Protein AF-0000000068182609 (afdb_homodimer)

Nearest PDB structures (foldseek):
  5f19-assembly1_A  TM=9.095E-01  e=5.452E-39  Homo sapiens
  2ayl-assembly1_A  TM=9.040E-01  e=8.459E-39  Ovis aries
  5kir-assembly1_B  TM=9.053E-01  e=6.428E-39  Homo sapiens
  3n8w-assembly1_B  TM=8.869E-01  e=7.603E-38  Ovis aries
  7jxt-assembly1_A  TM=9.027E-01  e=1.474E-36  Ovis aries

Foldseek 3Di:
DLVVVVVVVLVVCVVPVVVQVVQQVDPVSQQVVLLSLLVLLQVLFDFDPDQAFLPDLGRDPCRRPVLQFAGALDGFDDDDFPAFDLVLLLQQFAADVQDFAFFPWFFLLLVLCLVLQCCQALAQDPVHRRGGDHPLALQCLFAQARDPLLNVLQPPQALLAGAWDAFPRATFAAFQFQLVPDFPVRTHGPDPSSPVNDDPVLLCQLCPPPHGNLNRRHGRTRDSCCQFFLSSRLVNGLLNLQLRVQSVVVCVVPVPDGNVRSNQLSSLLSSLLVLLQCQFANLCLQSLSSRGNDHDQQSLVVDPNLDDGRHHPCNSLLSPQQLQADQWADQPPDTHGRVCRTSHCCCQRPNQHNLSRLQSRQAHTTTQQATNRHGPQQQFFDPDPPGRGGNSSVSVVSLVVSNPAALQVLCVSSVHHGDPFVCQQDVDVVVRVSVCVRQVRGNRSHHNSRSQRSGDDDVSGSGHDSSSSVCSNNSSSNSCSHPCSHPVNVDCVSNNPVSNVVSVVRNHPLVSVLVRDDPSVPGDRHSTHPPPD/DLVVVVVVVLVVCVVPVVVQVVQQVDPVSQQVVLLSLLVLLQVLFDFDPDQAFLPDLGRDPCRRPVLQFAGALDGFDDDDFPAFDLVLLLQQFAADVQDFAFFPWFFLLLVLCLVLQCCQALAQDPVHRRGGDHPLALQCLFAQARDPLLNVLQPPQALLAGAWDAFPRATFAAFQFQLVPDFPVRTHGPDPSSPVNDDPVLLCQLCPPPHGNLNRRHGRTRDSCCQFFLSSRLVNGLLNLQLRVQSVVVCVVPVPDGNVRSNQLSSLLSSLLVLLQCQFANLCLQSLSNRGNDHDQQSLVVDPNLDDGRHHVCNSLLSPQQLQADQWADQPPDTHGRVCRTSHCCCQRPNQHNLSRLQSRQAHTTTFQATNRHGPQQQFFDPDPPGRGGNSSVSVVSCVVSNPAALQVLCVSSPHHGDPFVCQQDVDVVVRVSVCVRQVRGNRSHHNSRSQRSGDDDVSGSGHDSSSSVCSNNSSSNSCSHPCSHPVNVDCVSNNPVSNVVSVPRNHPLVSVLVRDPPSVPGDRHSTHPPPD

Sequence (1066 aa):
MNEFFFQIIFRLVNRFPWISRVASRITWLRRWISDTFINWQAYATNPRPRPFSMAAPYTTWQALTDRTFTGRHLPEAEGEQNLPDLKSVVNLWRRKENREIPSVDTSILFSFFAQWFTDSFLRTDFFDRRKNTSNHEIDLCQIYGLREDITHLLRLKKDGKLKYQVIDGEIFPPYLFNVEETTADNWVFADREFENLHPRAVLEFVFDNVPEERLKRMFATGLEHGNSSIGYTLMNTIMLREHNRICDVLKEAHPTWDDERLFQTARNIMIVLLIKVVLQDYVSHFTQFGFTLDPTPGMAERQRWYRTNWISLEFNLLYRWHSMVPEYYFVGDQRYTLDEFRNNTALVTHQYGIGTMISAASQQKAGRVGLYNTPQFFFDPLPVGADNRSVMERSVEMGRQAKLRSFNDYRQAFSMPRLRSFEELTADPALQRELKELYNDRIDDLEWQVGIFAEDHDEGFSLGRLMVRMVGYDAFTHALTNPLVSGYVHNEKTFSSVGQSIIEETSLLADIVKRNVRDSDTVIASFRTSAVAMNEFFFQIIFRLVNRFPWISRVASRITWLRRWISDTFINWQAYATNPRPRPFSMAAPYTTWQALTDRTFTGRHLPEAEGEQNLPDLKSVVNLWRRKENREIPSVDTSILFSFFAQWFTDSFLRTDFFDRRKNTSNHEIDLCQIYGLREDITHLLRLKKDGKLKYQVIDGEIFPPYLFNVEETTADNWVFADREFENLHPRAVLEFVFDNVPEERLKRMFATGLEHGNSSIGYTLMNTIMLREHNRICDVLKEAHPTWDDERLFQTARNIMIVLLIKVVLQDYVSHFTQFGFTLDPTPGMAERQRWYRTNWISLEFNLLYRWHSMVPEYYFVGDQRYTLDEFRNNTALVTHQYGIGTMISAASQQKAGRVGLYNTPQFFFDPLPVGADNRSVMERSVEMGRQAKLRSFNDYRQAFSMPRLRSFEELTADPALQRELKELYNDRIDDLEWQVGIFAEDHDEGFSLGRLMVRMVGYDAFTHALTNPLVSGYVHNEKTFSSVGQSIIEETSLLADIVKRNVRDSDTVIASFRTSAVA

Organism: Nitrosomonas europaea (strain ATCC 19718 / CIP 103999 / KCTC 2705 / NBRC 14298) (NCBI:txid228410)

pLDDT: mean 91.72, std 10.93, range [35.34, 98.94]

Radius of gyration: 31.51 Å; Cα contacts (8 Å, |Δi|>4): 1889; chains: 2; bounding box: 68×93×82 Å

Secondary structure (DSSP, 8-state):
-HHHHHHHHHHHHHH-HHHHHHHHHSHHHHHHHHHHHHHHHHTSSPPSSPS-BTTBSS--HHHHH-TTBPB-SSPPPPS---PPPHHHHHGGGBPGGG---EEEEEEHHHHHHHHHHHTTT--B-SS-TTBB----S-S-HHHH-SSHHHHHHHB-SSTTPBP-EEETTEEEPPBSB-TTT--SS---BSSGGGGGTS-HHHHHHHTTT--HHHHTT-B--SSTTTTS-HHHHHHHHHHHHHHHHHHHHHHHH-TT--HHHHHHHHHHHHHHHHHHHIIIIIHHHHH-------PPTTTGGGSTT------BHHHHHHT--GGGS-S-EEETTEEE-TGGGSS-THIIIIII-HHHHHHHHHHSEEEPSSSS-B-GGGGSBP-BTTB--BHHHHHHHHHHHTTPPBHHHHHHHTT-PPPSSGGGT-S-HHHHHHHHHHTTT-GGG-BHHHHHHHSPBPTT-SSBHHHHHHHHHHHHHHHTT-GGGSTTTSSHHHHHHHHHHHHHH--SHHHHHHHT-TTTTT----SB-----/-HHHHHHHHHHHHHH-HHHHHHHHHSHHHHHHHHHHHHHHHHTSSPPSSPS-BTTBSS--HHHHH-TTBPB-SSPPPPS---PPPHHHHHGGGBPGGG---EEEEEEHHHHHHHHHHHTTT--B-SS-TTBB---SS-S-HHHH-SSHHHHHHHB-SSTTPBP-EEETTEEEPPBSB-TTT--SS---BSSGGGGGTS-HHHHHHHTTT--HHHHTT-B--SSTTTTSSHHHHHHHHHHHHHHHHHHHHHHHH-TT--HHHHHHHHHHHHHHHHHHHIIIIITHHHH-S-----PPTTTGGGSTT------BHHHHHHT--GGGS-S-EEETTEEE-TGGGSS-THIIIIII-HHHHHHHHHHSEEEPSSSS-B-GGGGSBP-BTTB--BHHHHHHHHHHHTTPPBHHHHHHHTT-PPPSSHHHH-S-HHHHHHHHHHTTT-GGG-BHHHHHHHSPBPTT-SSBHHHHHHHHHHHHHHHHT-GGGSTTTSSHHHHHHHHHHHHHH--SHHHHHHHT-TTTTT----SB-----

Structure (mmCIF, N/CA/C/O backbone):
data_AF-0000000068182609-model_v1
#
loop_
_entity.id
_entity.type
_entity.pdbx_description
1 polymer 'Putative cyclooxygenase-2'
#
loop_
_atom_site.group_PDB
_atom_site.id
_atom_site.type_symbol
_atom_site.label_atom_id
_atom_site.label_alt_id
_atom_site.label_comp_id
_atom_site.label_asym_id
_atom_site.label_entity_id
_atom_site.label_seq_id
_atom_site.pdbx_PDB_ins_code
_atom_site.Cartn_x
_atom_site.Cartn_y
_atom_site.Cartn_z
_atom_site.occupancy
_atom_site.B_iso_or_equiv
_atom_site.auth_seq_id
_atom_site.auth_comp_id
_atom_site.auth_asym_id
_atom_site.auth_atom_id
_atom_site.pdbx_PDB_model_num
ATOM 1 N N . MET A 1 1 ? 7.371 24.453 -21.203 1 39.31 1 MET A N 1
ATOM 2 C CA . MET A 1 1 ? 6.336 25.344 -21.719 1 39.31 1 MET A CA 1
ATOM 3 C C . MET A 1 1 ? 5.371 25.75 -20.609 1 39.31 1 MET A C 1
ATOM 5 O O . MET A 1 1 ? 4.992 26.922 -20.516 1 39.31 1 MET A O 1
ATOM 9 N N . ASN A 1 2 ? 5.172 24.672 -19.703 1 47.66 2 ASN A N 1
ATOM 10 C CA . ASN A 1 2 ? 4.102 24.922 -18.75 1 47.66 2 ASN A CA 1
ATOM 11 C C . ASN A 1 2 ? 4.559 25.844 -17.625 1 47.66 2 ASN A C 1
ATOM 13 O O . ASN A 1 2 ? 3.748 26.562 -17.047 1 47.66 2 ASN A O 1
ATOM 17 N N . GLU A 1 3 ? 5.836 25.859 -17.484 1 49.72 3 GLU A N 1
ATOM 18 C CA . GLU A 1 3 ? 6.309 26.719 -16.406 1 49.72 3 GLU A CA 1
ATOM 19 C C . GLU A 1 3 ? 6.121 28.188 -16.75 1 49.72 3 GLU A C 1
ATOM 21 O O . GLU A 1 3 ? 5.676 28.984 -15.914 1 49.72 3 GLU A O 1
ATOM 26 N N . PHE A 1 4 ? 6.586 28.453 -18.016 1 45.22 4 PHE A N 1
ATOM 27 C CA . PHE A 1 4 ? 6.488 29.828 -18.484 1 45.22 4 PHE A CA 1
ATOM 28 C C . PHE A 1 4 ? 5.035 30.297 -18.484 1 45.22 4 PHE A C 1
ATOM 30 O O . PHE A 1 4 ? 4.742 31.422 -18.062 1 45.22 4 PHE A O 1
ATOM 37 N N . PHE A 1 5 ? 4.25 29.438 -18.844 1 47.75 5 PHE A N 1
ATOM 38 C CA . PHE A 1 5 ? 2.836 29.766 -18.938 1 47.75 5 PHE A CA 1
ATOM 39 C C . PHE A 1 5 ? 2.246 30.016 -17.562 1 47.75 5 PHE A C 1
ATOM 41 O O . PHE A 1 5 ? 1.511 30.984 -17.359 1 47.75 5 PHE A O 1
ATOM 48 N N . PHE A 1 6 ? 2.615 29.266 -16.625 1 56.91 6 PHE A N 1
ATOM 49 C CA . PHE A 1 6 ? 2.027 29.406 -15.305 1 56.91 6 PHE A CA 1
ATOM 50 C C . PHE A 1 6 ? 2.572 30.656 -14.609 1 56.91 6 PHE A C 1
ATOM 52 O O . PHE A 1 6 ? 1.831 31.375 -13.93 1 56.91 6 PHE A O 1
ATOM 59 N N . GLN A 1 7 ? 3.818 30.875 -14.938 1 54.16 7 GLN A N 1
ATOM 60 C CA . GLN A 1 7 ? 4.371 32.094 -14.383 1 54.16 7 GLN A CA 1
ATOM 61 C C . GLN A 1 7 ? 3.662 33.344 -14.953 1 54.16 7 GLN A C 1
ATOM 63 O O . GLN A 1 7 ? 3.387 34.281 -14.227 1 54.16 7 GLN A O 1
ATOM 68 N N . ILE A 1 8 ? 3.385 33.188 -16.203 1 50.81 8 ILE A N 1
ATOM 69 C CA . ILE A 1 8 ? 2.721 34.281 -16.859 1 50.81 8 ILE A CA 1
ATOM 70 C C . ILE A 1 8 ? 1.286 34.406 -16.359 1 50.81 8 ILE A C 1
ATOM 72 O O . ILE A 1 8 ? 0.827 35.5 -16.031 1 50.81 8 ILE A O 1
ATOM 76 N N . ILE A 1 9 ? 0.667 33.281 -16.281 1 58.78 9 ILE A N 1
ATOM 77 C CA . ILE A 1 9 ? -0.721 33.312 -15.836 1 58.78 9 ILE A CA 1
ATOM 78 C C . ILE A 1 9 ? -0.787 33.781 -14.383 1 58.78 9 ILE A C 1
ATOM 80 O O . ILE A 1 9 ? -1.647 34.594 -14.023 1 58.78 9 ILE A O 1
ATOM 84 N N . PHE A 1 10 ? 0.178 33.375 -13.68 1 59.31 10 PHE A N 1
ATOM 85 C CA . PHE A 1 10 ? 0.253 33.781 -12.281 1 59.31 10 PHE A CA 1
ATOM 86 C C . PHE A 1 10 ? 0.446 35.281 -12.172 1 59.31 10 PHE A C 1
ATOM 88 O O . PHE A 1 10 ? -0.216 35.938 -11.359 1 59.31 10 PHE A O 1
ATOM 95 N N . ARG A 1 11 ? 1.39 35.719 -12.922 1 54.28 11 ARG A N 1
ATOM 96 C CA . ARG A 1 11 ? 1.663 37.156 -12.93 1 54.28 11 ARG A CA 1
ATOM 97 C C . ARG A 1 11 ? 0.444 37.938 -13.406 1 54.28 11 ARG A C 1
ATOM 99 O O . ARG A 1 11 ? 0.147 39.031 -12.875 1 54.28 11 ARG A O 1
ATOM 106 N N . LEU A 1 12 ? -0.166 37.312 -14.32 1 55.31 12 LEU A N 1
ATOM 107 C CA . LEU A 1 12 ? -1.324 37.969 -14.875 1 55.31 12 LEU A CA 1
ATOM 108 C C . LEU A 1 12 ? -2.48 38 -13.883 1 55.31 12 LEU A C 1
ATOM 110 O O . LEU A 1 12 ? -3.145 39.031 -13.719 1 55.31 12 LEU A O 1
ATOM 114 N N . VAL A 1 13 ? -2.664 36.906 -13.219 1 60.91 13 VAL A N 1
ATOM 115 C CA . VAL A 1 13 ? -3.781 36.812 -12.289 1 60.91 13 VAL A CA 1
ATOM 116 C C . VAL A 1 13 ? -3.516 37.688 -11.062 1 60.91 13 VAL A C 1
ATOM 118 O O . VAL A 1 13 ? -4.434 38.281 -10.523 1 60.91 13 VAL A O 1
ATOM 121 N N . ASN A 1 14 ? -2.285 37.688 -10.711 1 56.38 14 ASN A N 1
ATOM 122 C CA . ASN A 1 14 ? -1.923 38.531 -9.578 1 56.38 14 ASN A CA 1
ATOM 123 C C . ASN A 1 14 ? -2.051 40 -9.93 1 56.38 14 ASN A C 1
ATOM 125 O O . ASN A 1 14 ? -2.4 40.812 -9.07 1 56.38 14 ASN A O 1
ATOM 129 N N . ARG A 1 15 ?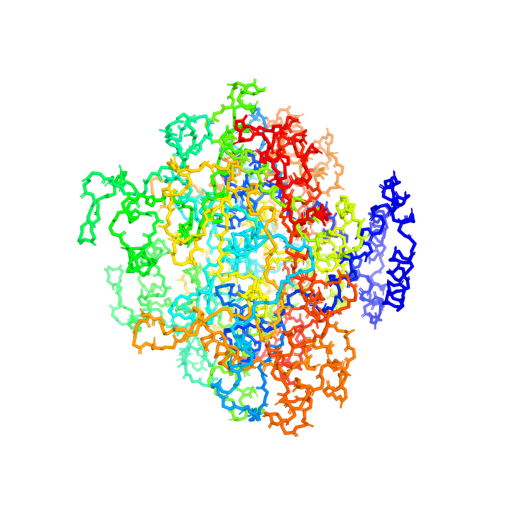 -1.762 40.281 -11.195 1 53.59 15 ARG A N 1
ATOM 130 C CA . ARG A 1 15 ? -1.845 41.656 -11.648 1 53.59 15 ARG A CA 1
ATOM 131 C C . ARG A 1 15 ? -3.293 42.062 -11.906 1 53.59 15 ARG A C 1
ATOM 133 O O . ARG A 1 15 ? -3.658 43.219 -11.703 1 53.59 15 ARG A O 1
ATOM 140 N N . PHE A 1 16 ? -4.039 41.125 -12.32 1 58.34 16 PHE A N 1
ATOM 141 C CA . PHE A 1 16 ? -5.426 41.438 -12.633 1 58.34 16 PHE A CA 1
ATOM 142 C C . PHE A 1 16 ? -6.379 40.5 -11.898 1 58.34 16 PHE A C 1
ATOM 144 O O . PHE A 1 16 ? -6.91 39.562 -12.484 1 58.34 16 PHE A O 1
ATOM 151 N N . PRO A 1 17 ? -6.664 40.812 -10.656 1 59.47 17 PRO A N 1
ATOM 152 C CA . PRO A 1 17 ? -7.48 39.938 -9.805 1 59.47 17 PRO A CA 1
ATOM 153 C C . PRO A 1 17 ? -8.867 39.656 -10.383 1 59.47 17 PRO A C 1
ATOM 155 O O . PRO A 1 17 ? -9.492 38.656 -10.055 1 59.47 17 PRO A O 1
ATOM 158 N N . TRP A 1 18 ? -9.375 40.594 -11.234 1 59.5 18 TRP A N 1
ATOM 159 C CA . TRP A 1 18 ? -10.703 40.406 -11.812 1 59.5 18 TRP A CA 1
ATOM 160 C C . TRP A 1 18 ? -10.742 39.156 -12.703 1 59.5 18 TRP A C 1
ATOM 162 O O . TRP A 1 18 ? -11.781 38.5 -12.828 1 59.5 18 TRP A O 1
ATOM 172 N N . ILE A 1 19 ? -9.672 38.75 -13.32 1 59.41 19 ILE A N 1
ATOM 173 C CA . ILE A 1 19 ? -9.609 37.562 -14.164 1 59.41 19 ILE A CA 1
ATOM 174 C C . ILE A 1 19 ? -9.812 36.312 -13.32 1 59.41 19 ILE A C 1
ATOM 176 O O . ILE A 1 19 ? -10.547 35.406 -13.719 1 59.41 19 ILE A O 1
ATOM 180 N N . SER A 1 20 ? -9.219 36.406 -12.164 1 61.59 20 SER A N 1
ATOM 181 C CA . SER A 1 20 ? -9.391 35.281 -11.258 1 61.59 20 SER A CA 1
ATOM 182 C C . SER A 1 20 ? -10.844 35.156 -10.805 1 61.59 20 SER A C 1
ATOM 184 O O . SER A 1 20 ? -11.375 34.062 -10.695 1 61.59 20 SER A O 1
ATOM 186 N N . ARG A 1 21 ? -11.453 36.25 -10.641 1 62.88 21 ARG A N 1
ATOM 187 C CA . ARG A 1 21 ? -12.844 36.25 -10.203 1 62.88 21 ARG A CA 1
ATOM 188 C C . ARG A 1 21 ? -13.766 35.719 -11.297 1 62.88 21 ARG A C 1
ATOM 190 O O . ARG A 1 21 ? -14.695 34.969 -11.023 1 62.88 21 ARG A O 1
ATOM 197 N N . VAL A 1 22 ? -13.492 36.156 -12.461 1 62.78 22 VAL A N 1
ATOM 198 C CA . VAL A 1 22 ? -14.328 35.719 -13.57 1 62.78 22 VAL A CA 1
ATOM 199 C C . VAL A 1 22 ? -14.086 34.25 -13.852 1 62.78 22 VAL A C 1
ATOM 201 O O . VAL A 1 22 ? -15.031 33.5 -14.062 1 62.78 22 VAL A O 1
ATOM 204 N N . ALA A 1 23 ? -12.883 33.906 -13.766 1 64.56 23 ALA A N 1
ATOM 205 C CA . ALA A 1 23 ? -12.539 32.531 -14.047 1 64.56 23 ALA A CA 1
ATOM 206 C C . ALA A 1 23 ? -13.141 31.578 -13.008 1 64.56 23 ALA A C 1
ATOM 208 O O . ALA A 1 23 ? -13.57 30.469 -13.336 1 64.56 23 ALA A O 1
ATOM 209 N N . SER A 1 24 ? -13.258 32.125 -11.867 1 66.56 24 SER A N 1
ATOM 210 C CA . SER A 1 24 ? -13.781 31.297 -10.781 1 66.56 24 SER A CA 1
ATOM 211 C C . SER A 1 24 ? -15.281 31.062 -10.938 1 66.56 24 SER A C 1
ATOM 213 O O . SER A 1 24 ? -15.82 30.094 -10.398 1 66.56 24 SER A O 1
ATOM 215 N N . ARG A 1 25 ? -15.922 31.875 -11.734 1 72 25 ARG A N 1
ATOM 216 C CA . ARG A 1 25 ? -17.375 31.75 -11.883 1 72 25 ARG A CA 1
ATOM 217 C C . ARG A 1 25 ? -17.719 30.781 -13 1 72 25 ARG A C 1
ATOM 219 O O . ARG A 1 25 ? -18.844 30.266 -13.055 1 72 25 ARG A O 1
ATOM 226 N N . ILE A 1 26 ? -16.812 30.578 -13.773 1 79.44 26 ILE A N 1
ATOM 227 C CA . ILE A 1 26 ? -17.016 29.656 -14.875 1 79.44 26 ILE A CA 1
ATOM 228 C C . ILE A 1 26 ? -16.453 28.281 -14.508 1 79.44 26 ILE A C 1
ATOM 230 O O . ILE A 1 26 ? -15.227 28.125 -14.414 1 79.44 26 ILE A O 1
ATOM 234 N N . THR A 1 27 ? -17.375 27.359 -14.406 1 81.75 27 THR A N 1
ATOM 235 C CA . THR A 1 27 ? -17.031 26.062 -13.859 1 81.75 27 THR A CA 1
ATOM 236 C C . THR A 1 27 ? -15.938 25.391 -14.695 1 81.75 27 THR A C 1
ATOM 238 O O . THR A 1 27 ? -14.922 24.938 -14.156 1 81.75 27 THR A O 1
ATOM 241 N N . TRP A 1 28 ? -16.156 25.328 -16.031 1 84.06 28 TRP A N 1
ATOM 242 C CA . TRP A 1 28 ? -15.188 24.609 -16.859 1 84.06 28 TRP A CA 1
ATOM 243 C C . TRP A 1 28 ? -13.82 25.281 -16.812 1 84.06 28 TRP A C 1
ATOM 245 O O . TRP A 1 28 ? -12.789 24.609 -16.797 1 84.06 28 TRP A O 1
ATOM 255 N N . LEU A 1 29 ? -13.758 26.547 -16.75 1 83.81 29 LEU A N 1
ATOM 256 C CA . LEU A 1 29 ? -12.5 27.266 -16.672 1 83.81 29 LEU A CA 1
ATOM 257 C C . LEU A 1 29 ? -11.836 27.078 -15.32 1 83.81 29 LEU A C 1
ATOM 259 O O . LEU A 1 29 ? -10.617 26.875 -15.242 1 83.81 29 LEU A O 1
ATOM 263 N N . ARG A 1 30 ? -12.609 27.156 -14.281 1 84.31 30 ARG A N 1
ATOM 264 C CA . ARG A 1 30 ? -12.102 26.922 -12.938 1 84.31 30 ARG A CA 1
ATOM 265 C C . ARG A 1 30 ? -11.461 25.547 -12.828 1 84.31 30 ARG A C 1
ATOM 267 O O . ARG A 1 30 ? -10.367 25.391 -12.289 1 84.31 30 ARG A O 1
ATOM 274 N N . ARG A 1 31 ? -12.117 24.594 -13.367 1 87.88 31 ARG A N 1
ATOM 275 C CA . ARG A 1 31 ? -11.625 23.219 -13.305 1 87.88 31 ARG A CA 1
ATOM 276 C C . ARG A 1 31 ? -10.383 23.047 -14.18 1 87.88 31 ARG A C 1
ATOM 278 O O . ARG A 1 31 ? -9.438 22.359 -13.789 1 87.88 31 ARG A O 1
ATOM 285 N N . TRP A 1 32 ? -10.414 23.672 -15.297 1 87.62 32 TRP A N 1
ATOM 286 C CA . TRP A 1 32 ? -9.25 23.594 -16.172 1 87.62 32 TRP A CA 1
ATOM 287 C C . TRP A 1 32 ? -8.023 24.219 -15.508 1 87.62 32 TRP A C 1
ATOM 289 O O . TRP A 1 32 ? -6.93 23.656 -15.547 1 87.62 32 TRP A O 1
ATOM 299 N N . ILE A 1 33 ? -8.203 25.344 -14.875 1 84.62 33 ILE A N 1
ATOM 300 C CA . ILE A 1 33 ? -7.113 26.031 -14.188 1 84.62 33 ILE A CA 1
ATOM 301 C C . ILE A 1 33 ? -6.637 25.172 -13.016 1 84.62 33 ILE A C 1
ATOM 303 O O . ILE A 1 33 ? -5.43 25 -12.812 1 84.62 33 ILE A O 1
ATOM 307 N N . SER A 1 34 ? -7.59 24.656 -12.297 1 88.12 34 SER A N 1
ATOM 308 C CA . SER A 1 34 ? -7.254 23.797 -11.172 1 88.12 34 SER A CA 1
ATOM 309 C C . SER A 1 34 ? -6.457 22.578 -11.625 1 88.12 34 SER A C 1
ATOM 311 O O . SER A 1 34 ? -5.41 22.266 -11.055 1 88.12 34 SER A O 1
ATOM 313 N N . ASP A 1 35 ? -6.969 21.938 -12.688 1 92.12 35 ASP A N 1
ATOM 314 C CA . ASP A 1 35 ? -6.316 20.734 -13.195 1 92.12 35 ASP A CA 1
ATOM 315 C C . ASP A 1 35 ? -4.895 21.031 -13.664 1 92.12 35 ASP A C 1
ATOM 317 O O . ASP A 1 35 ? -3.967 20.266 -13.383 1 92.12 35 ASP A O 1
ATOM 321 N N . THR A 1 36 ? -4.762 22.078 -14.336 1 89.62 36 THR A N 1
ATOM 322 C CA . THR A 1 36 ? -3.465 22.453 -14.883 1 89.62 36 THR A CA 1
ATOM 323 C C . THR A 1 36 ? -2.482 22.797 -13.766 1 89.62 36 THR A C 1
ATOM 325 O O . THR A 1 36 ? -1.32 22.391 -13.805 1 89.62 36 THR A O 1
ATOM 328 N N . PHE A 1 37 ? -2.943 23.562 -12.812 1 87.31 37 PHE A N 1
ATOM 329 C CA . PHE A 1 37 ? -2.1 23.938 -11.688 1 87.31 37 PHE A CA 1
ATOM 330 C C . PHE A 1 37 ? -1.672 22.703 -10.891 1 87.31 37 PHE A C 1
ATOM 332 O O . PHE A 1 37 ? -0.495 22.547 -10.562 1 87.31 37 PHE A O 1
ATOM 339 N N . ILE A 1 38 ? -2.6 21.875 -10.602 1 92 38 ILE A N 1
ATOM 340 C CA . ILE A 1 38 ? -2.334 20.672 -9.836 1 92 38 ILE A CA 1
ATOM 341 C C . ILE A 1 38 ? -1.317 19.797 -10.578 1 92 38 ILE A C 1
ATOM 343 O O . ILE A 1 38 ? -0.351 19.312 -9.977 1 92 38 ILE A O 1
ATOM 347 N N . ASN A 1 39 ? -1.499 19.625 -11.867 1 93.69 39 ASN A N 1
ATOM 348 C CA . ASN A 1 39 ? -0.568 18.828 -12.648 1 93.69 39 ASN A CA 1
ATOM 349 C C . ASN A 1 39 ? 0.823 19.453 -12.688 1 93.69 39 ASN A C 1
ATOM 351 O O . ASN A 1 39 ? 1.829 18.734 -12.641 1 93.69 39 ASN A O 1
ATOM 355 N N . TRP A 1 40 ? 0.793 20.734 -12.766 1 91.75 40 TRP A N 1
ATOM 356 C CA . TRP A 1 40 ? 2.078 21.422 -12.766 1 91.75 40 TRP A CA 1
ATOM 357 C C . TRP A 1 40 ? 2.85 21.141 -11.484 1 91.75 40 TRP A C 1
ATOM 359 O O . TRP A 1 40 ? 4.059 20.891 -11.523 1 91.75 40 TRP A O 1
ATOM 369 N N . GLN A 1 41 ? 2.182 21.156 -10.406 1 92.19 41 GLN A N 1
ATOM 370 C CA . GLN A 1 41 ? 2.809 20.875 -9.117 1 92.19 41 GLN A CA 1
ATOM 371 C C . GLN A 1 41 ? 3.125 19.391 -8.984 1 92.19 41 GLN A C 1
ATOM 373 O O . GLN A 1 41 ? 4.219 19.016 -8.555 1 92.19 41 GLN A O 1
ATOM 378 N N . ALA A 1 42 ? 2.197 18.547 -9.445 1 95.12 42 ALA A N 1
ATOM 379 C CA . ALA A 1 42 ? 2.289 17.109 -9.219 1 95.12 42 ALA A CA 1
ATOM 380 C C . ALA A 1 42 ? 3.363 16.484 -10.109 1 95.12 42 ALA A C 1
ATOM 382 O O . ALA A 1 42 ? 3.838 15.383 -9.828 1 95.12 42 ALA A O 1
ATOM 383 N N . TYR A 1 43 ? 3.787 17.188 -11.156 1 94.94 43 TYR A N 1
ATOM 384 C CA . TYR A 1 43 ? 4.832 16.688 -12.047 1 94.94 43 TYR A CA 1
ATOM 385 C C . TYR A 1 43 ? 6.148 17.406 -11.789 1 94.94 43 TYR A C 1
ATOM 387 O O . TYR A 1 43 ? 7.059 17.359 -12.625 1 94.94 43 TYR A O 1
ATOM 395 N N . ALA A 1 44 ? 6.234 18.062 -10.625 1 94.62 44 ALA A N 1
ATOM 396 C CA . ALA A 1 44 ? 7.441 18.812 -10.281 1 94.62 44 ALA A CA 1
ATOM 397 C C . ALA A 1 44 ? 8.656 17.891 -10.203 1 94.62 44 ALA A C 1
ATOM 399 O O . ALA A 1 44 ? 9.789 18.344 -10.398 1 94.62 44 ALA A O 1
ATOM 400 N N . THR A 1 45 ? 8.5 16.703 -9.875 1 94.81 45 THR A N 1
ATOM 401 C CA . THR A 1 45 ? 9.539 15.688 -9.812 1 94.81 45 THR A CA 1
ATOM 402 C C . THR A 1 45 ? 9.008 14.336 -10.289 1 94.81 45 THR A C 1
ATOM 404 O O . THR A 1 45 ? 7.855 14.234 -10.719 1 94.81 45 THR A O 1
ATOM 407 N N . ASN A 1 46 ? 9.867 13.352 -10.242 1 90.5 46 ASN A N 1
ATOM 408 C CA . ASN A 1 46 ? 9.445 12.031 -10.688 1 90.5 46 ASN A CA 1
ATOM 409 C C . ASN A 1 46 ? 8.359 11.453 -9.781 1 90.5 46 ASN A C 1
ATOM 411 O O . ASN A 1 46 ? 8.477 11.508 -8.555 1 90.5 46 ASN A O 1
ATOM 415 N N . PRO A 1 47 ? 7.305 10.977 -10.438 1 92.69 47 PRO A N 1
ATOM 416 C CA . PRO A 1 47 ? 6.258 10.344 -9.633 1 92.69 47 PRO A CA 1
ATOM 417 C C . PRO A 1 47 ? 6.727 9.055 -8.953 1 92.69 47 PRO A C 1
ATOM 419 O O . PRO A 1 47 ? 7.75 8.484 -9.344 1 92.69 47 PRO A O 1
ATOM 422 N N . ARG A 1 48 ? 6.016 8.648 -7.918 1 94 48 ARG A N 1
ATOM 423 C CA . ARG A 1 48 ? 6.219 7.355 -7.273 1 94 48 ARG A CA 1
ATOM 424 C C . ARG A 1 48 ? 5.988 6.211 -8.258 1 94 48 ARG A C 1
ATOM 426 O O . ARG A 1 48 ? 5.191 6.332 -9.188 1 94 48 ARG A O 1
ATOM 433 N N . PRO A 1 49 ? 6.641 5.043 -8.117 1 94.38 49 PRO A N 1
ATOM 434 C CA . PRO A 1 49 ? 7.484 4.703 -6.965 1 94.38 49 PRO A CA 1
ATOM 435 C C . PRO A 1 49 ? 8.859 5.363 -7.031 1 94.38 49 PRO A C 1
ATOM 437 O O . PRO A 1 49 ? 9.453 5.457 -8.109 1 94.38 49 PRO A O 1
ATOM 440 N N . ARG A 1 50 ? 9.32 5.785 -5.824 1 94.19 50 ARG A N 1
ATOM 441 C CA . ARG A 1 50 ? 10.672 6.312 -5.699 1 94.19 50 ARG A CA 1
ATOM 442 C C . ARG A 1 50 ? 11.664 5.199 -5.395 1 94.19 50 ARG A C 1
ATOM 444 O O . ARG A 1 50 ? 11.375 4.297 -4.605 1 94.19 50 ARG A O 1
ATOM 451 N N . PRO A 1 51 ? 12.844 5.293 -5.996 1 95.56 51 PRO A N 1
ATOM 452 C CA . PRO A 1 51 ? 13.836 4.238 -5.777 1 95.56 51 PRO A CA 1
ATOM 453 C C . PRO A 1 51 ? 14.438 4.281 -4.375 1 95.56 51 PRO A C 1
ATOM 455 O O . PRO A 1 51 ? 15.164 3.359 -3.984 1 95.56 51 PRO A O 1
ATOM 458 N N . PHE A 1 52 ? 14.055 5.344 -3.574 1 95.38 52 PHE A N 1
ATOM 459 C CA . PHE A 1 52 ? 14.82 5.562 -2.354 1 95.38 52 PHE A CA 1
ATOM 460 C C . PHE A 1 52 ? 13.898 5.652 -1.144 1 95.38 52 PHE A C 1
ATOM 462 O O . PHE A 1 52 ? 12.789 6.172 -1.243 1 95.38 52 PHE A O 1
ATOM 469 N N . SER A 1 53 ? 14.328 5.148 -0.072 1 96.94 53 SER A N 1
ATOM 470 C CA . SER A 1 53 ? 13.766 5.324 1.262 1 96.94 53 SER A CA 1
ATOM 471 C C . SER A 1 53 ? 14.852 5.293 2.33 1 96.94 53 SER A C 1
ATOM 473 O O . SER A 1 53 ? 16.031 5.145 2.016 1 96.94 53 SER A O 1
ATOM 475 N N . MET A 1 54 ? 14.461 5.453 3.559 1 97.19 54 MET A N 1
ATOM 476 C CA . MET A 1 54 ? 15.422 5.473 4.656 1 97.19 54 MET A CA 1
ATOM 477 C C . MET A 1 54 ? 15.82 4.059 5.059 1 97.19 54 MET A C 1
ATOM 479 O O . MET A 1 54 ? 16.562 3.865 6.02 1 97.19 54 MET A O 1
ATOM 483 N N . ALA A 1 55 ? 15.367 3.014 4.277 1 96.38 55 ALA A N 1
ATOM 484 C CA . ALA A 1 55 ? 15.664 1.626 4.617 1 96.38 55 ALA A CA 1
ATOM 485 C C . ALA A 1 55 ? 17.125 1.283 4.297 1 96.38 55 ALA A C 1
ATOM 487 O O . ALA A 1 55 ? 17.719 0.43 4.953 1 96.38 55 ALA A O 1
ATOM 488 N N . ALA A 1 56 ? 17.625 1.912 3.26 1 94.94 56 ALA A N 1
ATOM 489 C CA . ALA A 1 56 ? 18.984 1.645 2.805 1 94.94 56 ALA A CA 1
ATOM 490 C C . ALA A 1 56 ? 19.516 2.797 1.957 1 94.94 56 ALA A C 1
ATOM 492 O O . ALA A 1 56 ? 18.75 3.613 1.451 1 94.94 56 ALA A O 1
ATOM 493 N N . PRO A 1 57 ? 20.812 2.887 1.84 1 94.12 57 PRO A N 1
ATOM 494 C CA . PRO A 1 57 ? 21.406 3.955 1.025 1 94.12 57 PRO A CA 1
ATOM 495 C C . PRO A 1 57 ? 21.328 3.664 -0.472 1 94.12 57 PRO A C 1
ATOM 497 O O . PRO A 1 57 ? 21.766 4.48 -1.286 1 94.12 57 PRO A O 1
ATOM 500 N N . TYR A 1 58 ? 20.875 2.506 -0.892 1 94.88 58 TYR A N 1
ATOM 501 C CA . TYR A 1 58 ? 20.672 2.121 -2.283 1 94.88 58 TYR A CA 1
ATOM 502 C C . TYR A 1 58 ? 19.328 1.403 -2.453 1 94.88 58 TYR A C 1
ATOM 504 O O . TYR A 1 58 ? 18.625 1.149 -1.475 1 94.88 58 TYR A O 1
ATOM 512 N N . THR A 1 59 ? 18.938 1.193 -3.717 1 97.5 59 THR A N 1
ATOM 513 C CA . THR A 1 59 ? 17.625 0.62 -4.008 1 97.5 59 THR A CA 1
ATOM 514 C C . THR A 1 59 ? 17.578 -0.849 -3.596 1 97.5 59 THR A C 1
ATOM 516 O O . THR A 1 59 ? 18.391 -1.654 -4.051 1 97.5 59 THR A O 1
ATOM 519 N N . THR A 1 60 ? 16.734 -1.185 -2.691 1 97.62 60 THR A N 1
ATOM 520 C CA . THR A 1 60 ? 16.469 -2.553 -2.264 1 97.62 60 THR A CA 1
ATOM 521 C C . THR A 1 60 ? 14.977 -2.869 -2.365 1 97.62 60 THR A C 1
ATOM 523 O O . THR A 1 60 ? 14.148 -1.963 -2.512 1 97.62 60 THR A O 1
ATOM 526 N N . TRP A 1 61 ? 14.648 -4.141 -2.355 1 97.88 61 TRP A N 1
ATOM 527 C CA . TRP A 1 61 ? 13.242 -4.527 -2.336 1 97.88 61 TRP A CA 1
ATOM 528 C C . TRP A 1 61 ? 12.531 -3.914 -1.135 1 97.88 61 TRP A C 1
ATOM 530 O O . TRP A 1 61 ? 11.414 -3.395 -1.264 1 97.88 61 TRP A O 1
ATOM 540 N N . GLN A 1 62 ? 13.195 -3.93 0.007 1 96.44 62 GLN A N 1
ATOM 541 C CA . GLN A 1 62 ? 12.625 -3.352 1.219 1 96.44 62 GLN A CA 1
ATOM 542 C C . GLN A 1 62 ? 12.391 -1.854 1.056 1 96.44 62 GLN A C 1
ATOM 544 O O . GLN A 1 62 ? 11.344 -1.338 1.45 1 96.44 62 GLN A O 1
ATOM 549 N N . ALA A 1 63 ? 13.336 -1.179 0.446 1 96.5 63 ALA A N 1
ATOM 550 C CA . ALA A 1 63 ? 13.227 0.265 0.251 1 96.5 63 ALA A CA 1
ATOM 551 C C . ALA A 1 63 ? 12.07 0.608 -0.681 1 96.5 63 ALA A C 1
ATOM 553 O O . ALA A 1 63 ? 11.539 1.719 -0.634 1 96.5 63 ALA A O 1
ATOM 554 N N . LEU A 1 64 ? 11.641 -0.351 -1.508 1 96.94 64 LEU A N 1
ATOM 555 C CA . LEU A 1 64 ? 10.609 -0.107 -2.506 1 96.94 64 LEU A CA 1
ATOM 556 C C . LEU A 1 64 ? 9.234 -0.496 -1.969 1 96.94 64 LEU A C 1
ATOM 558 O O . LEU A 1 64 ? 8.211 -0.098 -2.527 1 96.94 64 LEU A O 1
ATOM 562 N N . THR A 1 65 ? 9.211 -1.28 -0.824 1 96.06 65 THR A N 1
ATOM 563 C CA . THR A 1 65 ? 7.914 -1.884 -0.523 1 96.06 65 THR A CA 1
ATOM 564 C C . THR A 1 65 ? 7.555 -1.689 0.947 1 96.06 65 THR A C 1
ATOM 566 O O . THR A 1 65 ? 6.379 -1.716 1.312 1 96.06 65 THR A O 1
ATOM 569 N N . ASP A 1 66 ? 8.547 -1.589 1.846 1 96.44 66 ASP A N 1
ATOM 570 C CA . ASP A 1 66 ? 8.289 -1.473 3.277 1 96.44 66 ASP A CA 1
ATOM 571 C C . ASP A 1 66 ? 8.023 -0.02 3.67 1 96.44 66 ASP A C 1
ATOM 573 O O . ASP A 1 66 ? 8.961 0.712 4.008 1 96.44 66 ASP A O 1
ATOM 577 N N . ARG A 1 67 ? 6.816 0.342 3.814 1 95.31 67 ARG A N 1
ATOM 578 C CA . ARG A 1 67 ? 6.41 1.729 4.023 1 95.31 67 ARG A CA 1
ATOM 579 C C . ARG A 1 67 ? 6.598 2.143 5.477 1 95.31 67 ARG A C 1
ATOM 581 O O . ARG A 1 67 ? 6.355 3.297 5.836 1 95.31 67 ARG A O 1
ATOM 588 N N . THR A 1 68 ? 7.039 1.22 6.352 1 96.56 68 THR A N 1
ATOM 589 C CA . THR A 1 68 ? 7.391 1.634 7.707 1 96.56 68 THR A CA 1
ATOM 590 C C . THR A 1 68 ? 8.656 2.484 7.699 1 96.56 68 THR A C 1
ATOM 592 O O . THR A 1 68 ? 8.914 3.23 8.648 1 96.56 68 THR A O 1
ATOM 595 N N . PHE A 1 69 ? 9.438 2.326 6.641 1 97.5 69 PHE A N 1
ATOM 596 C CA . PHE A 1 69 ? 10.562 3.232 6.445 1 97.5 69 PHE A CA 1
ATOM 597 C C . PHE A 1 69 ? 10.133 4.477 5.684 1 97.5 69 PHE A C 1
ATOM 599 O O . PHE A 1 69 ? 9.375 4.387 4.711 1 97.5 69 PHE A O 1
ATOM 606 N N . THR A 1 70 ? 10.578 5.594 6.156 1 97.75 70 THR A N 1
ATOM 607 C CA . THR A 1 70 ? 10.234 6.863 5.523 1 97.75 70 THR A CA 1
ATOM 608 C C . THR A 1 70 ? 10.852 6.961 4.133 1 97.75 70 THR A C 1
ATOM 610 O O . THR A 1 70 ? 12.008 6.578 3.932 1 97.75 70 THR A O 1
ATOM 613 N N . GLY A 1 71 ? 10.07 7.414 3.148 1 96.62 71 GLY A N 1
ATOM 614 C CA . GLY A 1 71 ? 10.586 7.613 1.803 1 96.62 71 GLY A CA 1
ATOM 615 C C . GLY A 1 71 ? 11.523 8.805 1.691 1 96.62 71 GLY A C 1
ATOM 616 O O . GLY A 1 71 ? 11.688 9.555 2.65 1 96.62 71 GLY A O 1
ATOM 617 N N . ARG A 1 72 ? 12.18 8.992 0.6 1 96.56 72 ARG A N 1
ATOM 618 C CA . ARG A 1 72 ? 12.992 10.164 0.309 1 96.56 72 ARG A CA 1
ATOM 619 C C . ARG A 1 72 ? 12.992 10.477 -1.185 1 96.56 72 ARG A C 1
ATOM 621 O O . ARG A 1 72 ? 12.859 9.578 -2.012 1 96.56 72 ARG A O 1
ATOM 628 N N . HIS A 1 73 ? 13.109 11.703 -1.575 1 96.44 73 HIS A N 1
ATOM 629 C CA . HIS A 1 73 ? 13.078 12.148 -2.963 1 96.44 73 HIS A CA 1
ATOM 630 C C . HIS A 1 73 ? 14.406 11.875 -3.662 1 96.44 73 HIS A C 1
ATOM 632 O O . HIS A 1 73 ? 14.43 11.602 -4.863 1 96.44 73 HIS A O 1
ATOM 638 N N . LEU A 1 74 ? 15.508 12.023 -2.928 1 96.62 74 LEU A N 1
ATOM 639 C CA . LEU A 1 74 ? 16.844 11.844 -3.49 1 96.62 74 LEU A CA 1
ATOM 640 C C . LEU A 1 74 ? 17.656 10.844 -2.67 1 96.62 74 LEU A C 1
ATOM 642 O O . LEU A 1 74 ? 17.375 10.648 -1.484 1 96.62 74 LEU A O 1
ATOM 646 N N . PRO A 1 75 ? 18.609 10.164 -3.314 1 95.19 75 PRO A N 1
ATOM 647 C CA . PRO A 1 75 ? 19.5 9.305 -2.523 1 95.19 75 PRO A CA 1
ATOM 648 C C . PRO A 1 75 ? 20.375 10.094 -1.564 1 95.19 75 PRO A C 1
ATOM 650 O O . PRO A 1 75 ? 20.438 11.32 -1.643 1 95.19 75 PRO A O 1
ATOM 653 N N . GLU A 1 76 ? 21.047 9.422 -0.711 1 95.94 76 GLU A N 1
ATOM 654 C CA . GLU A 1 76 ? 21.969 10.047 0.23 1 95.94 76 GLU A CA 1
ATOM 655 C C . GLU A 1 76 ? 23.078 10.812 -0.502 1 95.94 76 GLU A C 1
ATOM 657 O O . GLU A 1 76 ? 23.484 10.414 -1.597 1 95.94 76 GLU A O 1
ATOM 662 N N . ALA A 1 77 ? 23.422 11.898 0.146 1 94.88 77 ALA A N 1
ATOM 663 C CA . ALA A 1 77 ? 24.594 12.594 -0.366 1 94.88 77 ALA A CA 1
ATOM 664 C C . ALA A 1 77 ? 25.812 11.68 -0.36 1 94.88 77 ALA A C 1
ATOM 666 O O . ALA A 1 77 ? 26.016 10.898 0.575 1 94.88 77 ALA A O 1
ATOM 667 N N . GLU A 1 78 ? 26.547 11.805 -1.454 1 87.88 78 GLU A N 1
ATOM 668 C CA . GLU A 1 78 ? 27.766 11.008 -1.562 1 87.88 78 GLU A CA 1
ATOM 669 C C . GLU A 1 78 ? 28.969 11.781 -1.057 1 87.88 78 GLU A C 1
ATOM 671 O O . GLU A 1 78 ? 29.062 13 -1.225 1 87.88 78 GLU A O 1
ATOM 676 N N . GLY A 1 79 ? 29.906 11.094 -0.55 1 83.62 79 GLY A N 1
ATOM 677 C CA . GLY A 1 79 ? 31.141 11.719 -0.125 1 83.62 79 GLY A CA 1
ATOM 678 C C . GLY A 1 79 ? 31 12.562 1.125 1 83.62 79 GLY A C 1
ATOM 679 O O . GLY A 1 79 ? 29.969 12.516 1.794 1 83.62 79 GLY A O 1
ATOM 680 N N . GLU A 1 80 ? 32.031 13.203 1.536 1 85.19 80 GLU A N 1
ATOM 681 C CA . GLU A 1 80 ? 32.031 14.07 2.707 1 85.19 80 GLU A CA 1
ATOM 682 C C . GLU A 1 80 ? 31.328 15.391 2.408 1 85.19 80 GLU A C 1
ATOM 684 O O . GLU A 1 80 ? 31.594 16.031 1.386 1 85.19 80 GLU A O 1
ATOM 689 N N . GLN A 1 81 ? 30.375 15.664 3.271 1 86.5 81 GLN A N 1
ATOM 690 C CA . GLN A 1 81 ? 29.656 16.938 3.156 1 86.5 81 GLN A CA 1
ATOM 691 C C . GLN A 1 81 ? 30.375 18.031 3.936 1 86.5 81 GLN A C 1
ATOM 693 O O . GLN A 1 81 ? 30.938 17.781 5.008 1 86.5 81 GLN A O 1
ATOM 698 N N . ASN A 1 82 ? 30.641 19.141 3.416 1 89.44 82 ASN A N 1
ATOM 699 C CA . ASN A 1 82 ? 31.219 20.297 4.086 1 89.44 82 ASN A CA 1
ATOM 700 C C . ASN A 1 82 ? 30.172 21.047 4.895 1 89.44 82 ASN A C 1
ATOM 702 O O . ASN A 1 82 ? 29.75 22.141 4.5 1 89.44 82 ASN A O 1
ATOM 706 N N . LEU A 1 83 ? 29.812 20.531 6.055 1 94.94 83 LEU A N 1
ATOM 707 C CA . LEU A 1 83 ? 28.734 21.109 6.84 1 94.94 83 LEU A CA 1
ATOM 708 C C . LEU A 1 83 ? 29.281 21.953 7.984 1 94.94 83 LEU A C 1
ATOM 710 O O . LEU A 1 83 ? 30.234 21.547 8.656 1 94.94 83 LEU A O 1
ATOM 714 N N . PRO A 1 84 ? 28.672 23.109 8.148 1 97.31 84 PRO A N 1
ATOM 715 C CA . PRO A 1 84 ? 29.047 23.922 9.312 1 97.31 84 PRO A CA 1
ATOM 716 C C . PRO A 1 84 ? 28.656 23.266 10.633 1 97.31 84 PRO A C 1
ATOM 718 O O . PRO A 1 84 ? 27.953 22.25 10.633 1 97.31 84 PRO A O 1
ATOM 721 N N . ASP A 1 85 ? 29.188 23.859 11.719 1 96.62 85 ASP A N 1
ATOM 722 C CA . ASP A 1 85 ? 28.844 23.375 13.055 1 96.62 85 ASP A CA 1
ATOM 723 C C . ASP A 1 85 ? 27.328 23.484 13.297 1 96.62 85 ASP A C 1
ATOM 725 O O . ASP A 1 85 ? 26.703 24.469 12.898 1 96.62 85 ASP A O 1
ATOM 729 N N . LEU A 1 86 ? 26.781 22.469 13.945 1 96.38 86 LEU A N 1
ATOM 730 C CA . LEU A 1 86 ? 25.344 22.344 14.141 1 96.38 86 LEU A CA 1
ATOM 731 C C . LEU A 1 86 ? 24.766 23.547 14.867 1 96.38 86 LEU A C 1
ATOM 733 O O . LEU A 1 86 ? 23.719 24.078 14.484 1 96.38 86 LEU A O 1
ATOM 737 N N . LYS A 1 87 ? 25.422 24.016 15.875 1 95.38 87 LYS A N 1
ATOM 738 C CA . LYS A 1 87 ? 24.922 25.125 16.688 1 95.38 87 LYS A CA 1
ATOM 739 C C . LYS A 1 87 ? 24.828 26.406 15.875 1 95.38 87 LYS A C 1
ATOM 741 O O . LYS A 1 87 ? 23.859 27.156 16 1 95.38 87 LYS A O 1
ATOM 746 N N . SER A 1 88 ? 25.844 26.594 15.078 1 97.25 88 SER A N 1
ATOM 747 C CA . SER A 1 88 ? 25.859 27.797 14.242 1 97.25 88 SER A CA 1
ATOM 748 C C . SER A 1 88 ? 24.703 27.781 13.242 1 97.25 88 SER A C 1
ATOM 750 O O . SER A 1 88 ? 24.094 28.812 12.984 1 97.25 88 SER A O 1
ATOM 752 N N . VAL A 1 89 ? 24.438 26.609 12.742 1 98 89 VAL A N 1
ATOM 753 C CA . VAL A 1 89 ? 23.359 26.469 11.766 1 98 89 VAL A CA 1
ATOM 754 C C . VAL A 1 89 ? 22.016 26.672 12.453 1 98 89 VAL A C 1
ATOM 756 O O . VAL A 1 89 ? 21.172 27.422 11.953 1 98 89 VAL A O 1
ATOM 759 N N . VAL A 1 90 ? 21.812 26.094 13.57 1 97.62 90 VAL A N 1
ATOM 760 C CA . VAL A 1 90 ? 20.562 26.141 14.312 1 97.62 90 VAL A CA 1
ATOM 761 C C . VAL A 1 90 ? 20.25 27.578 14.703 1 97.62 90 VAL A C 1
ATOM 763 O O . VAL A 1 90 ? 19.078 27.984 14.719 1 97.62 90 VAL A O 1
ATOM 766 N N . ASN A 1 91 ? 21.25 28.344 14.945 1 96.69 91 ASN A N 1
ATOM 767 C CA . ASN A 1 91 ? 21.094 29.734 15.367 1 96.69 91 ASN A CA 1
ATOM 768 C C . ASN A 1 91 ? 20.438 30.594 14.281 1 96.69 91 ASN A C 1
ATOM 770 O O . ASN A 1 91 ? 19.922 31.672 14.562 1 96.69 91 ASN A O 1
ATOM 774 N N . LEU A 1 92 ? 20.484 30.078 13.055 1 97.88 92 LEU A N 1
ATOM 775 C CA . LEU A 1 92 ? 19.875 30.797 11.945 1 97.88 92 LEU A CA 1
ATOM 776 C C . LEU A 1 92 ? 18.375 30.984 12.148 1 97.88 92 LEU A C 1
ATOM 778 O O . LEU A 1 92 ? 17.781 31.906 11.617 1 97.88 92 LEU A O 1
ATOM 782 N N . TRP A 1 93 ? 17.766 30.141 12.938 1 98 93 TRP A N 1
ATOM 783 C CA . TRP A 1 93 ? 16.312 30.188 13.117 1 98 93 TRP A CA 1
ATOM 784 C C . TRP A 1 93 ? 15.938 31.109 14.273 1 98 93 TRP A C 1
ATOM 786 O O . TRP A 1 93 ? 14.781 31.516 14.406 1 98 93 TRP A O 1
ATOM 796 N N . ARG A 1 94 ? 16.891 31.469 15.094 1 97.12 94 ARG A N 1
ATOM 797 C CA . ARG A 1 94 ? 16.609 32.25 16.297 1 97.12 94 ARG A CA 1
ATOM 798 C C . ARG A 1 94 ? 16.172 33.656 15.93 1 97.12 94 ARG A C 1
ATOM 800 O O . ARG A 1 94 ? 16.719 34.281 15.016 1 97.12 94 ARG A O 1
ATOM 807 N N . ARG A 1 95 ? 15.172 34.125 16.656 1 96.5 95 ARG A N 1
ATOM 808 C CA . ARG A 1 95 ? 14.758 35.531 16.5 1 96.5 95 ARG A CA 1
ATOM 809 C C . ARG A 1 95 ? 15.891 36.469 16.875 1 96.5 95 ARG A C 1
ATOM 811 O O . ARG A 1 95 ? 16.578 36.281 17.891 1 96.5 95 ARG A O 1
ATOM 818 N N . LYS A 1 96 ? 16.062 37.438 15.977 1 93.06 96 LYS A N 1
ATOM 819 C CA . LYS A 1 96 ? 17.016 38.5 16.297 1 93.06 96 LYS A CA 1
ATOM 820 C C . LYS A 1 96 ? 16.406 39.5 17.281 1 93.06 96 LYS A C 1
ATOM 822 O O . LYS A 1 96 ? 15.328 40.031 17.047 1 93.06 96 LYS A O 1
ATOM 827 N N . GLU A 1 97 ? 17.078 39.75 18.391 1 91.5 97 GLU A N 1
ATOM 828 C CA . GLU A 1 97 ? 16.641 40.656 19.438 1 91.5 97 GLU A CA 1
ATOM 829 C C . GLU A 1 97 ? 15.25 40.281 19.953 1 91.5 97 GLU A C 1
ATOM 831 O O . GLU A 1 97 ? 14.438 41.156 20.25 1 91.5 97 GLU A O 1
ATOM 836 N N . ASN A 1 98 ? 14.867 39.094 19.797 1 88.25 98 ASN A N 1
ATOM 837 C CA . ASN A 1 98 ? 13.609 38.562 20.281 1 88.25 98 ASN A CA 1
ATOM 838 C C . ASN A 1 98 ? 12.406 39.219 19.625 1 88.25 98 ASN A C 1
ATOM 840 O O . ASN A 1 98 ? 11.375 39.438 20.281 1 88.25 98 ASN A O 1
ATOM 844 N N . ARG A 1 99 ? 12.648 39.594 18.453 1 93.81 99 ARG A N 1
ATOM 845 C CA . ARG A 1 99 ? 11.57 40.281 17.75 1 93.81 99 ARG A CA 1
ATOM 846 C C . ARG A 1 99 ? 10.852 39.312 16.812 1 93.81 99 ARG A C 1
ATOM 848 O O . ARG A 1 99 ? 11.484 38.688 15.961 1 93.81 99 ARG A O 1
ATOM 855 N N . GLU A 1 100 ? 9.578 39.281 17.047 1 95.25 100 GLU A N 1
ATOM 856 C CA . GLU A 1 100 ? 8.734 38.469 16.188 1 95.25 100 GLU A CA 1
ATOM 857 C C . GLU A 1 100 ? 8.445 39.156 14.859 1 95.25 100 GLU A C 1
ATOM 859 O O . GLU A 1 100 ? 8.211 40.375 14.828 1 95.25 100 GLU A O 1
ATOM 864 N N . ILE A 1 101 ? 8.539 38.406 13.773 1 94.94 101 ILE A N 1
ATOM 865 C CA . ILE A 1 101 ? 8.141 38.875 12.453 1 94.94 101 ILE A CA 1
ATOM 866 C C . ILE A 1 101 ? 6.789 38.281 12.07 1 94.94 101 ILE A C 1
ATOM 868 O O . ILE A 1 101 ? 6.691 37.094 11.781 1 94.94 101 ILE A O 1
ATOM 872 N N . PRO A 1 102 ? 5.773 39.094 12.078 1 93.38 102 PRO A N 1
ATOM 873 C CA . PRO A 1 102 ? 4.445 38.562 11.773 1 93.38 102 PRO A CA 1
ATOM 874 C C . PRO A 1 102 ? 4.285 38.188 10.305 1 93.38 102 PRO A C 1
ATOM 876 O O . PRO A 1 102 ? 4.957 38.75 9.438 1 93.38 102 PRO A O 1
ATOM 879 N N . SER A 1 103 ? 3.465 37.219 10.086 1 92.31 103 SER A N 1
ATOM 880 C CA . SER A 1 103 ? 3.07 36.906 8.711 1 92.31 103 SER A CA 1
ATOM 881 C C . SER A 1 103 ? 2.293 38.094 8.102 1 92.31 103 SER A C 1
ATOM 883 O O . SER A 1 103 ? 1.892 39 8.812 1 92.31 103 SER A O 1
ATOM 885 N N . VAL A 1 104 ? 2.162 38 6.824 1 85.31 104 VAL A N 1
ATOM 886 C CA . VAL A 1 104 ? 1.44 39.062 6.141 1 85.31 104 VAL A CA 1
ATOM 887 C C . VAL A 1 104 ? -0.054 38.938 6.434 1 85.31 104 VAL A C 1
ATOM 889 O O . VAL A 1 104 ? -0.699 39.938 6.805 1 85.31 104 VAL A O 1
ATOM 892 N N . ASP A 1 105 ? -0.616 37.75 6.332 1 89.25 105 ASP A N 1
ATOM 893 C CA . ASP A 1 105 ? -2.064 37.625 6.488 1 89.25 105 ASP A CA 1
ATOM 894 C C . ASP A 1 105 ? -2.459 36.281 7.059 1 89.25 105 ASP A C 1
ATOM 896 O O . ASP A 1 105 ? -3.645 35.938 7.125 1 89.25 105 ASP A O 1
ATOM 900 N N . THR A 1 106 ? -1.495 35.406 7.363 1 93.5 106 THR A N 1
ATOM 901 C CA . THR A 1 106 ? -1.811 34.062 7.855 1 93.5 106 THR A CA 1
ATOM 902 C C . THR A 1 106 ? -2.17 34.125 9.336 1 93.5 106 THR A C 1
ATOM 904 O O . THR A 1 106 ? -1.443 34.688 10.141 1 93.5 106 THR A O 1
ATOM 907 N N . SER A 1 107 ? -3.314 33.531 9.688 1 96.19 107 SER A N 1
ATOM 908 C CA . SER A 1 107 ? -3.766 33.531 11.078 1 96.19 107 SER A CA 1
ATOM 909 C C . SER A 1 107 ? -3.135 32.375 11.859 1 96.19 107 SER A C 1
ATOM 911 O O . SER A 1 107 ? -2.582 31.438 11.266 1 96.19 107 SER A O 1
ATOM 913 N N . ILE A 1 108 ? -3.262 32.406 13.133 1 96.81 108 ILE A N 1
ATOM 914 C CA . ILE A 1 108 ? -2.801 31.344 14.008 1 96.81 108 ILE A CA 1
ATOM 915 C C . ILE A 1 108 ? -3.635 30.094 13.766 1 96.81 108 ILE A C 1
ATOM 917 O O . ILE A 1 108 ? -3.139 28.969 13.922 1 96.81 108 ILE A O 1
ATOM 921 N N . LEU A 1 109 ? -4.879 30.25 13.312 1 97.44 109 LEU A N 1
ATOM 922 C CA . LEU A 1 109 ? -5.723 29.094 13.023 1 97.44 109 LEU A CA 1
ATOM 923 C C . LEU A 1 109 ? -5.094 28.203 11.953 1 97.44 109 LEU A C 1
ATOM 925 O O . LEU A 1 109 ? -5.227 26.984 11.992 1 97.44 109 LEU A O 1
ATOM 929 N N . PHE A 1 110 ? -4.406 28.844 11.039 1 96.44 110 PHE A N 1
ATOM 930 C CA . PHE A 1 110 ? -3.695 28.109 10 1 96.44 110 PHE A CA 1
ATOM 931 C C . PHE A 1 110 ? -2.641 27.188 10.609 1 96.44 110 PHE A C 1
ATOM 933 O O . PHE A 1 110 ? -2.533 26.016 10.234 1 96.44 110 PHE A O 1
ATOM 940 N N . SER A 1 111 ? -1.914 27.719 11.523 1 95.69 111 SER A N 1
ATOM 941 C CA . SER A 1 111 ? -0.872 26.938 12.188 1 95.69 111 SER A CA 1
ATOM 942 C C . SER A 1 111 ? -1.469 25.797 13.016 1 95.69 111 SER A C 1
ATOM 944 O O . SER A 1 111 ? -0.907 24.703 13.078 1 95.69 111 SER A O 1
ATOM 946 N N . PHE A 1 112 ? -2.643 26.078 13.648 1 96.88 112 PHE A N 1
ATOM 947 C CA . PHE A 1 112 ? -3.336 25.047 14.406 1 96.88 112 PHE A CA 1
ATOM 948 C C . PHE A 1 112 ? -3.748 23.906 13.492 1 96.88 112 PHE A C 1
ATOM 950 O O . PHE A 1 112 ? -3.494 22.734 13.805 1 96.88 112 PHE A O 1
ATOM 957 N N . PHE A 1 113 ? -4.293 24.25 12.391 1 97.44 113 PHE A N 1
ATOM 958 C CA . PHE A 1 113 ? -4.766 23.25 11.438 1 97.44 113 PHE A CA 1
ATOM 959 C C . PHE A 1 113 ? -3.598 22.469 10.844 1 97.44 113 PHE A C 1
ATOM 961 O O . PHE A 1 113 ? -3.666 21.25 10.703 1 97.44 113 PHE A O 1
ATOM 968 N N . ALA A 1 114 ? -2.557 23.141 10.555 1 95.88 114 ALA A N 1
ATOM 969 C CA . ALA A 1 114 ? -1.383 22.516 9.953 1 95.88 114 ALA A CA 1
ATOM 970 C C . ALA A 1 114 ? -0.806 21.453 10.875 1 95.88 114 ALA A C 1
ATOM 972 O O . ALA A 1 114 ? -0.519 20.328 10.43 1 95.88 114 ALA A O 1
ATOM 973 N N . GLN A 1 115 ? -0.656 21.812 12.086 1 95.69 115 GLN A N 1
ATOM 974 C CA . GLN A 1 115 ? -0.117 20.844 13.039 1 95.69 115 GLN A CA 1
ATOM 975 C C . GLN A 1 115 ? -1.031 19.641 13.164 1 95.69 115 GLN A C 1
ATOM 977 O O . GLN A 1 115 ? -0.576 18.5 13.062 1 95.69 115 GLN A O 1
ATOM 982 N N . TRP A 1 116 ? -2.254 19.922 13.375 1 97.19 116 TRP A N 1
ATOM 983 C CA . TRP A 1 116 ? -3.25 18.859 13.555 1 97.19 116 TRP A CA 1
ATOM 984 C C . TRP A 1 116 ? -3.295 17.938 12.344 1 97.19 116 TRP A C 1
ATOM 986 O O . TRP A 1 116 ? -3.252 16.719 12.477 1 97.19 116 TRP A O 1
ATOM 996 N N . PHE A 1 117 ? -3.33 18.531 11.18 1 96.81 117 PHE A N 1
ATOM 997 C CA . PHE A 1 117 ? -3.469 17.797 9.922 1 96.81 117 PHE A CA 1
ATOM 998 C C . PHE A 1 117 ? -2.236 16.953 9.648 1 96.81 117 PHE A C 1
ATOM 1000 O O . PHE A 1 117 ? -2.352 15.758 9.352 1 96.81 117 PHE A O 1
ATOM 1007 N N . THR A 1 118 ? -1.075 17.469 9.844 1 94.88 118 THR A N 1
ATOM 1008 C CA . THR A 1 118 ? 0.147 16.781 9.43 1 94.88 118 THR A CA 1
ATOM 1009 C C . THR A 1 118 ? 0.526 15.695 10.422 1 94.88 118 THR A C 1
ATOM 1011 O O . THR A 1 118 ? 1.172 14.711 10.062 1 94.88 118 THR A O 1
ATOM 1014 N N . ASP A 1 119 ? 0.082 15.812 11.648 1 93.25 119 ASP A N 1
ATOM 1015 C CA . ASP A 1 119 ? 0.354 14.781 12.648 1 93.25 119 ASP A CA 1
ATOM 1016 C C . ASP A 1 119 ? -0.292 13.453 12.258 1 93.25 119 ASP A C 1
ATOM 1018 O O . ASP A 1 119 ? 0.059 12.406 12.805 1 93.25 119 ASP A O 1
ATOM 1022 N N . SER A 1 120 ? -1.164 13.578 11.352 1 93.56 120 SER A N 1
ATOM 1023 C CA . SER A 1 120 ? -1.854 12.359 10.945 1 93.56 120 SER A CA 1
ATOM 1024 C C . SER A 1 120 ? -0.962 11.492 10.07 1 93.56 120 SER A C 1
ATOM 1026 O O . SER A 1 120 ? -1.146 10.273 10 1 93.56 120 SER A O 1
ATOM 1028 N N . PHE A 1 121 ? 0.011 12.109 9.336 1 93.5 121 PHE A N 1
ATOM 1029 C CA . PHE A 1 121 ? 0.757 11.273 8.406 1 93.5 121 PHE A CA 1
ATOM 1030 C C . PHE A 1 121 ? 2.25 11.57 8.484 1 93.5 121 PHE A C 1
ATOM 1032 O O . PHE A 1 121 ? 3.057 10.906 7.836 1 93.5 121 PHE A O 1
ATOM 1039 N N . LEU A 1 122 ? 2.689 12.609 9.188 1 94.31 122 LEU A N 1
ATOM 1040 C CA . LEU A 1 122 ? 4.102 12.852 9.469 1 94.31 122 LEU A CA 1
ATOM 1041 C C . LEU A 1 122 ? 4.477 12.359 10.859 1 94.31 122 LEU A C 1
ATOM 1043 O O . LEU A 1 122 ? 4.637 13.156 11.781 1 94.31 122 LEU A O 1
ATOM 1047 N N . ARG A 1 123 ? 4.66 11.078 10.984 1 93.88 123 ARG A N 1
ATOM 1048 C CA . ARG A 1 123 ? 4.812 10.445 12.297 1 93.88 123 ARG A CA 1
ATOM 1049 C C . ARG A 1 123 ? 6.145 9.711 12.398 1 93.88 123 ARG A C 1
ATOM 1051 O O . ARG A 1 123 ? 6.195 8.492 12.273 1 93.88 123 ARG A O 1
ATOM 1058 N N . THR A 1 124 ? 7.184 10.375 12.727 1 92.5 124 THR A N 1
ATOM 1059 C CA . THR A 1 124 ? 8.5 9.758 12.875 1 92.5 124 THR A CA 1
ATOM 1060 C C . THR A 1 124 ? 8.516 8.82 14.078 1 92.5 124 THR A C 1
ATOM 1062 O O . THR A 1 124 ? 8.016 9.164 15.156 1 92.5 124 THR A O 1
ATOM 1065 N N . ASP A 1 125 ? 9.023 7.648 13.906 1 91.31 125 ASP A N 1
ATOM 1066 C CA . ASP A 1 125 ? 9.148 6.684 14.992 1 91.31 125 ASP A CA 1
ATOM 1067 C C . ASP A 1 125 ? 10.086 7.199 16.078 1 91.31 125 ASP A C 1
ATOM 1069 O O . ASP A 1 125 ? 11.148 7.75 15.781 1 91.31 125 ASP A O 1
ATOM 1073 N N . PHE A 1 126 ? 9.695 7.051 17.312 1 81.69 126 PHE A N 1
ATOM 1074 C CA . PHE A 1 126 ? 10.422 7.59 18.453 1 81.69 126 PHE A CA 1
ATOM 1075 C C . PHE A 1 126 ? 11.766 6.887 18.625 1 81.69 126 PHE A C 1
ATOM 1077 O O . PHE A 1 126 ? 12.727 7.484 19.094 1 81.69 126 PHE A O 1
ATOM 1084 N N . PHE A 1 127 ? 11.852 5.676 18.266 1 83.62 127 PHE A N 1
ATOM 1085 C CA . PHE A 1 127 ? 13 4.848 18.594 1 83.62 127 PHE A CA 1
ATOM 1086 C C . PHE A 1 127 ? 13.914 4.672 17.391 1 83.62 127 PHE A C 1
ATOM 1088 O O . PHE A 1 127 ? 15.125 4.465 17.562 1 83.62 127 PHE A O 1
ATOM 1095 N N . ASP A 1 128 ? 13.375 4.68 16.234 1 91.62 128 ASP A N 1
ATOM 1096 C CA . ASP A 1 128 ? 14.125 4.594 14.984 1 91.62 128 ASP A CA 1
ATOM 1097 C C . ASP A 1 128 ? 13.688 5.68 14.008 1 91.62 128 ASP A C 1
ATOM 1099 O O . ASP A 1 128 ? 12.695 5.512 13.289 1 91.62 128 ASP A O 1
ATOM 1103 N N . ARG A 1 129 ? 14.445 6.695 13.891 1 91.88 129 ARG A N 1
ATOM 1104 C CA . ARG A 1 129 ? 14.062 7.895 13.148 1 91.88 129 ARG A CA 1
ATOM 1105 C C . ARG A 1 129 ? 14.008 7.617 11.648 1 91.88 129 ARG A C 1
ATOM 1107 O O . ARG A 1 129 ? 13.516 8.445 10.883 1 91.88 129 ARG A O 1
ATOM 1114 N N . ARG A 1 130 ? 14.555 6.477 11.219 1 95.69 130 ARG A N 1
ATOM 1115 C CA . ARG A 1 130 ? 14.422 6.07 9.82 1 95.69 130 ARG A CA 1
ATOM 1116 C C . ARG A 1 130 ? 12.992 5.645 9.508 1 95.69 130 ARG A C 1
ATOM 1118 O O . ARG A 1 130 ? 12.586 5.629 8.344 1 95.69 130 ARG A O 1
ATOM 1125 N N . LYS A 1 131 ? 12.258 5.27 10.531 1 97.06 131 LYS A N 1
ATOM 1126 C CA . LYS A 1 131 ? 10.93 4.68 10.398 1 97.06 131 LYS A CA 1
ATOM 1127 C C . LYS A 1 131 ? 9.844 5.664 10.828 1 97.06 131 LYS A C 1
ATOM 1129 O O . LYS A 1 131 ? 10.148 6.738 11.352 1 97.06 131 LYS A O 1
ATOM 1134 N N . ASN A 1 132 ? 8.633 5.371 10.484 1 96.25 132 ASN A N 1
ATOM 1135 C CA . ASN A 1 132 ? 7.453 6.125 10.883 1 96.25 132 ASN A CA 1
ATOM 1136 C C . ASN A 1 132 ? 6.293 5.203 11.242 1 96.25 132 ASN A C 1
ATOM 1138 O O . ASN A 1 132 ? 6.328 4.008 10.953 1 96.25 132 ASN A O 1
ATOM 1142 N N . THR A 1 133 ? 5.324 5.734 11.891 1 94.31 133 THR A N 1
ATOM 1143 C CA . THR A 1 133 ? 4.168 4.945 12.305 1 94.31 133 THR A CA 1
ATOM 1144 C C . THR A 1 133 ? 2.924 5.359 11.531 1 94.31 133 THR A C 1
ATOM 1146 O O . THR A 1 133 ? 1.805 5.004 11.898 1 94.31 133 THR A O 1
ATOM 1149 N N . SER A 1 134 ? 3.09 6.109 10.461 1 94.81 134 SER A N 1
ATOM 1150 C CA . SER A 1 134 ? 1.979 6.598 9.656 1 94.81 134 SER A CA 1
ATOM 1151 C C . SER A 1 134 ? 1.456 5.512 8.719 1 94.81 134 SER A C 1
ATOM 1153 O O . SER A 1 134 ? 2.209 4.633 8.297 1 94.81 134 SER A O 1
ATOM 1155 N N . ASN A 1 135 ? 0.16 5.527 8.453 1 94.88 135 ASN A N 1
ATOM 1156 C CA . ASN A 1 135 ? -0.378 4.734 7.352 1 94.88 135 ASN A CA 1
ATOM 1157 C C . ASN A 1 135 ? -0.344 5.504 6.035 1 94.88 135 ASN A C 1
ATOM 1159 O O . ASN A 1 135 ? -0.818 5.008 5.012 1 94.88 135 ASN A O 1
ATOM 1163 N N . HIS A 1 136 ? 0.198 6.77 6.047 1 95.69 136 HIS A N 1
ATOM 1164 C CA . HIS A 1 136 ? 0.485 7.625 4.902 1 95.69 136 HIS A CA 1
ATOM 1165 C C . HIS A 1 136 ? -0.801 8.133 4.258 1 95.69 136 HIS A C 1
ATOM 1167 O O . HIS A 1 136 ? -0.79 8.578 3.109 1 95.69 136 HIS A O 1
ATOM 1173 N N . GLU A 1 137 ? -1.968 8.055 4.973 1 95.88 137 GLU A N 1
ATOM 1174 C CA . GLU A 1 137 ? -3.26 8.438 4.414 1 95.88 137 GLU A CA 1
ATOM 1175 C C . GLU A 1 137 ? -3.816 9.68 5.117 1 95.88 137 GLU A C 1
ATOM 1177 O O . GLU A 1 137 ? -3.457 9.961 6.262 1 95.88 137 GLU A O 1
ATOM 1182 N N . ILE A 1 138 ? -4.609 10.43 4.395 1 96.94 138 ILE A N 1
ATOM 1183 C CA . ILE A 1 138 ? -5.5 11.414 5.004 1 96.94 138 ILE A CA 1
ATOM 1184 C C . ILE A 1 138 ? -6.809 10.742 5.406 1 96.94 138 ILE A C 1
ATOM 1186 O O . ILE A 1 138 ? -7.668 10.484 4.562 1 96.94 138 ILE A O 1
ATOM 1190 N N . ASP A 1 139 ? -6.902 10.477 6.73 1 97.62 139 ASP A N 1
ATOM 1191 C CA . ASP A 1 139 ? -8.008 9.594 7.082 1 97.62 139 ASP A CA 1
ATOM 1192 C C . ASP A 1 139 ? -8.609 9.977 8.438 1 97.62 139 ASP A C 1
ATOM 1194 O O . ASP A 1 139 ? -9.352 9.195 9.039 1 97.62 139 ASP A O 1
ATOM 1198 N N . LEU A 1 140 ? -8.195 11.109 8.984 1 98.31 140 LEU A N 1
ATOM 1199 C CA . LEU A 1 140 ? -8.711 11.609 10.25 1 98.31 140 LEU A CA 1
ATOM 1200 C C . LEU A 1 140 ? -8.375 10.648 11.391 1 98.31 140 LEU A C 1
ATOM 1202 O O . LEU A 1 140 ? -9.172 10.477 12.312 1 98.31 140 LEU A O 1
ATOM 1206 N N . CYS A 1 141 ? -7.234 10.039 11.297 1 98.25 141 CYS A N 1
ATOM 1207 C CA . CYS A 1 141 ? -6.828 9.133 12.375 1 98.25 141 CYS A CA 1
ATOM 1208 C C . CYS A 1 141 ? -6.723 9.883 13.695 1 98.25 141 CYS A C 1
ATOM 1210 O O . CYS A 1 141 ? -6.66 9.258 14.758 1 98.25 141 CYS A O 1
ATOM 1212 N N . GLN A 1 142 ? -6.785 11.211 13.688 1 97.88 142 GLN A N 1
ATOM 1213 C CA . GLN A 1 142 ? -6.77 12.016 14.898 1 97.88 142 GLN A CA 1
ATOM 1214 C C . GLN A 1 142 ? -7.98 11.703 15.781 1 97.88 142 GLN A C 1
ATOM 1216 O O . GLN A 1 142 ? -7.898 11.781 17 1 97.88 142 GLN A O 1
ATOM 1221 N N . ILE A 1 143 ? -9.07 11.352 15.125 1 98.31 143 ILE A N 1
ATOM 1222 C CA . ILE A 1 143 ? -10.258 11.062 15.922 1 98.31 143 ILE A CA 1
ATOM 1223 C C . ILE A 1 143 ? -10.648 9.594 15.758 1 98.31 143 ILE A C 1
ATOM 1225 O O . ILE A 1 143 ? -11.414 9.062 16.562 1 98.31 143 ILE A O 1
ATOM 1229 N N . TYR A 1 144 ? -10.102 8.922 14.742 1 98.38 144 TYR A N 1
ATOM 1230 C CA . TYR A 1 144 ? -10.508 7.543 14.5 1 98.38 144 TYR A CA 1
ATOM 1231 C C . TYR A 1 144 ? -9.422 6.562 14.93 1 98.38 144 TYR A C 1
ATOM 1233 O O . TYR A 1 144 ? -9.688 5.375 15.109 1 98.38 144 TYR A O 1
ATOM 1241 N N . GLY A 1 145 ? -8.219 7.039 15.031 1 97.19 145 GLY A N 1
ATOM 1242 C CA . GLY A 1 145 ? -7.094 6.148 15.281 1 97.19 145 GLY A CA 1
ATOM 1243 C C . GLY A 1 145 ? -6.488 5.586 14.008 1 97.19 145 GLY A C 1
ATOM 1244 O O . GLY A 1 145 ? -7.113 5.633 12.945 1 97.19 145 GLY A O 1
ATOM 1245 N N . LEU A 1 146 ? -5.277 5.047 14.125 1 94.81 146 LEU A N 1
ATOM 1246 C CA . LEU A 1 146 ? -4.547 4.508 12.984 1 94.81 146 LEU A CA 1
ATOM 1247 C C . LEU A 1 146 ? -4.961 3.064 12.711 1 94.81 146 LEU A C 1
ATOM 1249 O O . LEU A 1 146 ? -4.723 2.545 11.617 1 94.81 146 LEU A O 1
ATOM 1253 N N . ARG A 1 147 ? -5.504 2.432 13.703 1 94.31 147 ARG A N 1
ATOM 1254 C CA . ARG A 1 147 ? -5.855 1.019 13.609 1 94.31 147 ARG A CA 1
ATOM 1255 C C . ARG A 1 147 ? -7.309 0.788 14 1 94.31 147 ARG A C 1
ATOM 1257 O O . ARG A 1 147 ? -7.863 1.526 14.812 1 94.31 147 ARG A O 1
ATOM 1264 N N . GLU A 1 148 ? -7.828 -0.289 13.539 1 95 148 GLU A N 1
ATOM 1265 C CA . GLU A 1 148 ? -9.234 -0.587 13.789 1 95 148 GLU A CA 1
ATOM 1266 C C . GLU A 1 148 ? -9.492 -0.84 15.266 1 95 148 GLU A C 1
ATOM 1268 O O . GLU A 1 148 ? -10.57 -0.515 15.781 1 95 148 GLU A O 1
ATOM 1273 N N . ASP A 1 149 ? -8.547 -1.473 15.922 1 95.38 149 ASP A N 1
ATOM 1274 C CA . ASP A 1 149 ? -8.75 -1.721 17.344 1 95.38 149 ASP A CA 1
ATOM 1275 C C . ASP A 1 149 ? -8.852 -0.41 18.125 1 95.38 149 ASP A C 1
ATOM 1277 O O . ASP A 1 149 ? -9.664 -0.291 19.047 1 95.38 149 ASP A O 1
ATOM 1281 N N . ILE A 1 150 ? -8.062 0.619 17.781 1 96.94 150 ILE A N 1
ATOM 1282 C CA . ILE A 1 150 ? -8.141 1.935 18.406 1 96.94 150 ILE A CA 1
ATOM 1283 C C . ILE A 1 150 ? -9.477 2.598 18.062 1 96.94 150 ILE A C 1
ATOM 1285 O O . ILE A 1 150 ? -10.117 3.203 18.922 1 96.94 150 ILE A O 1
ATOM 1289 N N . THR A 1 151 ? -9.875 2.459 16.797 1 98.06 151 THR A N 1
ATOM 1290 C CA . THR A 1 151 ? -11.148 3.014 16.359 1 98.06 151 THR A CA 1
ATOM 1291 C C . THR A 1 151 ? -12.289 2.502 17.234 1 98.06 151 THR A C 1
ATOM 1293 O O . THR A 1 151 ? -13.133 3.279 17.672 1 98.06 151 THR A O 1
ATOM 1296 N N . HIS A 1 152 ? -12.289 1.247 17.516 1 97.56 152 HIS A N 1
ATOM 1297 C CA . HIS A 1 152 ? -13.359 0.619 18.281 1 97.56 152 HIS A CA 1
ATOM 1298 C C . HIS A 1 152 ? -13.406 1.174 19.703 1 97.56 152 HIS A C 1
ATOM 1300 O O . HIS A 1 152 ? -14.492 1.297 20.297 1 97.56 152 HIS A O 1
ATOM 1306 N N . LEU A 1 153 ? -12.242 1.493 20.234 1 97.94 153 LEU A N 1
ATOM 1307 C CA . LEU A 1 153 ? -12.172 2.006 21.594 1 97.94 153 LEU A CA 1
ATOM 1308 C C . LEU A 1 153 ? -12.75 3.414 21.688 1 97.94 153 LEU A C 1
ATOM 1310 O O . LEU A 1 153 ? -13.133 3.869 22.766 1 97.94 153 LEU A O 1
ATOM 1314 N N . LEU A 1 154 ? -12.844 4.105 20.562 1 98.38 154 LEU A N 1
ATOM 1315 C CA . LEU A 1 154 ? -13.273 5.496 20.531 1 98.38 154 LEU A CA 1
ATOM 1316 C C . LEU A 1 154 ? -14.75 5.598 20.156 1 98.38 154 LEU A C 1
ATOM 1318 O O . LEU A 1 154 ? -15.352 6.672 20.25 1 98.38 154 LEU A O 1
ATOM 1322 N N . ARG A 1 155 ? -15.344 4.508 19.766 1 98.56 155 ARG A N 1
ATOM 1323 C CA . ARG A 1 155 ? -16.734 4.496 19.312 1 98.56 155 ARG A CA 1
ATOM 1324 C C . ARG A 1 155 ? -17.688 4.352 20.484 1 98.56 155 ARG A C 1
ATOM 1326 O O . ARG A 1 155 ? -17.422 3.607 21.438 1 98.56 155 ARG A O 1
ATOM 1333 N N . LEU A 1 156 ? -18.766 5.02 20.375 1 98.19 156 LEU A N 1
ATOM 1334 C CA . LEU A 1 156 ? -19.859 4.902 21.328 1 98.19 156 LEU A CA 1
ATOM 1335 C C . LEU A 1 156 ? -20.594 3.582 21.156 1 98.19 156 LEU A C 1
ATOM 1337 O O . LEU A 1 156 ? -21.219 3.078 22.094 1 98.19 156 LEU A O 1
ATOM 1341 N N . LYS A 1 157 ? -20.562 3.02 19.922 1 97.62 157 LYS A N 1
ATOM 1342 C CA . LYS A 1 157 ? -21.25 1.794 19.531 1 97.62 157 LYS A CA 1
ATOM 1343 C C . LYS A 1 157 ? -22.766 1.957 19.609 1 97.62 157 LYS A C 1
ATOM 1345 O O . LYS A 1 157 ? -23.469 1.036 20.016 1 97.62 157 LYS A O 1
ATOM 1350 N N . LYS A 1 158 ? -23.172 3.141 19.422 1 98.38 158 LYS A N 1
ATOM 1351 C CA . LYS A 1 158 ? -24.578 3.52 19.312 1 98.38 158 LYS A CA 1
ATOM 1352 C C . LYS A 1 158 ? -24.766 4.602 18.266 1 98.38 158 LYS A C 1
ATOM 1354 O O . LYS A 1 158 ? -24.172 5.68 18.344 1 98.38 158 LYS A O 1
ATOM 1359 N N . ASP A 1 159 ? -25.547 4.297 17.25 1 98.5 159 ASP A N 1
ATOM 1360 C CA . ASP A 1 159 ? -25.953 5.234 16.203 1 98.5 159 ASP A CA 1
ATOM 1361 C C . ASP A 1 159 ? -24.734 5.734 15.422 1 98.5 159 ASP A C 1
ATOM 1363 O O . ASP A 1 159 ? -24.703 6.887 14.984 1 98.5 159 ASP A O 1
ATOM 1367 N N . GLY A 1 160 ? -23.688 4.93 15.383 1 98.81 160 GLY A N 1
ATOM 1368 C CA . GLY A 1 160 ? -22.5 5.219 14.578 1 98.81 160 GLY A CA 1
ATOM 1369 C C . GLY A 1 160 ? -21.609 6.273 15.195 1 98.81 160 GLY A C 1
ATOM 1370 O O . GLY A 1 160 ? -20.594 6.656 14.609 1 98.81 160 GLY A O 1
ATOM 1371 N N . LYS A 1 161 ? -21.875 6.73 16.422 1 98.88 161 LYS A N 1
ATOM 1372 C CA . LYS A 1 161 ? -21.25 7.926 16.984 1 98.88 161 LYS A CA 1
ATOM 1373 C C . LYS A 1 161 ? -19.953 7.578 17.703 1 98.88 161 LYS A C 1
ATOM 1375 O O . LYS A 1 161 ? -19.75 6.434 18.094 1 98.88 161 LYS A O 1
ATOM 1380 N N . LEU A 1 162 ? -19.094 8.555 17.781 1 98.88 162 LEU A N 1
ATOM 1381 C CA . LEU A 1 162 ? -17.922 8.5 18.641 1 98.88 162 LEU A CA 1
ATOM 1382 C C . LEU A 1 162 ? -18.297 8.836 20.078 1 98.88 162 LEU A C 1
ATOM 1384 O O . LEU A 1 162 ? -19.25 9.57 20.328 1 98.88 162 LEU A O 1
ATOM 1388 N N . LYS A 1 163 ? -17.469 8.281 20.984 1 98.62 163 LYS A N 1
ATOM 1389 C CA . LYS A 1 163 ? -17.656 8.609 22.406 1 98.62 163 LYS A CA 1
ATOM 1390 C C . LYS A 1 163 ? -17.484 10.109 22.641 1 98.62 163 LYS A C 1
ATOM 1392 O O . LYS A 1 163 ? -16.641 10.75 22.031 1 98.62 163 LYS A O 1
ATOM 1397 N N . TYR A 1 164 ? -18.328 10.625 23.484 1 98.38 164 TYR A N 1
ATOM 1398 C CA . TYR A 1 164 ? -18.281 12.047 23.828 1 98.38 164 TYR A CA 1
ATOM 1399 C C . TYR A 1 164 ? -18.734 12.281 25.25 1 98.38 164 TYR A C 1
ATOM 1401 O O . TYR A 1 164 ? -19.266 11.383 25.906 1 98.38 164 TYR A O 1
ATOM 1409 N N . GLN A 1 165 ? -18.406 13.398 25.797 1 97.88 165 GLN A N 1
ATOM 1410 C CA . GLN A 1 165 ? -18.953 13.898 27.047 1 97.88 165 GLN A CA 1
ATOM 1411 C C . GLN A 1 165 ? -19.5 15.312 26.891 1 97.88 165 GLN A C 1
ATOM 1413 O O . GLN A 1 165 ? -19.219 15.984 25.891 1 97.88 165 GLN A O 1
ATOM 1418 N N . VAL A 1 166 ? -20.375 15.664 27.781 1 97.31 166 VAL A N 1
ATOM 1419 C CA . VAL A 1 166 ? -20.953 17 27.781 1 97.31 166 VAL A CA 1
ATOM 1420 C C . VAL A 1 166 ? -20.406 17.812 28.953 1 97.31 166 VAL A C 1
ATOM 1422 O O . VAL A 1 166 ? -20.516 17.406 30.109 1 97.31 166 VAL A O 1
ATOM 1425 N N . ILE A 1 167 ? -19.734 18.844 28.625 1 95.94 167 ILE A N 1
ATOM 1426 C CA . ILE A 1 167 ? -19.219 19.781 29.609 1 95.94 167 ILE A CA 1
ATOM 1427 C C . ILE A 1 167 ? -19.859 21.156 29.375 1 95.94 167 ILE A C 1
ATOM 1429 O O . ILE A 1 167 ? -19.656 21.781 28.328 1 95.94 167 ILE A O 1
ATOM 1433 N N . ASP A 1 168 ? -20.594 21.625 30.391 1 92 168 ASP A N 1
ATOM 1434 C CA . ASP A 1 168 ? -21.266 22.922 30.328 1 92 168 ASP A CA 1
ATOM 1435 C C . ASP A 1 168 ? -22.109 23.031 29.047 1 92 168 ASP A C 1
ATOM 1437 O O . ASP A 1 168 ? -22.031 24.016 28.328 1 92 168 ASP A O 1
ATOM 1441 N N . GLY A 1 169 ? -22.688 22 28.672 1 92.19 169 GLY A N 1
ATOM 1442 C CA . GLY A 1 169 ? -23.656 21.969 27.578 1 92.19 169 GLY A CA 1
ATOM 1443 C C . GLY A 1 169 ? -23.016 21.766 26.219 1 92.19 169 GLY A C 1
ATOM 1444 O O . GLY A 1 169 ? -23.703 21.766 25.203 1 92.19 169 GLY A O 1
ATOM 1445 N N . GLU A 1 170 ? -21.75 21.578 26.172 1 94.69 170 GLU A N 1
ATOM 1446 C CA . GLU A 1 170 ? -21.047 21.375 24.906 1 94.69 170 GLU A CA 1
ATOM 1447 C C . GLU A 1 170 ? -20.422 20 24.828 1 94.69 170 GLU A C 1
ATOM 1449 O O . GLU A 1 170 ? -20 19.438 25.844 1 94.69 170 GLU A O 1
ATOM 1454 N N . ILE A 1 171 ? -20.344 19.5 23.625 1 97.12 171 ILE A N 1
ATOM 1455 C CA . ILE A 1 171 ? -19.828 18.141 23.406 1 97.12 171 ILE A CA 1
ATOM 1456 C C . ILE A 1 171 ? -18.312 18.188 23.234 1 97.12 171 ILE A C 1
ATOM 1458 O O . ILE A 1 171 ? -17.797 18.984 22.453 1 97.12 171 ILE A O 1
ATOM 1462 N N . PHE A 1 172 ? -17.641 17.359 23.969 1 98.12 172 PHE A N 1
ATOM 1463 C CA . PHE A 1 172 ? -16.188 17.188 23.906 1 98.12 172 PHE A CA 1
ATOM 1464 C C . PHE A 1 172 ? -15.82 15.711 23.859 1 98.12 172 PHE A C 1
ATOM 1466 O O . PHE A 1 172 ? -16.641 14.852 24.172 1 98.12 172 PHE A O 1
ATOM 1473 N N . PRO A 1 173 ? -14.57 15.367 23.375 1 98.12 173 PRO A N 1
ATOM 1474 C CA . PRO A 1 173 ? -14.102 13.992 23.594 1 98.12 173 PRO A CA 1
ATOM 1475 C C . PRO A 1 173 ? -14.07 13.602 25.062 1 98.12 173 PRO A C 1
ATOM 1477 O O . PRO A 1 173 ? -13.945 14.469 25.938 1 98.12 173 PRO A O 1
ATOM 1480 N N . PRO A 1 174 ? -14.234 12.359 25.328 1 98.12 174 PRO A N 1
ATOM 1481 C CA . PRO A 1 174 ? -14.109 11.953 26.734 1 98.12 174 PRO A CA 1
ATOM 1482 C C . PRO A 1 174 ? -12.711 12.188 27.297 1 98.12 174 PRO A C 1
ATOM 1484 O O . PRO A 1 174 ? -11.734 12.18 26.547 1 98.12 174 PRO A O 1
ATOM 1487 N N . TYR A 1 175 ? -12.719 12.391 28.578 1 97.69 175 TYR A N 1
ATOM 1488 C CA . TYR A 1 175 ? -11.414 12.445 29.234 1 97.69 175 TYR A CA 1
ATOM 1489 C C . TYR A 1 175 ? -10.703 11.094 29.156 1 97.69 175 TYR A C 1
ATOM 1491 O O . TYR A 1 175 ? -11.344 10.047 29.266 1 97.69 175 TYR A O 1
ATOM 1499 N N . LEU A 1 176 ? -9.422 11.164 28.938 1 97.75 176 LEU A N 1
ATOM 1500 C CA . LEU A 1 176 ? -8.594 9.961 28.938 1 97.75 176 LEU A CA 1
ATOM 1501 C C . LEU A 1 176 ? -8.484 9.383 30.344 1 97.75 176 LEU A C 1
ATOM 1503 O O . LEU A 1 176 ? -8.539 8.164 30.531 1 97.75 176 LEU A O 1
ATOM 1507 N N . PHE A 1 177 ? -8.445 10.305 31.312 1 97 177 PHE A N 1
ATOM 1508 C CA . PHE A 1 177 ? -8.25 9.922 32.688 1 97 177 PHE A CA 1
ATOM 1509 C C . PHE A 1 177 ? -9.461 10.297 33.531 1 97 177 PHE A C 1
ATOM 1511 O O . PHE A 1 177 ? -10.25 11.156 33.156 1 97 177 PHE A O 1
ATOM 1518 N N . ASN A 1 178 ? -9.562 9.531 34.656 1 97.31 178 ASN A N 1
ATOM 1519 C CA . ASN A 1 178 ? -10.539 9.922 35.656 1 97.31 178 ASN A CA 1
ATOM 1520 C C . ASN A 1 178 ? -10.117 11.203 36.375 1 97.31 178 ASN A C 1
ATOM 1522 O O . ASN A 1 178 ? -9.125 11.203 37.125 1 97.31 178 ASN A O 1
ATOM 1526 N N . VAL A 1 179 ? -10.867 12.227 36.25 1 95.81 179 VAL A N 1
ATOM 1527 C CA . VAL A 1 179 ? -10.484 13.562 36.688 1 95.81 179 VAL A CA 1
ATOM 1528 C C . VAL A 1 179 ? -10.297 13.578 38.219 1 95.81 179 VAL A C 1
ATOM 1530 O O . VAL A 1 179 ? -9.398 14.242 38.719 1 95.81 179 VAL A O 1
ATOM 1533 N N . GLU A 1 180 ? -11.07 12.836 38.969 1 96 180 GLU A N 1
ATOM 1534 C CA . GLU A 1 180 ? -11.07 12.859 40.406 1 96 180 GLU A CA 1
ATOM 1535 C C . GLU A 1 180 ? -9.961 11.977 41 1 96 180 GLU A C 1
ATOM 1537 O O . GLU A 1 180 ? -9.344 12.32 42 1 96 180 GLU A O 1
ATOM 1542 N N . GLU A 1 181 ? -9.641 10.977 40.25 1 96.5 181 GLU A N 1
ATOM 1543 C CA . GLU A 1 181 ? -8.789 9.953 40.844 1 96.5 181 GLU A CA 1
ATOM 1544 C C . GLU A 1 181 ? -7.355 10.047 40.312 1 96.5 181 GLU A C 1
ATOM 1546 O O . GLU A 1 181 ? -6.426 9.539 40.938 1 96.5 181 GLU A O 1
ATOM 1551 N N . THR A 1 182 ? -7.215 10.672 39.219 1 96 182 THR A N 1
ATOM 1552 C CA . THR A 1 182 ? -5.898 10.688 38.594 1 96 182 THR A CA 1
ATOM 1553 C C . THR A 1 182 ? -4.988 11.711 39.281 1 96 182 THR A C 1
ATOM 1555 O O . THR A 1 182 ? -5.426 12.805 39.625 1 96 182 THR A O 1
ATOM 1558 N N . THR A 1 183 ? -3.703 11.305 39.531 1 94.5 183 THR A N 1
ATOM 1559 C CA . THR A 1 183 ? -2.633 12.18 39.969 1 94.5 183 THR A CA 1
ATOM 1560 C C . THR A 1 183 ? -1.415 12.07 39.062 1 94.5 183 THR A C 1
ATOM 1562 O O . THR A 1 183 ? -1.403 11.273 38.125 1 94.5 183 THR A O 1
ATOM 1565 N N . ALA A 1 184 ? -0.457 12.961 39.344 1 88.75 184 ALA A N 1
ATOM 1566 C CA . ALA A 1 184 ? 0.761 12.953 38.531 1 88.75 184 ALA A CA 1
ATOM 1567 C C . ALA A 1 184 ? 1.465 11.602 38.594 1 88.75 184 ALA A C 1
ATOM 1569 O O . ALA A 1 184 ? 2.072 11.156 37.625 1 88.75 184 ALA A O 1
ATOM 1570 N N . ASP A 1 185 ? 1.286 10.883 39.75 1 89.12 185 ASP A N 1
ATOM 1571 C CA . ASP A 1 185 ? 2.049 9.656 40 1 89.12 185 ASP A CA 1
ATOM 1572 C C . ASP A 1 185 ? 1.184 8.422 39.781 1 89.12 185 ASP A C 1
ATOM 1574 O O . ASP A 1 185 ? 1.693 7.297 39.75 1 89.12 185 ASP A O 1
ATOM 1578 N N . ASN A 1 186 ? -0.1 8.711 39.625 1 93.88 186 ASN A N 1
ATOM 1579 C CA . ASN A 1 186 ? -1.015 7.586 39.469 1 93.88 186 ASN A CA 1
ATOM 1580 C C . ASN A 1 186 ? -2.117 7.887 38.469 1 93.88 186 ASN A C 1
ATOM 1582 O O . ASN A 1 186 ? -3.148 8.461 38.812 1 93.88 186 ASN A O 1
ATOM 1586 N N . TRP A 1 187 ? -1.926 7.336 37.281 1 95.06 187 TRP A N 1
ATOM 1587 C CA . TRP A 1 187 ? -2.914 7.535 36.219 1 95.06 187 TRP A CA 1
ATOM 1588 C C . TRP A 1 187 ? -4.086 6.574 36.406 1 95.06 187 TRP A C 1
ATOM 1590 O O . TRP A 1 187 ? -3.898 5.359 36.469 1 95.06 187 TRP A O 1
ATOM 1600 N N . VAL A 1 188 ? -5.277 7.031 36.562 1 96.75 188 VAL A N 1
ATOM 1601 C CA . VAL A 1 188 ? -6.504 6.238 36.531 1 96.75 188 VAL A CA 1
ATOM 1602 C C . VAL A 1 188 ? -7.332 6.582 35.312 1 96.75 188 VAL A C 1
ATOM 1604 O O . VAL A 1 188 ? -7.82 7.707 35.188 1 96.75 188 VAL A O 1
ATOM 1607 N N . PHE A 1 189 ? -7.445 5.695 34.438 1 97 189 PHE A N 1
ATOM 1608 C CA . PHE A 1 189 ? -8.148 5.941 33.188 1 97 189 PHE A CA 1
ATOM 1609 C C . PHE A 1 189 ? -9.648 6.102 33.438 1 97 189 PHE A C 1
ATOM 1611 O O . PHE A 1 189 ? -10.211 5.457 34.312 1 97 189 PHE A O 1
ATOM 1618 N N . ALA A 1 190 ? -10.273 6.977 32.656 1 95.81 190 ALA A N 1
ATOM 1619 C CA . ALA A 1 190 ? -11.695 7.258 32.812 1 95.81 190 ALA A CA 1
ATOM 1620 C C . ALA A 1 190 ? -12.547 6.055 32.406 1 95.81 190 ALA A C 1
ATOM 1622 O O . ALA A 1 190 ? -13.641 5.855 32.938 1 95.81 190 ALA A O 1
ATOM 1623 N N . ASP A 1 191 ? -12.141 5.406 31.375 1 93.56 191 ASP A N 1
ATOM 1624 C CA . ASP A 1 191 ? -12.656 4.137 30.875 1 93.56 191 ASP A CA 1
ATOM 1625 C C . ASP A 1 191 ? -11.562 3.072 30.844 1 93.56 191 ASP A C 1
ATOM 1627 O O . ASP A 1 191 ? -10.469 3.316 30.328 1 93.56 191 ASP A O 1
ATOM 1631 N N . ARG A 1 192 ? -11.875 1.914 31.422 1 92.94 192 ARG A N 1
ATOM 1632 C CA . ARG A 1 192 ? -10.875 0.861 31.516 1 92.94 192 ARG A CA 1
ATOM 1633 C C . ARG A 1 192 ? -10.305 0.523 30.141 1 92.94 192 ARG A C 1
ATOM 1635 O O . ARG A 1 192 ? -9.125 0.18 30.016 1 92.94 192 ARG A O 1
ATOM 1642 N N . GLU A 1 193 ? -11.086 0.673 29.125 1 94.19 193 GLU A N 1
ATOM 1643 C CA . GLU A 1 193 ? -10.664 0.313 27.781 1 94.19 193 GLU A CA 1
ATOM 1644 C C . GLU A 1 193 ? -9.641 1.308 27.234 1 94.19 193 GLU A C 1
ATOM 1646 O O . GLU A 1 193 ? -8.867 0.982 26.328 1 94.19 193 GLU A O 1
ATOM 1651 N N . PHE A 1 194 ? -9.625 2.506 27.812 1 96.5 194 PHE A N 1
ATOM 1652 C CA . PHE A 1 194 ? -8.742 3.551 27.312 1 96.5 194 PHE A CA 1
ATOM 1653 C C . PHE A 1 194 ? -7.285 3.238 27.656 1 96.5 194 PHE A C 1
ATOM 1655 O O . PHE A 1 194 ? -6.371 3.854 27.094 1 96.5 194 PHE A O 1
ATOM 1662 N N . GLU A 1 195 ? -7.094 2.262 28.547 1 94.5 195 GLU A N 1
ATOM 1663 C CA . GLU A 1 195 ? -5.734 1.814 28.844 1 94.5 195 GLU A CA 1
ATOM 1664 C C . GLU A 1 195 ? -5.066 1.229 27.609 1 94.5 195 GLU A C 1
ATOM 1666 O O . GLU A 1 195 ? -3.836 1.219 27.5 1 94.5 195 GLU A O 1
ATOM 1671 N N . ASN A 1 196 ? -5.902 0.783 26.688 1 95.25 196 ASN A N 1
ATOM 1672 C CA . ASN A 1 196 ? -5.395 0.13 25.484 1 95.25 196 ASN A CA 1
ATOM 1673 C C . ASN A 1 196 ? -5.383 1.082 24.281 1 95.25 196 ASN A C 1
ATOM 1675 O O . ASN A 1 196 ? -5.117 0.666 23.156 1 95.25 196 ASN A O 1
ATOM 1679 N N . LEU A 1 197 ? -5.648 2.332 24.5 1 96.5 197 LEU A N 1
ATOM 1680 C CA . LEU A 1 197 ? -5.727 3.291 23.406 1 96.5 197 LEU A CA 1
ATOM 1681 C C . LEU A 1 197 ? -4.348 3.543 22.797 1 96.5 197 LEU A C 1
ATOM 1683 O O . LEU A 1 197 ? -4.18 3.514 21.578 1 96.5 197 LEU A O 1
ATOM 1687 N N . HIS A 1 198 ? -3.361 3.826 23.656 1 95.31 198 HIS A N 1
ATOM 1688 C CA . HIS A 1 198 ? -1.985 4.098 23.266 1 95.31 198 HIS A CA 1
ATOM 1689 C C . HIS A 1 198 ? -0.994 3.367 24.156 1 95.31 198 HIS A C 1
ATOM 1691 O O . HIS A 1 198 ? -1.291 3.09 25.328 1 95.31 198 HIS A O 1
ATOM 1697 N N . PRO A 1 199 ? 0.162 3.066 23.641 1 92.5 199 PRO A N 1
ATOM 1698 C CA . PRO A 1 199 ? 1.172 2.461 24.516 1 92.5 199 PRO A CA 1
ATOM 1699 C C . PRO A 1 199 ? 1.533 3.348 25.703 1 92.5 199 PRO A C 1
ATOM 1701 O O . PRO A 1 199 ? 1.7 4.559 25.547 1 92.5 199 PRO A O 1
ATOM 1704 N N . ARG A 1 200 ? 1.686 2.725 26.828 1 91.38 200 ARG A N 1
ATOM 1705 C CA . ARG A 1 200 ? 1.954 3.459 28.062 1 91.38 200 ARG A CA 1
ATOM 1706 C C . ARG A 1 200 ? 3.256 4.246 27.953 1 91.38 200 ARG A C 1
ATOM 1708 O O . ARG A 1 200 ? 3.326 5.398 28.391 1 91.38 200 ARG A O 1
ATOM 1715 N N . ALA A 1 201 ? 4.27 3.672 27.359 1 88.69 201 ALA A N 1
ATOM 1716 C CA . ALA A 1 201 ? 5.566 4.328 27.234 1 88.69 201 ALA A CA 1
ATOM 1717 C C . ALA A 1 201 ? 5.449 5.617 26.422 1 88.69 201 ALA A C 1
ATOM 1719 O O . ALA A 1 201 ? 6.145 6.598 26.703 1 88.69 201 ALA A O 1
ATOM 1720 N N . VAL A 1 202 ? 4.613 5.621 25.453 1 88.94 202 VAL A N 1
ATOM 1721 C CA . VAL A 1 202 ? 4.414 6.793 24.609 1 88.94 202 VAL A CA 1
ATOM 1722 C C . VAL A 1 202 ? 3.664 7.871 25.391 1 88.94 202 VAL A C 1
ATOM 1724 O O . VAL A 1 202 ? 4.012 9.055 25.312 1 88.94 202 VAL A O 1
ATOM 1727 N N . LEU A 1 203 ? 2.658 7.48 26.172 1 90.75 203 LEU A N 1
ATOM 1728 C CA . LEU A 1 203 ? 1.909 8.43 26.984 1 90.75 203 LEU A CA 1
ATOM 1729 C C . LEU A 1 203 ? 2.807 9.078 28.031 1 90.75 203 LEU A C 1
ATOM 1731 O O . LEU A 1 203 ? 2.701 10.281 28.297 1 90.75 203 LEU A O 1
ATOM 1735 N N . GLU A 1 204 ? 3.666 8.258 28.609 1 88.88 204 GLU A N 1
ATOM 1736 C CA . GLU A 1 204 ? 4.609 8.781 29.594 1 88.88 204 GLU A CA 1
ATOM 1737 C C . GLU A 1 204 ? 5.504 9.852 28.984 1 88.88 204 GLU A C 1
ATOM 1739 O O . GLU A 1 204 ? 5.789 10.867 29.625 1 88.88 204 GLU A O 1
ATOM 1744 N N . PHE A 1 205 ? 5.793 9.625 27.797 1 83.69 205 PHE A N 1
ATOM 1745 C CA . PHE A 1 205 ? 6.621 10.594 27.078 1 83.69 205 PHE A CA 1
ATOM 1746 C C . PHE A 1 205 ? 5.828 11.859 26.766 1 83.69 205 PHE A C 1
ATOM 1748 O O . PHE A 1 205 ? 6.301 12.969 27.016 1 83.69 205 PHE A O 1
ATOM 1755 N N . VAL A 1 206 ? 4.688 11.734 26.297 1 86.5 206 VAL A N 1
ATOM 1756 C CA . VAL A 1 206 ? 3.852 12.836 25.844 1 86.5 206 VAL A CA 1
ATOM 1757 C C . VAL A 1 206 ? 3.443 13.695 27.047 1 86.5 206 VAL A C 1
ATOM 1759 O O . VAL A 1 206 ? 3.348 14.922 26.922 1 86.5 206 VAL A O 1
ATOM 1762 N N . PHE A 1 207 ? 3.244 13.078 28.219 1 89 207 PHE A N 1
ATOM 1763 C CA . PHE A 1 207 ? 2.715 13.789 29.375 1 89 207 PHE A CA 1
ATOM 1764 C C . PHE A 1 207 ? 3.824 14.102 30.375 1 89 207 PHE A C 1
ATOM 1766 O O . PHE A 1 207 ? 3.553 14.469 31.516 1 89 207 PHE A O 1
ATOM 1773 N N . ASP A 1 208 ? 4.969 13.984 29.844 1 84 208 ASP A N 1
ATOM 1774 C CA . ASP A 1 208 ? 6.09 14.328 30.719 1 84 208 ASP A CA 1
ATOM 1775 C C . ASP A 1 208 ? 6.027 15.789 31.156 1 84 208 ASP A C 1
ATOM 1777 O O . ASP A 1 208 ? 5.82 16.672 30.328 1 84 208 ASP A O 1
ATOM 1781 N N . ASN A 1 209 ? 6.145 16.109 32.375 1 82.69 209 ASN A N 1
ATOM 1782 C CA . ASN A 1 209 ? 6.227 17.422 33 1 82.69 209 ASN A CA 1
ATOM 1783 C C . ASN A 1 209 ? 4.934 18.219 32.812 1 82.69 209 ASN A C 1
ATOM 1785 O O . ASN A 1 209 ? 4.941 19.453 32.844 1 82.69 209 ASN A O 1
ATOM 1789 N N . VAL A 1 210 ? 3.893 17.516 32.531 1 90.25 210 VAL A N 1
ATOM 1790 C CA . VAL A 1 210 ? 2.596 18.188 32.5 1 90.25 210 VAL A CA 1
ATOM 1791 C C . VAL A 1 210 ? 2.043 18.328 33.906 1 90.25 210 VAL A C 1
ATOM 1793 O O . VAL A 1 210 ? 1.981 17.359 34.656 1 90.25 210 VAL A O 1
ATOM 1796 N N . PRO A 1 211 ? 1.662 19.547 34.188 1 92.19 211 PRO A N 1
ATOM 1797 C CA . PRO A 1 211 ? 1.062 19.719 35.531 1 92.19 211 PRO A CA 1
ATOM 1798 C C . PRO A 1 211 ? -0.156 18.828 35.75 1 92.19 211 PRO A C 1
ATOM 1800 O O . PRO A 1 211 ? -0.934 18.594 34.812 1 92.19 211 PRO A O 1
ATOM 1803 N N . GLU A 1 212 ? -0.317 18.344 37 1 95 212 GLU A N 1
ATOM 1804 C CA . GLU A 1 212 ? -1.376 17.406 37.344 1 95 212 GLU A CA 1
ATOM 1805 C C . GLU A 1 212 ? -2.748 17.953 36.969 1 95 212 GLU A C 1
ATOM 1807 O O . GLU A 1 212 ? -3.57 17.203 36.406 1 95 212 GLU A O 1
ATOM 1812 N N . GLU A 1 213 ? -2.982 19.219 37.156 1 94.69 213 GLU A N 1
ATOM 1813 C CA . GLU A 1 213 ? -4.289 19.812 36.906 1 94.69 213 GLU A CA 1
ATOM 1814 C C . GLU A 1 213 ? -4.629 19.766 35.406 1 94.69 213 GLU A C 1
ATOM 1816 O O . GLU A 1 213 ? -5.801 19.703 35.062 1 94.69 213 GLU A O 1
ATOM 1821 N N . ARG A 1 214 ? -3.621 19.734 34.594 1 95.81 214 ARG A N 1
ATOM 1822 C CA . ARG A 1 214 ? -3.83 19.625 33.156 1 95.81 214 ARG A CA 1
ATOM 1823 C C . ARG A 1 214 ? -3.889 18.172 32.719 1 95.81 214 ARG A C 1
ATOM 1825 O O . ARG A 1 214 ? -4.711 17.797 31.859 1 95.81 214 ARG A O 1
ATOM 1832 N N . LEU A 1 215 ? -3.055 17.375 33.375 1 95.19 215 LEU A N 1
ATOM 1833 C CA . LEU A 1 215 ? -2.943 15.953 33.062 1 95.19 215 LEU A CA 1
ATOM 1834 C C . LEU A 1 215 ? -4.289 15.25 33.219 1 95.19 215 LEU A C 1
ATOM 1836 O O . LEU A 1 215 ? -4.691 14.477 32.344 1 95.19 215 LEU A O 1
ATOM 1840 N N . LYS A 1 216 ? -5.004 15.531 34.25 1 95.75 216 LYS A N 1
ATOM 1841 C CA . LYS A 1 216 ? -6.23 14.805 34.562 1 95.75 216 LYS A CA 1
ATOM 1842 C C . LYS A 1 216 ? -7.359 15.188 33.625 1 95.75 216 LYS A C 1
ATOM 1844 O O . LYS A 1 216 ? -8.383 14.5 33.562 1 95.75 216 LYS A O 1
ATOM 1849 N N . ARG A 1 217 ? -7.113 16.188 32.75 1 95.94 217 ARG A N 1
ATOM 1850 C CA . ARG A 1 217 ? -8.164 16.672 31.875 1 95.94 217 ARG A CA 1
ATOM 1851 C C . ARG A 1 217 ? -7.793 16.453 30.406 1 95.94 217 ARG A C 1
ATOM 1853 O O . ARG A 1 217 ? -8.297 17.141 29.531 1 95.94 217 ARG A O 1
ATOM 1860 N N . MET A 1 218 ? -6.914 15.516 30.172 1 96.19 218 MET A N 1
ATOM 1861 C CA . MET A 1 218 ? -6.566 15.156 28.797 1 96.19 218 MET A CA 1
ATOM 1862 C C . MET A 1 218 ? -7.691 14.359 28.141 1 96.19 218 MET A C 1
ATOM 1864 O O . MET A 1 218 ? -8.391 13.602 28.812 1 96.19 218 MET A O 1
ATOM 1868 N N . PHE A 1 219 ? -7.875 14.547 26.891 1 97.88 219 PHE A N 1
ATOM 1869 C CA . PHE A 1 219 ? -8.938 13.875 26.156 1 97.88 219 PHE A CA 1
ATOM 1870 C C . PHE A 1 219 ? -8.445 12.562 25.562 1 97.88 219 PHE A C 1
ATOM 1872 O O . PHE A 1 219 ? -7.258 12.414 25.281 1 97.88 219 PHE A O 1
ATOM 1879 N N . ALA A 1 220 ? -9.336 11.578 25.484 1 98 220 ALA A N 1
ATOM 1880 C CA . ALA A 1 220 ? -9.094 10.367 24.703 1 98 220 ALA A CA 1
ATOM 1881 C C . ALA A 1 220 ? -9.211 10.648 23.219 1 98 220 ALA A C 1
ATOM 1883 O O . ALA A 1 220 ? -10.281 11.016 22.719 1 98 220 ALA A O 1
ATOM 1884 N N . THR A 1 221 ? -8.102 10.547 22.531 1 97.12 221 THR A N 1
ATOM 1885 C CA . THR A 1 221 ? -8.062 10.891 21.125 1 97.12 221 THR A CA 1
ATOM 1886 C C . THR A 1 221 ? -7.457 9.758 20.297 1 97.12 221 THR A C 1
ATOM 1888 O O . THR A 1 221 ? -6.973 8.773 20.859 1 97.12 221 THR A O 1
ATOM 1891 N N . GLY A 1 222 ? -7.562 9.836 19 1 97.44 222 GLY A N 1
ATOM 1892 C CA . GLY A 1 222 ? -7.098 8.781 18.109 1 97.44 222 GLY A CA 1
ATOM 1893 C C . GLY A 1 222 ? -5.59 8.648 18.078 1 97.44 222 GLY A C 1
ATOM 1894 O O . GLY A 1 222 ? -5.059 7.562 17.844 1 97.44 222 GLY A O 1
ATOM 1895 N N . LEU A 1 223 ? -4.891 9.75 18.312 1 96.62 223 LEU A N 1
ATOM 1896 C CA . LEU A 1 223 ? -3.434 9.766 18.297 1 96.62 223 LEU A CA 1
ATOM 1897 C C . LEU A 1 223 ? -2.881 10.18 19.656 1 96.62 223 LEU A C 1
ATOM 1899 O O . LEU A 1 223 ? -3.516 10.945 20.391 1 96.62 223 LEU A O 1
ATOM 1903 N N . GLU A 1 224 ? -1.739 9.82 19.969 1 93.12 224 GLU A N 1
ATOM 1904 C CA . GLU A 1 224 ? -1.142 9.992 21.297 1 93.12 224 GLU A CA 1
ATOM 1905 C C . GLU A 1 224 ? -0.872 11.461 21.594 1 93.12 224 GLU A C 1
ATOM 1907 O O . GLU A 1 224 ? -0.876 11.875 22.75 1 93.12 224 GLU A O 1
ATOM 1912 N N . HIS A 1 225 ? -0.76 12.258 20.5 1 91.19 225 HIS A N 1
ATOM 1913 C CA . HIS A 1 225 ? -0.429 13.672 20.688 1 91.19 225 HIS A CA 1
ATOM 1914 C C . HIS A 1 225 ? -1.672 14.547 20.578 1 91.19 225 HIS A C 1
ATOM 1916 O O . HIS A 1 225 ? -1.566 15.758 20.391 1 91.19 225 HIS A O 1
ATOM 1922 N N . GLY A 1 226 ? -2.756 13.945 20.719 1 93.19 226 GLY A N 1
ATOM 1923 C CA . GLY A 1 226 ? -4.016 14.625 20.469 1 93.19 226 GLY A CA 1
ATOM 1924 C C . GLY A 1 226 ? -4.273 15.766 21.438 1 93.19 226 GLY A C 1
ATOM 1925 O O . GLY A 1 226 ? -5.145 16.609 21.203 1 93.19 226 GLY A O 1
ATOM 1926 N N . ASN A 1 227 ? -3.484 15.906 22.547 1 92.94 227 ASN A N 1
ATOM 1927 C CA . ASN A 1 227 ? -3.648 16.938 23.562 1 92.94 227 ASN A CA 1
ATOM 1928 C C . ASN A 1 227 ? -2.463 17.906 23.578 1 92.94 227 ASN A C 1
ATOM 1930 O O . ASN A 1 227 ? -2.312 18.703 24.5 1 92.94 227 ASN A O 1
ATOM 1934 N N . SER A 1 228 ? -1.689 17.859 22.547 1 90.31 228 SER A N 1
ATOM 1935 C CA . SER A 1 228 ? -0.393 18.531 22.562 1 90.31 228 SER A CA 1
ATOM 1936 C C . SER A 1 228 ? -0.553 20.047 22.516 1 90.31 228 SER A C 1
ATOM 1938 O O . SER A 1 228 ? 0.328 20.781 22.969 1 90.31 228 SER A O 1
ATOM 1940 N N . SER A 1 229 ? -1.647 20.562 21.953 1 93.12 229 SER A N 1
ATOM 1941 C CA . SER A 1 229 ? -1.892 22 21.875 1 93.12 229 SER A CA 1
ATOM 1942 C C . SER A 1 229 ? -3.385 22.297 21.859 1 93.12 229 SER A C 1
ATOM 1944 O O . SER A 1 229 ? -4.203 21.422 21.625 1 93.12 229 SER A O 1
ATOM 1946 N N . ILE A 1 230 ? -3.672 23.531 22.141 1 95.19 230 ILE A N 1
ATOM 1947 C CA . ILE A 1 230 ? -5.059 23.984 22.094 1 95.19 230 ILE A CA 1
ATOM 1948 C C . ILE A 1 230 ? -5.613 23.828 20.688 1 95.19 230 ILE A C 1
ATOM 1950 O O . ILE A 1 230 ? -6.777 23.469 20.5 1 95.19 230 ILE A O 1
ATOM 1954 N N . GLY A 1 231 ? -4.75 24.125 19.688 1 96.06 231 GLY A N 1
ATOM 1955 C CA . GLY A 1 231 ? -5.168 23.938 18.297 1 96.06 231 GLY A CA 1
ATOM 1956 C C . GLY A 1 231 ? -5.609 22.516 18 1 96.06 231 GLY A C 1
ATOM 1957 O O . GLY A 1 231 ? -6.613 22.312 17.312 1 96.06 231 GLY A O 1
ATOM 1958 N N . TYR A 1 232 ? -4.898 21.594 18.531 1 96 232 TYR A N 1
ATOM 1959 C CA . TYR A 1 232 ? -5.23 20.188 18.344 1 96 232 TYR A CA 1
ATOM 1960 C C . TYR A 1 232 ? -6.574 19.859 18.984 1 96 232 TYR A C 1
ATOM 1962 O O . TYR A 1 232 ? -7.41 19.188 18.375 1 96 232 TYR A O 1
ATOM 1970 N N . THR A 1 233 ? -6.754 20.359 20.156 1 96.81 233 THR A N 1
ATOM 1971 C CA . THR A 1 233 ? -7.988 20.125 20.906 1 96.81 233 THR A CA 1
ATOM 1972 C C . THR A 1 233 ? -9.188 20.703 20.156 1 96.81 233 THR A C 1
ATOM 1974 O O . THR A 1 233 ? -10.227 20.047 20.047 1 96.81 233 THR A O 1
ATOM 1977 N N . LEU A 1 234 ? -9 21.891 19.656 1 97.62 234 LEU A N 1
ATOM 1978 C CA . LEU A 1 234 ? -10.07 22.547 18.906 1 97.62 234 LEU A CA 1
ATOM 1979 C C . LEU A 1 234 ? -10.469 21.719 17.688 1 97.62 234 LEU A C 1
ATOM 1981 O O . LEU A 1 234 ? -11.648 21.438 17.484 1 97.62 234 LEU A O 1
ATOM 1985 N N . MET A 1 235 ? -9.5 21.281 16.922 1 98.12 235 MET A N 1
ATOM 1986 C CA . MET A 1 235 ? -9.766 20.562 15.68 1 98.12 235 MET A CA 1
ATOM 1987 C C . MET A 1 235 ? -10.359 19.188 15.961 1 98.12 235 MET A C 1
ATOM 1989 O O . MET A 1 235 ? -11.32 18.781 15.297 1 98.12 235 MET A O 1
ATOM 1993 N N . ASN A 1 236 ? -9.828 18.469 16.922 1 98.25 236 ASN A N 1
ATOM 1994 C CA . ASN A 1 236 ? -10.383 17.172 17.281 1 98.25 236 ASN A CA 1
ATOM 1995 C C . ASN A 1 236 ? -11.844 17.281 17.688 1 98.25 236 ASN A C 1
ATOM 1997 O O . ASN A 1 236 ? -12.672 16.453 17.297 1 98.25 236 ASN A O 1
ATOM 2001 N N . THR A 1 237 ? -12.086 18.281 18.484 1 98.38 237 THR A N 1
ATOM 2002 C CA . THR A 1 237 ? -13.438 18.453 19.016 1 98.38 237 THR A CA 1
ATOM 2003 C C . THR A 1 237 ? -14.422 18.766 17.891 1 98.38 237 THR A C 1
ATOM 2005 O O . THR A 1 237 ? -15.492 18.172 17.797 1 98.38 237 THR A O 1
ATOM 2008 N N . ILE A 1 238 ? -14.039 19.672 17.031 1 98.25 238 ILE A N 1
ATOM 2009 C CA . ILE A 1 238 ? -14.914 20.078 15.945 1 98.25 238 ILE A CA 1
ATOM 2010 C C . ILE A 1 238 ? -15.18 18.891 15.023 1 98.25 238 ILE A C 1
ATOM 2012 O O . ILE A 1 238 ? -16.312 18.672 14.578 1 98.25 238 ILE A O 1
ATOM 2016 N N . MET A 1 239 ? -14.211 18.109 14.75 1 98.81 239 MET A N 1
ATOM 2017 C CA . MET A 1 239 ? -14.367 16.984 13.844 1 98.81 239 MET A CA 1
ATOM 2018 C C . MET A 1 239 ? -15.188 15.875 14.492 1 98.81 239 MET A C 1
ATOM 2020 O O . MET A 1 239 ? -15.977 15.203 13.82 1 98.81 239 MET A O 1
ATOM 2024 N N . LEU A 1 240 ? -14.961 15.688 15.781 1 98.81 240 LEU A N 1
ATOM 2025 C CA . LEU A 1 240 ? -15.789 14.727 16.516 1 98.81 240 LEU A CA 1
ATOM 2026 C C . LEU A 1 240 ? -17.266 15.125 16.453 1 98.81 240 LEU A C 1
ATOM 2028 O O . LEU A 1 240 ? -18.125 14.289 16.172 1 98.81 240 LEU A O 1
ATOM 2032 N N . ARG A 1 241 ? -17.547 16.391 16.734 1 98.75 241 ARG A N 1
ATOM 2033 C CA . ARG A 1 241 ? -18.922 16.891 16.672 1 98.75 241 ARG A CA 1
ATOM 2034 C C . ARG A 1 241 ? -19.516 16.703 15.289 1 98.75 241 ARG A C 1
ATOM 2036 O O . ARG A 1 241 ? -20.672 16.297 15.156 1 98.75 241 ARG A O 1
ATOM 2043 N N . GLU A 1 242 ? -18.719 17 14.266 1 98.88 242 GLU A N 1
ATOM 2044 C CA . GLU A 1 242 ? -19.203 16.875 12.891 1 98.88 242 GLU A CA 1
ATOM 2045 C C . GLU A 1 242 ? -19.516 15.422 12.547 1 98.88 242 GLU A C 1
ATOM 2047 O O . GLU A 1 242 ? -20.531 15.141 11.906 1 98.88 242 GLU A O 1
ATOM 2052 N N . HIS A 1 243 ? -18.656 14.516 12.914 1 98.94 243 HIS A N 1
ATOM 2053 C CA . HIS A 1 243 ? -18.938 13.102 12.703 1 98.94 243 HIS A CA 1
ATOM 2054 C C . HIS A 1 243 ? -20.281 12.711 13.328 1 98.94 243 HIS A C 1
ATOM 2056 O O . HIS A 1 243 ? -21.109 12.07 12.68 1 98.94 243 HIS A O 1
ATOM 2062 N N . ASN A 1 244 ? -20.391 13.039 14.625 1 98.88 244 ASN A N 1
ATOM 2063 C CA . ASN A 1 244 ? -21.609 12.656 15.336 1 98.88 244 ASN A CA 1
ATOM 2064 C C . ASN A 1 244 ? -22.844 13.305 14.727 1 98.88 244 ASN A C 1
ATOM 2066 O O . ASN A 1 244 ? -23.906 12.68 14.648 1 98.88 244 ASN A O 1
ATOM 2070 N N . ARG A 1 245 ? -22.688 14.547 14.289 1 98.69 245 ARG A N 1
ATOM 2071 C CA . ARG A 1 245 ? -23.797 15.219 13.602 1 98.69 245 ARG A CA 1
ATOM 2072 C C . ARG A 1 245 ? -24.188 14.469 12.336 1 98.69 245 ARG A C 1
ATOM 2074 O O . ARG A 1 245 ? -25.359 14.258 12.07 1 98.69 245 ARG A O 1
ATOM 2081 N N . ILE A 1 246 ? -23.25 14.094 11.539 1 98.88 246 ILE A N 1
ATOM 2082 C CA . ILE A 1 246 ? -23.5 13.391 10.281 1 98.88 246 ILE A CA 1
ATOM 2083 C C . ILE A 1 246 ? -24.172 12.055 10.562 1 98.88 246 ILE A C 1
ATOM 2085 O O . ILE A 1 246 ? -25.062 11.633 9.82 1 98.88 246 ILE A O 1
ATOM 2089 N N . CYS A 1 247 ? -23.75 11.391 11.633 1 98.88 247 CYS A N 1
ATOM 2090 C CA . CYS A 1 247 ? -24.422 10.156 12.031 1 98.88 247 CYS A CA 1
ATOM 2091 C C . CYS A 1 247 ? -25.906 10.375 12.25 1 98.88 247 CYS A C 1
ATOM 2093 O O . CYS A 1 247 ? -26.734 9.562 11.836 1 98.88 247 CYS A O 1
ATOM 2095 N N . ASP A 1 248 ? -26.234 11.508 12.945 1 98.75 248 ASP A N 1
ATOM 2096 C CA . ASP A 1 248 ? -27.641 11.82 13.188 1 98.75 248 ASP A CA 1
ATOM 2097 C C . ASP A 1 248 ? -28.375 12.031 11.867 1 98.75 248 ASP A C 1
ATOM 2099 O O . ASP A 1 248 ? -29.5 11.555 11.703 1 98.75 248 ASP A O 1
ATOM 2103 N N . VAL A 1 249 ? -27.797 12.734 10.945 1 98.69 249 VAL A N 1
ATOM 2104 C CA . VAL A 1 249 ? -28.391 13.008 9.648 1 98.69 249 VAL A CA 1
ATOM 2105 C C . VAL A 1 249 ? -28.609 11.703 8.891 1 98.69 249 VAL A C 1
ATOM 2107 O O . VAL A 1 249 ? -29.688 11.477 8.312 1 98.69 249 VAL A O 1
ATOM 2110 N N . LEU A 1 250 ? -27.641 10.812 8.867 1 98.81 250 LEU A N 1
ATOM 2111 C CA . LEU A 1 250 ? -27.719 9.523 8.18 1 98.81 250 LEU A CA 1
ATOM 2112 C C . LEU A 1 250 ? -28.797 8.641 8.797 1 98.81 250 LEU A C 1
ATOM 2114 O O . LEU A 1 250 ? -29.547 7.98 8.078 1 98.81 250 LEU A O 1
ATOM 2118 N N . LYS A 1 251 ? -28.828 8.641 10.148 1 98.69 251 LYS A N 1
ATOM 2119 C CA . LYS A 1 251 ? -29.812 7.828 10.844 1 98.69 251 LYS A CA 1
ATOM 2120 C C . LYS A 1 251 ? -31.234 8.266 10.492 1 98.69 251 LYS A C 1
ATOM 2122 O O . LYS A 1 251 ? -32.125 7.434 10.312 1 98.69 251 LYS A O 1
ATOM 2127 N N . GLU A 1 252 ? -31.422 9.531 10.438 1 98.62 252 GLU A N 1
ATOM 2128 C CA . GLU A 1 252 ? -32.719 10.07 10.062 1 98.62 252 GLU A CA 1
ATOM 2129 C C . GLU A 1 252 ? -33.094 9.672 8.641 1 98.62 252 GLU A C 1
ATOM 2131 O O . GLU A 1 252 ? -34.25 9.289 8.375 1 98.62 252 GLU A O 1
ATOM 2136 N N . ALA A 1 253 ? -32.188 9.727 7.703 1 98.44 253 ALA A N 1
ATOM 2137 C CA . ALA A 1 253 ? -32.406 9.414 6.297 1 98.44 253 ALA A CA 1
ATOM 2138 C C . ALA A 1 253 ? -32.531 7.906 6.078 1 98.44 253 ALA A C 1
ATOM 2140 O O . ALA A 1 253 ? -33.219 7.453 5.164 1 98.44 253 ALA A O 1
ATOM 2141 N N . HIS A 1 254 ? -31.812 7.125 6.895 1 98.12 254 HIS A N 1
ATOM 2142 C CA . HIS A 1 254 ? -31.766 5.672 6.77 1 98.12 254 HIS A CA 1
ATOM 2143 C C . HIS A 1 254 ? -32.031 4.996 8.117 1 98.12 254 HIS A C 1
ATOM 2145 O O . HIS A 1 254 ? -31.109 4.379 8.68 1 98.12 254 HIS A O 1
ATOM 2151 N N . PRO A 1 255 ? -33.219 4.918 8.531 1 97.75 255 PRO A N 1
ATOM 2152 C CA . PRO A 1 255 ? -33.562 4.434 9.867 1 97.75 255 PRO A CA 1
ATOM 2153 C C . PRO A 1 255 ? -33.25 2.949 10.055 1 97.75 255 PRO A C 1
ATOM 2155 O O . PRO A 1 255 ? -33.156 2.469 11.188 1 97.75 255 PRO A O 1
ATOM 2158 N N . THR A 1 256 ? -33 2.207 8.953 1 97.25 256 THR A N 1
ATOM 2159 C CA . THR A 1 256 ? -32.781 0.769 9.055 1 97.25 256 THR A CA 1
ATOM 2160 C C . THR A 1 256 ? -31.297 0.462 9.18 1 97.25 256 THR A C 1
ATOM 2162 O O . THR A 1 256 ? -30.906 -0.681 9.438 1 97.25 256 THR A O 1
ATOM 2165 N N . TRP A 1 257 ? -30.438 1.492 8.992 1 97.94 257 TRP A N 1
ATOM 2166 C CA . TRP A 1 257 ? -29.016 1.253 9.109 1 97.94 257 TRP A CA 1
ATOM 2167 C C . TRP A 1 257 ? -28.625 0.973 10.555 1 97.94 257 TRP A C 1
ATOM 2169 O O . TRP A 1 257 ? -29.125 1.615 11.477 1 97.94 257 TRP A O 1
ATOM 2179 N N . ASP A 1 258 ? -27.781 -0.013 10.711 1 97.94 258 ASP A N 1
ATOM 2180 C CA . ASP A 1 258 ? -27.297 -0.326 12.055 1 97.94 258 ASP A CA 1
ATOM 2181 C C . ASP A 1 258 ? -26.125 0.567 12.438 1 97.94 258 ASP A C 1
ATOM 2183 O O . ASP A 1 258 ? -25.734 1.453 11.68 1 97.94 258 ASP A O 1
ATOM 2187 N N . ASP A 1 259 ? -25.609 0.441 13.625 1 98.5 259 ASP A N 1
ATOM 2188 C CA . ASP A 1 259 ? -24.531 1.237 14.195 1 98.5 259 ASP A CA 1
ATOM 2189 C C . ASP A 1 259 ? -23.297 1.222 13.297 1 98.5 259 ASP A C 1
ATOM 2191 O O . ASP A 1 259 ? -22.703 2.27 13.023 1 98.5 259 ASP A O 1
ATOM 2195 N N . GLU A 1 260 ? -22.938 0.032 12.789 1 98.19 260 GLU A N 1
ATOM 2196 C CA . GLU A 1 260 ? -21.734 -0.137 11.977 1 98.19 260 GLU A CA 1
ATOM 2197 C C . GLU A 1 260 ? -21.844 0.605 10.648 1 98.19 260 GLU A C 1
ATOM 2199 O O . GLU A 1 260 ? -20.922 1.306 10.242 1 98.19 260 GLU A O 1
ATOM 2204 N N . ARG A 1 261 ? -22.969 0.502 10.047 1 98.06 261 ARG A N 1
ATOM 2205 C CA . ARG A 1 261 ? -23.188 1.147 8.75 1 98.06 261 ARG A CA 1
ATOM 2206 C C . ARG A 1 261 ? -23.188 2.666 8.891 1 98.06 261 ARG A C 1
ATOM 2208 O O . ARG A 1 261 ? -22.594 3.375 8.07 1 98.06 261 ARG A O 1
ATOM 2215 N N . LEU A 1 262 ? -23.859 3.141 9.914 1 98.88 262 LEU A N 1
ATOM 2216 C CA . LEU A 1 262 ? -23.875 4.574 10.18 1 98.88 262 LEU A CA 1
ATOM 2217 C C . LEU A 1 262 ? -22.469 5.105 10.406 1 98.88 262 LEU A C 1
ATOM 2219 O O . LEU A 1 262 ? -22.078 6.109 9.797 1 98.88 262 LEU A O 1
ATOM 2223 N N . PHE A 1 263 ? -21.672 4.398 11.219 1 98.81 263 PHE A N 1
ATOM 2224 C CA . PHE A 1 263 ? -20.328 4.82 11.547 1 98.81 263 PHE A CA 1
ATOM 2225 C C . PHE A 1 263 ? -19.453 4.863 10.305 1 98.81 263 PHE A C 1
ATOM 2227 O O . PHE A 1 263 ? -18.781 5.863 10.039 1 98.81 263 PHE A O 1
ATOM 2234 N N . GLN A 1 264 ? -19.469 3.793 9.5 1 98.62 264 GLN A N 1
ATOM 2235 C CA . GLN A 1 264 ? -18.578 3.662 8.352 1 98.62 264 GLN A CA 1
ATOM 2236 C C . GLN A 1 264 ? -18.906 4.691 7.277 1 98.62 264 GLN A C 1
ATOM 2238 O O . GLN A 1 264 ? -18 5.277 6.676 1 98.62 264 GLN A O 1
ATOM 2243 N N . THR A 1 265 ? -20.156 4.891 7.035 1 98.88 265 THR A N 1
ATOM 2244 C CA . THR A 1 265 ? -20.547 5.871 6.027 1 98.88 265 THR A CA 1
ATOM 2245 C C . THR A 1 265 ? -20.188 7.285 6.48 1 98.88 265 THR A C 1
ATOM 2247 O O . THR A 1 265 ? -19.656 8.078 5.699 1 98.88 265 THR A O 1
ATOM 2250 N N . ALA A 1 266 ? -20.406 7.566 7.766 1 98.94 266 ALA A N 1
ATOM 2251 C CA . ALA A 1 266 ? -20.031 8.867 8.305 1 98.94 266 ALA A CA 1
ATOM 2252 C C . ALA A 1 266 ? -18.531 9.094 8.195 1 98.94 266 ALA A C 1
ATOM 2254 O O . ALA A 1 266 ? -18.078 10.18 7.816 1 98.94 266 ALA A O 1
ATOM 2255 N N . ARG A 1 267 ? -17.797 8.102 8.547 1 98.88 267 ARG A N 1
ATOM 2256 C CA . ARG A 1 267 ? -16.344 8.188 8.469 1 98.88 267 ARG A CA 1
ATOM 2257 C C . ARG A 1 267 ? -15.898 8.5 7.043 1 98.88 267 ARG A C 1
ATOM 2259 O O . ARG A 1 267 ? -15.047 9.367 6.832 1 98.88 267 ARG A O 1
ATOM 2266 N N . ASN A 1 268 ? -16.469 7.805 6.051 1 98.81 268 ASN A N 1
ATOM 2267 C CA . ASN A 1 268 ? -16.125 8.07 4.656 1 98.81 268 ASN A CA 1
ATOM 2268 C C . ASN A 1 268 ? -16.438 9.508 4.266 1 98.81 268 ASN A C 1
ATOM 2270 O O . ASN A 1 268 ? -15.617 10.172 3.621 1 98.81 268 ASN A O 1
ATOM 2274 N N . ILE A 1 269 ? -17.578 9.969 4.691 1 98.88 269 ILE A N 1
ATOM 2275 C CA . ILE A 1 269 ? -17.969 11.344 4.395 1 98.88 269 ILE A CA 1
ATOM 2276 C C . ILE A 1 269 ? -16.984 12.32 5.039 1 98.88 269 ILE A C 1
ATOM 2278 O O . ILE A 1 269 ? -16.516 13.242 4.383 1 98.88 269 ILE A O 1
ATOM 2282 N N . MET A 1 270 ? -16.641 12.07 6.262 1 98.88 270 MET A N 1
ATOM 2283 C CA . MET A 1 270 ? -15.742 12.93 7.023 1 98.88 270 MET A CA 1
ATOM 2284 C C . MET A 1 270 ? -14.391 13.039 6.34 1 98.88 270 MET A C 1
ATOM 2286 O O . MET A 1 270 ? -13.805 14.117 6.273 1 98.88 270 MET A O 1
ATOM 2290 N N . ILE A 1 271 ? -13.883 11.953 5.875 1 98.62 271 ILE A N 1
ATOM 2291 C CA . ILE A 1 271 ? -12.57 11.93 5.234 1 98.62 271 ILE A CA 1
ATOM 2292 C C . ILE A 1 271 ? -12.609 12.797 3.973 1 98.62 271 ILE A C 1
ATOM 2294 O O . ILE A 1 271 ? -11.695 13.586 3.732 1 98.62 271 ILE A O 1
ATOM 2298 N N . VAL A 1 272 ? -13.656 12.703 3.225 1 98 272 VAL A N 1
ATOM 2299 C CA . VAL A 1 272 ? -13.789 13.5 2.006 1 98 272 VAL A CA 1
ATOM 2300 C C . VAL A 1 272 ? -13.938 14.977 2.363 1 98 272 VAL A C 1
ATOM 2302 O O . VAL A 1 272 ? -13.367 15.844 1.695 1 98 272 VAL A O 1
ATOM 2305 N N . LEU A 1 273 ? -14.664 15.289 3.451 1 98.31 273 LEU A N 1
ATOM 2306 C CA . LEU A 1 273 ? -14.781 16.672 3.904 1 98.31 273 LEU A CA 1
ATOM 2307 C C . LEU A 1 273 ? -13.414 17.25 4.23 1 98.31 273 LEU A C 1
ATOM 2309 O O . LEU A 1 273 ? -13.117 18.391 3.855 1 98.31 273 LEU A O 1
ATOM 2313 N N . LEU A 1 274 ? -12.641 16.484 4.898 1 98 274 LEU A N 1
ATOM 2314 C CA . LEU A 1 274 ? -11.305 16.969 5.238 1 98 274 LEU A CA 1
ATOM 2315 C C . LEU A 1 274 ? -10.492 17.234 3.98 1 98 274 LEU A C 1
ATOM 2317 O O . LEU A 1 274 ? -9.828 18.266 3.885 1 98 274 LEU A O 1
ATOM 2321 N N . ILE A 1 275 ? -10.516 16.328 3.051 1 96.06 275 ILE A N 1
ATOM 2322 C CA . ILE A 1 275 ? -9.758 16.5 1.812 1 96.06 275 ILE A CA 1
ATOM 2323 C C . ILE A 1 275 ? -10.227 17.75 1.086 1 96.06 275 ILE A C 1
ATOM 2325 O O . ILE A 1 275 ? -9.406 18.516 0.566 1 96.06 275 ILE A O 1
ATOM 2329 N N . LYS A 1 276 ? -11.461 18.016 1.084 1 94.75 276 LYS A N 1
ATOM 2330 C CA . LYS A 1 276 ? -12 19.219 0.441 1 94.75 276 LYS A CA 1
ATOM 2331 C C . LYS A 1 276 ? -11.516 20.484 1.141 1 94.75 276 LYS A C 1
ATOM 2333 O O . LYS A 1 276 ? -11.086 21.438 0.485 1 94.75 276 LYS A O 1
ATOM 2338 N N . VAL A 1 277 ? -11.578 20.453 2.434 1 95.56 277 VAL A N 1
ATOM 2339 C CA . VAL A 1 277 ? -11.117 21.594 3.205 1 95.56 277 VAL A CA 1
ATOM 2340 C C . VAL A 1 277 ? -9.625 21.828 2.943 1 95.56 277 VAL A C 1
ATOM 2342 O O . VAL A 1 277 ? -9.188 22.969 2.783 1 95.56 277 VAL A O 1
ATOM 2345 N N . VAL A 1 278 ? -8.867 20.797 2.879 1 94.56 278 VAL A N 1
ATOM 2346 C CA . VAL A 1 278 ? -7.43 20.891 2.648 1 94.56 278 VAL A CA 1
ATOM 2347 C C . VAL A 1 278 ? -7.164 21.484 1.267 1 94.56 278 VAL A C 1
ATOM 2349 O O . VAL A 1 278 ? -6.363 22.406 1.124 1 94.56 278 VAL A O 1
ATOM 2352 N N . LEU A 1 279 ? -7.883 21.047 0.284 1 90.56 279 LEU A N 1
ATOM 2353 C CA . LEU A 1 279 ? -7.625 21.469 -1.085 1 90.56 279 LEU A CA 1
ATOM 2354 C C . LEU A 1 279 ? -8.172 22.875 -1.327 1 90.56 279 LEU A C 1
ATOM 2356 O O . LEU A 1 279 ? -7.484 23.734 -1.887 1 90.56 279 LEU A O 1
ATOM 2360 N N . GLN A 1 280 ? -9.344 23.156 -0.821 1 89.5 280 GLN A N 1
ATOM 2361 C CA . GLN A 1 280 ? -10.055 24.375 -1.219 1 89.5 280 GLN A CA 1
ATOM 2362 C C . GLN A 1 280 ? -9.789 25.516 -0.239 1 89.5 280 GLN A C 1
ATOM 2364 O O . GLN A 1 280 ? -9.938 26.688 -0.588 1 89.5 280 GLN A O 1
ATOM 2369 N N . ASP A 1 281 ? -9.445 25.172 0.925 1 91.44 281 ASP A N 1
ATOM 2370 C CA . ASP A 1 281 ? -9.281 26.203 1.95 1 91.44 281 ASP A CA 1
ATOM 2371 C C . ASP A 1 281 ? -7.816 26.297 2.385 1 91.44 281 ASP A C 1
ATOM 2373 O O . ASP A 1 281 ? -7.164 27.312 2.143 1 91.44 281 ASP A O 1
ATOM 2377 N N . TYR A 1 282 ? -7.258 25.234 2.828 1 91 282 TYR A N 1
ATOM 2378 C CA . TYR A 1 282 ? -5.941 25.219 3.455 1 91 282 TYR A CA 1
ATOM 2379 C C . TYR A 1 282 ? -4.84 25.438 2.424 1 91 282 TYR A C 1
ATOM 2381 O O . TYR A 1 282 ? -4.027 26.359 2.562 1 91 282 TYR A O 1
ATOM 2389 N N . VAL A 1 283 ? -4.828 24.641 1.367 1 85.25 283 VAL A N 1
ATOM 2390 C CA . VAL A 1 283 ? -3.781 24.734 0.355 1 85.25 283 VAL A CA 1
ATOM 2391 C C . VAL A 1 283 ? -3.961 26.016 -0.457 1 85.25 283 VAL A C 1
ATOM 2393 O O . VAL A 1 283 ? -2.98 26.625 -0.879 1 85.25 283 VAL A O 1
ATOM 2396 N N . SER A 1 284 ? -5.156 26.422 -0.653 1 77.38 284 SER A N 1
ATOM 2397 C CA . SER A 1 284 ? -5.445 27.625 -1.411 1 77.38 284 SER A CA 1
ATOM 2398 C C . SER A 1 284 ? -4.883 28.859 -0.715 1 77.38 284 SER A C 1
ATOM 2400 O O . SER A 1 284 ? -4.613 29.875 -1.361 1 77.38 284 SER A O 1
ATOM 2402 N N . HIS A 1 285 ? -4.711 28.734 0.547 1 81.62 285 HIS A N 1
ATOM 2403 C CA . HIS A 1 285 ? -4.164 29.859 1.301 1 81.62 285 HIS A CA 1
ATOM 2404 C C . HIS A 1 285 ? -2.725 30.156 0.892 1 81.62 285 HIS A C 1
ATOM 2406 O O . HIS A 1 285 ? -2.297 31.312 0.881 1 81.62 285 HIS A O 1
ATOM 2412 N N . PHE A 1 286 ? -1.922 29.109 0.492 1 73.25 286 PHE A N 1
ATOM 2413 C CA . PHE A 1 286 ? -0.527 29.312 0.124 1 73.25 286 PHE A CA 1
ATOM 2414 C C . PHE A 1 286 ? -0.419 29.875 -1.288 1 73.25 286 PHE A C 1
ATOM 2416 O O . PHE A 1 286 ? 0.579 30.516 -1.634 1 73.25 286 PHE A O 1
ATOM 2423 N N . THR A 1 287 ? -1.417 29.422 -2.125 1 63.81 287 THR A N 1
ATOM 2424 C CA . THR A 1 287 ? -1.213 29.719 -3.541 1 63.81 287 THR A CA 1
ATOM 2425 C C . THR A 1 287 ? -1.75 31.094 -3.896 1 63.81 287 THR A C 1
ATOM 2427 O O . THR A 1 287 ? -1.479 31.609 -4.98 1 63.81 287 THR A O 1
ATOM 2430 N N . GLN A 1 288 ? -1.74 31.969 -3.078 1 56.91 288 GLN A N 1
ATOM 2431 C CA . GLN A 1 288 ? -2.236 33.344 -3.227 1 56.91 288 GLN A CA 1
ATOM 2432 C C . GLN A 1 288 ? -2.918 33.531 -4.578 1 56.91 288 GLN A C 1
ATOM 2434 O O . GLN A 1 288 ? -2.957 34.656 -5.105 1 56.91 288 GLN A O 1
ATOM 2439 N N . PHE A 1 289 ? -3.217 32.375 -5.238 1 54.5 289 PHE A N 1
ATOM 2440 C CA . PHE A 1 289 ? -3.842 32.531 -6.547 1 54.5 289 PHE A CA 1
ATOM 2441 C C . PHE A 1 289 ? -5.258 33.094 -6.406 1 54.5 289 PHE A C 1
ATOM 2443 O O . PHE A 1 289 ? -5.891 33.438 -7.402 1 54.5 289 PHE A O 1
ATOM 2450 N N . GLY A 1 290 ? -5.523 33.469 -5.211 1 58.31 290 GLY A N 1
ATOM 2451 C CA . GLY A 1 290 ? -6.879 33.969 -5.074 1 58.31 290 GLY A CA 1
ATOM 2452 C C . GLY A 1 290 ? -7.918 33.062 -5.707 1 58.31 290 GLY A C 1
ATOM 2453 O O . GLY A 1 290 ? -8.953 33.531 -6.176 1 58.31 290 GLY A O 1
ATOM 2454 N N . PHE A 1 291 ? -7.535 31.859 -6.031 1 63.78 291 PHE A N 1
ATOM 2455 C CA . PHE A 1 291 ? -8.43 30.938 -6.727 1 63.78 291 PHE A CA 1
ATOM 2456 C C . PHE A 1 291 ? -8.711 29.703 -5.875 1 63.78 291 PHE A C 1
ATOM 2458 O O . PHE A 1 291 ? -7.836 29.234 -5.148 1 63.78 291 PHE A O 1
ATOM 2465 N N . THR A 1 292 ? -10 29.328 -5.875 1 74 292 THR A N 1
ATOM 2466 C CA . THR A 1 292 ? -10.414 28.109 -5.195 1 74 292 THR A CA 1
ATOM 2467 C C . THR A 1 292 ? -10.117 26.891 -6.059 1 74 292 THR A C 1
ATOM 2469 O O . THR A 1 292 ? -10.594 26.797 -7.195 1 74 292 THR A O 1
ATOM 2472 N N . LEU A 1 293 ? -9.32 25.984 -5.566 1 84.19 293 LEU A N 1
ATOM 2473 C CA . LEU A 1 293 ? -9.008 24.766 -6.297 1 84.19 293 LEU A CA 1
ATOM 2474 C C . LEU A 1 293 ? -10.234 23.859 -6.379 1 84.19 293 LEU A C 1
ATOM 2476 O O . LEU A 1 293 ? -10.852 23.547 -5.359 1 84.19 293 LEU A O 1
ATOM 2480 N N . ASP A 1 294 ? -10.633 23.531 -7.523 1 84.81 294 ASP A N 1
ATOM 2481 C CA . ASP A 1 294 ? -11.75 22.641 -7.832 1 84.81 294 ASP A CA 1
ATOM 2482 C C . ASP A 1 294 ? -11.398 21.703 -8.977 1 84.81 294 ASP A C 1
ATOM 2484 O O . ASP A 1 294 ? -11.891 21.875 -10.094 1 84.81 294 ASP A O 1
ATOM 2488 N N . PRO A 1 295 ? -10.617 20.703 -8.672 1 87.19 295 PRO A N 1
ATOM 2489 C CA . PRO A 1 295 ? -10.203 19.812 -9.758 1 87.19 295 PRO A CA 1
ATOM 2490 C C . PRO A 1 295 ? -11.367 19.016 -10.336 1 87.19 295 PRO A C 1
ATOM 2492 O O . PRO A 1 295 ? -12.328 18.703 -9.625 1 87.19 295 PRO A O 1
ATOM 2495 N N . THR A 1 296 ? -11.211 18.703 -11.641 1 87.69 296 THR A N 1
ATOM 2496 C CA . THR A 1 296 ? -12.188 17.844 -12.312 1 87.69 296 THR A CA 1
ATOM 2497 C C . THR A 1 296 ? -12.234 16.469 -11.664 1 87.69 296 THR A C 1
ATOM 2499 O O . THR A 1 296 ? -11.195 15.852 -11.414 1 87.69 296 THR A O 1
ATOM 2502 N N . PRO A 1 297 ? -13.492 16.094 -11.43 1 84.06 297 PRO A N 1
ATOM 2503 C CA . PRO A 1 297 ? -13.602 14.734 -10.883 1 84.06 297 PRO A CA 1
ATOM 2504 C C . PRO A 1 297 ? -12.93 13.688 -11.766 1 84.06 297 PRO A C 1
ATOM 2506 O O . PRO A 1 297 ? -13.141 13.672 -12.984 1 84.06 297 PRO A O 1
ATOM 2509 N N . GLY A 1 298 ? -12.086 12.891 -11.211 1 87.12 298 GLY A N 1
ATOM 2510 C CA . GLY A 1 298 ? -11.461 11.789 -11.922 1 87.12 298 GLY A CA 1
ATOM 2511 C C . GLY A 1 298 ? -10.188 12.195 -12.648 1 87.12 298 GLY A C 1
ATOM 2512 O O . GLY A 1 298 ? -9.516 11.352 -13.242 1 87.12 298 GLY A O 1
ATOM 2513 N N . MET A 1 299 ? -9.836 13.445 -12.594 1 90.19 299 MET A N 1
ATOM 2514 C CA . MET A 1 299 ? -8.672 13.906 -13.352 1 90.19 299 MET A CA 1
ATOM 2515 C C . MET A 1 299 ? -7.398 13.242 -12.836 1 90.19 299 MET A C 1
ATOM 2517 O O . MET A 1 299 ? -6.523 12.883 -13.625 1 90.19 299 MET A O 1
ATOM 2521 N N . ALA A 1 300 ? -7.285 13.102 -11.539 1 93.88 300 ALA A N 1
ATOM 2522 C CA . ALA A 1 300 ? -6.07 12.562 -10.938 1 93.88 300 ALA A CA 1
ATOM 2523 C C . ALA A 1 300 ? -5.809 11.133 -11.422 1 93.88 300 ALA A C 1
ATOM 2525 O O . ALA A 1 300 ? -4.664 10.773 -11.711 1 93.88 300 ALA A O 1
ATOM 2526 N N . GLU A 1 301 ? -6.805 10.312 -11.609 1 92.81 301 GLU A N 1
ATOM 2527 C CA . GLU A 1 301 ? -6.68 8.906 -11.984 1 92.81 301 GLU A CA 1
ATOM 2528 C C . GLU A 1 301 ? -6.117 8.758 -13.398 1 92.81 301 GLU A C 1
ATOM 2530 O O . GLU A 1 301 ? -5.664 7.68 -13.781 1 92.81 301 GLU A O 1
ATOM 2535 N N . ARG A 1 302 ? -6.164 9.82 -14.109 1 91.94 302 ARG A N 1
ATOM 2536 C CA . ARG A 1 302 ? -5.68 9.781 -15.492 1 91.94 302 ARG A CA 1
ATOM 2537 C C . ARG A 1 302 ? -4.227 10.25 -15.57 1 91.94 302 ARG A C 1
ATOM 2539 O O . ARG A 1 302 ? -3.641 10.281 -16.656 1 91.94 302 ARG A O 1
ATOM 2546 N N . GLN A 1 303 ? -3.693 10.586 -14.422 1 94.56 303 GLN A N 1
ATOM 2547 C CA . GLN A 1 303 ? -2.338 11.117 -14.391 1 94.56 303 GLN A CA 1
ATOM 2548 C C . GLN A 1 303 ? -1.334 10.062 -13.945 1 94.56 303 GLN A C 1
ATOM 2550 O O . GLN A 1 303 ? -1.678 9.156 -13.188 1 94.56 303 GLN A O 1
ATOM 2555 N N . ARG A 1 304 ? -0.097 10.242 -14.375 1 93.5 304 ARG A N 1
ATOM 2556 C CA . ARG A 1 304 ? 0.976 9.32 -14.016 1 93.5 304 ARG A CA 1
ATOM 2557 C C . ARG A 1 304 ? 1.322 9.438 -12.539 1 93.5 304 ARG A C 1
ATOM 2559 O O . ARG A 1 304 ? 1.892 8.508 -11.953 1 93.5 304 ARG A O 1
ATOM 2566 N N . TRP A 1 305 ? 1.001 10.578 -11.953 1 95.75 305 TRP A N 1
ATOM 2567 C CA . TRP A 1 305 ? 1.401 10.805 -10.57 1 95.75 305 TRP A CA 1
ATOM 2568 C C . TRP A 1 305 ? 0.38 10.203 -9.602 1 95.75 305 TRP A C 1
ATOM 2570 O O . TRP A 1 305 ? 0.57 10.242 -8.383 1 95.75 305 TRP A O 1
ATOM 2580 N N . TYR A 1 306 ? -0.759 9.648 -10.148 1 95.75 306 TYR A N 1
ATOM 2581 C CA . TYR A 1 306 ? -1.753 8.992 -9.312 1 95.75 306 TYR A CA 1
ATOM 2582 C C . TYR A 1 306 ? -1.215 7.676 -8.75 1 95.75 306 TYR A C 1
ATOM 2584 O O . TYR A 1 306 ? -1.466 6.609 -9.312 1 95.75 306 TYR A O 1
ATOM 2592 N N . ARG A 1 307 ? -0.468 7.789 -7.613 1 94.75 307 ARG A N 1
ATOM 2593 C CA . ARG A 1 307 ? 0.24 6.66 -7.016 1 94.75 307 ARG A CA 1
ATOM 2594 C C . ARG A 1 307 ? -0.032 6.57 -5.52 1 94.75 307 ARG A C 1
ATOM 2596 O O . ARG A 1 307 ? -0.444 7.555 -4.898 1 94.75 307 ARG A O 1
ATOM 2603 N N . THR A 1 308 ? 0.18 5.391 -4.988 1 91.81 308 THR A N 1
ATOM 2604 C CA . THR A 1 308 ? 0.02 5.172 -3.553 1 91.81 308 THR A CA 1
ATOM 2605 C C . THR A 1 308 ? 0.894 6.133 -2.756 1 91.81 308 THR A C 1
ATOM 2607 O O . THR A 1 308 ? 2.055 6.363 -3.105 1 91.81 308 THR A O 1
ATOM 2610 N N . ASN A 1 309 ? 0.256 6.605 -1.685 1 94.12 309 ASN A N 1
ATOM 2611 C CA . ASN A 1 309 ? 0.929 7.59 -0.845 1 94.12 309 ASN A CA 1
ATOM 2612 C C . ASN A 1 309 ? 2.117 6.977 -0.107 1 94.12 309 ASN A C 1
ATOM 2614 O O . ASN A 1 309 ? 2.031 5.855 0.396 1 94.12 309 ASN A O 1
ATOM 2618 N N . TRP A 1 310 ? 3.193 7.664 -0.073 1 95.81 310 TRP A N 1
ATOM 2619 C CA . TRP A 1 310 ? 4.398 7.34 0.685 1 95.81 310 TRP A CA 1
ATOM 2620 C C . TRP A 1 310 ? 5.148 8.602 1.084 1 95.81 310 TRP A C 1
ATOM 2622 O O . TRP A 1 310 ? 5.852 9.203 0.265 1 95.81 310 TRP A O 1
ATOM 2632 N N . ILE A 1 311 ? 5.062 9.008 2.311 1 95.44 311 ILE A N 1
ATOM 2633 C CA . ILE A 1 311 ? 5.57 10.281 2.805 1 95.44 311 ILE A CA 1
ATOM 2634 C C . ILE A 1 311 ? 7.098 10.281 2.758 1 95.44 311 ILE A C 1
ATOM 2636 O O . ILE A 1 311 ? 7.734 9.273 3.074 1 95.44 311 ILE A O 1
ATOM 2640 N N . SER A 1 312 ? 7.684 11.344 2.377 1 96.44 312 SER A N 1
ATOM 2641 C CA . SER A 1 312 ? 9.133 11.484 2.33 1 96.44 312 SER A CA 1
ATOM 2642 C C . SER A 1 312 ? 9.664 12.211 3.561 1 96.44 312 SER A C 1
ATOM 2644 O O . SER A 1 312 ? 8.922 12.945 4.219 1 96.44 312 SER A O 1
ATOM 2646 N N . LEU A 1 313 ? 10.883 12.023 3.852 1 96.94 313 LEU A N 1
ATOM 2647 C CA . LEU A 1 313 ? 11.531 12.734 4.949 1 96.94 313 LEU A CA 1
ATOM 2648 C C . LEU A 1 313 ? 11.516 14.242 4.711 1 96.94 313 LEU A C 1
ATOM 2650 O O . LEU A 1 313 ? 11.32 15.016 5.648 1 96.94 313 LEU A O 1
ATOM 2654 N N . GLU A 1 314 ? 11.695 14.633 3.465 1 97.5 314 GLU A N 1
ATOM 2655 C CA . GLU A 1 314 ? 11.703 16.047 3.109 1 97.5 314 GLU A CA 1
ATOM 2656 C C . GLU A 1 314 ? 10.367 16.703 3.43 1 97.5 314 GLU A C 1
ATOM 2658 O O . GLU A 1 314 ? 10.328 17.812 3.971 1 97.5 314 GLU A O 1
ATOM 2663 N N . PHE A 1 315 ? 9.328 15.984 3.1 1 96.5 315 PHE A N 1
ATOM 2664 C CA . PHE A 1 315 ? 8 16.516 3.398 1 96.5 315 PHE A CA 1
ATOM 2665 C C . PHE A 1 315 ? 7.797 16.641 4.902 1 96.5 315 PHE A C 1
ATOM 2667 O O . PHE A 1 315 ? 7.195 17.609 5.371 1 96.5 315 PHE A O 1
ATOM 2674 N N . ASN A 1 316 ? 8.266 15.695 5.605 1 96.19 316 ASN A N 1
ATOM 2675 C CA . ASN A 1 316 ? 8.203 15.711 7.062 1 96.19 316 ASN A CA 1
ATOM 2676 C C . ASN A 1 316 ? 8.953 16.906 7.641 1 96.19 316 ASN A C 1
ATOM 2678 O O . ASN A 1 316 ? 8.43 17.625 8.5 1 96.19 316 ASN A O 1
ATOM 2682 N N . LEU A 1 317 ? 10.117 17.172 7.137 1 96.31 317 LEU A N 1
ATOM 2683 C CA . LEU A 1 317 ? 10.992 18.203 7.68 1 96.31 317 LEU A CA 1
ATOM 2684 C C . LEU A 1 317 ? 10.547 19.594 7.219 1 96.31 317 LEU A C 1
ATOM 2686 O O . LEU A 1 317 ? 10.664 20.562 7.965 1 96.31 317 LEU A O 1
ATOM 2690 N N . LEU A 1 318 ? 10.055 19.641 6.039 1 95.94 318 LEU A N 1
ATOM 2691 C CA . LEU A 1 318 ? 9.703 20.953 5.508 1 95.94 318 LEU A CA 1
ATOM 2692 C C . LEU A 1 318 ? 8.523 21.547 6.266 1 95.94 318 LEU A C 1
ATOM 2694 O O . LEU A 1 318 ? 8.352 22.766 6.293 1 95.94 318 LEU A O 1
ATOM 2698 N N . TYR A 1 319 ? 7.68 20.781 6.938 1 93.5 319 TYR A N 1
ATOM 2699 C CA . TYR A 1 319 ? 6.488 21.25 7.633 1 93.5 319 TYR A CA 1
ATOM 2700 C C . TYR A 1 319 ? 6.832 21.734 9.031 1 93.5 319 TYR A C 1
ATOM 2702 O O . TYR A 1 319 ? 5.945 22.141 9.789 1 93.5 319 TYR A O 1
ATOM 2710 N N . ARG A 1 320 ? 8.031 21.75 9.367 1 94.06 320 ARG A N 1
ATOM 2711 C CA . ARG A 1 320 ? 8.406 22.234 10.695 1 94.06 320 ARG A CA 1
ATOM 2712 C C . ARG A 1 320 ? 8.391 23.766 10.75 1 94.06 320 ARG A C 1
ATOM 2714 O O . ARG A 1 320 ? 9.422 24.391 11.008 1 94.06 320 ARG A O 1
ATOM 2721 N N . TRP A 1 321 ? 7.207 24.266 10.641 1 95.88 321 TRP A N 1
ATOM 2722 C CA . TRP A 1 321 ? 6.941 25.703 10.617 1 95.88 321 TRP A CA 1
ATOM 2723 C C . TRP A 1 321 ? 6.867 26.266 12.031 1 95.88 321 TRP A C 1
ATOM 2725 O O . TRP A 1 321 ? 5.918 26.984 12.375 1 95.88 321 TRP A O 1
ATOM 2735 N N . HIS A 1 322 ? 7.914 26.062 12.781 1 95.44 322 HIS A N 1
ATOM 2736 C CA . HIS A 1 322 ? 7.961 26.5 14.172 1 95.44 322 HIS A CA 1
ATOM 2737 C C . HIS A 1 322 ? 7.938 28.031 14.258 1 95.44 322 HIS A C 1
ATOM 2739 O O . HIS A 1 322 ? 7.457 28.594 15.242 1 95.44 322 HIS A O 1
ATOM 2745 N N . SER A 1 323 ? 8.359 28.656 13.188 1 96.38 323 SER A N 1
ATOM 2746 C CA . SER A 1 323 ? 8.391 30.109 13.156 1 96.38 323 SER A CA 1
ATOM 2747 C C . SER A 1 323 ? 6.977 30.703 13.203 1 96.38 323 SER A C 1
ATOM 2749 O O . SER A 1 323 ? 6.797 31.875 13.5 1 96.38 323 SER A O 1
ATOM 2751 N N . MET A 1 324 ? 5.957 29.906 12.93 1 96.12 324 MET A N 1
ATOM 2752 C CA . MET A 1 324 ? 4.582 30.391 12.938 1 96.12 324 MET A CA 1
ATOM 2753 C C . MET A 1 324 ? 4.078 30.578 14.367 1 96.12 324 MET A C 1
ATOM 2755 O O . MET A 1 324 ? 3.1 31.281 14.594 1 96.12 324 MET A O 1
ATOM 2759 N N . VAL A 1 325 ? 4.734 29.969 15.297 1 95.56 325 VAL A N 1
ATOM 2760 C CA . VAL A 1 325 ? 4.332 30.062 16.703 1 95.56 325 VAL A CA 1
ATOM 2761 C C . VAL A 1 325 ? 4.656 31.453 17.234 1 95.56 325 VAL A C 1
ATOM 2763 O O . VAL A 1 325 ? 5.809 31.891 17.188 1 95.56 325 VAL A O 1
ATOM 2766 N N . PRO A 1 326 ? 3.67 32.094 17.75 1 94.69 326 PRO A N 1
ATOM 2767 C CA . PRO A 1 326 ? 3.92 33.438 18.297 1 94.69 326 PRO A CA 1
ATOM 2768 C C . PRO A 1 326 ? 4.539 33.375 19.703 1 94.69 326 PRO A C 1
ATOM 2770 O O . PRO A 1 326 ? 4.582 32.312 20.328 1 94.69 326 PRO A O 1
ATOM 2773 N N . GLU A 1 327 ? 5.09 34.531 20.047 1 92.5 327 GLU A N 1
ATOM 2774 C CA . GLU A 1 327 ? 5.605 34.625 21.406 1 92.5 327 GLU A CA 1
ATOM 2775 C C . GLU A 1 327 ? 4.488 34.5 22.438 1 92.5 327 GLU A C 1
ATOM 2777 O O . GLU A 1 327 ? 4.695 33.938 23.516 1 92.5 327 GLU A O 1
ATOM 2782 N N . TYR A 1 328 ? 3.346 35.094 22.047 1 94.56 328 TYR A N 1
ATOM 2783 C CA . TYR A 1 328 ? 2.17 35.031 22.906 1 94.56 328 TYR A CA 1
ATOM 2784 C C . TYR A 1 328 ? 0.91 34.75 22.078 1 94.56 328 TYR A C 1
ATOM 2786 O O . TYR A 1 328 ? 0.778 35.25 20.969 1 94.56 328 TYR A O 1
ATOM 2794 N N . TYR A 1 329 ? 0.03 34 22.703 1 96.12 329 TYR A N 1
ATOM 2795 C CA . TYR A 1 329 ? -1.326 33.875 22.188 1 96.12 329 TYR A CA 1
ATOM 2796 C C . TYR A 1 329 ? -2.287 34.812 22.891 1 96.12 329 TYR A C 1
ATOM 2798 O O . TYR A 1 329 ? -2.162 35.062 24.094 1 96.12 329 TYR A O 1
ATOM 2806 N N . PHE A 1 330 ? -3.197 35.312 22.109 1 96.19 330 PHE A N 1
ATOM 2807 C CA . PHE A 1 330 ? -4.148 36.219 22.703 1 96.19 330 PHE A CA 1
ATOM 2808 C C . PHE A 1 330 ? -5.574 35.719 22.578 1 96.19 330 PHE A C 1
ATOM 2810 O O . PHE A 1 330 ? -5.973 35.25 21.5 1 96.19 330 PHE A O 1
ATOM 2817 N N . VAL A 1 331 ? -6.305 35.719 23.609 1 95.94 331 VAL A N 1
ATOM 2818 C CA . VAL A 1 331 ? -7.75 35.531 23.656 1 95.94 331 VAL A CA 1
ATOM 2819 C C . VAL A 1 331 ? -8.406 36.75 24.328 1 95.94 331 VAL A C 1
ATOM 2821 O O . VAL A 1 331 ? -8.383 36.875 25.547 1 95.94 331 VAL A O 1
ATOM 2824 N N . GLY A 1 332 ? -8.969 37.594 23.484 1 91.75 332 GLY A N 1
ATOM 2825 C CA . GLY A 1 332 ? -9.336 38.875 24.016 1 91.75 332 GLY A CA 1
ATOM 2826 C C . GLY A 1 332 ? -8.148 39.688 24.5 1 91.75 332 GLY A C 1
ATOM 2827 O O . GLY A 1 332 ? -7.172 39.875 23.781 1 91.75 332 GLY A O 1
ATOM 2828 N N . ASP A 1 333 ? -8.227 40.062 25.766 1 92.56 333 ASP A N 1
ATOM 2829 C CA . ASP A 1 333 ? -7.16 40.906 26.328 1 92.56 333 ASP A CA 1
ATOM 2830 C C . ASP A 1 333 ? -6.164 40.062 27.109 1 92.56 333 ASP A C 1
ATOM 2832 O O . ASP A 1 333 ? -5.156 40.562 27.609 1 92.56 333 ASP A O 1
ATOM 2836 N N . GLN A 1 334 ? -6.402 38.812 27.094 1 95.38 334 GLN A N 1
ATOM 2837 C CA . GLN A 1 334 ? -5.523 37.906 27.859 1 95.38 334 GLN A CA 1
ATOM 2838 C C . GLN A 1 334 ? -4.406 37.375 26.984 1 95.38 334 GLN A C 1
ATOM 2840 O O . GLN A 1 334 ? -4.645 36.969 25.844 1 95.38 334 GLN A O 1
ATOM 2845 N N . ARG A 1 335 ? -3.223 37.375 27.562 1 95.19 335 ARG A N 1
ATOM 2846 C CA . ARG A 1 335 ? -2.051 36.844 26.875 1 95.19 335 ARG A CA 1
ATOM 2847 C C . ARG A 1 335 ? -1.62 35.5 27.469 1 95.19 335 ARG A C 1
ATOM 2849 O O . ARG A 1 335 ? -1.61 35.344 28.688 1 95.19 335 ARG A O 1
ATOM 2856 N N . TYR A 1 336 ? -1.319 34.531 26.641 1 95.56 336 TYR A N 1
ATOM 2857 C CA . TYR A 1 336 ? -0.85 33.219 27.047 1 95.56 336 TYR A CA 1
ATOM 2858 C C . TYR A 1 336 ? 0.489 32.906 26.391 1 95.56 336 TYR A C 1
ATOM 2860 O O . TYR A 1 336 ? 0.707 33.219 25.219 1 95.56 336 TYR A O 1
ATOM 2868 N N . THR A 1 337 ? 1.387 32.344 27.172 1 93.81 337 THR A N 1
ATOM 2869 C CA . THR A 1 337 ? 2.629 31.812 26.625 1 93.81 337 THR A CA 1
ATOM 2870 C C . THR A 1 337 ? 2.379 30.484 25.906 1 93.81 337 THR A C 1
ATOM 2872 O O . THR A 1 337 ? 1.297 29.906 26.016 1 93.81 337 THR A O 1
ATOM 2875 N N . LEU A 1 338 ? 3.359 30.125 25.172 1 91.81 338 LEU A N 1
ATOM 2876 C CA . LEU A 1 338 ? 3.27 28.828 24.5 1 91.81 338 LEU A CA 1
ATOM 2877 C C . LEU A 1 338 ? 3.033 27.703 25.5 1 91.81 338 LEU A C 1
ATOM 2879 O O . LEU A 1 338 ? 2.227 26.812 25.25 1 91.81 338 LEU A O 1
ATOM 2883 N N . ASP A 1 339 ? 3.697 27.75 26.594 1 88.88 339 ASP A N 1
ATOM 2884 C CA . ASP A 1 339 ? 3.582 26.719 27.609 1 88.88 339 ASP A CA 1
ATOM 2885 C C . ASP A 1 339 ? 2.16 26.641 28.156 1 88.88 339 ASP A C 1
ATOM 2887 O O . ASP A 1 339 ? 1.662 25.562 28.469 1 88.88 339 ASP A O 1
ATOM 2891 N N . GLU A 1 340 ? 1.567 27.781 28.25 1 92.31 340 GLU A N 1
ATOM 2892 C CA . GLU A 1 340 ? 0.206 27.844 28.766 1 92.31 340 GLU A CA 1
ATOM 2893 C C . GLU A 1 340 ? -0.8 27.312 27.75 1 92.31 340 GLU A C 1
ATOM 2895 O O . GLU A 1 340 ? -1.92 26.938 28.109 1 92.31 340 GLU A O 1
ATOM 2900 N N . PHE A 1 341 ? -0.398 27.266 26.5 1 91.94 341 PHE A N 1
ATOM 2901 C CA . PHE A 1 341 ? -1.28 26.844 25.422 1 91.94 341 PHE A CA 1
ATOM 2902 C C . PHE A 1 341 ? -1.045 25.375 25.078 1 91.94 341 PHE A C 1
ATOM 2904 O O . PHE A 1 341 ? -1.637 24.859 24.125 1 91.94 341 PHE A O 1
ATOM 2911 N N . ARG A 1 342 ? -0.225 24.703 25.828 1 90.5 342 ARG A N 1
ATOM 2912 C CA . ARG A 1 342 ? 0.059 23.281 25.609 1 90.5 342 ARG A CA 1
ATOM 2913 C C . ARG A 1 342 ? -0.603 22.422 26.672 1 90.5 342 ARG A C 1
ATOM 2915 O O . ARG A 1 342 ? -0.6 22.766 27.859 1 90.5 342 ARG A O 1
ATOM 2922 N N . ASN A 1 343 ? -1.181 21.344 26.281 1 92.25 343 ASN A N 1
ATOM 2923 C CA . ASN A 1 343 ? -1.767 20.344 27.172 1 92.25 343 ASN A CA 1
ATOM 2924 C C . ASN A 1 343 ? -2.74 20.984 28.156 1 92.25 343 ASN A C 1
ATOM 2926 O O . ASN A 1 343 ? -2.764 20.625 29.328 1 92.25 343 ASN A O 1
ATOM 2930 N N . ASN A 1 344 ? -3.422 22.031 27.703 1 94.38 344 ASN A N 1
ATOM 2931 C CA . ASN A 1 344 ? -4.285 22.797 28.594 1 94.38 344 ASN A CA 1
ATOM 2932 C C . ASN A 1 344 ? -5.723 22.844 28.078 1 94.38 344 ASN A C 1
ATOM 2934 O O . ASN A 1 344 ? -6.242 23.922 27.797 1 94.38 344 ASN A O 1
ATOM 2938 N N . THR A 1 345 ? -6.379 21.719 28.141 1 94.69 345 THR A N 1
ATOM 2939 C CA . THR A 1 345 ? -7.719 21.578 27.594 1 94.69 345 THR A CA 1
ATOM 2940 C C . THR A 1 345 ? -8.719 22.438 28.359 1 94.69 345 THR A C 1
ATOM 2942 O O . THR A 1 345 ? -9.773 22.797 27.828 1 94.69 345 THR A O 1
ATOM 2945 N N . ALA A 1 346 ? -8.406 22.797 29.594 1 94.12 346 ALA A N 1
ATOM 2946 C CA . ALA A 1 346 ? -9.305 23.578 30.422 1 94.12 346 ALA A CA 1
ATOM 2947 C C . ALA A 1 346 ? -9.555 24.953 29.828 1 94.12 346 ALA A C 1
ATOM 2949 O O . ALA A 1 346 ? -10.641 25.531 29.984 1 94.12 346 ALA A O 1
ATOM 2950 N N . LEU A 1 347 ? -8.547 25.453 29.094 1 94.62 347 LEU A N 1
ATOM 2951 C CA . LEU A 1 347 ? -8.727 26.734 28.406 1 94.62 347 LEU A CA 1
ATOM 2952 C C . LEU A 1 347 ? -9.898 26.672 27.438 1 94.62 347 LEU A C 1
ATOM 2954 O O . LEU A 1 347 ? -10.625 27.656 27.266 1 94.62 347 LEU A O 1
ATOM 2958 N N . VAL A 1 348 ? -10.094 25.516 26.875 1 95.25 348 VAL A N 1
ATOM 2959 C CA . VAL A 1 348 ? -11.133 25.328 25.859 1 95.25 348 VAL A CA 1
ATOM 2960 C C . VAL A 1 348 ? -12.453 24.969 26.547 1 95.25 348 VAL A C 1
ATOM 2962 O O . VAL A 1 348 ? -13.5 25.531 26.219 1 95.25 348 VAL A O 1
ATOM 2965 N N . THR A 1 349 ? -12.469 24.109 27.547 1 95.44 349 THR A N 1
ATOM 2966 C CA . THR A 1 349 ? -13.68 23.516 28.094 1 95.44 349 THR A CA 1
ATOM 2967 C C . THR A 1 349 ? -14.32 24.438 29.125 1 95.44 349 THR A C 1
ATOM 2969 O O . THR A 1 349 ? -15.539 24.422 29.297 1 95.44 349 THR A O 1
ATOM 2972 N N . HIS A 1 350 ? -13.531 25.141 29.844 1 92.94 350 HIS A N 1
ATOM 2973 C CA . HIS A 1 350 ? -14.07 25.844 31 1 92.94 350 HIS A CA 1
ATOM 2974 C C . HIS A 1 350 ? -13.898 27.344 30.875 1 92.94 350 HIS A C 1
ATOM 2976 O O . HIS A 1 350 ? -14.703 28.125 31.406 1 92.94 350 HIS A O 1
ATOM 2982 N N . GLN A 1 351 ? -12.914 27.75 30.125 1 93.19 351 GLN A N 1
ATOM 2983 C CA . GLN A 1 351 ? -12.609 29.188 30.172 1 93.19 351 GLN A CA 1
ATOM 2984 C C . GLN A 1 351 ? -13.227 29.906 28.984 1 93.19 351 GLN A C 1
ATOM 2986 O O . GLN A 1 351 ? -13.867 30.953 29.141 1 93.19 351 GLN A O 1
ATOM 2991 N N . TYR A 1 352 ? -13.016 29.422 27.75 1 93.62 352 TYR A N 1
ATOM 2992 C CA . TYR A 1 352 ? -13.359 30.281 26.625 1 93.62 352 TYR A CA 1
ATOM 2993 C C . TYR A 1 352 ? -14.352 29.594 25.688 1 93.62 352 TYR A C 1
ATOM 2995 O O . TYR A 1 352 ? -15.133 30.266 25.016 1 93.62 352 TYR A O 1
ATOM 3003 N N . GLY A 1 353 ? -14.242 28.219 25.609 1 93.31 353 GLY A N 1
ATOM 3004 C CA . GLY A 1 353 ? -15.047 27.5 24.641 1 93.31 353 GLY A CA 1
ATOM 3005 C C . GLY A 1 353 ? -14.43 27.453 23.25 1 93.31 353 GLY A C 1
ATOM 3006 O O . GLY A 1 353 ? -13.469 28.172 22.984 1 93.31 353 GLY A O 1
ATOM 3007 N N . ILE A 1 354 ? -15 26.703 22.328 1 95.62 354 ILE A N 1
ATOM 3008 C CA . ILE A 1 354 ? -14.43 26.406 21.016 1 95.62 354 ILE A CA 1
ATOM 3009 C C . ILE A 1 354 ? -14.562 27.625 20.109 1 95.62 354 ILE A C 1
ATOM 3011 O O . ILE A 1 354 ? -13.594 28.031 19.453 1 95.62 354 ILE A O 1
ATOM 3015 N N . GLY A 1 355 ? -15.734 28.203 20 1 95.06 355 GLY A N 1
ATOM 3016 C CA . GLY A 1 355 ? -15.977 29.312 19.094 1 95.06 355 GLY A CA 1
ATOM 3017 C C . GLY A 1 355 ? -15.094 30.516 19.359 1 95.06 355 GLY A C 1
ATOM 3018 O O . GLY A 1 355 ? -14.516 31.094 18.438 1 95.06 355 GLY A O 1
ATOM 3019 N N . THR A 1 356 ? -14.961 30.875 20.641 1 95.19 356 THR A N 1
ATOM 3020 C CA . THR A 1 356 ? -14.156 32.031 21.047 1 95.19 356 THR A CA 1
ATOM 3021 C C . THR A 1 356 ? -12.688 31.797 20.719 1 95.19 356 THR A C 1
ATOM 3023 O O . THR A 1 356 ? -12.008 32.688 20.203 1 95.19 356 THR A O 1
ATOM 3026 N N . MET A 1 357 ? -12.258 30.641 20.969 1 96.06 357 MET A N 1
ATOM 3027 C CA . MET A 1 357 ? -10.844 30.344 20.75 1 96.06 357 MET A CA 1
ATOM 3028 C C . MET A 1 357 ? -10.523 30.312 19.25 1 96.06 357 MET A C 1
ATOM 3030 O O . MET A 1 357 ? -9.469 30.781 18.828 1 96.06 357 MET A O 1
ATOM 3034 N N . ILE A 1 358 ? -11.414 29.719 18.453 1 97.25 358 ILE A N 1
ATOM 3035 C CA . ILE A 1 358 ? -11.203 29.688 17.016 1 97.25 358 ILE A CA 1
ATOM 3036 C C . ILE A 1 358 ? -11.234 31.109 16.453 1 97.25 358 ILE A C 1
ATOM 3038 O O . ILE A 1 358 ? -10.422 31.453 15.602 1 97.25 358 ILE A O 1
ATOM 3042 N N . SER A 1 359 ? -12.133 31.953 16.984 1 96.75 359 SER A N 1
ATOM 3043 C CA . SER A 1 359 ? -12.195 33.344 16.547 1 96.75 359 SER A CA 1
ATOM 3044 C C . SER A 1 359 ? -10.906 34.094 16.906 1 96.75 359 SER A C 1
ATOM 3046 O O . SER A 1 359 ? -10.367 34.812 16.078 1 96.75 359 SER A O 1
ATOM 3048 N N . ALA A 1 360 ? -10.453 33.844 18.109 1 96.75 360 ALA A N 1
ATOM 3049 C CA . ALA A 1 360 ? -9.211 34.5 18.531 1 96.75 360 ALA A CA 1
ATOM 3050 C C . ALA A 1 360 ? -8.039 34.062 17.656 1 96.75 360 ALA A C 1
ATOM 3052 O O . ALA A 1 360 ? -7.234 34.906 17.234 1 96.75 360 ALA A O 1
ATOM 3053 N N . ALA A 1 361 ? -7.957 32.781 17.391 1 97.25 361 ALA A N 1
ATOM 3054 C CA . ALA A 1 361 ? -6.883 32.281 16.547 1 97.25 361 ALA A CA 1
ATOM 3055 C C . ALA A 1 361 ? -6.984 32.812 15.125 1 97.25 361 ALA A C 1
ATOM 3057 O O . ALA A 1 361 ? -5.969 32.969 14.445 1 97.25 361 ALA A O 1
ATOM 3058 N N . SER A 1 362 ? -8.219 33.062 14.648 1 97.19 362 SER A N 1
ATOM 3059 C CA . SER A 1 362 ? -8.469 33.531 13.297 1 97.19 362 SER A CA 1
ATOM 3060 C C . SER A 1 362 ? -8.078 35 13.156 1 97.19 362 SER A C 1
ATOM 3062 O O . SER A 1 362 ? -7.812 35.5 12.055 1 97.19 362 SER A O 1
ATOM 3064 N N . GLN A 1 363 ? -7.992 35.719 14.312 1 96.44 363 GLN A N 1
ATOM 3065 C CA . GLN A 1 363 ? -7.793 37.156 14.281 1 96.44 363 GLN A CA 1
ATOM 3066 C C . GLN A 1 363 ? -6.332 37.5 14.539 1 96.44 363 GLN A C 1
ATOM 3068 O O . GLN A 1 363 ? -5.902 38.625 14.242 1 96.44 363 GLN A O 1
ATOM 3073 N N . GLN A 1 364 ? -5.621 36.594 15.094 1 96.69 364 GLN A N 1
ATOM 3074 C CA . GLN A 1 364 ? -4.219 36.844 15.398 1 96.69 364 GLN A CA 1
ATOM 3075 C C . GLN A 1 364 ? -3.312 36.344 14.281 1 96.69 364 GLN A C 1
ATOM 3077 O O . GLN A 1 364 ? -3.5 35.219 13.789 1 96.69 364 GLN A O 1
ATOM 3082 N N . LYS A 1 365 ? -2.332 37.188 13.891 1 95.62 365 LYS A N 1
ATOM 3083 C CA . LYS A 1 365 ? -1.377 36.75 12.867 1 95.62 365 LYS A CA 1
ATOM 3084 C C . LYS A 1 365 ? -0.389 35.75 13.43 1 95.62 365 LYS A C 1
ATOM 3086 O O . LYS A 1 365 ? 0.068 35.875 14.57 1 95.62 365 LYS A O 1
ATOM 3091 N N . ALA A 1 366 ? -0.118 34.719 12.656 1 96.19 366 ALA A N 1
ATOM 3092 C CA . ALA A 1 366 ? 0.997 33.812 12.953 1 96.19 366 ALA A CA 1
ATOM 3093 C C . ALA A 1 366 ? 2.332 34.469 12.594 1 96.19 366 ALA A C 1
ATOM 3095 O O . ALA A 1 366 ? 2.365 35.562 12.047 1 96.19 366 ALA A O 1
ATOM 3096 N N . GLY A 1 367 ? 3.373 33.844 13.008 1 95.69 367 GLY A N 1
ATOM 3097 C CA . GLY A 1 367 ? 4.684 34.281 12.562 1 95.69 367 GLY A CA 1
ATOM 3098 C C . GLY A 1 367 ? 4.965 33.938 11.109 1 95.69 367 GLY A C 1
ATOM 3099 O O . GLY A 1 367 ? 4.418 33 10.562 1 95.69 367 GLY A O 1
ATOM 3100 N N . ARG A 1 368 ? 5.777 34.781 10.562 1 94.62 368 ARG A N 1
ATOM 3101 C CA . ARG A 1 368 ? 6.215 34.5 9.195 1 94.62 368 ARG A CA 1
ATOM 3102 C C . ARG A 1 368 ? 7.082 33.25 9.141 1 94.62 368 ARG A C 1
ATOM 3104 O O . ARG A 1 368 ? 7.973 33.062 9.977 1 94.62 368 ARG A O 1
ATOM 3111 N N . VAL A 1 369 ? 6.855 32.375 8.172 1 95.19 369 VAL A N 1
ATOM 3112 C CA . VAL A 1 369 ? 7.691 31.203 7.988 1 95.19 369 VAL A CA 1
ATOM 3113 C C . VAL A 1 369 ? 9.062 31.609 7.469 1 95.19 369 VAL A C 1
ATOM 3115 O O . VAL A 1 369 ? 9.172 32.344 6.469 1 95.19 369 VAL A O 1
ATOM 3118 N N . GLY A 1 370 ? 10.102 31.203 8.18 1 95.69 370 GLY A N 1
ATOM 3119 C CA . GLY A 1 370 ? 11.438 31.516 7.703 1 95.69 370 GLY A CA 1
ATOM 3120 C C . GLY A 1 370 ? 12.461 31.594 8.82 1 95.69 370 GLY A C 1
ATOM 3121 O O . GLY A 1 370 ? 12.172 31.234 9.961 1 95.69 370 GLY A O 1
ATOM 3122 N N . LEU A 1 371 ? 13.672 31.984 8.406 1 97.25 371 LEU A N 1
ATOM 3123 C CA . LEU A 1 371 ? 14.75 32.125 9.367 1 97.25 371 LEU A CA 1
ATOM 3124 C C . LEU A 1 371 ? 14.531 33.375 10.242 1 97.25 371 LEU A C 1
ATOM 3126 O O . LEU A 1 371 ? 13.688 34.219 9.93 1 97.25 371 LEU A O 1
ATOM 3130 N N . TYR A 1 372 ? 15.156 33.406 11.383 1 97.5 372 TYR A N 1
ATOM 3131 C CA . TYR A 1 372 ? 15.18 34.531 12.312 1 97.5 372 TYR A CA 1
ATOM 3132 C C . TYR A 1 372 ? 13.805 34.781 12.906 1 97.5 372 TYR A C 1
ATOM 3134 O O . TYR A 1 372 ? 13.422 35.906 13.148 1 97.5 372 TYR A O 1
ATOM 3142 N N . ASN A 1 373 ? 13.031 33.719 13.078 1 97.56 373 ASN A N 1
ATOM 3143 C CA . ASN A 1 373 ? 11.68 34 13.547 1 97.56 373 ASN A CA 1
ATOM 3144 C C . ASN A 1 373 ? 11.125 32.875 14.398 1 97.56 373 ASN A C 1
ATOM 3146 O O . ASN A 1 373 ? 9.906 32.75 14.547 1 97.56 373 ASN A O 1
ATOM 3150 N N . THR A 1 374 ? 11.969 31.984 14.914 1 97.25 374 THR A N 1
ATOM 3151 C CA . THR A 1 374 ? 11.531 30.891 15.781 1 97.25 374 THR A CA 1
ATOM 3152 C C . THR A 1 374 ? 11.672 31.281 17.25 1 97.25 374 THR A C 1
ATOM 3154 O O . THR A 1 374 ? 12.719 31.781 17.672 1 97.25 374 THR A O 1
ATOM 3157 N N . PRO A 1 375 ? 10.625 31.062 18.016 1 94.94 375 PRO A N 1
ATOM 3158 C CA . PRO A 1 375 ? 10.68 31.453 19.422 1 94.94 375 PRO A CA 1
ATOM 3159 C C . PRO A 1 375 ? 11.719 30.672 20.219 1 94.94 375 PRO A C 1
ATOM 3161 O O . PRO A 1 375 ? 12.031 29.531 19.875 1 94.94 375 PRO A O 1
ATOM 3164 N N . GLN A 1 376 ? 12.141 31.25 21.297 1 92.44 376 GLN A N 1
ATOM 3165 C CA . GLN A 1 376 ? 13.203 30.719 22.141 1 92.44 376 GLN A CA 1
ATOM 3166 C C . GLN A 1 376 ? 12.844 29.328 22.672 1 92.44 376 GLN A C 1
ATOM 3168 O O . GLN A 1 376 ? 13.711 28.484 22.844 1 92.44 376 GLN A O 1
ATOM 3173 N N . PHE A 1 377 ? 11.625 29.078 22.781 1 89.25 377 PHE A N 1
ATOM 3174 C CA . PHE A 1 377 ? 11.125 27.812 23.328 1 89.25 377 PHE A CA 1
ATOM 3175 C C . PHE A 1 377 ? 11.695 26.625 22.547 1 89.25 377 PHE A C 1
ATOM 3177 O O . PHE A 1 377 ? 12.031 25.594 23.141 1 89.25 377 PHE A O 1
ATOM 3184 N N . PHE A 1 378 ? 11.883 26.703 21.328 1 93.12 378 PHE A N 1
ATOM 3185 C CA . PHE A 1 378 ? 12.258 25.594 20.453 1 93.12 378 PHE A CA 1
ATOM 3186 C C . PHE A 1 378 ? 13.758 25.359 20.5 1 93.12 378 PHE A C 1
ATOM 3188 O O . PHE A 1 378 ? 14.258 24.406 19.891 1 93.12 378 PHE A O 1
ATOM 3195 N N . PHE A 1 379 ? 14.492 26.203 21.266 1 93.81 379 PHE A N 1
ATOM 3196 C CA . PHE A 1 379 ? 15.945 26.062 21.375 1 93.81 379 PHE A CA 1
ATOM 3197 C C . PHE A 1 379 ? 16.328 25.516 22.75 1 93.81 379 PHE A C 1
ATOM 3199 O O . PHE A 1 379 ? 17.5 25.219 22.984 1 93.81 379 PHE A O 1
ATOM 3206 N N . ASP A 1 380 ? 15.312 25.344 23.531 1 89.12 380 ASP A N 1
ATOM 3207 C CA . ASP A 1 380 ? 15.578 24.781 24.859 1 89.12 380 ASP A CA 1
ATOM 3208 C C . ASP A 1 380 ? 15.695 23.266 24.797 1 89.12 380 ASP A C 1
ATOM 3210 O O . ASP A 1 380 ? 15 22.609 24 1 89.12 380 ASP A O 1
ATOM 3214 N N . PRO A 1 381 ? 16.531 22.75 25.688 1 83.56 381 PRO A N 1
ATOM 3215 C CA . PRO A 1 381 ? 16.688 21.281 25.688 1 83.56 381 PRO A CA 1
ATOM 3216 C C . PRO A 1 381 ? 15.406 20.562 26.094 1 83.56 381 PRO A C 1
ATOM 3218 O O . PRO A 1 381 ? 14.664 21.047 26.953 1 83.56 381 PRO A O 1
ATOM 3221 N N . LEU A 1 382 ? 15.125 19.5 25.391 1 73.69 382 LEU A N 1
ATOM 3222 C CA . LEU A 1 382 ? 13.992 18.641 25.719 1 73.69 382 LEU A CA 1
ATOM 3223 C C . LEU A 1 382 ? 14.438 17.453 26.562 1 73.69 382 LEU A C 1
ATOM 3225 O O . LEU A 1 382 ? 15.516 16.891 26.328 1 73.69 382 LEU A O 1
ATOM 3229 N N . PRO A 1 383 ? 13.703 17.203 27.578 1 63.31 383 PRO A N 1
ATOM 3230 C CA . PRO A 1 383 ? 14.055 16.062 28.406 1 63.31 383 PRO A CA 1
ATOM 3231 C C . PRO A 1 383 ? 13.75 14.719 27.734 1 63.31 383 PRO A C 1
ATOM 3233 O O . PRO A 1 383 ? 12.852 14 28.156 1 63.31 383 PRO A O 1
ATOM 3236 N N . VAL A 1 384 ? 14.062 14.602 26.594 1 59.53 384 VAL A N 1
ATOM 3237 C CA . VAL A 1 384 ? 13.812 13.344 25.906 1 59.53 384 VAL A CA 1
ATOM 3238 C C . VAL A 1 384 ? 15.047 12.453 26 1 59.53 384 VAL A C 1
ATOM 3240 O O . VAL A 1 384 ? 16.031 12.656 25.281 1 59.53 384 VAL A O 1
ATOM 3243 N N . GLY A 1 385 ? 14.984 11.438 26.797 1 55.84 385 GLY A N 1
ATOM 3244 C CA . GLY A 1 385 ? 16.109 10.539 27.016 1 55.84 385 GLY A CA 1
ATOM 3245 C C . GLY A 1 385 ? 17.359 11.25 27.484 1 55.84 385 GLY A C 1
ATOM 3246 O O . GLY A 1 385 ? 17.281 12.18 28.297 1 55.84 385 GLY A O 1
ATOM 3247 N N . ALA A 1 386 ? 18.438 10.648 27.156 1 57.72 386 ALA A N 1
ATOM 3248 C CA . ALA A 1 386 ? 19.75 11.195 27.5 1 57.72 386 ALA A CA 1
ATOM 3249 C C . ALA A 1 386 ? 20.172 12.266 26.5 1 57.72 386 ALA A C 1
ATOM 3251 O O . ALA A 1 386 ? 21.188 12.945 26.703 1 57.72 386 ALA A O 1
ATOM 3252 N N . ASP A 1 387 ? 19.188 12.477 25.531 1 67.19 387 ASP A N 1
ATOM 3253 C CA . ASP A 1 387 ? 19.516 13.422 24.469 1 67.19 387 ASP A CA 1
ATOM 3254 C C . ASP A 1 387 ? 19.078 14.836 24.844 1 67.19 387 ASP A C 1
ATOM 3256 O O . ASP A 1 387 ? 17.875 15.086 25.047 1 67.19 387 ASP A O 1
ATOM 3260 N N . ASN A 1 388 ? 19.891 15.672 25.344 1 75.19 388 ASN A N 1
ATOM 3261 C CA . ASN A 1 388 ? 19.625 17.031 25.812 1 75.19 388 ASN A CA 1
ATOM 3262 C C . ASN A 1 388 ? 19.562 18.016 24.656 1 75.19 388 ASN A C 1
ATOM 3264 O O . ASN A 1 388 ? 19.75 19.219 24.844 1 75.19 388 ASN A O 1
ATOM 3268 N N . ARG A 1 389 ? 19.297 17.547 23.5 1 85.88 389 ARG A N 1
ATOM 3269 C CA . ARG A 1 389 ? 19.234 18.469 22.359 1 85.88 389 ARG A CA 1
ATOM 3270 C C . ARG A 1 389 ? 17.844 19.094 22.266 1 85.88 389 ARG A C 1
ATOM 3272 O O . ARG A 1 389 ? 16.859 18.516 22.703 1 85.88 389 ARG A O 1
ATOM 3279 N N . SER A 1 390 ? 17.734 20.328 21.656 1 91.88 390 SER A N 1
ATOM 3280 C CA . SER A 1 390 ? 16.5 21.047 21.422 1 91.88 390 SER A CA 1
ATOM 3281 C C . SER A 1 390 ? 15.773 20.5 20.188 1 91.88 390 SER A C 1
ATOM 3283 O O . SER A 1 390 ? 16.312 19.688 19.453 1 91.88 390 SER A O 1
ATOM 3285 N N . VAL A 1 391 ? 14.492 20.953 20.062 1 91.06 391 VAL A N 1
ATOM 3286 C CA . VAL A 1 391 ? 13.688 20.578 18.906 1 91.06 391 VAL A CA 1
ATOM 3287 C C . VAL A 1 391 ? 14.383 21.016 17.625 1 91.06 391 VAL A C 1
ATOM 3289 O O . VAL A 1 391 ? 14.438 20.25 16.656 1 91.06 391 VAL A O 1
ATOM 3292 N N . MET A 1 392 ? 14.953 22.188 17.625 1 94.62 392 MET A N 1
ATOM 3293 C CA . MET A 1 392 ? 15.602 22.703 16.438 1 94.62 392 MET A CA 1
ATOM 3294 C C . MET A 1 392 ? 16.859 21.922 16.109 1 94.62 392 MET A C 1
ATOM 3296 O O . MET A 1 392 ? 17.125 21.594 14.938 1 94.62 392 MET A O 1
ATOM 3300 N N . GLU A 1 393 ? 17.641 21.656 17.109 1 94.94 393 GLU A N 1
ATOM 3301 C CA . GLU A 1 393 ? 18.844 20.859 16.891 1 94.94 393 GLU A CA 1
ATOM 3302 C C . GLU A 1 393 ? 18.5 19.469 16.359 1 94.94 393 GLU A C 1
ATOM 3304 O O . GLU A 1 393 ? 19.141 19 15.414 1 94.94 393 GLU A O 1
ATOM 3309 N N . ARG A 1 394 ? 17.5 18.906 16.922 1 91.5 394 ARG A N 1
ATOM 3310 C CA . ARG A 1 394 ? 17.078 17.578 16.5 1 91.5 394 ARG A CA 1
ATOM 3311 C C . ARG A 1 394 ? 16.594 17.594 15.055 1 91.5 394 ARG A C 1
ATOM 3313 O O . ARG A 1 394 ? 16.844 16.641 14.305 1 91.5 394 ARG A O 1
ATOM 3320 N N . SER A 1 395 ? 15.906 18.578 14.742 1 93.5 395 SER A N 1
ATOM 3321 C CA . SER A 1 395 ? 15.375 18.688 13.383 1 93.5 395 SER A CA 1
ATOM 3322 C C . SER A 1 395 ? 16.5 18.75 12.359 1 93.5 395 SER A C 1
ATOM 3324 O O . SER A 1 395 ? 16.5 18.031 11.359 1 93.5 395 SER A O 1
ATOM 3326 N N . VAL A 1 396 ? 17.484 19.609 12.609 1 95.81 396 VAL A N 1
ATOM 3327 C CA . VAL A 1 396 ? 18.594 19.766 11.68 1 95.81 396 VAL A CA 1
ATOM 3328 C C . VAL A 1 396 ? 19.422 18.484 11.656 1 95.81 396 VAL A C 1
ATOM 3330 O O . VAL A 1 396 ? 19.859 18.031 10.586 1 95.81 396 VAL A O 1
ATOM 3333 N N . GLU A 1 397 ? 19.594 17.938 12.773 1 94.38 397 GLU A N 1
ATOM 3334 C CA . GLU A 1 397 ? 20.375 16.719 12.875 1 94.38 397 GLU A CA 1
ATOM 3335 C C . GLU A 1 397 ? 19.734 15.578 12.094 1 94.38 397 GLU A C 1
ATOM 3337 O O . GLU A 1 397 ? 20.422 14.703 11.57 1 94.38 397 GLU A O 1
ATOM 3342 N N . MET A 1 398 ? 18.469 15.539 12.148 1 94.19 398 MET A N 1
ATOM 3343 C CA . MET A 1 398 ? 17.75 14.5 11.406 1 94.19 398 MET A CA 1
ATOM 3344 C C . MET A 1 398 ? 18.078 14.562 9.922 1 94.19 398 MET A C 1
ATOM 3346 O O . MET A 1 398 ? 18.281 13.531 9.281 1 94.19 398 MET A O 1
ATOM 3350 N N . GLY A 1 399 ? 18.062 15.742 9.391 1 96.25 399 GLY A N 1
ATOM 3351 C CA . GLY A 1 399 ? 18.453 15.906 7.996 1 96.25 399 GLY A CA 1
ATOM 3352 C C . GLY A 1 399 ? 19.875 15.477 7.715 1 96.25 399 GLY A C 1
ATOM 3353 O O . GLY A 1 399 ? 20.156 14.859 6.684 1 96.25 399 GLY A O 1
ATOM 3354 N N . ARG A 1 400 ? 20.781 15.789 8.656 1 96.31 400 ARG A N 1
ATOM 3355 C CA . ARG A 1 400 ? 22.203 15.445 8.492 1 96.31 400 ARG A CA 1
ATOM 3356 C C . ARG A 1 400 ? 22.422 13.945 8.625 1 96.31 400 ARG A C 1
ATOM 3358 O O . ARG A 1 400 ? 23.188 13.359 7.867 1 96.31 400 ARG A O 1
ATOM 3365 N N . GLN A 1 401 ? 21.688 13.383 9.57 1 93.62 401 GLN A N 1
ATOM 3366 C CA . GLN A 1 401 ? 21.781 11.938 9.75 1 93.62 401 GLN A CA 1
ATOM 3367 C C . GLN A 1 401 ? 21.281 11.195 8.516 1 93.62 401 GLN A C 1
ATOM 3369 O O . GLN A 1 401 ? 21.797 10.141 8.156 1 93.62 401 GLN A O 1
ATOM 3374 N N . ALA A 1 402 ? 20.328 11.727 7.867 1 96.25 402 ALA A N 1
ATOM 3375 C CA . ALA A 1 402 ? 19.766 11.148 6.645 1 96.25 402 ALA A CA 1
ATOM 3376 C C . ALA A 1 402 ? 20.641 11.484 5.438 1 96.25 402 ALA A C 1
ATOM 3378 O O . ALA A 1 402 ? 20.391 11.016 4.328 1 96.25 402 ALA A O 1
ATOM 3379 N N . LYS A 1 403 ? 21.625 12.32 5.637 1 96.75 403 LYS A N 1
ATOM 3380 C CA . LYS A 1 403 ? 22.516 12.766 4.57 1 96.75 403 LYS A CA 1
ATOM 3381 C C . LYS A 1 403 ? 21.734 13.367 3.408 1 96.75 403 LYS A C 1
ATOM 3383 O O . LYS A 1 403 ? 21.922 12.977 2.256 1 96.75 403 LYS A O 1
ATOM 3388 N N . LEU A 1 404 ? 20.859 14.273 3.711 1 97.56 404 LEU A N 1
ATOM 3389 C CA . LEU A 1 404 ? 20.094 14.961 2.67 1 97.56 404 LEU A CA 1
ATOM 3390 C C . LEU A 1 404 ? 21.031 15.695 1.715 1 97.56 404 LEU A C 1
ATOM 3392 O O . LEU A 1 404 ? 22.094 16.156 2.121 1 97.56 404 LEU A O 1
ATOM 3396 N N . ARG A 1 405 ? 20.625 15.781 0.494 1 97.25 405 ARG A N 1
ATOM 3397 C CA . ARG A 1 405 ? 21.406 16.484 -0.507 1 97.25 405 ARG A CA 1
ATOM 3398 C C . ARG A 1 405 ? 21.234 18 -0.369 1 97.25 405 ARG A C 1
ATOM 3400 O O . ARG A 1 405 ? 20.484 18.469 0.479 1 97.25 405 ARG A O 1
ATOM 3407 N N . SER A 1 406 ? 22.031 18.766 -1.129 1 97.5 406 SER A N 1
ATOM 3408 C CA . SER A 1 406 ? 22.062 20.219 -1.017 1 97.5 406 SER A CA 1
ATOM 3409 C C . SER A 1 406 ? 20.766 20.844 -1.512 1 97.5 406 SER A C 1
ATOM 3411 O O . SER A 1 406 ? 20 20.203 -2.229 1 97.5 406 SER A O 1
ATOM 3413 N N . PHE A 1 407 ? 20.578 22.094 -1.117 1 98.19 407 PHE A N 1
ATOM 3414 C CA . PHE A 1 407 ? 19.438 22.875 -1.553 1 98.19 407 PHE A CA 1
ATOM 3415 C C . PHE A 1 407 ? 19.344 22.906 -3.074 1 98.19 407 PHE A C 1
ATOM 3417 O O . PHE A 1 407 ? 18.266 22.672 -3.639 1 98.19 407 PHE A O 1
ATOM 3424 N N . ASN A 1 408 ? 20.375 23.078 -3.748 1 98.25 408 ASN A N 1
ATOM 3425 C CA . ASN A 1 408 ? 20.406 23.156 -5.203 1 98.25 408 ASN A CA 1
ATOM 3426 C C . ASN A 1 408 ? 20.078 21.797 -5.836 1 98.25 408 ASN A C 1
ATOM 3428 O O . ASN A 1 408 ? 19.469 21.75 -6.902 1 98.25 408 ASN A O 1
ATOM 3432 N N . ASP A 1 409 ? 20.531 20.703 -5.188 1 97.88 409 ASP A N 1
ATOM 3433 C CA . ASP A 1 409 ? 20.172 19.391 -5.703 1 97.88 409 ASP A CA 1
ATOM 3434 C C . ASP A 1 409 ? 18.672 19.188 -5.73 1 97.88 409 ASP A C 1
ATOM 3436 O O . ASP A 1 409 ? 18.125 18.625 -6.676 1 97.88 409 ASP A O 1
ATOM 3440 N N . TYR A 1 410 ? 18.031 19.656 -4.754 1 98.38 410 TYR A N 1
ATOM 3441 C CA . TYR A 1 410 ? 16.578 19.531 -4.695 1 98.38 410 TYR A CA 1
ATOM 3442 C C . TYR A 1 410 ? 15.898 20.484 -5.668 1 98.38 410 TYR A C 1
ATOM 3444 O O . TYR A 1 410 ? 14.875 20.156 -6.266 1 98.38 410 TYR A O 1
ATOM 3452 N N . ARG A 1 411 ? 16.438 21.734 -5.762 1 98.25 411 ARG A N 1
ATOM 3453 C CA . ARG A 1 411 ? 15.898 22.625 -6.793 1 98.25 411 ARG A CA 1
ATOM 3454 C C . ARG A 1 411 ? 15.898 21.938 -8.156 1 98.25 411 ARG A C 1
ATOM 3456 O O . ARG A 1 411 ? 14.883 21.906 -8.844 1 98.25 411 ARG A O 1
ATOM 3463 N N . GLN A 1 412 ? 17 21.328 -8.461 1 97.81 412 GLN A N 1
ATOM 3464 C CA . GLN A 1 412 ? 17.125 20.641 -9.734 1 97.81 412 GLN A CA 1
ATOM 3465 C C . GLN A 1 412 ? 16.156 19.469 -9.82 1 97.81 412 GLN A C 1
ATOM 3467 O O . GLN A 1 412 ? 15.508 19.266 -10.852 1 97.81 412 GLN A O 1
ATOM 3472 N N . ALA A 1 413 ? 16.062 18.688 -8.766 1 96.69 413 ALA A N 1
ATOM 3473 C CA . ALA A 1 413 ? 15.188 17.516 -8.727 1 96.69 413 ALA A CA 1
ATOM 3474 C C . ALA A 1 413 ? 13.719 17.922 -8.891 1 96.69 413 ALA A C 1
ATOM 3476 O O . ALA A 1 413 ? 12.906 17.125 -9.383 1 96.69 413 ALA A O 1
ATOM 3477 N N . PHE A 1 414 ? 13.391 19.125 -8.516 1 97.38 414 PHE A N 1
ATOM 3478 C CA . PHE A 1 414 ? 12.016 19.609 -8.609 1 97.38 414 PHE A CA 1
ATOM 3479 C C . PHE A 1 414 ? 11.852 20.562 -9.781 1 97.38 414 PHE A C 1
ATOM 3481 O O . PHE A 1 414 ? 11 21.453 -9.75 1 97.38 414 PHE A O 1
ATOM 3488 N N . SER A 1 415 ? 12.703 20.422 -10.727 1 95 415 SER A N 1
ATOM 3489 C CA . SER A 1 415 ? 12.617 21.062 -12.039 1 95 415 SER A CA 1
ATOM 3490 C C . SER A 1 415 ? 12.781 22.578 -11.93 1 95 415 SER A C 1
ATOM 3492 O O . SER A 1 415 ? 12.109 23.328 -12.641 1 95 415 SER A O 1
ATOM 3494 N N . MET A 1 416 ? 13.562 23 -10.992 1 96.12 416 MET A N 1
ATOM 3495 C CA . MET A 1 416 ? 13.938 24.406 -10.852 1 96.12 416 MET A CA 1
ATOM 3496 C C . MET A 1 416 ? 15.422 24.609 -11.156 1 96.12 416 MET A C 1
ATOM 3498 O O . MET A 1 416 ? 16.234 23.703 -10.961 1 96.12 416 MET A O 1
ATOM 3502 N N . PRO A 1 417 ? 15.758 25.781 -11.664 1 96.38 417 PRO A N 1
ATOM 3503 C CA . PRO A 1 417 ? 17.172 26.016 -11.938 1 96.38 417 PRO A CA 1
ATOM 3504 C C . PRO A 1 417 ? 18.016 26.094 -10.664 1 96.38 417 PRO A C 1
ATOM 3506 O O . PRO A 1 417 ? 17.547 26.594 -9.641 1 96.38 417 PRO A O 1
ATOM 3509 N N . ARG A 1 418 ? 19.219 25.641 -10.766 1 97.94 418 ARG A N 1
ATOM 3510 C CA . ARG A 1 418 ? 20.156 25.797 -9.672 1 97.94 418 ARG A CA 1
ATOM 3511 C C . ARG A 1 418 ? 20.5 27.266 -9.445 1 97.94 418 ARG A C 1
ATOM 3513 O O . ARG A 1 418 ? 20.547 28.047 -10.391 1 97.94 418 ARG A O 1
ATOM 3520 N N . LEU A 1 419 ? 20.656 27.547 -8.195 1 98.31 419 LEU A N 1
ATOM 3521 C CA . LEU A 1 419 ? 21.141 28.891 -7.875 1 98.31 419 LEU A CA 1
ATOM 3522 C C . LEU A 1 419 ? 22.656 28.984 -8.055 1 98.31 419 LEU A C 1
ATOM 3524 O O . LEU A 1 419 ? 23.359 28 -7.84 1 98.31 419 LEU A O 1
ATOM 3528 N N . ARG A 1 420 ? 23.219 30.266 -8.398 1 97.25 420 ARG A N 1
ATOM 3529 C CA . ARG A 1 420 ? 24.641 30.453 -8.656 1 97.25 420 ARG A CA 1
ATOM 3530 C C . ARG A 1 420 ? 25.312 31.172 -7.484 1 97.25 420 ARG A C 1
ATOM 3532 O O . ARG A 1 420 ? 26.531 31.156 -7.363 1 97.25 420 ARG A O 1
ATOM 3539 N N . SER A 1 421 ? 24.391 31.734 -6.672 1 98.06 421 SER A N 1
ATOM 3540 C CA . SER A 1 421 ? 24.922 32.5 -5.555 1 98.06 421 SER A CA 1
ATOM 3541 C C . SER A 1 421 ? 23.859 32.688 -4.465 1 98.06 421 SER A C 1
ATOM 3543 O O . SER A 1 421 ? 22.688 32.406 -4.68 1 98.06 421 SER A O 1
ATOM 3545 N N . PHE A 1 422 ? 24.375 33.156 -3.303 1 98.56 422 PHE A N 1
ATOM 3546 C CA . PHE A 1 422 ? 23.469 33.406 -2.189 1 98.56 422 PHE A CA 1
ATOM 3547 C C . PHE A 1 422 ? 22.594 34.625 -2.48 1 98.56 422 PHE A C 1
ATOM 3549 O O . PHE A 1 422 ? 21.5 34.75 -1.952 1 98.56 422 PHE A O 1
ATOM 3556 N N . GLU A 1 423 ? 23 35.562 -3.367 1 97.94 423 GLU A N 1
ATOM 3557 C CA . GLU A 1 423 ? 22.234 36.719 -3.783 1 97.94 423 GLU A CA 1
ATOM 3558 C C . GLU A 1 423 ? 20.984 36.312 -4.535 1 97.94 423 GLU A C 1
ATOM 3560 O O . GLU A 1 423 ? 19.969 37.031 -4.496 1 97.94 423 GLU A O 1
ATOM 3565 N N . GLU A 1 424 ? 21.016 35.188 -5.176 1 97.56 424 GLU A N 1
ATOM 3566 C CA . GLU A 1 424 ? 19.844 34.688 -5.879 1 97.56 424 GLU A CA 1
ATOM 3567 C C . GLU A 1 424 ? 18.859 34.031 -4.91 1 97.56 424 GLU A C 1
ATOM 3569 O O . GLU A 1 424 ? 17.672 33.875 -5.23 1 97.56 424 GLU A O 1
ATOM 3574 N N . LEU A 1 425 ? 19.391 33.625 -3.785 1 98.25 425 LEU A N 1
ATOM 3575 C CA . LEU A 1 425 ? 18.578 32.969 -2.77 1 98.25 425 LEU A CA 1
ATOM 3576 C C . LEU A 1 425 ? 17.734 34 -2.02 1 98.25 425 LEU A C 1
ATOM 3578 O O . LEU A 1 425 ? 16.547 33.75 -1.775 1 98.25 425 LEU A O 1
ATOM 3582 N N . THR A 1 426 ? 18.375 35.094 -1.611 1 97.88 426 THR A N 1
ATOM 3583 C CA . THR A 1 426 ? 17.719 36.094 -0.795 1 97.88 426 THR A CA 1
ATOM 3584 C C . THR A 1 426 ? 18.25 37.5 -1.107 1 97.88 426 THR A C 1
ATOM 3586 O O . THR A 1 426 ? 19.422 37.625 -1.46 1 97.88 426 THR A O 1
ATOM 3589 N N . ALA A 1 427 ? 17.375 38.469 -0.946 1 96.38 427 ALA A N 1
ATOM 3590 C CA . ALA A 1 427 ? 17.766 39.875 -1.144 1 96.38 427 ALA A CA 1
ATOM 3591 C C . ALA A 1 427 ? 18.281 40.5 0.155 1 96.38 427 ALA A C 1
ATOM 3593 O O . ALA A 1 427 ? 18.812 41.594 0.156 1 96.38 427 ALA A O 1
ATOM 3594 N N . ASP A 1 428 ? 18.188 39.812 1.239 1 95.94 428 ASP A N 1
ATOM 3595 C CA . ASP A 1 428 ? 18.625 40.281 2.537 1 95.94 428 ASP A CA 1
ATOM 3596 C C . ASP A 1 428 ? 20.156 40.219 2.654 1 95.94 428 ASP A C 1
ATOM 3598 O O . ASP A 1 428 ? 20.719 39.156 2.844 1 95.94 428 ASP A O 1
ATOM 3602 N N . PRO A 1 429 ? 20.828 41.375 2.697 1 97.25 429 PRO A N 1
ATOM 3603 C CA . PRO A 1 429 ? 22.297 41.375 2.705 1 97.25 429 PRO A CA 1
ATOM 3604 C C . PRO A 1 429 ? 22.875 40.75 3.982 1 97.25 429 PRO A C 1
ATOM 3606 O O . PRO A 1 429 ? 23.938 40.156 3.951 1 97.25 429 PRO A O 1
ATOM 3609 N N . ALA A 1 430 ? 22.219 40.969 5.035 1 95.94 430 ALA A N 1
ATOM 3610 C CA . ALA A 1 430 ? 22.703 40.406 6.289 1 95.94 430 ALA A CA 1
ATOM 3611 C C . ALA A 1 430 ? 22.688 38.875 6.254 1 95.94 430 ALA A C 1
ATOM 3613 O O . ALA A 1 430 ? 23.625 38.219 6.691 1 95.94 430 ALA A O 1
ATOM 3614 N N . LEU A 1 431 ? 21.594 38.344 5.777 1 97.44 431 LEU A N 1
ATOM 3615 C CA . LEU A 1 431 ? 21.484 36.906 5.656 1 97.44 431 LEU A CA 1
ATOM 3616 C C . LEU A 1 431 ? 22.484 36.375 4.641 1 97.44 431 LEU A C 1
ATOM 3618 O O . LEU A 1 431 ? 23.078 35.312 4.852 1 97.44 431 LEU A O 1
ATOM 3622 N N . GLN A 1 432 ? 22.672 37.094 3.533 1 98.38 432 GLN A N 1
ATOM 3623 C CA . GLN A 1 432 ? 23.672 36.719 2.553 1 98.38 432 GLN A CA 1
ATOM 3624 C C . GLN A 1 432 ? 25.047 36.531 3.205 1 98.38 432 GLN A C 1
ATOM 3626 O O . GLN A 1 432 ? 25.719 35.531 3.016 1 98.38 432 GLN A O 1
ATOM 3631 N N . ARG A 1 433 ? 25.422 37.5 3.941 1 98.12 433 ARG A N 1
ATOM 3632 C CA . ARG A 1 433 ? 26.734 37.5 4.582 1 98.12 433 ARG A CA 1
ATOM 3633 C C . ARG A 1 433 ? 26.875 36.344 5.551 1 98.12 433 ARG A C 1
ATOM 3635 O O . ARG A 1 433 ? 27.906 35.656 5.57 1 98.12 433 ARG A O 1
ATOM 3642 N N . GLU A 1 434 ? 25.891 36.156 6.332 1 97.81 434 GLU A N 1
ATOM 3643 C CA . GLU A 1 434 ? 25.922 35.062 7.32 1 97.81 434 GLU A CA 1
ATOM 3644 C C . GLU A 1 434 ? 26.016 33.719 6.648 1 97.81 434 GLU A C 1
ATOM 3646 O O . GLU A 1 434 ? 26.781 32.844 7.09 1 97.81 434 GLU A O 1
ATOM 3651 N N . LEU A 1 435 ? 25.266 33.469 5.602 1 98.44 435 LEU A N 1
ATOM 3652 C CA . LEU A 1 435 ? 25.297 32.188 4.891 1 98.44 435 LEU A CA 1
ATOM 3653 C C . LEU A 1 435 ? 26.625 31.984 4.18 1 98.44 435 LEU A C 1
ATOM 3655 O O . LEU A 1 435 ? 27.156 30.875 4.133 1 98.44 435 LEU A O 1
ATOM 3659 N N . LYS A 1 436 ? 27.156 33.094 3.617 1 98.31 436 LYS A N 1
ATOM 3660 C CA . LYS A 1 436 ? 28.469 33.031 2.984 1 98.31 436 LYS A CA 1
ATOM 3661 C C . LYS A 1 436 ? 29.547 32.625 3.992 1 98.31 436 LYS A C 1
ATOM 3663 O O . LYS A 1 436 ? 30.438 31.844 3.676 1 98.31 436 LYS A O 1
ATOM 3668 N N . GLU A 1 437 ? 29.438 33.188 5.105 1 97.81 437 GLU A N 1
ATOM 3669 C CA . GLU A 1 437 ? 30.406 32.844 6.152 1 97.81 437 GLU A CA 1
ATOM 3670 C C . GLU A 1 437 ? 30.266 31.359 6.559 1 97.81 437 GLU A C 1
ATOM 3672 O O . GLU A 1 437 ? 31.266 30.656 6.707 1 97.81 437 GLU A O 1
ATOM 3677 N N . LEU A 1 438 ? 29.062 30.875 6.754 1 98 438 LEU A N 1
ATOM 3678 C CA . LEU A 1 438 ? 28.812 29.516 7.234 1 98 438 LEU A CA 1
ATOM 3679 C C . LEU A 1 438 ? 29.188 28.484 6.176 1 98 438 LEU A C 1
ATOM 3681 O O . LEU A 1 438 ? 29.719 27.422 6.504 1 98 438 LEU A O 1
ATOM 3685 N N . TYR A 1 439 ? 28.906 28.812 4.938 1 98 439 TYR A N 1
ATOM 3686 C CA . TYR A 1 439 ? 29.062 27.812 3.896 1 98 439 TYR A CA 1
ATOM 3687 C C . TYR A 1 439 ? 30.188 28.172 2.939 1 98 439 TYR A C 1
ATOM 3689 O O . TYR A 1 439 ? 30.203 27.719 1.793 1 98 439 TYR A O 1
ATOM 3697 N N . ASN A 1 440 ? 31.062 29.062 3.307 1 97.12 440 ASN A N 1
ATOM 3698 C CA . ASN A 1 440 ? 32.281 29.453 2.59 1 97.12 440 ASN A CA 1
ATOM 3699 C C . ASN A 1 440 ? 31.953 29.984 1.194 1 97.12 440 ASN A C 1
ATOM 3701 O O . ASN A 1 440 ? 32.625 29.625 0.22 1 97.12 440 ASN A O 1
ATOM 3705 N N . ASP A 1 441 ? 30.859 30.625 1.093 1 97.38 441 ASP A N 1
ATOM 3706 C CA . ASP A 1 441 ? 30.391 31.266 -0.126 1 97.38 441 ASP A CA 1
ATOM 3707 C C . ASP A 1 441 ? 30.188 30.25 -1.248 1 97.38 441 ASP A C 1
ATOM 3709 O O . ASP A 1 441 ? 30.469 30.547 -2.414 1 97.38 441 ASP A O 1
ATOM 3713 N N . ARG A 1 442 ? 29.797 29.062 -0.851 1 97.38 442 ARG A N 1
ATOM 3714 C CA . ARG A 1 442 ? 29.469 28.016 -1.814 1 97.38 442 ARG A CA 1
ATOM 3715 C C . ARG A 1 442 ? 28 27.641 -1.739 1 97.38 442 ARG A C 1
ATOM 3717 O O . ARG A 1 442 ? 27.594 26.844 -0.895 1 97.38 442 ARG A O 1
ATOM 3724 N N . ILE A 1 443 ? 27.25 28.109 -2.672 1 97.81 443 ILE A N 1
ATOM 3725 C CA . ILE A 1 443 ? 25.797 27.922 -2.693 1 97.81 443 ILE A CA 1
ATOM 3726 C C . ILE A 1 443 ? 25.484 26.438 -2.859 1 97.81 443 ILE A C 1
ATOM 3728 O O . ILE A 1 443 ? 24.453 25.953 -2.363 1 97.81 443 ILE A O 1
ATOM 3732 N N . ASP A 1 444 ? 26.359 25.625 -3.455 1 96.38 444 ASP A N 1
ATOM 3733 C CA . ASP A 1 444 ? 26.141 24.219 -3.701 1 96.38 444 ASP A CA 1
ATOM 3734 C C . ASP A 1 444 ? 26.312 23.406 -2.42 1 96.38 444 ASP A C 1
ATOM 3736 O O . ASP A 1 444 ? 25.938 22.219 -2.365 1 96.38 444 ASP A O 1
ATOM 3740 N N . ASP A 1 445 ? 26.797 24.031 -1.363 1 96.81 445 ASP A N 1
ATOM 3741 C CA . ASP A 1 445 ? 26.969 23.359 -0.081 1 96.81 445 ASP A CA 1
ATOM 3742 C C . ASP A 1 445 ? 25.812 23.672 0.862 1 96.81 445 ASP A C 1
ATOM 3744 O O . ASP A 1 445 ? 25.688 23.062 1.934 1 96.81 445 ASP A O 1
ATOM 3748 N N . LEU A 1 446 ? 24.969 24.547 0.448 1 98.19 446 LEU A N 1
ATOM 3749 C CA . LEU A 1 446 ? 23.859 24.953 1.308 1 98.19 446 LEU A CA 1
ATOM 3750 C C . LEU A 1 446 ? 22.969 23.766 1.639 1 98.19 446 LEU A C 1
ATOM 3752 O O . LEU A 1 446 ? 22.438 23.109 0.737 1 98.19 446 LEU A O 1
ATOM 3756 N N . GLU A 1 447 ? 22.828 23.531 2.945 1 98.12 447 GLU A N 1
ATOM 3757 C CA . GLU A 1 447 ? 21.938 22.469 3.387 1 98.12 447 GLU A CA 1
ATOM 3758 C C . GLU A 1 447 ? 20.5 22.75 2.941 1 98.12 447 GLU A C 1
ATOM 3760 O O . GLU A 1 447 ? 20.047 23.891 2.984 1 98.12 447 GLU A O 1
ATOM 3765 N N . TRP A 1 448 ? 19.844 21.672 2.531 1 98.06 448 TRP A N 1
ATOM 3766 C CA . TRP A 1 448 ? 18.484 21.781 2.051 1 98.06 448 TRP A CA 1
ATOM 3767 C C . TRP A 1 448 ? 17.594 22.453 3.092 1 98.06 448 TRP A C 1
ATOM 3769 O O . TRP A 1 448 ? 16.828 23.375 2.77 1 98.06 448 TRP A O 1
ATOM 3779 N N . GLN A 1 449 ? 17.672 22.094 4.34 1 97.38 449 GLN A N 1
ATOM 3780 C CA . GLN A 1 449 ? 16.797 22.594 5.391 1 97.38 449 GLN A CA 1
ATOM 3781 C C . GLN A 1 449 ? 17 24.094 5.621 1 97.38 449 GLN A C 1
ATOM 3783 O O . GLN A 1 449 ? 16.062 24.812 5.93 1 97.38 449 GLN A O 1
ATOM 3788 N N . VAL A 1 450 ? 18.219 24.484 5.535 1 98.19 450 VAL A N 1
ATOM 3789 C CA . VAL A 1 450 ? 18.516 25.906 5.688 1 98.19 450 VAL A CA 1
ATOM 3790 C C . VAL A 1 450 ? 17.969 26.688 4.48 1 98.19 450 VAL A C 1
ATOM 3792 O O . VAL A 1 450 ? 17.297 27.703 4.641 1 98.19 450 VAL A O 1
ATOM 3795 N N . GLY A 1 451 ? 18.234 26.156 3.33 1 98.5 451 GLY A N 1
ATOM 3796 C CA . GLY A 1 451 ? 17.844 26.828 2.096 1 98.5 451 GLY A CA 1
ATOM 3797 C C . GLY A 1 451 ? 16.344 27.031 1.961 1 98.5 451 GLY A C 1
ATOM 3798 O O . GLY A 1 451 ? 15.891 28.094 1.541 1 98.5 451 GLY A O 1
ATOM 3799 N N . ILE A 1 452 ? 15.586 26.062 2.334 1 97.44 452 ILE A N 1
ATOM 3800 C CA . ILE A 1 452 ? 14.148 26.109 2.109 1 97.44 452 ILE A CA 1
ATOM 3801 C C . ILE A 1 452 ? 13.523 27.172 3.008 1 97.44 452 ILE A C 1
ATOM 3803 O O . ILE A 1 452 ? 12.508 27.781 2.652 1 97.44 452 ILE A O 1
ATOM 3807 N N . PHE A 1 453 ? 14.148 27.484 4.102 1 97.56 453 PHE A N 1
ATOM 3808 C CA . PHE A 1 453 ? 13.625 28.516 5.004 1 97.56 453 PHE A CA 1
ATOM 3809 C C . PHE A 1 453 ? 14.289 29.859 4.727 1 97.56 453 PHE A C 1
ATOM 3811 O O . PHE A 1 453 ? 13.797 30.906 5.18 1 97.56 453 PHE A O 1
ATOM 3818 N N . ALA A 1 454 ? 15.414 29.859 3.996 1 98.06 454 ALA A N 1
ATOM 3819 C CA . ALA A 1 454 ? 16.156 31.094 3.697 1 98.06 454 ALA A CA 1
ATOM 3820 C C . ALA A 1 454 ? 15.617 31.766 2.434 1 98.06 454 ALA A C 1
ATOM 3822 O O . ALA A 1 454 ? 15.734 32.969 2.268 1 98.06 454 ALA A O 1
ATOM 3823 N N . GLU A 1 455 ? 15.055 30.969 1.562 1 97.25 455 GLU A N 1
ATOM 3824 C CA . GLU A 1 455 ? 14.633 31.469 0.258 1 97.25 455 GLU A CA 1
ATOM 3825 C C . GLU A 1 455 ? 13.547 32.531 0.399 1 97.25 455 GLU A C 1
ATOM 3827 O O . GLU A 1 455 ? 12.594 32.344 1.17 1 97.25 455 GLU A O 1
ATOM 3832 N N . ASP A 1 456 ? 13.727 33.594 -0.336 1 94.5 456 ASP A N 1
ATOM 3833 C CA . ASP A 1 456 ? 12.75 34.688 -0.303 1 94.5 456 ASP A CA 1
ATOM 3834 C C . ASP A 1 456 ? 11.391 34.219 -0.813 1 94.5 456 ASP A C 1
ATOM 3836 O O . ASP A 1 456 ? 11.32 33.312 -1.654 1 94.5 456 ASP A O 1
ATOM 3840 N N . HIS A 1 457 ? 10.406 34.906 -0.183 1 88.06 457 HIS A N 1
ATOM 3841 C CA . HIS A 1 457 ? 9.039 34.656 -0.645 1 88.06 457 HIS A CA 1
ATOM 3842 C C . HIS A 1 457 ? 8.68 35.594 -1.802 1 88.06 457 HIS A C 1
ATOM 3844 O O . HIS A 1 457 ? 9.016 36.781 -1.782 1 88.06 457 HIS A O 1
ATOM 3850 N N . ASP A 1 458 ? 8.133 35 -2.762 1 80.44 458 ASP A N 1
ATOM 3851 C CA . ASP A 1 458 ? 7.555 35.875 -3.775 1 80.44 458 ASP A CA 1
ATOM 3852 C C . ASP A 1 458 ? 6.398 36.688 -3.199 1 80.44 458 ASP A C 1
ATOM 3854 O O . ASP A 1 458 ? 5.828 36.344 -2.17 1 80.44 458 ASP A O 1
ATOM 3858 N N . GLU A 1 459 ? 6.18 37.781 -3.834 1 73 459 GLU A N 1
ATOM 3859 C CA . GLU A 1 459 ? 5.094 38.625 -3.354 1 73 459 GLU A CA 1
ATOM 3860 C C . GLU A 1 459 ? 3.791 37.844 -3.229 1 73 459 GLU A C 1
ATOM 3862 O O . GLU A 1 459 ? 3.402 37.125 -4.152 1 73 459 GLU A O 1
ATOM 3867 N N . GLY A 1 460 ? 3.295 37.938 -2.08 1 67.38 460 GLY A N 1
ATOM 3868 C CA . GLY A 1 460 ? 2.004 37.312 -1.857 1 67.38 460 GLY A CA 1
ATOM 3869 C C . GLY A 1 460 ? 2.117 35.906 -1.343 1 67.38 460 GLY A C 1
ATOM 3870 O O . GLY A 1 460 ? 1.138 35.312 -0.861 1 67.38 460 GLY A O 1
ATOM 3871 N N . PHE A 1 461 ? 3.352 35.375 -1.444 1 76.81 461 PHE A N 1
ATOM 3872 C CA . PHE A 1 461 ? 3.514 34 -0.99 1 76.81 461 PHE A CA 1
ATOM 3873 C C . PHE A 1 461 ? 4.012 33.938 0.449 1 76.81 461 PHE A C 1
ATOM 3875 O O . PHE A 1 461 ? 4.758 34.844 0.877 1 76.81 461 PHE A O 1
ATOM 3882 N N . SER A 1 462 ? 3.525 32.938 1.062 1 82.81 462 SER A N 1
ATOM 3883 C CA . SER A 1 462 ? 3.926 32.781 2.453 1 82.81 462 SER A CA 1
ATOM 3884 C C . SER A 1 462 ? 5.133 31.844 2.568 1 82.81 462 SER A C 1
ATOM 3886 O O . SER A 1 462 ? 5.711 31.703 3.646 1 82.81 462 SER A O 1
ATOM 3888 N N . LEU A 1 463 ? 5.527 31.234 1.45 1 89.44 463 LEU A N 1
ATOM 3889 C CA . LEU A 1 463 ? 6.637 30.281 1.432 1 89.44 463 LEU A CA 1
ATOM 3890 C C . LEU A 1 463 ? 7.574 30.578 0.264 1 89.44 463 LEU A C 1
ATOM 3892 O O . LEU A 1 463 ? 7.188 31.234 -0.704 1 89.44 463 LEU A O 1
ATOM 3896 N N . GLY A 1 464 ? 8.797 30.141 0.444 1 90.69 464 GLY A N 1
ATOM 3897 C CA . GLY A 1 464 ? 9.742 30.234 -0.66 1 90.69 464 GLY A CA 1
ATOM 3898 C C . GLY A 1 464 ? 9.359 29.375 -1.845 1 90.69 464 GLY A C 1
ATOM 3899 O O . GLY A 1 464 ? 8.5 28.5 -1.729 1 90.69 464 GLY A O 1
ATOM 3900 N N . ARG A 1 465 ? 9.984 29.594 -2.949 1 91.69 465 ARG A N 1
ATOM 3901 C CA . ARG A 1 465 ? 9.609 28.969 -4.215 1 91.69 465 ARG A CA 1
ATOM 3902 C C . ARG A 1 465 ? 9.766 27.453 -4.141 1 91.69 465 ARG A C 1
ATOM 3904 O O . ARG A 1 465 ? 8.875 26.703 -4.551 1 91.69 465 ARG A O 1
ATOM 3911 N N . LEU A 1 466 ? 10.891 26.984 -3.689 1 96.06 466 LEU A N 1
ATOM 3912 C CA . LEU A 1 466 ? 11.086 25.531 -3.633 1 96.06 466 LEU A CA 1
ATOM 3913 C C . LEU A 1 466 ? 10.117 24.891 -2.645 1 96.06 466 LEU A C 1
ATOM 3915 O O . LEU A 1 466 ? 9.586 23.812 -2.906 1 96.06 466 LEU A O 1
ATOM 3919 N N . MET A 1 467 ? 9.938 25.578 -1.514 1 94.62 467 MET A N 1
ATOM 3920 C CA . MET A 1 467 ? 9.008 25.031 -0.526 1 94.62 467 MET A CA 1
ATOM 3921 C C . MET A 1 467 ? 7.605 24.906 -1.106 1 94.62 467 MET A C 1
ATOM 3923 O O . MET A 1 467 ? 6.93 23.906 -0.903 1 94.62 467 MET A O 1
ATOM 3927 N N . VAL A 1 468 ? 7.18 25.938 -1.796 1 89.88 468 VAL A N 1
ATOM 3928 C CA . VAL A 1 468 ? 5.863 25.922 -2.418 1 89.88 468 VAL A CA 1
ATOM 3929 C C . VAL A 1 468 ? 5.77 24.75 -3.393 1 89.88 468 VAL A C 1
ATOM 3931 O O . VAL A 1 468 ? 4.766 24.031 -3.42 1 89.88 468 VAL A O 1
ATOM 3934 N N . ARG A 1 469 ? 6.82 24.578 -4.105 1 92.25 469 ARG A N 1
ATOM 3935 C CA . ARG A 1 469 ? 6.859 23.516 -5.105 1 92.25 469 ARG A CA 1
ATOM 3936 C C . ARG A 1 469 ? 6.812 22.141 -4.445 1 92.25 469 ARG A C 1
ATOM 3938 O O . ARG A 1 469 ? 6.098 21.25 -4.91 1 92.25 469 ARG A O 1
ATOM 3945 N N . MET A 1 470 ? 7.539 21.969 -3.439 1 95.12 470 MET A N 1
ATOM 3946 C CA . MET A 1 470 ? 7.617 20.688 -2.75 1 95.12 470 MET A CA 1
ATOM 3947 C C . MET A 1 470 ? 6.316 20.391 -2.012 1 95.12 470 MET A C 1
ATOM 3949 O O . MET A 1 470 ? 5.812 19.266 -2.057 1 95.12 470 MET A O 1
ATOM 3953 N N . VAL A 1 471 ? 5.75 21.406 -1.351 1 92.31 471 VAL A N 1
ATOM 3954 C CA . VAL A 1 471 ? 4.465 21.234 -0.682 1 92.31 471 VAL A CA 1
ATOM 3955 C C . VAL A 1 471 ? 3.389 20.891 -1.708 1 92.31 471 VAL A C 1
ATOM 3957 O O . VAL A 1 471 ? 2.578 19.984 -1.484 1 92.31 471 VAL A O 1
ATOM 3960 N N . GLY A 1 472 ? 3.428 21.656 -2.789 1 90.31 472 GLY A N 1
ATOM 3961 C CA . GLY A 1 472 ? 2.453 21.406 -3.84 1 90.31 472 GLY A CA 1
ATOM 3962 C C . GLY A 1 472 ? 2.486 19.984 -4.355 1 90.31 472 GLY A C 1
ATOM 3963 O O . GLY A 1 472 ? 1.445 19.328 -4.461 1 90.31 472 GLY A O 1
ATOM 3964 N N . TYR A 1 473 ? 3.645 19.5 -4.641 1 93.75 473 TYR A N 1
ATOM 3965 C CA . TYR A 1 473 ? 3.787 18.125 -5.125 1 93.75 473 TYR A CA 1
ATOM 3966 C C . TYR A 1 473 ? 3.193 17.141 -4.133 1 93.75 473 TYR A C 1
ATOM 3968 O O . TYR A 1 473 ? 2.34 16.328 -4.496 1 93.75 473 TYR A O 1
ATOM 3976 N N . ASP A 1 474 ? 3.648 17.219 -2.914 1 92.19 474 ASP A N 1
ATOM 3977 C CA . ASP A 1 474 ? 3.289 16.203 -1.93 1 92.19 474 ASP A CA 1
ATOM 3978 C C . ASP A 1 474 ? 1.829 16.328 -1.506 1 92.19 474 ASP A C 1
ATOM 3980 O O . ASP A 1 474 ? 1.116 15.336 -1.385 1 92.19 474 ASP A O 1
ATOM 3984 N N . ALA A 1 475 ? 1.372 17.547 -1.352 1 90.56 475 ALA A N 1
ATOM 3985 C CA . ALA A 1 475 ? 0.016 17.75 -0.852 1 90.56 475 ALA A CA 1
ATOM 3986 C C . ALA A 1 475 ? -1.022 17.297 -1.87 1 90.56 475 ALA A C 1
ATOM 3988 O O . ALA A 1 475 ? -1.973 16.594 -1.522 1 90.56 475 ALA A O 1
ATOM 3989 N N . PHE A 1 476 ? -0.841 17.672 -3.135 1 93.19 476 PHE A N 1
ATOM 3990 C CA . PHE A 1 476 ? -1.828 17.312 -4.148 1 93.19 476 PHE A CA 1
ATOM 3991 C C . PHE A 1 476 ? -1.808 15.82 -4.434 1 93.19 476 PHE A C 1
ATOM 3993 O O . PHE A 1 476 ? -2.859 15.188 -4.523 1 93.19 476 PHE A O 1
ATOM 4000 N N . THR A 1 477 ? -0.611 15.297 -4.516 1 95.31 477 THR A N 1
ATOM 4001 C CA . THR A 1 477 ? -0.516 13.875 -4.84 1 95.31 477 THR A CA 1
ATOM 4002 C C . THR A 1 477 ? -0.975 13.016 -3.662 1 95.31 477 THR A C 1
ATOM 4004 O O . THR A 1 477 ? -1.442 11.891 -3.854 1 95.31 477 THR A O 1
ATOM 4007 N N . HIS A 1 478 ? -0.89 13.57 -2.494 1 93.69 478 HIS A N 1
ATOM 4008 C CA . HIS A 1 478 ? -1.378 12.836 -1.331 1 93.69 478 HIS A CA 1
ATOM 4009 C C . HIS A 1 478 ? -2.895 12.938 -1.215 1 93.69 478 HIS A C 1
ATOM 4011 O O . HIS A 1 478 ? -3.57 11.93 -0.98 1 93.69 478 HIS A O 1
ATOM 4017 N N . ALA A 1 479 ? -3.396 14.07 -1.384 1 95.06 479 ALA A N 1
ATOM 4018 C CA . ALA A 1 479 ? -4.828 14.297 -1.202 1 95.06 479 ALA A CA 1
ATOM 4019 C C . ALA A 1 479 ? -5.633 13.617 -2.307 1 95.06 479 ALA A C 1
ATOM 4021 O O . ALA A 1 479 ? -6.625 12.938 -2.031 1 95.06 479 ALA A O 1
ATOM 4022 N N . LEU A 1 480 ? -5.156 13.727 -3.529 1 96.19 480 LEU A N 1
ATOM 4023 C CA . LEU A 1 480 ? -5.988 13.359 -4.668 1 96.19 480 LEU A CA 1
ATOM 4024 C C . LEU A 1 480 ? -5.848 11.875 -4.984 1 96.19 480 LEU A C 1
ATOM 4026 O O . LEU A 1 480 ? -6.59 11.336 -5.809 1 96.19 480 LEU A O 1
ATOM 4030 N N . THR A 1 481 ? -4.926 11.203 -4.312 1 96 481 THR A N 1
ATOM 4031 C CA . THR A 1 481 ? -4.793 9.766 -4.539 1 96 481 THR A CA 1
ATOM 4032 C C . THR A 1 481 ? -5.543 8.977 -3.467 1 96 481 THR A C 1
ATOM 4034 O O . THR A 1 481 ? -5.5 7.746 -3.449 1 96 481 THR A O 1
ATOM 4037 N N . ASN A 1 482 ? -6.223 9.703 -2.533 1 96.62 482 ASN A N 1
ATOM 4038 C CA . ASN A 1 482 ? -7.109 9.031 -1.586 1 96.62 482 ASN A CA 1
ATOM 4039 C C . ASN A 1 482 ? -8.188 8.227 -2.303 1 96.62 482 ASN A C 1
ATOM 4041 O O . ASN A 1 482 ? -8.836 8.727 -3.223 1 96.62 482 ASN A O 1
ATOM 4045 N N . PRO A 1 483 ? -8.344 6.965 -1.881 1 96.38 483 PRO A N 1
ATOM 4046 C CA . PRO A 1 483 ? -9.281 6.117 -2.625 1 96.38 483 PRO A CA 1
ATOM 4047 C C . PRO A 1 483 ? -10.711 6.645 -2.592 1 96.38 483 PRO A C 1
ATOM 4049 O O . PRO A 1 483 ? -11.484 6.402 -3.521 1 96.38 483 PRO A O 1
ATOM 4052 N N . LEU A 1 484 ? -11.109 7.434 -1.638 1 97.19 484 LEU A N 1
ATOM 4053 C CA . LEU A 1 484 ? -12.477 7.918 -1.501 1 97.19 484 LEU A CA 1
ATOM 4054 C C . LEU A 1 484 ? -12.766 9.016 -2.518 1 97.19 484 LEU A C 1
ATOM 4056 O O . LEU A 1 484 ? -13.93 9.383 -2.732 1 97.19 484 LEU A O 1
ATOM 4060 N N . VAL A 1 485 ? -11.719 9.5 -3.131 1 94.94 485 VAL A N 1
ATOM 4061 C CA . VAL A 1 485 ? -11.945 10.57 -4.102 1 94.94 485 VAL A CA 1
ATOM 4062 C C . VAL A 1 485 ? -11.867 10.008 -5.516 1 94.94 485 VAL A C 1
ATOM 4064 O O . VAL A 1 485 ? -12.07 10.734 -6.492 1 94.94 485 VAL A O 1
ATOM 4067 N N . SER A 1 486 ? -11.586 8.688 -5.656 1 94.19 486 SER A N 1
ATOM 4068 C CA . SER A 1 486 ? -11.547 8.023 -6.953 1 94.19 486 SER A CA 1
ATOM 4069 C C . SER A 1 486 ? -12.922 8.016 -7.613 1 94.19 486 SER A C 1
ATOM 4071 O O . SER A 1 486 ? -13.938 7.902 -6.934 1 94.19 486 SER A O 1
ATOM 4073 N N . GLY A 1 487 ? -12.914 8.055 -8.914 1 91.12 487 GLY A N 1
ATOM 4074 C CA . GLY A 1 487 ? -14.156 8.133 -9.672 1 91.12 487 GLY A CA 1
ATOM 4075 C C . GLY A 1 487 ? -15.055 6.93 -9.453 1 91.12 487 GLY A C 1
ATOM 4076 O O . GLY A 1 487 ? -16.281 7.055 -9.5 1 91.12 487 GLY A O 1
ATOM 4077 N N . TYR A 1 488 ? -14.508 5.789 -9.172 1 90.19 488 TYR A N 1
ATOM 4078 C CA . TYR A 1 488 ? -15.281 4.559 -9.039 1 90.19 488 TYR A CA 1
ATOM 4079 C C . TYR A 1 488 ? -15.766 4.367 -7.605 1 90.19 488 TYR A C 1
ATOM 4081 O O . TYR A 1 488 ? -16.625 3.521 -7.34 1 90.19 488 TYR A O 1
ATOM 4089 N N . VAL A 1 489 ? -15.305 5.203 -6.688 1 95.94 489 VAL A N 1
ATOM 4090 C CA . VAL A 1 489 ? -15.648 5.062 -5.277 1 95.94 489 VAL A CA 1
ATOM 4091 C C . VAL A 1 489 ? -16.5 6.254 -4.832 1 95.94 489 VAL A C 1
ATOM 4093 O O . VAL A 1 489 ? -17.469 6.09 -4.082 1 95.94 489 VAL A O 1
ATOM 4096 N N . HIS A 1 490 ? -16.203 7.406 -5.348 1 96.38 490 HIS A N 1
ATOM 4097 C CA . HIS A 1 490 ? -16.828 8.656 -4.938 1 96.38 490 HIS A CA 1
ATOM 4098 C C . HIS A 1 490 ? -18.219 8.797 -5.555 1 96.38 490 HIS A C 1
ATOM 4100 O O . HIS A 1 490 ? -18.391 9.477 -6.566 1 96.38 490 HIS A O 1
ATOM 4106 N N . ASN A 1 491 ? -19.172 8.227 -4.926 1 95.75 491 ASN A N 1
ATOM 4107 C CA . ASN A 1 491 ? -20.547 8.281 -5.406 1 95.75 491 ASN A CA 1
ATOM 4108 C C . ASN A 1 491 ? -21.547 8.008 -4.285 1 95.75 491 ASN A C 1
ATOM 4110 O O . ASN A 1 491 ? -21.156 7.773 -3.143 1 95.75 491 ASN A O 1
ATOM 4114 N N . GLU A 1 492 ? -22.812 7.965 -4.594 1 96.44 492 GLU A N 1
ATOM 4115 C CA . GLU A 1 492 ? -23.891 7.844 -3.602 1 96.44 492 GLU A CA 1
ATOM 4116 C C . GLU A 1 492 ? -23.906 6.449 -2.988 1 96.44 492 GLU A C 1
ATOM 4118 O O . GLU A 1 492 ? -24.359 6.27 -1.854 1 96.44 492 GLU A O 1
ATOM 4123 N N . LYS A 1 493 ? -23.453 5.449 -3.701 1 95.12 493 LYS A N 1
ATOM 4124 C CA . LYS A 1 493 ? -23.406 4.105 -3.127 1 95.12 493 LYS A CA 1
ATOM 4125 C C . LYS A 1 493 ? -22.469 4.051 -1.925 1 95.12 493 LYS A C 1
ATOM 4127 O O . LYS A 1 493 ? -22.703 3.297 -0.979 1 95.12 493 LYS A O 1
ATOM 4132 N N . THR A 1 494 ? -21.453 4.906 -2.01 1 97.62 494 THR A N 1
ATOM 4133 C CA . THR A 1 494 ? -20.469 4.969 -0.937 1 97.62 494 THR A CA 1
ATOM 4134 C C . THR A 1 494 ? -20.953 5.875 0.192 1 97.62 494 THR A C 1
ATOM 4136 O O . THR A 1 494 ? -20.828 5.527 1.368 1 97.62 494 THR A O 1
ATOM 4139 N N . PHE A 1 495 ? -21.656 7.039 -0.16 1 98.38 495 PHE A N 1
ATOM 4140 C CA . PHE A 1 495 ? -21.859 8.086 0.834 1 98.38 495 PHE A CA 1
ATOM 4141 C C . PHE A 1 495 ? -23.344 8.227 1.167 1 98.38 495 PHE A C 1
ATOM 4143 O O . PHE A 1 495 ? -23.703 8.938 2.109 1 98.38 495 PHE A O 1
ATOM 4150 N N . SER A 1 496 ? -24.25 7.613 0.472 1 97.69 496 SER A N 1
ATOM 4151 C CA . SER A 1 496 ? -25.672 7.898 0.457 1 97.69 496 SER A CA 1
ATOM 4152 C C . SER A 1 496 ? -25.969 9.25 -0.193 1 97.69 496 SER A C 1
ATOM 4154 O O . SER A 1 496 ? -25.047 10.031 -0.437 1 97.69 496 SER A O 1
ATOM 4156 N N . SER A 1 497 ? -27.188 9.461 -0.479 1 97.94 497 SER A N 1
ATOM 4157 C CA . SER A 1 497 ? -27.594 10.719 -1.108 1 97.94 497 SER A CA 1
ATOM 4158 C C . SER A 1 497 ? -27.375 11.906 -0.175 1 97.94 497 SER A C 1
ATOM 4160 O O . SER A 1 497 ? -26.875 12.945 -0.597 1 97.94 497 SER A O 1
ATOM 4162 N N . VAL A 1 498 ? -27.703 11.734 1.066 1 98.25 498 VAL A N 1
ATOM 4163 C CA . VAL A 1 498 ? -27.578 12.828 2.025 1 98.25 498 VAL A CA 1
ATOM 4164 C C . VAL A 1 498 ? -26.094 13.109 2.289 1 98.25 498 VAL A C 1
ATOM 4166 O O . VAL A 1 498 ? -25.703 14.258 2.453 1 98.25 498 VAL A O 1
ATOM 4169 N N . GLY A 1 499 ? -25.297 12.023 2.373 1 98.44 499 GLY A N 1
ATOM 4170 C CA . GLY A 1 499 ? -23.859 12.211 2.531 1 98.44 499 GLY A CA 1
ATOM 4171 C C . GLY A 1 499 ? -23.234 12.969 1.381 1 98.44 499 GLY A C 1
ATOM 4172 O O . GLY A 1 499 ? -22.375 13.828 1.594 1 98.44 499 GLY A O 1
ATOM 4173 N N . GLN A 1 500 ? -23.703 12.648 0.186 1 97.75 500 GLN A N 1
ATOM 4174 C CA . GLN A 1 500 ? -23.203 13.344 -0.997 1 97.75 500 GLN A CA 1
ATOM 4175 C C . GLN A 1 500 ? -23.562 14.828 -0.945 1 97.75 500 GLN A C 1
ATOM 4177 O O . GLN A 1 500 ? -22.766 15.68 -1.335 1 97.75 500 GLN A O 1
ATOM 4182 N N . SER A 1 501 ? -24.688 15.141 -0.478 1 98 501 SER A N 1
ATOM 4183 C CA . SER A 1 501 ? -25.125 16.531 -0.341 1 98 501 SER A CA 1
ATOM 4184 C C . SER A 1 501 ? -24.25 17.281 0.665 1 98 501 SER A C 1
ATOM 4186 O O . SER A 1 501 ? -23.875 18.422 0.426 1 98 501 SER A O 1
ATOM 4188 N N . ILE A 1 502 ? -23.984 16.641 1.764 1 98.25 502 ILE A N 1
ATOM 4189 C CA . ILE A 1 502 ? -23.125 17.25 2.781 1 98.25 502 ILE A CA 1
ATOM 4190 C C . ILE A 1 502 ? -21.766 17.562 2.188 1 98.25 502 ILE A C 1
ATOM 4192 O O . ILE A 1 502 ? -21.219 18.641 2.414 1 98.25 502 ILE A O 1
ATOM 4196 N N . ILE A 1 503 ? -21.203 16.656 1.411 1 97.44 503 ILE A N 1
ATOM 4197 C CA . ILE A 1 503 ? -19.906 16.828 0.768 1 97.44 503 ILE A CA 1
ATOM 4198 C C . ILE A 1 503 ? -19.953 18.016 -0.191 1 97.44 503 ILE A C 1
ATOM 4200 O O . ILE A 1 503 ? -19.078 18.875 -0.174 1 97.44 503 ILE A O 1
ATOM 4204 N N . GLU A 1 504 ? -21 18.125 -0.937 1 94.69 504 GLU A N 1
ATOM 4205 C CA . GLU A 1 504 ? -21.125 19.172 -1.947 1 94.69 504 GLU A CA 1
ATOM 4206 C C . GLU A 1 504 ? -21.297 20.531 -1.302 1 94.69 504 GLU A C 1
ATOM 4208 O O . GLU A 1 504 ? -20.859 21.547 -1.847 1 94.69 504 GLU A O 1
ATOM 4213 N N . GLU A 1 505 ? -21.781 20.562 -0.107 1 95.56 505 GLU A N 1
ATOM 4214 C CA . GLU A 1 505 ? -22.125 21.812 0.552 1 95.56 505 GLU A CA 1
ATOM 4215 C C . GLU A 1 505 ? -20.969 22.312 1.42 1 95.56 505 GLU A C 1
ATOM 4217 O O . GLU A 1 505 ? -21.031 23.406 1.977 1 95.56 505 GLU A O 1
ATOM 4222 N N . THR A 1 506 ? -19.984 21.547 1.523 1 95.44 506 THR A N 1
ATOM 4223 C CA . THR A 1 506 ? -18.859 21.891 2.385 1 95.44 506 THR A CA 1
ATOM 4224 C C . THR A 1 506 ? -17.625 22.234 1.552 1 95.44 506 THR A C 1
ATOM 4226 O O . THR A 1 506 ? -17.234 21.469 0.665 1 95.44 506 THR A O 1
ATOM 4229 N N . SER A 1 507 ? -16.953 23.406 1.8 1 90 507 SER A N 1
ATOM 4230 C CA . SER A 1 507 ? -15.758 23.781 1.056 1 90 507 SER A CA 1
ATOM 4231 C C . SER A 1 507 ? -14.711 24.391 1.975 1 90 507 SER A C 1
ATOM 4233 O O . SER A 1 507 ? -13.516 24.344 1.677 1 90 507 SER A O 1
ATOM 4235 N N . LEU A 1 508 ? -15.188 24.969 3.098 1 94.31 508 LEU A N 1
ATOM 4236 C CA . LEU A 1 508 ? -14.297 25.688 4 1 94.31 508 LEU A CA 1
ATOM 4237 C C . LEU A 1 508 ? -14.344 25.078 5.402 1 94.31 508 LEU A C 1
ATOM 4239 O O . LEU A 1 508 ? -15.344 24.469 5.785 1 94.31 508 LEU A O 1
ATOM 4243 N N . LEU A 1 509 ? -13.211 25.312 6.105 1 97.31 509 LEU A N 1
ATOM 4244 C CA . LEU A 1 509 ? -13.227 24.938 7.516 1 97.31 509 LEU A CA 1
ATOM 4245 C C . LEU A 1 509 ? -14.367 25.641 8.25 1 97.31 509 LEU A C 1
ATOM 4247 O O . LEU A 1 509 ? -14.977 25.047 9.148 1 97.31 509 LEU A O 1
ATOM 4251 N N . ALA A 1 510 ? -14.672 26.875 7.848 1 96.75 510 ALA A N 1
ATOM 4252 C CA . ALA A 1 510 ? -15.719 27.672 8.469 1 96.75 510 ALA A CA 1
ATOM 4253 C C . ALA A 1 510 ? -17.062 26.969 8.391 1 96.75 510 ALA A C 1
ATOM 4255 O O . ALA A 1 510 ? -17.891 27.094 9.305 1 96.75 510 ALA A O 1
ATOM 4256 N N . ASP A 1 511 ? -17.328 26.25 7.297 1 97.25 511 ASP A N 1
ATOM 4257 C CA . ASP A 1 511 ? -18.594 25.531 7.148 1 97.25 511 ASP A CA 1
ATOM 4258 C C . ASP A 1 511 ? -18.766 24.5 8.258 1 97.25 511 ASP A C 1
ATOM 4260 O O . ASP A 1 511 ? -19.844 24.391 8.852 1 97.25 511 ASP A O 1
ATOM 4264 N N . ILE A 1 512 ? -17.734 23.781 8.547 1 98.25 512 ILE A N 1
ATOM 4265 C CA . ILE A 1 512 ? -17.781 22.734 9.562 1 98.25 512 ILE A CA 1
ATOM 4266 C C . ILE A 1 512 ? -17.859 23.375 10.953 1 98.25 512 ILE A C 1
ATOM 4268 O O . ILE A 1 512 ? -18.641 22.922 11.797 1 98.25 512 ILE A O 1
ATOM 4272 N N . VAL A 1 513 ? -17.094 24.453 11.156 1 98.06 513 VAL A N 1
ATOM 4273 C CA . VAL A 1 513 ? -17.094 25.141 12.445 1 98.06 513 VAL A CA 1
ATOM 4274 C C . VAL A 1 513 ? -18.484 25.703 12.742 1 98.06 513 VAL A C 1
ATOM 4276 O O . VAL A 1 513 ? -19.016 25.5 13.836 1 98.06 513 VAL A O 1
ATOM 4279 N N . LYS A 1 514 ? -19.078 26.312 11.82 1 96.38 514 LYS A N 1
ATOM 4280 C CA . LYS A 1 514 ? -20.375 26.938 12.016 1 96.38 514 LYS A CA 1
ATOM 4281 C C . LYS A 1 514 ? -21.438 25.922 12.398 1 96.38 514 LYS A C 1
ATOM 4283 O O . LYS A 1 514 ? -22.328 26.203 13.195 1 96.38 514 LYS A O 1
ATOM 4288 N N . ARG A 1 515 ? -21.312 24.734 11.867 1 96.69 515 ARG A N 1
ATOM 4289 C CA . ARG A 1 515 ? -22.297 23.688 12.148 1 96.69 515 ARG A CA 1
ATOM 4290 C C . ARG A 1 515 ? -22.109 23.125 13.555 1 96.69 515 ARG A C 1
ATOM 4292 O O . ARG A 1 515 ? -22.984 22.422 14.07 1 96.69 515 ARG A O 1
ATOM 4299 N N . ASN A 1 516 ? -20.953 23.438 14.188 1 97.06 516 ASN A N 1
ATOM 4300 C CA . ASN A 1 516 ? -20.594 22.688 15.391 1 97.06 516 ASN A CA 1
ATOM 4301 C C . ASN A 1 516 ? -20.297 23.609 16.562 1 97.06 516 ASN A C 1
ATOM 4303 O O . ASN A 1 516 ? -19.641 23.219 17.516 1 97.06 516 ASN A O 1
ATOM 4307 N N . VAL A 1 517 ? -20.703 24.891 16.422 1 95.38 517 VAL A N 1
ATOM 4308 C CA . VAL A 1 517 ? -20.562 25.828 17.531 1 95.38 517 VAL A CA 1
ATOM 4309 C C . VAL A 1 517 ? -21.906 26.5 17.828 1 95.38 517 VAL A C 1
ATOM 4311 O O . VAL A 1 517 ? -22.781 26.562 16.953 1 95.38 517 VAL A O 1
ATOM 4314 N N . ARG A 1 518 ? -22.156 26.969 19.047 1 88.44 518 ARG A N 1
ATOM 4315 C CA . ARG A 1 518 ? -23.406 27.625 19.453 1 88.44 518 ARG A CA 1
ATOM 4316 C C . ARG A 1 518 ? -23.531 29 18.828 1 88.44 518 ARG A C 1
ATOM 4318 O O . ARG A 1 518 ? -24.609 29.375 18.344 1 88.44 518 ARG A O 1
ATOM 4325 N N . ASP A 1 519 ? -22.531 29.781 18.812 1 85.81 519 ASP A N 1
ATOM 4326 C CA . ASP A 1 519 ? -22.562 31.141 18.312 1 85.81 519 ASP A CA 1
ATOM 4327 C C . ASP A 1 519 ? -22.078 31.203 16.859 1 85.81 519 ASP A C 1
ATOM 4329 O O . ASP A 1 519 ? -21.172 31.969 16.531 1 85.81 519 ASP A O 1
ATOM 4333 N N . SER A 1 520 ? -22.766 30.469 16 1 87.12 520 SER A N 1
ATOM 4334 C CA . SER A 1 520 ? -22.312 30.266 14.633 1 87.12 520 SER A CA 1
ATOM 4335 C C . SER A 1 520 ? -22.266 31.578 13.859 1 87.12 520 SER A C 1
ATOM 4337 O O . SER A 1 520 ? -21.406 31.75 12.977 1 87.12 520 SER A O 1
ATOM 4339 N N . ASP A 1 521 ? -23.047 32.5 14.18 1 89.19 521 ASP A N 1
ATOM 4340 C CA . ASP A 1 521 ? -23.156 33.719 13.406 1 89.19 521 ASP A CA 1
ATOM 4341 C C . ASP A 1 521 ? -22 34.656 13.727 1 89.19 521 ASP A C 1
ATOM 4343 O O . ASP A 1 521 ? -21.641 35.531 12.906 1 89.19 521 ASP A O 1
ATOM 4347 N N . THR A 1 522 ? -21.391 34.469 14.859 1 91.25 522 THR A N 1
ATOM 4348 C CA . THR A 1 522 ? -20.391 35.438 15.273 1 91.25 522 THR A CA 1
ATOM 4349 C C . THR A 1 522 ? -18.984 34.812 15.227 1 91.25 522 THR A C 1
ATOM 4351 O O . THR A 1 522 ? -17.984 35.531 15.25 1 91.25 522 THR A O 1
ATOM 4354 N N . VAL A 1 523 ? -18.938 33.531 15.125 1 94.56 523 VAL A N 1
ATOM 4355 C CA . VAL A 1 523 ? -17.641 32.844 15.141 1 94.56 523 VAL A CA 1
ATOM 4356 C C . VAL A 1 523 ? -16.922 33.094 13.812 1 94.56 523 VAL A C 1
ATOM 4358 O O . VAL A 1 523 ? -17.531 32.969 12.742 1 94.56 523 VAL A O 1
ATOM 4361 N N . ILE A 1 524 ? -15.711 33.531 13.898 1 95.12 524 ILE A N 1
ATOM 4362 C CA . ILE A 1 524 ? -14.852 33.688 12.734 1 95.12 524 ILE A CA 1
ATOM 4363 C C . ILE A 1 524 ? -13.852 32.531 12.656 1 95.12 524 ILE A C 1
ATOM 4365 O O . ILE A 1 524 ? -13.102 32.281 13.602 1 95.12 524 ILE A O 1
ATOM 4369 N N . ALA A 1 525 ? -13.914 31.812 11.586 1 96.5 525 ALA A N 1
ATOM 4370 C CA . ALA A 1 525 ? -12.953 30.75 11.305 1 96.5 525 ALA A CA 1
ATOM 4371 C C . ALA A 1 525 ? -12.289 30.969 9.945 1 96.5 525 ALA A C 1
ATOM 4373 O O . ALA A 1 525 ? -12.867 30.641 8.906 1 96.5 525 ALA A O 1
ATOM 4374 N N . SER A 1 526 ? -11.078 31.484 10.016 1 95.62 526 SER A N 1
ATOM 4375 C CA . SER A 1 526 ? -10.398 31.828 8.773 1 95.62 526 SER A CA 1
ATOM 4376 C C . SER A 1 526 ? -8.891 31.641 8.898 1 95.62 526 SER A C 1
ATOM 4378 O O . SER A 1 526 ? -8.305 31.953 9.93 1 95.62 526 SER A O 1
ATOM 4380 N N . PHE A 1 527 ? -8.32 31.078 7.863 1 94.69 527 PHE A N 1
ATOM 4381 C CA . PHE A 1 527 ? -6.871 30.938 7.812 1 94.69 527 PHE A CA 1
ATOM 4382 C C . PHE A 1 527 ? -6.215 32.281 7.465 1 94.69 527 PHE A C 1
ATOM 4384 O O . PHE A 1 527 ? -4.992 32.406 7.562 1 94.69 527 PHE A O 1
ATOM 4391 N N . ARG A 1 528 ? -6.98 33.25 7.09 1 92.19 528 ARG A N 1
ATOM 4392 C CA . ARG A 1 528 ? -6.516 34.594 6.727 1 92.19 528 ARG A CA 1
ATOM 4393 C C . ARG A 1 528 ? -7.031 35.656 7.703 1 92.19 528 ARG A C 1
ATOM 4395 O O . ARG A 1 528 ? -8.219 35.656 8.031 1 92.19 528 ARG A O 1
ATOM 4402 N N . THR A 1 529 ? -6.105 36.469 8.18 1 91.31 529 THR A N 1
ATOM 4403 C CA . THR A 1 529 ? -6.523 37.531 9.086 1 91.31 529 THR A CA 1
ATOM 4404 C C . THR A 1 529 ? -7.156 38.688 8.312 1 91.31 529 THR A C 1
ATOM 4406 O O . THR A 1 529 ? -6.762 38.969 7.18 1 91.31 529 THR A O 1
ATOM 4409 N N . SER A 1 530 ? -8.453 39.062 8.711 1 75.25 530 SER A N 1
ATOM 4410 C CA . SER A 1 530 ? -9.109 40.188 8.062 1 75.25 530 SER A CA 1
ATOM 4411 C C . SER A 1 530 ? -8.273 41.469 8.18 1 75.25 530 SER A C 1
ATOM 4413 O O . SER A 1 530 ? -7.586 41.656 9.18 1 75.25 530 SER A O 1
ATOM 4415 N N . ALA A 1 531 ? -7.852 42.031 6.934 1 53.91 531 ALA A N 1
ATOM 4416 C CA . ALA A 1 531 ? -7.238 43.344 6.93 1 53.91 531 ALA A CA 1
ATOM 4417 C C . ALA A 1 531 ? -8.016 44.312 7.824 1 53.91 531 ALA A C 1
ATOM 4419 O O . ALA A 1 531 ? -8.766 45.156 7.336 1 53.91 531 ALA A O 1
ATOM 4420 N N . VAL A 1 532 ? -8.719 44 8.773 1 41.69 532 VAL A N 1
ATOM 4421 C CA . VAL A 1 532 ? -9.461 45.125 9.32 1 41.69 532 VAL A CA 1
ATOM 4422 C C . VAL A 1 532 ? -8.508 46.281 9.625 1 41.69 532 VAL A C 1
ATOM 4424 O O . VAL A 1 532 ? -8.773 47.438 9.273 1 41.69 532 VAL A O 1
ATOM 4427 N N . ALA A 1 533 ? -7.566 46.406 10.562 1 35.34 533 ALA A N 1
ATOM 4428 C CA . ALA A 1 533 ? -7.496 47.688 11.273 1 35.34 533 ALA A CA 1
ATOM 4429 C C . ALA A 1 533 ? -6.887 48.781 10.391 1 35.34 533 ALA A C 1
ATOM 4431 O O . ALA A 1 533 ? -6.02 48.5 9.555 1 35.34 533 ALA A O 1
ATOM 4432 N N . MET B 1 1 ? -14.125 -0.258 -30 1 39.03 1 MET B N 1
ATOM 4433 C CA . MET B 1 1 ? -13.352 -0.323 -31.234 1 39.03 1 MET B CA 1
ATOM 4434 C C . MET B 1 1 ? -12.211 -1.336 -31.109 1 39.03 1 MET B C 1
ATOM 4436 O O . MET B 1 1 ? -11.961 -2.105 -32.031 1 39.03 1 MET B O 1
ATOM 4440 N N . ASN B 1 2 ? -11.688 -1.334 -29.781 1 47.28 2 ASN B N 1
ATOM 4441 C CA . ASN B 1 2 ? -10.469 -2.127 -29.656 1 47.28 2 ASN B CA 1
ATOM 4442 C C . ASN B 1 2 ? -10.773 -3.619 -29.594 1 47.28 2 ASN B C 1
ATOM 4444 O O . ASN B 1 2 ? -9.945 -4.445 -29.984 1 47.28 2 ASN B O 1
ATOM 4448 N N . GLU B 1 3 ? -11.984 -3.855 -29.219 1 49.28 3 GLU B N 1
ATOM 4449 C CA . GLU B 1 3 ? -12.312 -5.277 -29.141 1 49.28 3 GLU B CA 1
ATOM 4450 C C . GLU B 1 3 ? -12.375 -5.91 -30.516 1 49.28 3 GLU B C 1
ATOM 4452 O O . GLU B 1 3 ? -11.844 -7.004 -30.734 1 49.28 3 GLU B O 1
ATOM 4457 N N . PHE B 1 4 ? -13.141 -5.152 -31.375 1 44.69 4 PHE B N 1
ATOM 4458 C CA . PHE B 1 4 ? -13.305 -5.645 -32.75 1 44.69 4 PHE B CA 1
ATOM 4459 C C . PHE B 1 4 ? -11.953 -5.805 -33.406 1 44.69 4 PHE B C 1
ATOM 4461 O O . PHE B 1 4 ? -11.703 -6.809 -34.094 1 44.69 4 PHE B O 1
ATOM 4468 N N . PHE B 1 5 ? -11.172 -4.895 -33.156 1 47.34 5 PHE B N 1
ATOM 4469 C CA . PHE B 1 5 ? -9.859 -4.895 -33.781 1 47.34 5 PHE B CA 1
ATOM 4470 C C . PHE B 1 5 ? -9.016 -6.055 -33.281 1 47.34 5 PHE B C 1
ATOM 4472 O O . PHE B 1 5 ? -8.367 -6.746 -34.062 1 47.34 5 PHE B O 1
ATOM 4479 N N . PHE B 1 6 ? -9.102 -6.316 -32.062 1 56.38 6 PHE B N 1
ATOM 4480 C CA . PHE B 1 6 ? -8.258 -7.375 -31.516 1 56.38 6 PHE B CA 1
ATOM 4481 C C . PHE B 1 6 ? -8.773 -8.75 -31.938 1 56.38 6 PHE B C 1
ATOM 4483 O O . PHE B 1 6 ? -7.98 -9.648 -32.25 1 56.38 6 PHE B O 1
ATOM 4490 N N . GLN B 1 7 ? -10.07 -8.758 -32.031 1 54.03 7 GLN B N 1
ATOM 4491 C CA . GLN B 1 7 ? -10.625 -10.016 -32.5 1 54.03 7 GLN B CA 1
ATOM 4492 C C . GLN B 1 7 ? -10.188 -10.281 -33.938 1 54.03 7 GLN B C 1
ATOM 4494 O O . GLN B 1 7 ? -9.867 -11.414 -34.312 1 54.03 7 GLN B O 1
ATOM 4499 N N . ILE B 1 8 ? -10.164 -9.195 -34.625 1 50.62 8 ILE B N 1
ATOM 4500 C CA . ILE B 1 8 ? -9.781 -9.32 -36.031 1 50.62 8 ILE B CA 1
ATOM 4501 C C . ILE B 1 8 ? -8.289 -9.648 -36.125 1 50.62 8 ILE B C 1
ATOM 4503 O O . ILE B 1 8 ? -7.895 -10.539 -36.875 1 50.62 8 ILE B O 1
ATOM 4507 N N . ILE B 1 9 ? -7.566 -8.93 -35.344 1 58.5 9 ILE B N 1
ATOM 4508 C CA . ILE B 1 9 ? -6.125 -9.148 -35.406 1 58.5 9 ILE B CA 1
ATOM 4509 C C . ILE B 1 9 ? -5.801 -10.555 -34.906 1 58.5 9 ILE B C 1
ATOM 4511 O O . ILE B 1 9 ? -4.973 -11.258 -35.5 1 58.5 9 ILE B O 1
ATOM 4515 N N . PHE B 1 10 ? -6.539 -10.93 -33.969 1 59.03 10 PHE B N 1
ATOM 4516 C CA . PHE B 1 10 ? -6.363 -12.273 -33.438 1 59.03 10 PHE B CA 1
ATOM 4517 C C . PHE B 1 10 ? -6.684 -13.328 -34.469 1 59.03 10 PHE B C 1
ATOM 4519 O O . PHE B 1 10 ? -5.941 -14.297 -34.656 1 59.03 10 PHE B O 1
ATOM 4526 N N . ARG B 1 11 ? -7.809 -13.125 -35.094 1 54.22 11 ARG B N 1
ATOM 4527 C CA . ARG B 1 11 ? -8.227 -14.047 -36.125 1 54.22 11 ARG B CA 1
ATOM 4528 C C . ARG B 1 11 ? -7.23 -14.055 -37.281 1 54.22 11 ARG B C 1
ATOM 4530 O O . ARG B 1 11 ? -6.945 -15.109 -37.844 1 54.22 11 ARG B O 1
ATOM 4537 N N . LEU B 1 12 ? -6.766 -12.867 -37.469 1 55.06 12 LEU B N 1
ATOM 4538 C CA . LEU B 1 12 ? -5.836 -12.75 -38.562 1 55.06 12 LEU B CA 1
ATOM 4539 C C . LEU B 1 12 ? -4.5 -13.414 -38.25 1 55.06 12 LEU B C 1
ATOM 4541 O O . LEU B 1 12 ? -3.928 -14.117 -39.094 1 55.06 12 LEU B O 1
ATOM 4545 N N . VAL B 1 13 ? -4.062 -13.219 -37.062 1 60.47 13 VAL B N 1
ATOM 4546 C CA . VAL B 1 13 ? -2.764 -13.758 -36.656 1 60.47 13 VAL B CA 1
ATOM 4547 C C . VAL B 1 13 ? -2.85 -15.273 -36.531 1 60.47 13 VAL B C 1
ATOM 4549 O O . VAL B 1 13 ? -1.907 -15.984 -36.906 1 60.47 13 VAL B O 1
ATOM 4552 N N . ASN B 1 14 ? -3.961 -15.672 -36.062 1 56.12 14 ASN B N 1
ATOM 4553 C CA . ASN B 1 14 ? -4.16 -17.109 -35.969 1 56.12 14 ASN B CA 1
ATOM 4554 C C . ASN B 1 14 ? -4.277 -17.766 -37.344 1 56.12 14 ASN B C 1
ATOM 4556 O O . ASN B 1 14 ? -3.848 -18.906 -37.531 1 56.12 14 ASN B O 1
ATOM 4560 N N . ARG B 1 15 ? -4.879 -17 -38.25 1 53.44 15 ARG B N 1
ATOM 4561 C CA . ARG B 1 15 ? -5.055 -17.5 -39.594 1 53.44 15 ARG B CA 1
ATOM 4562 C C . ARG B 1 15 ? -3.756 -17.406 -40.375 1 53.44 15 ARG B C 1
ATOM 4564 O O . ARG B 1 15 ? -3.486 -18.25 -41.25 1 53.44 15 ARG B O 1
ATOM 4571 N N . PHE B 1 16 ? -3.01 -16.406 -40.062 1 58.09 16 PHE B N 1
ATOM 4572 C CA . PHE B 1 16 ? -1.771 -16.219 -40.812 1 58.09 16 PHE B CA 1
ATOM 4573 C C . PHE B 1 16 ? -0.58 -16.109 -39.875 1 58.09 16 PHE B C 1
ATOM 4575 O O . PHE B 1 16 ? -0.09 -15.016 -39.625 1 58.09 16 PHE B O 1
ATOM 4582 N N . PRO B 1 17 ? -0.066 -17.234 -39.406 1 59.25 17 PRO B N 1
ATOM 4583 C CA . PRO B 1 17 ? 1.013 -17.266 -38.438 1 59.25 17 PRO B CA 1
ATOM 4584 C C . PRO B 1 17 ? 2.258 -16.516 -38.875 1 59.25 17 PRO B C 1
ATOM 4586 O O . PRO B 1 17 ? 3.055 -16.078 -38.062 1 59.25 17 PRO B O 1
ATOM 4589 N N . TRP B 1 18 ? 2.455 -16.391 -40.219 1 59.16 18 TRP B N 1
ATOM 4590 C CA . TRP B 1 18 ? 3.637 -15.695 -40.719 1 59.16 18 TRP B CA 1
ATOM 4591 C C . TRP B 1 18 ? 3.623 -14.227 -40.312 1 59.16 18 TRP B C 1
ATOM 4593 O O . TRP B 1 18 ? 4.68 -13.625 -40.125 1 59.16 18 TRP B O 1
ATOM 4603 N N . ILE B 1 19 ? 2.488 -13.602 -40.125 1 59.09 19 ILE B N 1
ATOM 4604 C CA . ILE B 1 19 ? 2.375 -12.211 -39.719 1 59.09 19 ILE B CA 1
ATOM 4605 C C . ILE B 1 19 ? 2.906 -12.062 -38.281 1 59.09 19 ILE B C 1
ATOM 4607 O O . ILE B 1 19 ? 3.631 -11.109 -37.969 1 59.09 19 ILE B O 1
ATOM 4611 N N . SER B 1 20 ? 2.58 -13.094 -37.562 1 61.66 20 SER B N 1
ATOM 4612 C CA . SER B 1 20 ? 3.074 -13.062 -36.188 1 61.66 20 SER B CA 1
ATOM 4613 C C . SER B 1 20 ? 4.594 -13.188 -36.125 1 61.66 20 SER B C 1
ATOM 4615 O O . SER B 1 20 ? 5.254 -12.516 -35.344 1 61.66 20 SER B O 1
ATOM 4617 N N . ARG B 1 21 ? 5.098 -13.93 -37.031 1 63.03 21 ARG B N 1
ATOM 4618 C CA . ARG B 1 21 ? 6.543 -14.125 -37.062 1 63.03 21 ARG B CA 1
ATOM 4619 C C . ARG B 1 21 ? 7.25 -12.852 -37.531 1 63.03 21 ARG B C 1
ATOM 4621 O O . ARG B 1 21 ? 8.297 -12.492 -36.969 1 63.03 21 ARG B O 1
ATOM 4628 N N . VAL B 1 22 ? 6.676 -12.258 -38.5 1 62.62 22 VAL B N 1
ATOM 4629 C CA . VAL B 1 22 ? 7.293 -11.039 -39 1 62.62 22 VAL B CA 1
ATOM 4630 C C . VAL B 1 22 ? 7.156 -9.914 -37.969 1 62.62 22 VAL B C 1
ATOM 4632 O O . VAL B 1 22 ? 8.109 -9.172 -37.719 1 62.62 22 VAL B O 1
ATOM 4635 N N . ALA B 1 23 ? 6.059 -9.898 -37.375 1 64.88 23 ALA B N 1
ATOM 4636 C CA . ALA B 1 23 ? 5.812 -8.844 -36.406 1 64.88 23 ALA B CA 1
ATOM 4637 C C . ALA B 1 23 ? 6.727 -8.992 -35.188 1 64.88 23 ALA B C 1
ATOM 4639 O O . ALA B 1 23 ? 7.195 -8 -34.625 1 64.88 23 ALA B O 1
ATOM 4640 N N . SER B 1 24 ? 7.047 -10.195 -34.969 1 66.88 24 SER B N 1
ATOM 4641 C CA . SER B 1 24 ? 7.883 -10.461 -33.781 1 66.88 24 SER B CA 1
ATOM 4642 C C . SER B 1 24 ? 9.328 -10.031 -34.031 1 66.88 24 SER B C 1
ATOM 4644 O O . SER B 1 24 ? 10.07 -9.781 -33.094 1 66.88 24 SER B O 1
ATOM 4646 N N . ARG B 1 25 ? 9.695 -9.867 -35.281 1 72.62 25 ARG B N 1
ATOM 4647 C CA . ARG B 1 25 ? 11.078 -9.531 -35.594 1 72.62 25 ARG B CA 1
ATOM 4648 C C . ARG B 1 25 ? 11.281 -8.016 -35.594 1 72.62 25 ARG B C 1
ATOM 4650 O O . ARG B 1 25 ? 12.414 -7.539 -35.469 1 72.62 25 ARG B O 1
ATOM 4657 N N . ILE B 1 26 ? 10.25 -7.387 -35.719 1 79.75 26 ILE B N 1
ATOM 4658 C CA . ILE B 1 26 ? 10.305 -5.926 -35.688 1 79.75 26 ILE B CA 1
ATOM 4659 C C . ILE B 1 26 ? 9.984 -5.406 -34.312 1 79.75 26 ILE B C 1
ATOM 4661 O O . ILE B 1 26 ? 8.844 -5.5 -33.844 1 79.75 26 ILE B O 1
ATOM 4665 N N . THR B 1 27 ? 11.016 -4.805 -33.719 1 81.94 27 THR B N 1
ATOM 4666 C CA . THR B 1 27 ? 10.93 -4.445 -32.312 1 81.94 27 THR B CA 1
ATOM 4667 C C . THR B 1 27 ? 9.766 -3.498 -32.062 1 81.94 27 THR B C 1
ATOM 4669 O O . THR B 1 27 ? 8.945 -3.734 -31.172 1 81.94 27 THR B O 1
ATOM 4672 N N . TRP B 1 28 ? 9.695 -2.4 -32.844 1 84.31 28 TRP B N 1
ATOM 4673 C CA . TRP B 1 28 ? 8.648 -1.414 -32.594 1 84.31 28 TRP B CA 1
ATOM 4674 C C . TRP B 1 28 ? 7.266 -2.027 -32.781 1 84.31 28 TRP B C 1
ATOM 4676 O O . TRP B 1 28 ? 6.34 -1.719 -32.031 1 84.31 28 TRP B O 1
ATOM 4686 N N . LEU B 1 29 ? 7.078 -2.875 -33.688 1 84 29 LEU B N 1
ATOM 4687 C CA . LEU B 1 29 ? 5.793 -3.523 -33.938 1 84 29 LEU B CA 1
ATOM 4688 C C . LEU B 1 29 ? 5.469 -4.516 -32.812 1 84 29 LEU B C 1
ATOM 4690 O O . LEU B 1 29 ? 4.332 -4.582 -32.344 1 84 29 LEU B O 1
ATOM 4694 N N . ARG B 1 30 ? 6.441 -5.277 -32.438 1 84.44 30 ARG B N 1
ATOM 4695 C CA . ARG B 1 30 ? 6.273 -6.219 -31.344 1 84.44 30 ARG B CA 1
ATOM 4696 C C . ARG B 1 30 ? 5.828 -5.5 -30.062 1 84.44 30 ARG B C 1
ATOM 4698 O O . ARG B 1 30 ? 4.898 -5.941 -29.391 1 84.44 30 ARG B O 1
ATOM 4705 N N . ARG B 1 31 ? 6.445 -4.418 -29.812 1 88.06 31 ARG B N 1
ATOM 4706 C CA . ARG B 1 31 ? 6.125 -3.656 -28.609 1 88.06 31 ARG B CA 1
ATOM 4707 C C . ARG B 1 31 ? 4.75 -3.008 -28.719 1 88.06 31 ARG B C 1
ATOM 4709 O O . ARG B 1 31 ? 3.992 -2.967 -27.75 1 88.06 31 ARG B O 1
ATOM 4716 N N . TRP B 1 32 ? 4.465 -2.533 -29.875 1 87.69 32 TRP B N 1
ATOM 4717 C CA . TRP B 1 32 ? 3.148 -1.938 -30.078 1 87.69 32 TRP B CA 1
ATOM 4718 C C . TRP B 1 32 ? 2.045 -2.973 -29.875 1 87.69 32 TRP B C 1
ATOM 4720 O O . TRP B 1 32 ? 1.038 -2.697 -29.219 1 87.69 32 TRP B O 1
ATOM 4730 N N . ILE B 1 33 ? 2.238 -4.156 -30.422 1 84.69 33 ILE B N 1
ATOM 4731 C CA . ILE B 1 33 ? 1.263 -5.23 -30.281 1 84.69 33 ILE B CA 1
ATOM 4732 C C . ILE B 1 33 ? 1.149 -5.641 -28.812 1 84.69 33 ILE B C 1
ATOM 4734 O O . ILE B 1 33 ? 0.044 -5.812 -28.297 1 84.69 33 ILE B O 1
ATOM 4738 N N . SER B 1 34 ? 2.287 -5.766 -28.203 1 88.31 34 SER B N 1
ATOM 4739 C CA . SER B 1 34 ? 2.303 -6.121 -26.781 1 88.31 34 SER B CA 1
ATOM 4740 C C . SER B 1 34 ? 1.561 -5.09 -25.953 1 88.31 34 SER B C 1
ATOM 4742 O O . SER B 1 34 ? 0.702 -5.445 -25.141 1 88.31 34 SER B O 1
ATOM 4744 N N . ASP B 1 35 ? 1.889 -3.809 -26.203 1 92.31 35 ASP B N 1
ATOM 4745 C CA . ASP B 1 35 ? 1.271 -2.725 -25.438 1 92.31 35 ASP B CA 1
ATOM 4746 C C . ASP B 1 35 ? -0.242 -2.707 -25.641 1 92.31 35 ASP B C 1
ATOM 4748 O O . ASP B 1 35 ? -0.998 -2.541 -24.672 1 92.31 35 ASP B O 1
ATOM 4752 N N . THR B 1 36 ? -0.631 -2.867 -26.812 1 89.69 36 THR B N 1
ATOM 4753 C CA . THR B 1 36 ? -2.049 -2.824 -27.156 1 89.69 36 THR B CA 1
ATOM 4754 C C . THR B 1 36 ? -2.791 -4 -26.516 1 89.69 36 THR B C 1
ATOM 4756 O O . THR B 1 36 ? -3.885 -3.834 -25.984 1 89.69 36 THR B O 1
ATOM 4759 N N . PHE B 1 37 ? -2.207 -5.16 -26.625 1 87.12 37 PHE B N 1
ATOM 4760 C CA . PHE B 1 37 ? -2.814 -6.352 -26.047 1 87.12 37 PHE B CA 1
ATOM 4761 C C . PHE B 1 37 ? -2.926 -6.223 -24.531 1 87.12 37 PHE B C 1
ATOM 4763 O O . PHE B 1 37 ? -3.979 -6.508 -23.953 1 87.12 37 PHE B O 1
ATOM 4770 N N . ILE B 1 38 ? -1.881 -5.824 -23.922 1 92.12 38 ILE B N 1
ATOM 4771 C CA . ILE B 1 38 ? -1.843 -5.672 -22.484 1 92.12 38 ILE B CA 1
ATOM 4772 C C . ILE B 1 38 ? -2.902 -4.664 -22.031 1 92.12 38 ILE B C 1
ATOM 4774 O O . ILE B 1 38 ? -3.658 -4.922 -21.094 1 92.12 38 ILE B O 1
ATOM 4778 N N . ASN B 1 39 ? -2.992 -3.545 -22.734 1 93.75 39 ASN B N 1
ATOM 4779 C CA . ASN B 1 39 ? -3.984 -2.533 -22.375 1 93.75 39 ASN B CA 1
ATOM 4780 C C . ASN B 1 39 ? -5.406 -3.053 -22.578 1 93.75 39 ASN B C 1
ATOM 4782 O O . ASN B 1 39 ? -6.301 -2.74 -21.781 1 93.75 39 ASN B O 1
ATOM 4786 N N . TRP B 1 40 ? -5.523 -3.799 -23.609 1 91.56 40 TRP B N 1
ATOM 4787 C CA . TRP B 1 40 ? -6.84 -4.375 -23.859 1 91.56 40 TRP B CA 1
ATOM 4788 C C . TRP B 1 40 ? -7.277 -5.262 -22.703 1 91.56 40 TRP B C 1
ATOM 4790 O O . TRP B 1 40 ? -8.43 -5.215 -22.281 1 91.56 40 TRP B O 1
ATOM 4800 N N . GLN B 1 41 ? -6.398 -6.031 -22.203 1 92.19 41 GLN B N 1
ATOM 4801 C CA . GLN B 1 41 ? -6.695 -6.895 -21.078 1 92.19 41 GLN B CA 1
ATOM 4802 C C . GLN B 1 41 ? -6.812 -6.09 -19.781 1 92.19 41 GLN B C 1
ATOM 4804 O O . GLN B 1 41 ? -7.746 -6.293 -19 1 92.19 41 GLN B O 1
ATOM 4809 N N . ALA B 1 42 ? -5.926 -5.105 -19.625 1 95.19 42 ALA B N 1
ATOM 4810 C CA . ALA B 1 42 ? -5.812 -4.371 -18.359 1 95.19 42 ALA B CA 1
ATOM 4811 C C . ALA B 1 42 ? -6.984 -3.41 -18.188 1 95.19 42 ALA B C 1
ATOM 4813 O O . ALA B 1 42 ? -7.262 -2.965 -17.062 1 95.19 42 ALA B O 1
ATOM 4814 N N . TYR B 1 43 ? -7.703 -3.092 -19.25 1 95 43 TYR B N 1
ATOM 4815 C CA . TYR B 1 43 ? -8.859 -2.205 -19.172 1 95 43 TYR B CA 1
ATOM 4816 C C . TYR B 1 43 ? -10.156 -2.99 -19.281 1 95 43 TYR B C 1
ATOM 4818 O O . TYR B 1 43 ? -11.219 -2.416 -19.547 1 95 43 TYR B O 1
ATOM 4826 N N . ALA B 1 44 ? -10.047 -4.316 -19.078 1 94.56 44 ALA B N 1
ATOM 4827 C CA . ALA B 1 44 ? -11.219 -5.18 -19.172 1 94.56 44 ALA B CA 1
ATOM 4828 C C . ALA B 1 44 ? -12.281 -4.785 -18.141 1 94.56 44 ALA B C 1
ATOM 4830 O O . ALA B 1 44 ? -13.469 -5.035 -18.344 1 94.56 44 ALA B O 1
ATOM 4831 N N . THR B 1 45 ? -11.922 -4.27 -17.062 1 94.88 45 THR B N 1
ATOM 4832 C CA . THR B 1 45 ? -12.797 -3.779 -16.016 1 94.88 45 THR B CA 1
ATOM 4833 C C . THR B 1 45 ? -12.242 -2.502 -15.391 1 94.88 45 THR B C 1
ATOM 4835 O O . THR B 1 45 ? -11.211 -1.992 -15.836 1 94.88 45 THR B O 1
ATOM 4838 N N . ASN B 1 46 ? -12.953 -1.992 -14.422 1 90.75 46 ASN B N 1
ATOM 4839 C CA . ASN B 1 46 ? -12.5 -0.766 -13.773 1 90.75 46 ASN B CA 1
ATOM 4840 C C . ASN B 1 46 ? -11.188 -0.98 -13.023 1 90.75 46 ASN B C 1
ATOM 4842 O O . ASN B 1 46 ? -11.039 -1.967 -12.297 1 90.75 46 ASN B O 1
ATOM 4846 N N . PRO B 1 47 ? -10.25 -0.072 -13.281 1 92.88 47 PRO B N 1
ATOM 4847 C CA . PRO B 1 47 ? -8.992 -0.179 -12.539 1 92.88 47 PRO B CA 1
ATOM 4848 C C . PRO B 1 47 ? -9.164 0.069 -11.047 1 92.88 47 PRO B C 1
ATOM 4850 O O . PRO B 1 47 ? -10.18 0.631 -10.617 1 92.88 47 PRO B O 1
ATOM 4853 N N . ARG B 1 48 ? -8.211 -0.391 -10.258 1 94.25 48 ARG B N 1
ATOM 4854 C CA . ARG B 1 48 ? -8.133 -0.088 -8.836 1 94.25 48 ARG B CA 1
ATOM 4855 C C . ARG B 1 48 ? -8.008 1.414 -8.602 1 94.25 48 ARG B C 1
ATOM 4857 O O . ARG B 1 48 ? -7.449 2.133 -9.43 1 94.25 48 ARG B O 1
ATOM 4864 N N . PRO B 1 49 ? -8.477 1.976 -7.469 1 94.56 49 PRO B N 1
ATOM 4865 C CA . PRO B 1 49 ? -9.008 1.22 -6.332 1 94.56 49 PRO B CA 1
ATOM 4866 C C . PRO B 1 49 ? -10.422 0.703 -6.566 1 94.56 49 PRO B C 1
ATOM 4868 O O . PRO B 1 49 ? -11.25 1.401 -7.164 1 94.56 49 PRO B O 1
ATOM 4871 N N . ARG B 1 50 ? -10.648 -0.533 -6.055 1 94.31 50 ARG B N 1
ATOM 4872 C CA . ARG B 1 50 ? -11.984 -1.11 -6.078 1 94.31 50 ARG B CA 1
ATOM 4873 C C . ARG B 1 50 ? -12.758 -0.745 -4.812 1 94.31 50 ARG B C 1
ATOM 4875 O O . ARG B 1 50 ? -12.203 -0.75 -3.715 1 94.31 50 ARG B O 1
ATOM 4882 N N . PRO B 1 51 ? -14.047 -0.466 -4.988 1 95.81 51 PRO B N 1
ATOM 4883 C CA . PRO B 1 51 ? -14.836 -0.068 -3.82 1 95.81 51 PRO B CA 1
ATOM 4884 C C . PRO B 1 51 ? -15.125 -1.234 -2.877 1 95.81 51 PRO B C 1
ATOM 4886 O O . PRO B 1 51 ? -15.641 -1.029 -1.775 1 95.81 51 PRO B O 1
ATOM 4889 N N . PHE B 1 52 ? -14.68 -2.479 -3.289 1 95.69 52 PHE B N 1
ATOM 4890 C CA . PHE B 1 52 ? -15.172 -3.633 -2.547 1 95.69 52 PHE B CA 1
ATOM 4891 C C . PHE B 1 52 ? -14.016 -4.523 -2.102 1 95.69 52 PHE B C 1
ATOM 4893 O O . PHE B 1 52 ? -13.023 -4.664 -2.816 1 95.69 52 PHE B O 1
ATOM 4900 N N . SER B 1 53 ? -14.141 -5.074 -0.975 1 97.06 53 SER B N 1
ATOM 4901 C CA . SER B 1 53 ? -13.32 -6.152 -0.434 1 97.06 53 SER B CA 1
ATOM 4902 C C . SER B 1 53 ? -14.133 -7.066 0.474 1 97.06 53 SER B C 1
ATOM 4904 O O . SER B 1 53 ? -15.336 -6.855 0.662 1 97.06 53 SER B O 1
ATOM 4906 N N . MET B 1 54 ? -13.5 -8.07 1.007 1 97.25 54 MET B N 1
ATOM 4907 C CA . MET B 1 54 ? -14.188 -9.023 1.867 1 97.25 54 MET B CA 1
ATOM 4908 C C . MET B 1 54 ? -14.336 -8.477 3.283 1 97.25 54 MET B C 1
ATOM 4910 O O . MET B 1 54 ? -14.82 -9.18 4.176 1 97.25 54 MET B O 1
ATOM 4914 N N . ALA B 1 55 ? -13.961 -7.176 3.508 1 96.38 55 ALA B N 1
ATOM 4915 C CA . ALA B 1 55 ? -14.031 -6.59 4.844 1 96.38 55 ALA B CA 1
ATOM 4916 C C . ALA B 1 55 ? -15.469 -6.277 5.234 1 96.38 55 ALA B C 1
ATOM 4918 O O . ALA B 1 55 ? -15.82 -6.301 6.418 1 96.38 55 ALA B O 1
ATOM 4919 N N . ALA B 1 56 ? -16.25 -5.93 4.238 1 94.94 56 ALA B N 1
ATOM 4920 C CA . ALA B 1 56 ? -17.656 -5.551 4.473 1 94.94 56 ALA B CA 1
ATOM 4921 C C . ALA B 1 56 ? -18.484 -5.691 3.197 1 94.94 56 ALA B C 1
ATOM 4923 O O . ALA B 1 56 ? -17.922 -5.738 2.094 1 94.94 56 ALA B O 1
ATOM 4924 N N . PRO B 1 57 ? -19.781 -5.789 3.348 1 94.12 57 PRO B N 1
ATOM 4925 C CA . PRO B 1 57 ? -20.641 -5.902 2.172 1 94.12 57 PRO B CA 1
ATOM 4926 C C . PRO B 1 57 ? -20.875 -4.566 1.471 1 94.12 57 PRO B C 1
ATOM 4928 O O . PRO B 1 57 ? -21.547 -4.508 0.444 1 94.12 57 PRO B O 1
ATOM 4931 N N . TYR B 1 58 ? -20.406 -3.459 2.01 1 94.81 58 TYR B N 1
ATOM 4932 C CA . TYR B 1 58 ? -20.469 -2.129 1.415 1 94.81 58 TYR B CA 1
ATOM 4933 C C . TYR B 1 58 ? -19.141 -1.4 1.567 1 94.81 58 TYR B C 1
ATOM 4935 O O . TYR B 1 58 ? -18.203 -1.915 2.195 1 94.81 58 TYR B O 1
ATOM 4943 N N . THR B 1 59 ? -19 -0.258 0.871 1 97.56 59 THR B N 1
ATOM 4944 C CA . THR B 1 59 ? -17.734 0.466 0.846 1 97.56 59 THR B CA 1
ATOM 4945 C C . THR B 1 59 ? -17.438 1.086 2.209 1 97.56 59 THR B C 1
ATOM 4947 O O . THR B 1 59 ? -18.25 1.852 2.736 1 97.56 59 THR B O 1
ATOM 4950 N N . THR B 1 60 ? -16.391 0.699 2.822 1 97.69 60 THR B N 1
ATOM 4951 C CA . THR B 1 60 ? -15.891 1.266 4.07 1 97.69 60 THR B CA 1
ATOM 4952 C C . THR B 1 60 ? -14.438 1.699 3.918 1 97.69 60 THR B C 1
ATOM 4954 O O . THR B 1 60 ? -13.773 1.329 2.949 1 97.69 60 THR B O 1
ATOM 4957 N N . TRP B 1 61 ? -13.992 2.527 4.824 1 97.88 61 TRP B N 1
ATOM 4958 C CA . TRP B 1 61 ? -12.578 2.9 4.82 1 97.88 61 TRP B CA 1
ATOM 4959 C C . TRP B 1 61 ? -11.688 1.666 4.91 1 97.88 61 TRP B C 1
ATOM 4961 O O . TRP B 1 61 ? -10.695 1.554 4.184 1 97.88 61 TRP B O 1
ATOM 4971 N N . GLN B 1 62 ? -12.086 0.738 5.758 1 96.44 62 GLN B N 1
ATOM 4972 C CA . GLN B 1 62 ? -11.328 -0.5 5.914 1 96.44 62 GLN B CA 1
ATOM 4973 C C . GLN B 1 62 ? -11.297 -1.295 4.609 1 96.44 62 GLN B C 1
ATOM 4975 O O . GLN B 1 62 ? -10.25 -1.815 4.219 1 96.44 62 GLN B O 1
ATOM 4980 N N . ALA B 1 63 ? -12.422 -1.349 3.941 1 96.62 63 ALA B N 1
ATOM 4981 C CA . ALA B 1 63 ? -12.516 -2.1 2.691 1 96.62 63 ALA B CA 1
ATOM 4982 C C . ALA B 1 63 ? -11.641 -1.479 1.609 1 96.62 63 ALA B C 1
ATOM 4984 O O . ALA B 1 63 ? -11.242 -2.158 0.659 1 96.62 63 ALA B O 1
ATOM 4985 N N . LEU B 1 64 ? -11.297 -0.202 1.761 1 97 64 LEU B N 1
ATOM 4986 C CA . LEU B 1 64 ? -10.539 0.518 0.742 1 97 64 LEU B CA 1
ATOM 4987 C C . LEU B 1 64 ? -9.047 0.495 1.057 1 97 64 LEU B C 1
ATOM 4989 O O . LEU B 1 64 ? -8.219 0.783 0.188 1 97 64 LEU B O 1
ATOM 4993 N N . THR B 1 65 ? -8.688 0.119 2.334 1 96.12 65 THR B N 1
ATOM 4994 C CA . THR B 1 65 ? -7.301 0.407 2.691 1 96.12 65 THR B CA 1
ATOM 4995 C C . THR B 1 65 ? -6.648 -0.806 3.346 1 96.12 65 THR B C 1
ATOM 4997 O O . THR B 1 65 ? -5.422 -0.946 3.322 1 96.12 65 THR B O 1
ATOM 5000 N N . ASP B 1 66 ? -7.418 -1.666 4.023 1 96.5 66 ASP B N 1
ATOM 5001 C CA . ASP B 1 66 ? -6.859 -2.807 4.742 1 96.5 66 ASP B CA 1
ATOM 5002 C C . ASP B 1 66 ? -6.68 -4.008 3.814 1 96.5 66 ASP B C 1
ATOM 5004 O O . ASP B 1 66 ? -7.586 -4.828 3.672 1 96.5 66 ASP B O 1
ATOM 5008 N N . ARG B 1 67 ? -5.508 -4.219 3.348 1 95.38 67 ARG B N 1
ATOM 5009 C CA . ARG B 1 67 ? -5.223 -5.223 2.326 1 95.38 67 ARG B CA 1
ATOM 5010 C C . ARG B 1 67 ? -5.117 -6.613 2.938 1 95.38 67 ARG B C 1
ATOM 5012 O O . ARG B 1 67 ? -4.902 -7.598 2.225 1 95.38 67 ARG B O 1
ATOM 5019 N N . THR B 1 68 ? -5.254 -6.734 4.273 1 96.69 68 THR B N 1
ATOM 5020 C CA . THR B 1 68 ? -5.336 -8.07 4.855 1 96.69 68 THR B CA 1
ATOM 5021 C C . THR B 1 68 ? -6.656 -8.742 4.48 1 96.69 68 THR B C 1
ATOM 5023 O O . THR B 1 68 ? -6.773 -9.969 4.547 1 96.69 68 THR B O 1
ATOM 5026 N N . PHE B 1 69 ? -7.629 -7.914 4.137 1 97.56 69 PHE B N 1
ATOM 5027 C CA . PHE B 1 69 ? -8.852 -8.469 3.574 1 97.56 69 PHE B CA 1
ATOM 5028 C C . PHE B 1 69 ? -8.734 -8.617 2.062 1 97.56 69 PHE B C 1
ATOM 5030 O O . PHE B 1 69 ? -8.211 -7.734 1.384 1 97.56 69 PHE B O 1
ATOM 5037 N N . THR B 1 70 ? -9.188 -9.734 1.578 1 97.81 70 THR B N 1
ATOM 5038 C CA . THR B 1 70 ? -9.125 -10.016 0.147 1 97.81 70 THR B CA 1
ATOM 5039 C C . THR B 1 70 ? -10.047 -9.078 -0.627 1 97.81 70 THR B C 1
ATOM 5041 O O . THR B 1 70 ? -11.172 -8.805 -0.198 1 97.81 70 THR B O 1
ATOM 5044 N N . GLY B 1 71 ? -9.547 -8.508 -1.745 1 96.69 71 GLY B N 1
ATOM 5045 C CA . GLY B 1 71 ? -10.375 -7.66 -2.586 1 96.69 71 GLY B CA 1
ATOM 5046 C C . GLY B 1 71 ? -11.43 -8.43 -3.361 1 96.69 71 GLY B C 1
ATOM 5047 O O . GLY B 1 71 ? -11.453 -9.656 -3.334 1 96.69 71 GLY B O 1
ATOM 5048 N N . ARG B 1 72 ? -12.336 -7.789 -4.012 1 96.62 72 ARG B N 1
ATOM 5049 C CA . ARG B 1 72 ? -13.312 -8.398 -4.906 1 96.62 72 ARG B CA 1
ATOM 5050 C C . ARG B 1 72 ? -13.68 -7.445 -6.043 1 96.62 72 ARG B C 1
ATOM 5052 O O . ARG B 1 72 ? -13.641 -6.227 -5.871 1 96.62 72 ARG B O 1
ATOM 5059 N N . HIS B 1 73 ? -14.016 -7.93 -7.188 1 96.5 73 HIS B N 1
ATOM 5060 C CA . HIS B 1 73 ? -14.336 -7.141 -8.375 1 96.5 73 HIS B CA 1
ATOM 5061 C C . HIS B 1 73 ? -15.75 -6.57 -8.289 1 96.5 73 HIS B C 1
ATOM 5063 O O . HIS B 1 73 ? -16.016 -5.477 -8.789 1 96.5 73 HIS B O 1
ATOM 5069 N N . LEU B 1 74 ? -16.672 -7.34 -7.707 1 96.62 74 LEU B N 1
ATOM 5070 C CA . LEU B 1 74 ? -18.078 -6.934 -7.613 1 96.62 74 LEU B CA 1
ATOM 5071 C C . LEU B 1 74 ? -18.562 -7.016 -6.176 1 96.62 74 LEU B C 1
ATOM 5073 O O . LEU B 1 74 ? -18.016 -7.762 -5.363 1 96.62 74 LEU B O 1
ATOM 5077 N N . PRO B 1 75 ? -19.578 -6.191 -5.828 1 95.25 75 PRO B N 1
ATOM 5078 C CA . PRO B 1 75 ? -20.156 -6.344 -4.496 1 95.25 75 PRO B CA 1
ATOM 5079 C C . PRO B 1 75 ? -20.891 -7.676 -4.32 1 95.25 75 PRO B C 1
ATOM 5081 O O . PRO B 1 75 ? -21.094 -8.398 -5.297 1 95.25 75 PRO B O 1
ATOM 5084 N N . GLU B 1 76 ? -21.281 -7.984 -3.141 1 95.94 76 GLU B N 1
ATOM 5085 C CA . GLU B 1 76 ? -22.031 -9.203 -2.842 1 95.94 76 GLU B CA 1
ATOM 5086 C C . GLU B 1 76 ? -23.344 -9.242 -3.621 1 95.94 76 GLU B C 1
ATOM 5088 O O . GLU B 1 76 ? -23.938 -8.203 -3.887 1 95.94 76 GLU B O 1
ATOM 5093 N N . ALA B 1 77 ? -23.641 -10.469 -3.99 1 94.81 77 ALA B N 1
ATOM 5094 C CA . ALA B 1 77 ? -24.969 -10.641 -4.574 1 94.81 77 ALA B CA 1
ATOM 5095 C C . ALA B 1 77 ? -26.047 -10.195 -3.602 1 94.81 77 ALA B C 1
ATOM 5097 O O . ALA B 1 77 ? -25.953 -10.438 -2.396 1 94.81 77 ALA B O 1
ATOM 5098 N N . GLU B 1 78 ? -27 -9.523 -4.207 1 87.81 78 GLU B N 1
ATOM 5099 C CA . GLU B 1 78 ? -28.125 -9.062 -3.395 1 87.81 78 GLU B CA 1
ATOM 5100 C C . GLU B 1 78 ? -29.281 -10.062 -3.422 1 87.81 78 GLU B C 1
ATOM 5102 O O . GLU B 1 78 ? -29.516 -10.711 -4.441 1 87.81 78 GLU B O 1
ATOM 5107 N N . GLY B 1 79 ? -29.984 -10.117 -2.387 1 83.75 79 GLY B N 1
ATOM 5108 C CA . GLY B 1 79 ? -31.172 -10.961 -2.34 1 83.75 79 GLY B CA 1
ATOM 5109 C C . GLY B 1 79 ? -30.844 -12.438 -2.256 1 83.75 79 GLY B C 1
ATOM 5110 O O . GLY B 1 79 ? -29.703 -12.812 -2.01 1 83.75 79 GLY B O 1
ATOM 5111 N N . GLU B 1 80 ? -31.844 -13.266 -2.27 1 85.25 80 GLU B N 1
ATOM 5112 C CA . GLU B 1 80 ? -31.672 -14.719 -2.223 1 85.25 80 GLU B CA 1
ATOM 5113 C C . GLU B 1 80 ? -31.188 -15.258 -3.564 1 85.25 80 GLU B C 1
ATOM 5115 O O . GLU B 1 80 ? -31.734 -14.922 -4.613 1 85.25 80 GLU B O 1
ATOM 5120 N N . GLN B 1 81 ? -30.094 -15.984 -3.457 1 86.75 81 GLN B N 1
ATOM 5121 C CA . GLN B 1 81 ? -29.562 -16.641 -4.652 1 86.75 81 GLN B CA 1
ATOM 5122 C C . GLN B 1 81 ? -30.203 -18 -4.859 1 86.75 81 GLN B C 1
ATOM 5124 O O . GLN B 1 81 ? -30.469 -18.719 -3.896 1 86.75 81 GLN B O 1
ATOM 5129 N N . ASN B 1 82 ? -30.688 -18.328 -5.973 1 89.62 82 ASN B N 1
ATOM 5130 C CA . ASN B 1 82 ? -31.219 -19.641 -6.324 1 89.62 82 ASN B CA 1
ATOM 5131 C C . ASN B 1 82 ? -30.094 -20.625 -6.652 1 89.62 82 ASN B C 1
ATOM 5133 O O . ASN B 1 82 ? -29.875 -20.938 -7.82 1 89.62 82 ASN B O 1
ATOM 5137 N N . LEU B 1 83 ? -29.438 -21.156 -5.637 1 95 83 LEU B N 1
ATOM 5138 C CA . LEU B 1 83 ? -28.281 -22.016 -5.844 1 95 83 LEU B CA 1
ATOM 5139 C C . LEU B 1 83 ? -28.641 -23.484 -5.672 1 95 83 LEU B C 1
ATOM 5141 O O . LEU B 1 83 ? -29.375 -23.844 -4.746 1 95 83 LEU B O 1
ATOM 5145 N N . PRO B 1 84 ? -28.156 -24.281 -6.594 1 97.31 84 PRO B N 1
ATOM 5146 C CA . PRO B 1 84 ? -28.344 -25.719 -6.418 1 97.31 84 PRO B CA 1
ATOM 5147 C C . PRO B 1 84 ? -27.594 -26.281 -5.207 1 97.31 84 PRO B C 1
ATOM 5149 O O . PRO B 1 84 ? -26.797 -25.562 -4.586 1 97.31 84 PRO B O 1
ATOM 5152 N N . ASP B 1 85 ? -27.922 -27.547 -4.895 1 96.69 85 ASP B N 1
ATOM 5153 C CA . ASP B 1 85 ? -27.234 -28.219 -3.797 1 96.69 85 ASP B CA 1
ATOM 5154 C C . ASP B 1 85 ? -25.734 -28.312 -4.066 1 96.69 85 ASP B C 1
ATOM 5156 O O . ASP B 1 85 ? -25.328 -28.562 -5.199 1 96.69 85 ASP B O 1
ATOM 5160 N N . LEU B 1 86 ? -24.953 -28.109 -3.023 1 96.44 86 LEU B N 1
ATOM 5161 C CA . LEU B 1 86 ? -23.5 -28.016 -3.125 1 96.44 86 LEU B CA 1
ATOM 5162 C C . LEU B 1 86 ? -22.922 -29.281 -3.744 1 96.44 86 LEU B C 1
ATOM 5164 O O . LEU B 1 86 ? -22.062 -29.219 -4.621 1 96.44 86 LEU B O 1
ATOM 5168 N N . LYS B 1 87 ? -23.375 -30.422 -3.342 1 95.38 87 LYS B N 1
ATOM 5169 C CA . LYS B 1 87 ? -22.828 -31.703 -3.807 1 95.38 87 LYS B CA 1
ATOM 5170 C C . LYS B 1 87 ? -23.047 -31.875 -5.305 1 95.38 87 LYS B C 1
ATOM 5172 O O . LYS B 1 87 ? -22.156 -32.344 -6.02 1 95.38 87 LYS B O 1
ATOM 5177 N N . SER B 1 88 ? -24.234 -31.5 -5.707 1 97.25 88 SER B N 1
ATOM 5178 C CA . SER B 1 88 ? -24.562 -31.609 -7.125 1 97.25 88 SER B CA 1
ATOM 5179 C C . SER B 1 88 ? -23.672 -30.719 -7.973 1 97.25 88 SER B C 1
ATOM 5181 O O . SER B 1 88 ? -23.234 -31.109 -9.062 1 97.25 88 SER B O 1
ATOM 5183 N N . VAL B 1 89 ? -23.391 -29.562 -7.438 1 98 89 VAL B N 1
ATOM 5184 C CA . VAL B 1 89 ? -22.562 -28.609 -8.164 1 98 89 VAL B CA 1
ATOM 5185 C C . VAL B 1 89 ? -21.109 -29.125 -8.203 1 98 89 VAL B C 1
ATOM 5187 O O . VAL B 1 89 ? -20.484 -29.125 -9.258 1 98 89 VAL B O 1
ATOM 5190 N N . VAL B 1 90 ? -20.609 -29.578 -7.117 1 97.69 90 VAL B N 1
ATOM 5191 C CA . VAL B 1 90 ? -19.234 -30.047 -6.984 1 97.69 90 VAL B CA 1
ATOM 5192 C C . VAL B 1 90 ? -19 -31.234 -7.926 1 97.69 90 VAL B C 1
ATOM 5194 O O . VAL B 1 90 ? -17.906 -31.375 -8.492 1 97.69 90 VAL B O 1
ATOM 5197 N N . ASN B 1 91 ? -19.984 -32 -8.148 1 96.75 91 ASN B N 1
ATOM 5198 C CA . ASN B 1 91 ? -19.891 -33.188 -8.984 1 96.75 91 ASN B CA 1
ATOM 5199 C C . ASN B 1 91 ? -19.594 -32.844 -10.445 1 96.75 91 ASN B C 1
ATOM 5201 O O . ASN B 1 91 ? -19.141 -33.688 -11.219 1 96.75 91 ASN B O 1
ATOM 5205 N N . LEU B 1 92 ? -19.859 -31.578 -10.781 1 97.88 92 LEU B N 1
ATOM 5206 C CA . LEU B 1 92 ? -19.609 -31.125 -12.148 1 97.88 92 LEU B CA 1
ATOM 5207 C C . LEU B 1 92 ? -18.125 -31.234 -12.484 1 97.88 92 LEU B C 1
ATOM 5209 O O . LEU B 1 92 ? -17.766 -31.344 -13.664 1 97.88 92 LEU B O 1
ATOM 5213 N N . TRP B 1 93 ? -17.25 -31.234 -11.516 1 98 93 TRP B N 1
ATOM 5214 C CA . TRP B 1 93 ? -15.82 -31.25 -11.766 1 98 93 TRP B CA 1
ATOM 5215 C C . TRP B 1 93 ? -15.297 -32.688 -11.859 1 98 93 TRP B C 1
ATOM 5217 O O . TRP B 1 93 ? -14.18 -32.906 -12.344 1 98 93 TRP B O 1
ATOM 5227 N N . ARG B 1 94 ? -16.078 -33.656 -11.43 1 97.12 94 ARG B N 1
ATOM 5228 C CA . ARG B 1 94 ? -15.625 -35.031 -11.367 1 97.12 94 ARG B CA 1
ATOM 5229 C C . ARG B 1 94 ? -15.422 -35.594 -12.773 1 97.12 94 ARG B C 1
ATOM 5231 O O . ARG B 1 94 ? -16.234 -35.344 -13.672 1 97.12 94 ARG B O 1
ATOM 5238 N N . ARG B 1 95 ? -14.344 -36.344 -12.914 1 96.56 95 ARG B N 1
ATOM 5239 C CA . ARG B 1 95 ? -14.133 -37.062 -14.164 1 96.56 95 ARG B CA 1
ATOM 5240 C C . ARG B 1 95 ? -15.25 -38.062 -14.414 1 96.56 95 ARG B C 1
ATOM 5242 O O . ARG B 1 95 ? -15.664 -38.781 -13.5 1 96.56 95 ARG B O 1
ATOM 5249 N N . LYS B 1 96 ? -15.719 -38 -15.672 1 93.12 96 LYS B N 1
ATOM 5250 C CA . LYS B 1 96 ? -16.688 -39.031 -16.078 1 93.12 96 LYS B CA 1
ATOM 5251 C C . LYS B 1 96 ? -15.992 -40.344 -16.375 1 93.12 96 LYS B C 1
ATOM 5253 O O . LYS B 1 96 ? -15.047 -40.406 -17.172 1 93.12 96 LYS B O 1
ATOM 5258 N N . GLU B 1 97 ? -16.406 -41.438 -15.742 1 91.5 97 GLU B N 1
ATOM 5259 C CA . GLU B 1 97 ? -15.852 -42.75 -15.914 1 91.5 97 GLU B CA 1
ATOM 5260 C C . GLU B 1 97 ? -14.352 -42.781 -15.617 1 91.5 97 GLU B C 1
ATOM 5262 O O . GLU B 1 97 ? -13.594 -43.5 -16.281 1 91.5 97 GLU B O 1
ATOM 5267 N N . ASN B 1 98 ? -13.891 -41.875 -14.867 1 88.25 98 ASN B N 1
ATOM 5268 C CA . ASN B 1 98 ? -12.5 -41.75 -14.438 1 88.25 98 ASN B CA 1
ATOM 5269 C C . ASN B 1 98 ? -11.555 -41.562 -15.625 1 88.25 98 ASN B C 1
ATOM 5271 O O . ASN B 1 98 ? -10.438 -42.094 -15.625 1 88.25 98 ASN B O 1
ATOM 5275 N N . ARG B 1 99 ? -12.086 -40.938 -16.578 1 93.81 99 ARG B N 1
ATOM 5276 C CA . ARG B 1 99 ? -11.273 -40.688 -17.766 1 93.81 99 ARG B CA 1
ATOM 5277 C C . ARG B 1 99 ? -10.688 -39.281 -17.75 1 93.81 99 ARG B C 1
ATOM 5279 O O . ARG B 1 99 ? -11.422 -38.312 -17.641 1 93.81 99 ARG B O 1
ATOM 5286 N N . GLU B 1 100 ? -9.398 -39.312 -17.859 1 95.19 100 GLU B N 1
ATOM 5287 C CA . GLU B 1 100 ? -8.68 -38.062 -17.938 1 95.19 100 GLU B CA 1
ATOM 5288 C C . GLU B 1 100 ? -8.773 -37.438 -19.328 1 95.19 100 GLU B C 1
ATOM 5290 O O . GLU B 1 100 ? -8.688 -38.156 -20.328 1 95.19 100 GLU B O 1
ATOM 5295 N N . ILE B 1 101 ? -9.023 -36.125 -19.406 1 94.94 101 ILE B N 1
ATOM 5296 C CA . ILE B 1 101 ? -8.984 -35.375 -20.656 1 94.94 101 ILE B CA 1
ATOM 5297 C C . ILE B 1 101 ? -7.695 -34.562 -20.734 1 94.94 101 ILE B C 1
ATOM 5299 O O . ILE B 1 101 ? -7.535 -33.594 -20 1 94.94 101 ILE B O 1
ATOM 5303 N N . PRO B 1 102 ? -6.797 -34.969 -21.562 1 93.31 102 PRO B N 1
ATOM 5304 C CA . PRO B 1 102 ? -5.523 -34.25 -21.641 1 93.31 102 PRO B CA 1
ATOM 5305 C C . PRO B 1 102 ? -5.66 -32.875 -22.266 1 93.31 102 PRO B C 1
ATOM 5307 O O . PRO B 1 102 ? -6.57 -32.656 -23.062 1 93.31 102 PRO B O 1
ATOM 5310 N N . SER B 1 103 ? -4.805 -32.031 -21.844 1 92.19 103 SER B N 1
ATOM 5311 C CA . SER B 1 103 ? -4.699 -30.734 -22.531 1 92.19 103 SER B CA 1
ATOM 5312 C C . SER B 1 103 ? -4.215 -30.906 -23.969 1 92.19 103 SER B C 1
ATOM 5314 O O . SER B 1 103 ? -3.775 -32 -24.344 1 92.19 103 SER B O 1
ATOM 5316 N N . VAL B 1 104 ? -4.363 -29.859 -24.688 1 84.88 104 VAL B N 1
ATOM 5317 C CA . VAL B 1 104 ? -3.936 -29.922 -26.078 1 84.88 104 VAL B CA 1
ATOM 5318 C C . VAL B 1 104 ? -2.41 -29.922 -26.156 1 84.88 104 VAL B C 1
ATOM 5320 O O . VAL B 1 104 ? -1.817 -30.766 -26.844 1 84.88 104 VAL B O 1
ATOM 5323 N N . ASP B 1 105 ? -1.748 -29.031 -25.438 1 89.06 105 ASP B N 1
ATOM 5324 C CA . ASP B 1 105 ? -0.3 -28.953 -25.594 1 89.06 105 ASP B CA 1
ATOM 5325 C C . ASP B 1 105 ? 0.364 -28.484 -24.297 1 89.06 105 ASP B C 1
ATOM 5327 O O . ASP B 1 105 ? 1.566 -28.219 -24.266 1 89.06 105 ASP B O 1
ATOM 5331 N N . THR B 1 106 ? -0.412 -28.266 -23.234 1 93.44 106 THR B N 1
ATOM 5332 C CA . THR B 1 106 ? 0.151 -27.766 -21.984 1 93.44 106 THR B CA 1
ATOM 5333 C C . THR B 1 106 ? 0.827 -28.891 -21.203 1 93.44 106 THR B C 1
ATOM 5335 O O . THR B 1 106 ? 0.243 -29.953 -21 1 93.44 106 THR B O 1
ATOM 5338 N N . SER B 1 107 ? 2.08 -28.672 -20.781 1 96.12 107 SER B N 1
ATOM 5339 C CA . SER B 1 107 ? 2.824 -29.672 -20.047 1 96.12 107 SER B CA 1
ATOM 5340 C C . SER B 1 107 ? 2.51 -29.609 -18.562 1 96.12 107 SER B C 1
ATOM 5342 O O . SER B 1 107 ? 1.942 -28.625 -18.078 1 96.12 107 SER B O 1
ATOM 5344 N N . ILE B 1 108 ? 2.916 -30.609 -17.844 1 96.81 108 ILE B N 1
ATOM 5345 C CA . ILE B 1 108 ? 2.779 -30.641 -16.391 1 96.81 108 ILE B CA 1
ATOM 5346 C C . ILE B 1 108 ? 3.664 -29.578 -15.766 1 96.81 108 ILE B C 1
ATOM 5348 O O . ILE B 1 108 ? 3.336 -29.031 -14.703 1 96.81 108 ILE B O 1
ATOM 5352 N N . LEU B 1 109 ? 4.75 -29.188 -16.438 1 97.44 109 LEU B N 1
ATOM 5353 C CA . LEU B 1 109 ? 5.629 -28.156 -15.914 1 97.44 109 LEU B CA 1
ATOM 5354 C C . LEU B 1 109 ? 4.875 -26.828 -15.742 1 97.44 109 LEU B C 1
ATOM 5356 O O . LEU B 1 109 ? 5.141 -26.078 -14.812 1 97.44 109 LEU B O 1
ATOM 5360 N N . PHE B 1 110 ? 3.932 -26.609 -16.625 1 96.44 110 PHE B N 1
ATOM 5361 C CA . PHE B 1 110 ? 3.092 -25.422 -16.531 1 96.44 110 PHE B CA 1
ATOM 5362 C C . PHE B 1 110 ? 2.307 -25.422 -15.219 1 96.44 110 PHE B C 1
ATOM 5364 O O . PHE B 1 110 ? 2.244 -24.406 -14.523 1 96.44 110 PHE B O 1
ATOM 5371 N N . SER B 1 111 ? 1.75 -26.531 -14.906 1 95.62 111 SER B N 1
ATOM 5372 C CA . SER B 1 111 ? 0.974 -26.656 -13.68 1 95.62 111 SER B CA 1
ATOM 5373 C C . SER B 1 111 ? 1.86 -26.516 -12.445 1 95.62 111 SER B C 1
ATOM 5375 O O . SER B 1 111 ? 1.447 -25.922 -11.445 1 95.62 111 SER B O 1
ATOM 5377 N N . PHE B 1 112 ? 3.109 -27.047 -12.539 1 96.88 112 PHE B N 1
ATOM 5378 C CA . PHE B 1 112 ? 4.062 -26.906 -11.445 1 96.88 112 PHE B CA 1
ATOM 5379 C C . PHE B 1 112 ? 4.383 -25.422 -11.203 1 96.88 112 PHE B C 1
ATOM 5381 O O . PHE B 1 112 ? 4.332 -24.953 -10.07 1 96.88 112 PHE B O 1
ATOM 5388 N N . PHE B 1 113 ? 4.629 -24.75 -12.266 1 97.5 113 PHE B N 1
ATOM 5389 C CA . PHE B 1 113 ? 4.98 -23.328 -12.18 1 97.5 113 PHE B CA 1
ATOM 5390 C C . PHE B 1 113 ? 3.799 -22.516 -11.68 1 97.5 113 PHE B C 1
ATOM 5392 O O . PHE B 1 113 ? 3.965 -21.625 -10.844 1 97.5 113 PHE B O 1
ATOM 5399 N N . ALA B 1 114 ? 2.648 -22.828 -12.141 1 95.94 114 ALA B N 1
ATOM 5400 C CA . ALA B 1 114 ? 1.441 -22.094 -11.766 1 95.94 114 ALA B CA 1
ATOM 5401 C C . ALA B 1 114 ? 1.201 -22.188 -10.258 1 95.94 114 ALA B C 1
ATOM 5403 O O . ALA B 1 114 ? 0.946 -21.156 -9.609 1 95.94 114 ALA B O 1
ATOM 5404 N N . GLN B 1 115 ? 1.289 -23.359 -9.773 1 95.75 115 GLN B N 1
ATOM 5405 C CA . GLN B 1 115 ? 1.084 -23.531 -8.344 1 95.75 115 GLN B CA 1
ATOM 5406 C C . GLN B 1 115 ? 2.127 -22.75 -7.543 1 95.75 115 GLN B C 1
ATOM 5408 O O . GLN B 1 115 ? 1.784 -22 -6.633 1 95.75 115 GLN B O 1
ATOM 5413 N N . TRP B 1 116 ? 3.33 -22.953 -7.906 1 97.25 116 TRP B N 1
ATOM 5414 C CA . TRP B 1 116 ? 4.449 -22.328 -7.215 1 97.25 116 TRP B CA 1
ATOM 5415 C C . TRP B 1 116 ? 4.32 -20.797 -7.254 1 97.25 116 TRP B C 1
ATOM 5417 O O . TRP B 1 116 ? 4.434 -20.141 -6.227 1 97.25 116 TRP B O 1
ATOM 5427 N N . PHE B 1 117 ? 4.031 -20.281 -8.406 1 96.88 117 PHE B N 1
ATOM 5428 C CA . PHE B 1 117 ? 3.959 -18.844 -8.648 1 96.88 117 PHE B CA 1
ATOM 5429 C C . PHE B 1 117 ? 2.791 -18.234 -7.887 1 96.88 117 PHE B C 1
ATOM 5431 O O . PHE B 1 117 ? 2.959 -17.234 -7.188 1 96.88 117 PHE B O 1
ATOM 5438 N N . THR B 1 118 ? 1.656 -18.844 -7.902 1 95 118 THR B N 1
ATOM 5439 C CA . THR B 1 118 ? 0.448 -18.219 -7.363 1 95 118 THR B CA 1
ATOM 5440 C C . THR B 1 118 ? 0.415 -18.328 -5.844 1 95 118 THR B C 1
ATOM 5442 O O . THR B 1 118 ? -0.188 -17.5 -5.168 1 95 118 THR B O 1
ATOM 5445 N N . ASP B 1 119 ? 1.106 -19.281 -5.285 1 93.56 119 ASP B N 1
ATOM 5446 C CA . ASP B 1 119 ? 1.172 -19.422 -3.832 1 93.56 119 ASP B CA 1
ATOM 5447 C C . ASP B 1 119 ? 1.852 -18.219 -3.197 1 93.56 119 ASP B C 1
ATOM 5449 O O . ASP B 1 119 ? 1.75 -18 -1.986 1 93.56 119 ASP B O 1
ATOM 5453 N N . SER B 1 120 ? 2.486 -17.5 -4.043 1 93.81 120 SER B N 1
ATOM 5454 C CA . SER B 1 120 ? 3.186 -16.344 -3.514 1 93.81 120 SER B CA 1
ATOM 5455 C C . SER B 1 120 ? 2.209 -15.219 -3.168 1 93.81 120 SER B C 1
ATOM 5457 O O . SER B 1 120 ? 2.5 -14.375 -2.314 1 93.81 120 SER B O 1
ATOM 5459 N N . PHE B 1 121 ? 1.034 -15.18 -3.861 1 93.75 121 PHE B N 1
ATOM 5460 C CA . PHE B 1 121 ? 0.184 -14.023 -3.611 1 93.75 121 PHE B CA 1
ATOM 5461 C C . PHE B 1 121 ? -1.273 -14.438 -3.465 1 93.75 121 PHE B C 1
ATOM 5463 O O . PHE B 1 121 ? -2.135 -13.617 -3.148 1 93.75 121 PHE B O 1
ATOM 5470 N N . LEU B 1 122 ? -1.636 -15.68 -3.744 1 94.56 122 LEU B N 1
ATOM 5471 C CA . LEU B 1 122 ? -2.963 -16.203 -3.443 1 94.56 122 LEU B CA 1
ATOM 5472 C C . LEU B 1 122 ? -2.951 -17 -2.141 1 94.56 122 LEU B C 1
ATOM 5474 O O . LEU B 1 122 ? -2.945 -18.234 -2.16 1 94.56 122 LEU B O 1
ATOM 5478 N N . ARG B 1 123 ? -2.996 -16.297 -1.041 1 94.12 123 ARG B N 1
ATOM 5479 C CA . ARG B 1 123 ? -2.775 -16.906 0.267 1 94.12 123 ARG B CA 1
ATOM 5480 C C . ARG B 1 123 ? -3.963 -16.656 1.192 1 94.12 123 ARG B C 1
ATOM 5482 O O . ARG B 1 123 ? -3.9 -15.797 2.074 1 94.12 123 ARG B O 1
ATOM 5489 N N . THR B 1 124 ? -4.969 -17.422 1.11 1 92.75 124 THR B N 1
ATOM 5490 C CA . THR B 1 124 ? -6.141 -17.297 1.97 1 92.75 124 THR B CA 1
ATOM 5491 C C . THR B 1 124 ? -5.793 -17.625 3.416 1 92.75 124 THR B C 1
ATOM 5493 O O . THR B 1 124 ? -5.102 -18.625 3.68 1 92.75 124 THR B O 1
ATOM 5496 N N . ASP B 1 125 ? -6.191 -16.812 4.316 1 91.5 125 ASP B N 1
ATOM 5497 C CA . ASP B 1 125 ? -5.961 -17.047 5.738 1 91.5 125 ASP B CA 1
ATOM 5498 C C . ASP B 1 125 ? -6.688 -18.297 6.211 1 91.5 125 ASP B C 1
ATOM 5500 O O . ASP B 1 125 ? -7.844 -18.531 5.848 1 91.5 125 ASP B O 1
ATOM 5504 N N . PHE B 1 126 ? -6.012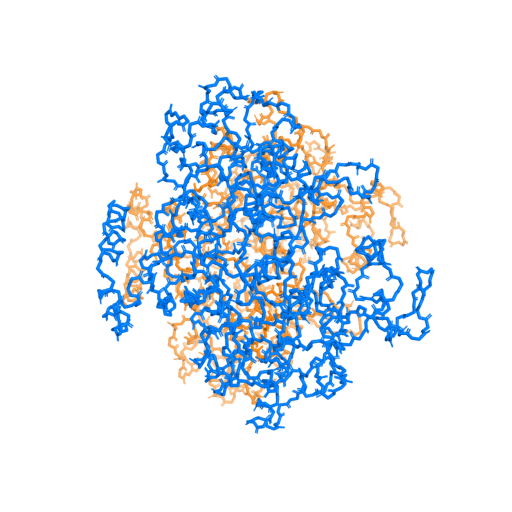 -19.109 6.984 1 81.94 126 PHE B N 1
ATOM 5505 C CA . PHE B 1 126 ? -6.523 -20.406 7.426 1 81.94 126 PHE B CA 1
ATOM 5506 C C . PHE B 1 126 ? -7.703 -20.234 8.367 1 81.94 126 PHE B C 1
ATOM 5508 O O . PHE B 1 126 ? -8.602 -21.078 8.414 1 81.94 126 PHE B O 1
ATOM 5515 N N . PHE B 1 127 ? -7.727 -19.188 9.109 1 84 127 PHE B N 1
ATOM 5516 C CA . PHE B 1 127 ? -8.672 -19.047 10.203 1 84 127 PHE B CA 1
ATOM 5517 C C . PHE B 1 127 ? -9.812 -18.125 9.82 1 84 127 PHE B C 1
ATOM 5519 O O . PHE B 1 127 ? -10.93 -18.234 10.344 1 84 127 PHE B O 1
ATOM 5526 N N . ASP B 1 128 ? -9.555 -17.172 8.977 1 91.88 128 ASP B N 1
ATOM 5527 C CA . ASP B 1 128 ? -10.555 -16.25 8.461 1 91.88 128 ASP B CA 1
ATOM 5528 C C . ASP B 1 128 ? -10.469 -16.141 6.941 1 91.88 128 ASP B C 1
ATOM 5530 O O . ASP B 1 128 ? -9.648 -15.383 6.414 1 91.88 128 ASP B O 1
ATOM 5534 N N . ARG B 1 129 ? -11.344 -16.766 6.266 1 92.12 129 ARG B N 1
ATOM 5535 C CA . ARG B 1 129 ? -11.273 -16.922 4.812 1 92.12 129 ARG B CA 1
ATOM 5536 C C . ARG B 1 129 ? -11.523 -15.594 4.113 1 92.12 129 ARG B C 1
ATOM 5538 O O . ARG B 1 129 ? -11.312 -15.469 2.906 1 92.12 129 ARG B O 1
ATOM 5545 N N . ARG B 1 130 ? -12.016 -14.586 4.848 1 95.81 130 ARG B N 1
ATOM 5546 C CA . ARG B 1 130 ? -12.148 -13.242 4.289 1 95.81 130 ARG B CA 1
ATOM 5547 C C . ARG B 1 130 ? -10.789 -12.586 4.109 1 95.81 130 ARG B C 1
ATOM 5549 O O . ARG B 1 130 ? -10.648 -11.641 3.326 1 95.81 130 ARG B O 1
ATOM 5556 N N . LYS B 1 131 ? -9.812 -13.055 4.844 1 97.12 131 LYS B N 1
ATOM 5557 C CA . LYS B 1 131 ? -8.492 -12.445 4.926 1 97.12 131 LYS B CA 1
ATOM 5558 C C . LYS B 1 131 ? -7.453 -13.281 4.188 1 97.12 131 LYS B C 1
ATOM 5560 O O . LYS B 1 131 ? -7.75 -14.391 3.734 1 97.12 131 LYS B O 1
ATOM 5565 N N . ASN B 1 132 ? -6.312 -12.711 3.934 1 96.44 132 ASN B N 1
ATOM 5566 C CA . ASN B 1 132 ? -5.16 -13.367 3.33 1 96.44 132 ASN B CA 1
ATOM 5567 C C . ASN B 1 132 ? -3.855 -12.945 3.996 1 96.44 132 ASN B C 1
ATOM 5569 O O . ASN B 1 132 ? -3.83 -11.977 4.758 1 96.44 132 ASN B O 1
ATOM 5573 N N . THR B 1 133 ? -2.822 -13.664 3.748 1 94.5 133 THR B N 1
ATOM 5574 C CA . THR B 1 133 ? -1.526 -13.359 4.348 1 94.5 133 THR B CA 1
ATOM 5575 C C . THR B 1 133 ? -0.539 -12.883 3.283 1 94.5 133 THR B C 1
ATOM 5577 O O . THR B 1 133 ? 0.666 -12.812 3.535 1 94.5 133 THR B O 1
ATOM 5580 N N . SER B 1 134 ? -1.021 -12.57 2.111 1 95.12 134 SER B N 1
ATOM 5581 C CA . SER B 1 134 ? -0.18 -12.141 0.998 1 95.12 134 SER B CA 1
ATOM 5582 C C . SER B 1 134 ? 0.234 -10.68 1.148 1 95.12 134 SER B C 1
ATOM 5584 O O . SER B 1 134 ? -0.494 -9.883 1.739 1 95.12 134 SER B O 1
ATOM 5586 N N . ASN B 1 135 ? 1.428 -10.336 0.682 1 95 135 ASN B N 1
ATOM 5587 C CA . ASN B 1 135 ? 1.79 -8.938 0.514 1 95 135 ASN B CA 1
ATOM 5588 C C . ASN B 1 135 ? 1.381 -8.414 -0.859 1 95 135 ASN B C 1
ATOM 5590 O O . ASN B 1 135 ? 1.674 -7.266 -1.203 1 95 135 ASN B O 1
ATOM 5594 N N . HIS B 1 136 ? 0.71 -9.273 -1.692 1 95.94 136 HIS B N 1
ATOM 5595 C CA . HIS B 1 136 ? 0.093 -8.961 -2.977 1 95.94 136 HIS B CA 1
ATOM 5596 C C . HIS B 1 136 ? 1.147 -8.648 -4.031 1 95.94 136 HIS B C 1
ATOM 5598 O O . HIS B 1 136 ? 0.85 -8 -5.039 1 95.94 136 HIS B O 1
ATOM 5604 N N . GLU B 1 137 ? 2.434 -9.055 -3.811 1 96.06 137 GLU B N 1
ATOM 5605 C CA . GLU B 1 137 ? 3.523 -8.734 -4.73 1 96.06 137 GLU B CA 1
ATOM 5606 C C . GLU B 1 137 ? 4.078 -10 -5.383 1 96.06 137 GLU B C 1
ATOM 5608 O O . GLU B 1 137 ? 3.945 -11.094 -4.836 1 96.06 137 GLU B O 1
ATOM 5613 N N . ILE B 1 138 ? 4.613 -9.836 -6.57 1 97.06 138 ILE B N 1
ATOM 5614 C CA . ILE B 1 138 ? 5.508 -10.828 -7.152 1 97.06 138 ILE B CA 1
ATOM 5615 C C . ILE B 1 138 ? 6.941 -10.57 -6.688 1 97.06 138 ILE B C 1
ATOM 5617 O O . ILE B 1 138 ? 7.609 -9.656 -7.191 1 97.06 138 ILE B O 1
ATOM 5621 N N . ASP B 1 139 ? 7.359 -11.398 -5.711 1 97.69 139 ASP B N 1
ATOM 5622 C CA . ASP B 1 139 ? 8.609 -10.984 -5.07 1 97.69 139 ASP B CA 1
ATOM 5623 C C . ASP B 1 139 ? 9.445 -12.195 -4.676 1 97.69 139 ASP B C 1
ATOM 5625 O O . ASP B 1 139 ? 10.375 -12.086 -3.879 1 97.69 139 ASP B O 1
ATOM 5629 N N . LEU B 1 140 ? 9.047 -13.383 -5.117 1 98.31 140 LEU B N 1
ATOM 5630 C CA . LEU B 1 140 ? 9.773 -14.617 -4.844 1 98.31 140 LEU B CA 1
ATOM 5631 C C . LEU B 1 140 ? 9.797 -14.914 -3.348 1 98.31 140 LEU B C 1
ATOM 5633 O O . LEU B 1 140 ? 10.789 -15.43 -2.832 1 98.31 140 LEU B O 1
ATOM 5637 N N . CYS B 1 141 ? 8.734 -14.578 -2.686 1 98.25 141 CYS B N 1
ATOM 5638 C CA . CYS B 1 141 ? 8.672 -14.875 -1.26 1 98.25 141 CYS B CA 1
ATOM 5639 C C . CYS B 1 141 ? 8.773 -16.375 -1.012 1 98.25 141 CYS B C 1
ATOM 5641 O O . CYS B 1 141 ? 9.008 -16.812 0.119 1 98.25 141 CYS B O 1
ATOM 5643 N N . GLN B 1 142 ? 8.695 -17.188 -2.047 1 97.94 142 GLN B N 1
ATOM 5644 C CA . GLN B 1 142 ? 8.867 -18.641 -1.93 1 97.94 142 GLN B CA 1
ATOM 5645 C C . GLN B 1 142 ? 10.258 -19 -1.428 1 97.94 142 GLN B C 1
ATOM 5647 O O . GLN B 1 142 ? 10.445 -20 -0.733 1 97.94 142 GLN B O 1
ATOM 5652 N N . ILE B 1 143 ? 11.211 -18.141 -1.793 1 98.38 143 ILE B N 1
ATOM 5653 C CA . ILE B 1 143 ? 12.57 -18.453 -1.354 1 98.38 143 ILE B CA 1
ATOM 5654 C C . ILE B 1 143 ? 13.07 -17.359 -0.409 1 98.38 143 ILE B C 1
ATOM 5656 O O . ILE B 1 143 ? 14.039 -17.562 0.323 1 98.38 143 ILE B O 1
ATOM 5660 N N . TYR B 1 144 ? 12.383 -16.219 -0.383 1 98.44 144 TYR B N 1
ATOM 5661 C CA . TYR B 1 144 ? 12.867 -15.109 0.433 1 98.44 144 TYR B CA 1
ATOM 5662 C C . TYR B 1 144 ? 12.016 -14.93 1.683 1 98.44 144 TYR B C 1
ATOM 5664 O O . TYR B 1 144 ? 12.438 -14.289 2.648 1 98.44 144 TYR B O 1
ATOM 5672 N N . GLY B 1 145 ? 10.812 -15.43 1.653 1 97.25 145 GLY B N 1
ATOM 5673 C CA . GLY B 1 145 ? 9.875 -15.18 2.732 1 97.25 145 GLY B CA 1
ATOM 5674 C C . GLY B 1 145 ? 9.062 -13.906 2.529 1 97.25 145 GLY B C 1
ATOM 5675 O O . GLY B 1 145 ? 9.43 -13.055 1.717 1 97.25 145 GLY B O 1
ATOM 5676 N N . LEU B 1 146 ? 7.969 -13.789 3.279 1 94.88 146 LEU B N 1
ATOM 5677 C CA . LEU B 1 146 ? 7.062 -12.656 3.164 1 94.88 146 LEU B CA 1
ATOM 5678 C C . LEU B 1 146 ? 7.555 -11.484 4.008 1 94.88 146 LEU B C 1
ATOM 5680 O O . LEU B 1 146 ? 7.129 -10.344 3.801 1 94.88 146 LEU B O 1
ATOM 5684 N N . ARG B 1 147 ? 8.383 -11.773 4.961 1 94.38 147 ARG B N 1
ATOM 5685 C CA . ARG B 1 147 ? 8.852 -10.766 5.906 1 94.38 147 ARG B CA 1
ATOM 5686 C C . ARG B 1 147 ? 10.375 -10.766 5.996 1 94.38 147 ARG B C 1
ATOM 5688 O O . ARG B 1 147 ? 11.008 -11.805 5.805 1 94.38 147 ARG B O 1
ATOM 5695 N N . GLU B 1 148 ? 10.891 -9.68 6.418 1 95.06 148 GLU B N 1
ATOM 5696 C CA . GLU B 1 148 ? 12.344 -9.531 6.48 1 95.06 148 GLU B CA 1
ATOM 5697 C C . GLU B 1 148 ? 12.945 -10.477 7.516 1 95.06 148 GLU B C 1
ATOM 5699 O O . GLU B 1 148 ? 14.062 -10.969 7.344 1 95.06 148 GLU B O 1
ATOM 5704 N N . ASP B 1 149 ? 12.234 -10.672 8.602 1 95.44 149 ASP B N 1
ATOM 5705 C CA . ASP B 1 149 ? 12.773 -11.578 9.609 1 95.44 149 ASP B CA 1
ATOM 5706 C C . ASP B 1 149 ? 12.906 -12.992 9.062 1 95.44 149 ASP B C 1
ATOM 5708 O O . ASP B 1 149 ? 13.883 -13.688 9.352 1 95.44 149 ASP B O 1
ATOM 5712 N N . ILE B 1 150 ? 11.961 -13.477 8.242 1 97 150 ILE B N 1
ATOM 5713 C CA . ILE B 1 150 ? 12.039 -14.781 7.598 1 97 150 ILE B CA 1
ATOM 5714 C C . ILE B 1 150 ? 13.18 -14.789 6.582 1 97 150 ILE B C 1
ATOM 5716 O O . ILE B 1 150 ? 13.938 -15.766 6.5 1 97 150 ILE B O 1
ATOM 5720 N N . THR B 1 151 ? 13.297 -13.695 5.84 1 98.06 151 THR B N 1
ATOM 5721 C CA . THR B 1 151 ? 14.383 -13.578 4.871 1 98.06 151 THR B CA 1
ATOM 5722 C C . THR B 1 151 ? 15.734 -13.805 5.539 1 98.06 151 THR B C 1
ATOM 5724 O O . THR B 1 151 ? 16.578 -14.547 5.027 1 98.06 151 THR B O 1
ATOM 5727 N N . HIS B 1 152 ? 15.938 -13.219 6.668 1 97.56 152 HIS B N 1
ATOM 5728 C CA . HIS B 1 152 ? 17.203 -13.297 7.383 1 97.56 152 HIS B CA 1
ATOM 5729 C C . HIS B 1 152 ? 17.516 -14.727 7.805 1 97.56 152 HIS B C 1
ATOM 5731 O O . HIS B 1 152 ? 18.672 -15.141 7.82 1 97.56 152 HIS B O 1
ATOM 5737 N N . LEU B 1 153 ? 16.469 -15.461 8.133 1 98 153 LEU B N 1
ATOM 5738 C CA . LEU B 1 153 ? 16.641 -16.844 8.586 1 98 153 LEU B CA 1
ATOM 5739 C C . LEU B 1 153 ? 17.078 -17.734 7.43 1 98 153 LEU B C 1
ATOM 5741 O O . LEU B 1 153 ? 17.641 -18.812 7.652 1 98 153 LEU B O 1
ATOM 5745 N N . LEU B 1 154 ? 16.844 -17.297 6.207 1 98.38 154 LEU B N 1
ATOM 5746 C CA . LEU B 1 154 ? 17.109 -18.125 5.031 1 98.38 154 LEU B CA 1
ATOM 5747 C C . LEU B 1 154 ? 18.453 -17.734 4.398 1 98.38 154 LEU B C 1
ATOM 5749 O O . LEU B 1 154 ? 18.938 -18.438 3.502 1 98.38 154 LEU B O 1
ATOM 5753 N N . ARG B 1 155 ? 19.047 -16.688 4.863 1 98.56 155 ARG B N 1
ATOM 5754 C CA . ARG B 1 155 ? 20.297 -16.188 4.293 1 98.56 155 ARG B CA 1
ATOM 5755 C C . ARG B 1 155 ? 21.5 -16.891 4.902 1 98.56 155 ARG B C 1
ATOM 5757 O O . ARG B 1 155 ? 21.516 -17.172 6.102 1 98.56 155 ARG B O 1
ATOM 5764 N N . LEU B 1 156 ? 22.453 -17.109 4.082 1 98.19 156 LEU B N 1
ATOM 5765 C CA . LEU B 1 156 ? 23.734 -17.656 4.512 1 98.19 156 LEU B CA 1
ATOM 5766 C C . LEU B 1 156 ? 24.547 -16.609 5.254 1 98.19 156 LEU B C 1
ATOM 5768 O O . LEU B 1 156 ? 25.406 -16.953 6.074 1 98.19 156 LEU B O 1
ATOM 5772 N N . LYS B 1 157 ? 24.312 -15.32 4.953 1 97.62 157 LYS B N 1
ATOM 5773 C CA . LYS B 1 157 ? 25.016 -14.164 5.496 1 97.62 157 LYS B CA 1
ATOM 5774 C C . LYS B 1 157 ? 26.484 -14.172 5.086 1 97.62 157 LYS B C 1
ATOM 5776 O O . LYS B 1 157 ? 27.359 -13.828 5.887 1 97.62 157 LYS B O 1
ATOM 5781 N N . LYS B 1 158 ? 26.703 -14.742 3.975 1 98.38 158 LYS B N 1
ATOM 5782 C CA . LYS B 1 158 ? 28 -14.75 3.307 1 98.38 158 LYS B CA 1
ATOM 5783 C C . LYS B 1 158 ? 27.844 -14.602 1.796 1 98.38 158 LYS B C 1
ATOM 5785 O O . LYS B 1 158 ? 27.188 -15.422 1.154 1 98.38 158 LYS B O 1
ATOM 5790 N N . ASP B 1 159 ? 28.406 -13.562 1.249 1 98.5 159 ASP B N 1
ATOM 5791 C CA . ASP B 1 159 ? 28.469 -13.312 -0.188 1 98.5 159 ASP B CA 1
ATOM 5792 C C . ASP B 1 159 ? 27.062 -13.156 -0.78 1 98.5 159 ASP B C 1
ATOM 5794 O O . ASP B 1 159 ? 26.828 -13.555 -1.921 1 98.5 159 ASP B O 1
ATOM 5798 N N . GLY B 1 160 ? 26.125 -12.734 0.056 1 98.81 160 GLY B N 1
ATOM 5799 C CA . GLY B 1 160 ? 24.766 -12.43 -0.387 1 98.81 160 GLY B CA 1
ATOM 5800 C C . GLY B 1 160 ? 23.922 -13.664 -0.624 1 98.81 160 GLY B C 1
ATOM 5801 O O . GLY B 1 160 ? 22.766 -13.562 -1.045 1 98.81 160 GLY B O 1
ATOM 5802 N N . LYS B 1 161 ? 24.406 -14.852 -0.304 1 98.88 161 LYS B N 1
ATOM 5803 C CA . LYS B 1 161 ? 23.797 -16.109 -0.743 1 98.88 161 LYS B CA 1
ATOM 5804 C C . LYS B 1 161 ? 22.734 -16.578 0.243 1 98.88 161 LYS B C 1
ATOM 5806 O O . LYS B 1 161 ? 22.75 -16.172 1.41 1 98.88 161 LYS B O 1
ATOM 5811 N N . LEU B 1 162 ? 21.828 -17.359 -0.276 1 98.88 162 LEU B N 1
ATOM 5812 C CA . LEU B 1 162 ? 20.891 -18.109 0.546 1 98.88 162 LEU B CA 1
ATOM 5813 C C . LEU B 1 162 ? 21.531 -19.391 1.079 1 98.88 162 LEU B C 1
ATOM 5815 O O . LEU B 1 162 ? 22.438 -19.938 0.457 1 98.88 162 LEU B O 1
ATOM 5819 N N . LYS B 1 163 ? 20.984 -19.797 2.248 1 98.62 163 LYS B N 1
ATOM 5820 C CA . LYS B 1 163 ? 21.438 -21.078 2.809 1 98.62 163 LYS B CA 1
ATOM 5821 C C . LYS B 1 163 ? 21.188 -22.219 1.838 1 98.62 163 LYS B C 1
ATOM 5823 O O . LYS B 1 163 ? 20.141 -22.25 1.167 1 98.62 163 LYS B O 1
ATOM 5828 N N . TYR B 1 164 ? 22.125 -23.109 1.765 1 98.38 164 TYR B N 1
ATOM 5829 C CA . TYR B 1 164 ? 22 -24.281 0.894 1 98.38 164 TYR B CA 1
ATOM 5830 C C . TYR B 1 164 ? 22.734 -25.484 1.473 1 98.38 164 TYR B C 1
ATOM 5832 O O . TYR B 1 164 ? 23.5 -25.344 2.438 1 98.38 164 TYR B O 1
ATOM 5840 N N . GLN B 1 165 ? 22.438 -26.625 1.01 1 97.88 165 GLN B N 1
ATOM 5841 C CA . GLN B 1 165 ? 23.188 -27.844 1.267 1 97.88 165 GLN B CA 1
ATOM 5842 C C . GLN B 1 165 ? 23.531 -28.578 -0.035 1 97.88 165 GLN B C 1
ATOM 5844 O O . GLN B 1 165 ? 22.969 -28.266 -1.086 1 97.88 165 GLN B O 1
ATOM 5849 N N . VAL B 1 166 ? 24.531 -29.391 0.043 1 97.25 166 VAL B N 1
ATOM 5850 C CA . VAL B 1 166 ? 24.953 -30.172 -1.118 1 97.25 166 VAL B CA 1
ATOM 5851 C C . VAL B 1 166 ? 24.594 -31.641 -0.909 1 97.25 166 VAL B C 1
ATOM 5853 O O . VAL B 1 166 ? 25 -32.25 0.079 1 97.25 166 VAL B O 1
ATOM 5856 N N . ILE B 1 167 ? 23.75 -32.094 -1.742 1 95.94 167 ILE B N 1
ATOM 5857 C CA . ILE B 1 167 ? 23.375 -33.5 -1.76 1 95.94 167 ILE B CA 1
ATOM 5858 C C . ILE B 1 167 ? 23.797 -34.156 -3.086 1 95.94 167 ILE B C 1
ATOM 5860 O O . ILE B 1 167 ? 23.312 -33.75 -4.148 1 95.94 167 ILE B O 1
ATOM 5864 N N . ASP B 1 168 ? 24.688 -35.156 -3 1 92.06 168 ASP B N 1
ATOM 5865 C CA . ASP B 1 168 ? 25.188 -35.844 -4.188 1 92.06 168 ASP B CA 1
ATOM 5866 C C . ASP B 1 168 ? 25.703 -34.844 -5.219 1 92.06 168 ASP B C 1
ATOM 5868 O O . ASP B 1 168 ? 25.359 -34.906 -6.398 1 92.06 168 ASP B O 1
ATOM 5872 N N . GLY B 1 169 ? 26.297 -33.844 -4.785 1 92.19 169 GLY B N 1
ATOM 5873 C CA . GLY B 1 169 ? 27 -32.875 -5.625 1 92.19 169 GLY B CA 1
ATOM 5874 C C . GLY B 1 169 ? 26.094 -31.781 -6.156 1 92.19 169 GLY B C 1
ATOM 5875 O O . GLY B 1 169 ? 26.547 -30.938 -6.93 1 92.19 169 GLY B O 1
ATOM 5876 N N . GLU B 1 170 ? 24.875 -31.75 -5.758 1 94.69 170 GLU B N 1
ATOM 5877 C CA . GLU B 1 170 ? 23.938 -30.734 -6.223 1 94.69 170 GLU B CA 1
ATOM 5878 C C . GLU B 1 170 ? 23.453 -29.859 -5.066 1 94.69 170 GLU B C 1
ATOM 5880 O O . GLU B 1 170 ? 23.344 -30.328 -3.934 1 94.69 170 GLU B O 1
ATOM 5885 N N . ILE B 1 171 ? 23.172 -28.625 -5.395 1 97.12 171 ILE B N 1
ATOM 5886 C CA . ILE B 1 171 ? 22.781 -27.656 -4.387 1 97.12 171 ILE B CA 1
ATOM 5887 C C . ILE B 1 171 ? 21.266 -27.703 -4.176 1 97.12 171 ILE B C 1
ATOM 5889 O O . ILE B 1 171 ? 20.5 -27.672 -5.141 1 97.12 171 ILE B O 1
ATOM 5893 N N . PHE B 1 172 ? 20.859 -27.812 -2.947 1 98.12 172 PHE B N 1
ATOM 5894 C CA . PHE B 1 172 ? 19.453 -27.812 -2.545 1 98.12 172 PHE B CA 1
ATOM 5895 C C . PHE B 1 172 ? 19.234 -26.891 -1.354 1 98.12 172 PHE B C 1
ATOM 5897 O O . PHE B 1 172 ? 20.188 -26.5 -0.686 1 98.12 172 PHE B O 1
ATOM 5904 N N . PRO B 1 173 ? 17.969 -26.438 -1.109 1 98.12 173 PRO B N 1
ATOM 5905 C CA . PRO B 1 173 ? 17.688 -25.766 0.17 1 98.12 173 PRO B CA 1
ATOM 5906 C C . PRO B 1 173 ? 18.031 -26.656 1.371 1 98.12 173 PRO B C 1
ATOM 5908 O O . PRO B 1 173 ? 18.016 -27.875 1.264 1 98.12 173 PRO B O 1
ATOM 5911 N N . PRO B 1 174 ? 18.375 -26.047 2.445 1 98.12 174 PRO B N 1
ATOM 5912 C CA . PRO B 1 174 ? 18.609 -26.859 3.631 1 98.12 174 PRO B CA 1
ATOM 5913 C C . PRO B 1 174 ? 17.359 -27.594 4.109 1 98.12 174 PRO B C 1
ATOM 5915 O O . PRO B 1 174 ? 16.25 -27.125 3.879 1 98.12 174 PRO B O 1
ATOM 5918 N N . TYR B 1 175 ? 17.625 -28.719 4.734 1 97.69 175 TYR B N 1
ATOM 5919 C CA . TYR B 1 175 ? 16.5 -29.391 5.379 1 97.69 175 TYR B CA 1
ATOM 5920 C C . TYR B 1 175 ? 15.945 -28.547 6.52 1 97.69 175 TYR B C 1
ATOM 5922 O O . TYR B 1 175 ? 16.703 -27.891 7.246 1 97.69 175 TYR B O 1
ATOM 5930 N N . LEU B 1 176 ? 14.641 -28.562 6.613 1 97.75 176 LEU B N 1
ATOM 5931 C CA . LEU B 1 176 ? 13.969 -27.891 7.719 1 97.75 176 LEU B CA 1
ATOM 5932 C C . LEU B 1 176 ? 14.234 -28.609 9.031 1 97.75 176 LEU B C 1
ATOM 5934 O O . LEU B 1 176 ? 14.461 -27.969 10.062 1 97.75 176 LEU B O 1
ATOM 5938 N N . PHE B 1 177 ? 14.32 -29.938 8.922 1 97 177 PHE B N 1
ATOM 5939 C CA . PHE B 1 177 ? 14.484 -30.781 10.102 1 97 177 PHE B CA 1
ATOM 5940 C C . PHE B 1 177 ? 15.812 -31.531 10.055 1 97 177 PHE B C 1
ATOM 5942 O O . PHE B 1 177 ? 16.391 -31.703 8.977 1 97 177 PHE B O 1
ATOM 5949 N N . ASN B 1 178 ? 16.234 -31.891 11.273 1 97.31 178 ASN B N 1
ATOM 5950 C CA . ASN B 1 178 ? 17.375 -32.812 11.367 1 97.31 178 ASN B CA 1
ATOM 5951 C C . ASN B 1 178 ? 16.984 -34.219 10.922 1 97.31 178 ASN B C 1
ATOM 5953 O O . ASN B 1 178 ? 16.203 -34.875 11.594 1 97.31 178 ASN B O 1
ATOM 5957 N N . VAL B 1 179 ? 17.562 -34.688 9.883 1 95.75 179 VAL B N 1
ATOM 5958 C CA . VAL B 1 179 ? 17.141 -35.906 9.203 1 95.75 179 VAL B CA 1
ATOM 5959 C C . VAL B 1 179 ? 17.297 -37.094 10.148 1 95.75 179 VAL B C 1
ATOM 5961 O O . VAL B 1 179 ? 16.469 -38 10.156 1 95.75 179 VAL B O 1
ATOM 5964 N N . GLU B 1 180 ? 18.312 -37.125 10.992 1 95.94 180 GLU B N 1
ATOM 5965 C CA . GLU B 1 180 ? 18.641 -38.25 11.852 1 95.94 180 GLU B CA 1
ATOM 5966 C C . GLU B 1 180 ? 17.781 -38.25 13.117 1 95.94 180 GLU B C 1
ATOM 5968 O O . GLU B 1 180 ? 17.375 -39.312 13.602 1 95.94 180 GLU B O 1
ATOM 5973 N N . GLU B 1 181 ? 17.406 -37.094 13.516 1 96.5 181 GLU B N 1
ATOM 5974 C CA . GLU B 1 181 ? 16.828 -36.969 14.852 1 96.5 181 GLU B CA 1
ATOM 5975 C C . GLU B 1 181 ? 15.32 -36.781 14.781 1 96.5 181 GLU B C 1
ATOM 5977 O O . GLU B 1 181 ? 14.609 -37.031 15.766 1 96.5 181 GLU B O 1
ATOM 5982 N N . THR B 1 182 ? 14.867 -36.375 13.672 1 96.06 182 THR B N 1
ATOM 5983 C CA . THR B 1 182 ? 13.453 -36.062 13.57 1 96.06 182 THR B CA 1
ATOM 5984 C C . THR B 1 182 ? 12.609 -37.312 13.406 1 96.06 182 THR B C 1
ATOM 5986 O O . THR B 1 182 ? 12.992 -38.219 12.672 1 96.06 182 THR B O 1
ATOM 5989 N N . THR B 1 183 ? 11.461 -37.375 14.148 1 94.56 183 THR B N 1
ATOM 5990 C CA . THR B 1 183 ? 10.43 -38.375 14 1 94.56 183 THR B CA 1
ATOM 5991 C C . THR B 1 183 ? 9.062 -37.75 13.797 1 94.56 183 THR B C 1
ATOM 5993 O O . THR B 1 183 ? 8.93 -36.531 13.844 1 94.56 183 THR B O 1
ATOM 5996 N N . ALA B 1 184 ? 8.094 -38.625 13.492 1 88.88 184 ALA B N 1
ATOM 5997 C CA . ALA B 1 184 ? 6.73 -38.125 13.281 1 88.88 184 ALA B CA 1
ATOM 5998 C C . ALA B 1 184 ? 6.211 -37.406 14.523 1 88.88 184 ALA B C 1
ATOM 6000 O O . ALA B 1 184 ? 5.453 -36.438 14.422 1 88.88 184 ALA B O 1
ATOM 6001 N N . ASP B 1 185 ? 6.723 -37.812 15.727 1 89.19 185 ASP B N 1
ATOM 6002 C CA . ASP B 1 185 ? 6.168 -37.281 16.969 1 89.19 185 ASP B CA 1
ATOM 6003 C C . ASP B 1 185 ? 7.094 -36.25 17.609 1 89.19 185 ASP B C 1
ATOM 6005 O O . ASP B 1 185 ? 6.715 -35.594 18.562 1 89.19 185 ASP B O 1
ATOM 6009 N N . ASN B 1 186 ? 8.266 -36.188 16.984 1 93.94 186 ASN B N 1
ATOM 6010 C CA . ASN B 1 186 ? 9.242 -35.25 17.562 1 93.94 186 ASN B CA 1
ATOM 6011 C C . ASN B 1 186 ? 10.055 -34.562 16.469 1 93.94 186 ASN B C 1
ATOM 6013 O O . ASN B 1 186 ? 11.062 -35.062 16.016 1 93.94 186 ASN B O 1
ATOM 6017 N N . TRP B 1 187 ? 9.664 -33.312 16.25 1 95 187 TRP B N 1
ATOM 6018 C CA . TRP B 1 187 ? 10.359 -32.531 15.242 1 95 187 TRP B CA 1
ATOM 6019 C C . TRP B 1 187 ? 11.641 -31.922 15.82 1 95 187 TRP B C 1
ATOM 6021 O O . TRP B 1 187 ? 11.594 -31.219 16.828 1 95 187 TRP B O 1
ATOM 6031 N N . VAL B 1 188 ? 12.781 -32.219 15.297 1 96.75 188 VAL B N 1
ATOM 6032 C CA . VAL B 1 188 ? 14.055 -31.578 15.625 1 96.75 188 VAL B CA 1
ATOM 6033 C C . VAL B 1 188 ? 14.547 -30.766 14.43 1 96.75 188 VAL B C 1
ATOM 6035 O O . VAL B 1 188 ? 14.867 -31.312 13.383 1 96.75 188 VAL B O 1
ATOM 6038 N N . PHE B 1 189 ? 14.562 -29.516 14.562 1 96.94 189 PHE B N 1
ATOM 6039 C CA . PHE B 1 189 ? 14.93 -28.641 13.461 1 96.94 189 PHE B CA 1
ATOM 6040 C C . PHE B 1 189 ? 16.422 -28.766 13.148 1 96.94 189 PHE B C 1
ATOM 6042 O O . PHE B 1 189 ? 17.234 -28.969 14.047 1 96.94 189 PHE B O 1
ATOM 6049 N N . ALA B 1 190 ? 16.75 -28.656 11.883 1 95.75 190 ALA B N 1
ATOM 6050 C CA . ALA B 1 190 ? 18.141 -28.797 11.43 1 95.75 190 ALA B CA 1
ATOM 6051 C C . ALA B 1 190 ? 19 -27.641 11.922 1 95.75 190 ALA B C 1
ATOM 6053 O O . ALA B 1 190 ? 20.203 -27.797 12.141 1 95.75 190 ALA B O 1
ATOM 6054 N N . ASP B 1 191 ? 18.422 -26.469 11.883 1 93.5 191 ASP B N 1
ATOM 6055 C CA . ASP B 1 191 ? 18.953 -25.219 12.438 1 93.5 191 ASP B CA 1
ATOM 6056 C C . ASP B 1 191 ? 18 -24.641 13.484 1 93.5 191 ASP B C 1
ATOM 6058 O O . ASP B 1 191 ? 16.797 -24.531 13.234 1 93.5 191 ASP B O 1
ATOM 6062 N N . ARG B 1 192 ? 18.562 -24.328 14.648 1 92.81 192 ARG B N 1
ATOM 6063 C CA . ARG B 1 192 ? 17.719 -23.844 15.734 1 92.81 192 ARG B CA 1
ATOM 6064 C C . ARG B 1 192 ? 16.891 -22.641 15.297 1 92.81 192 ARG B C 1
ATOM 6066 O O . ARG B 1 192 ? 15.766 -22.453 15.758 1 92.81 192 ARG B O 1
ATOM 6073 N N . GLU B 1 193 ? 17.406 -21.875 14.398 1 94.12 193 GLU B N 1
ATOM 6074 C CA . GLU B 1 193 ? 16.719 -20.656 13.961 1 94.12 193 GLU B CA 1
ATOM 6075 C C . GLU B 1 193 ? 15.508 -20.984 13.102 1 94.12 193 GLU B C 1
ATOM 6077 O O . GLU B 1 193 ? 14.594 -20.172 12.969 1 94.12 193 GLU B O 1
ATOM 6082 N N . PHE B 1 194 ? 15.492 -22.172 12.547 1 96.5 194 PHE B N 1
ATOM 6083 C CA . PHE B 1 194 ? 14.414 -22.547 11.633 1 96.5 194 PHE B CA 1
ATOM 6084 C C . PHE B 1 194 ? 13.117 -22.766 12.398 1 96.5 194 PHE B C 1
ATOM 6086 O O . PHE B 1 194 ? 12.039 -22.844 11.805 1 96.5 194 PHE B O 1
ATOM 6093 N N . GLU B 1 195 ? 13.234 -22.859 13.734 1 94.5 195 GLU B N 1
ATOM 6094 C CA . GLU B 1 195 ? 12.031 -22.938 14.555 1 94.5 195 GLU B CA 1
ATOM 6095 C C . GLU B 1 195 ? 11.164 -21.703 14.398 1 94.5 195 GLU B C 1
ATOM 6097 O O . GLU B 1 195 ? 9.945 -21.75 14.617 1 94.5 195 GLU B O 1
ATOM 6102 N N . ASN B 1 196 ? 11.812 -20.625 13.992 1 95.25 196 ASN B N 1
ATOM 6103 C CA . ASN B 1 196 ? 11.117 -19.344 13.875 1 95.25 196 ASN B CA 1
ATOM 6104 C C . ASN B 1 196 ? 10.742 -19.047 12.43 1 95.25 196 ASN B C 1
ATOM 6106 O O . ASN B 1 196 ? 10.281 -17.938 12.117 1 95.25 196 ASN B O 1
ATOM 6110 N N . LEU B 1 197 ? 10.922 -19.969 11.547 1 96.56 197 LEU B N 1
ATOM 6111 C CA . LEU B 1 197 ? 10.656 -19.734 10.133 1 96.56 197 LEU B CA 1
ATOM 6112 C C . LEU B 1 197 ? 9.164 -19.594 9.883 1 96.56 197 LEU B C 1
ATOM 6114 O O . LEU B 1 197 ? 8.734 -18.656 9.203 1 96.56 197 LEU B O 1
ATOM 6118 N N . HIS B 1 198 ? 8.359 -20.531 10.398 1 95.31 198 HIS B N 1
ATOM 6119 C CA . HIS B 1 198 ? 6.91 -20.547 10.258 1 95.31 198 HIS B CA 1
ATOM 6120 C C . HIS B 1 198 ? 6.227 -20.875 11.578 1 95.31 198 HIS B C 1
ATOM 6122 O O . HIS B 1 198 ? 6.801 -21.562 12.422 1 95.31 198 HIS B O 1
ATOM 6128 N N . PRO B 1 199 ? 5.023 -20.406 11.742 1 92.62 199 PRO B N 1
ATOM 6129 C CA . PRO B 1 199 ? 4.301 -20.797 12.953 1 92.62 199 PRO B CA 1
ATOM 6130 C C . PRO B 1 199 ? 4.121 -22.312 13.07 1 92.62 199 PRO B C 1
ATOM 6132 O O . PRO B 1 199 ? 3.799 -22.969 12.078 1 92.62 199 PRO B O 1
ATOM 6135 N N . ARG B 1 200 ? 4.281 -22.797 14.258 1 91.44 200 ARG B N 1
ATOM 6136 C CA . ARG B 1 200 ? 4.219 -24.25 14.492 1 91.44 200 ARG B CA 1
ATOM 6137 C C . ARG B 1 200 ? 2.854 -24.797 14.109 1 91.44 200 ARG B C 1
ATOM 6139 O O . ARG B 1 200 ? 2.762 -25.875 13.508 1 91.44 200 ARG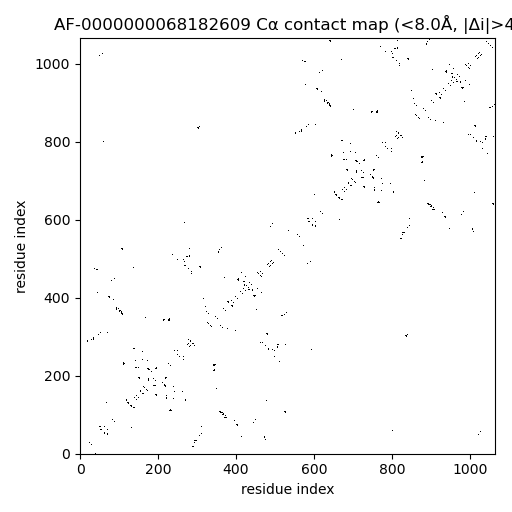 B O 1
ATOM 6146 N N . ALA B 1 201 ? 1.8 -24.094 14.414 1 88.88 201 ALA B N 1
ATOM 6147 C CA . ALA B 1 201 ? 0.444 -24.547 14.117 1 88.88 201 ALA B CA 1
ATOM 6148 C C . ALA B 1 201 ? 0.245 -24.719 12.617 1 88.88 201 ALA B C 1
ATOM 6150 O O . ALA B 1 201 ? -0.468 -25.641 12.188 1 88.88 201 ALA B O 1
ATOM 6151 N N . VAL B 1 202 ? 0.848 -23.891 11.852 1 89 202 VAL B N 1
ATOM 6152 C CA . VAL B 1 202 ? 0.729 -23.969 10.398 1 89 202 VAL B CA 1
ATOM 6153 C C . VAL B 1 202 ? 1.52 -25.172 9.875 1 89 202 VAL B C 1
ATOM 6155 O O . VAL B 1 202 ? 1.045 -25.906 9 1 89 202 VAL B O 1
ATOM 6158 N N . LEU B 1 203 ? 2.705 -25.406 10.422 1 90.75 203 LEU B N 1
ATOM 6159 C CA . LEU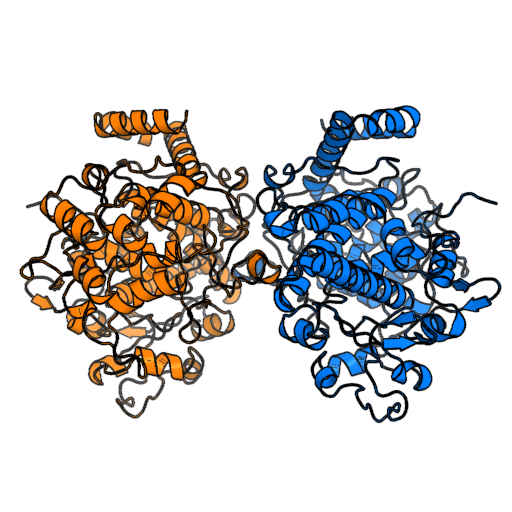 B 1 203 ? 3.512 -26.547 10.016 1 90.75 203 LEU B CA 1
ATOM 6160 C C . LEU B 1 203 ? 2.809 -27.859 10.352 1 90.75 203 LEU B C 1
ATOM 6162 O O . LEU B 1 203 ? 2.85 -28.812 9.562 1 90.75 203 LEU B O 1
ATOM 6166 N N . GLU B 1 204 ? 2.188 -27.875 11.523 1 89 204 GLU B N 1
ATOM 6167 C CA . GLU B 1 204 ? 1.439 -29.062 11.922 1 89 204 GLU B CA 1
ATOM 6168 C C . GLU B 1 204 ? 0.325 -29.375 10.922 1 89 204 GLU B C 1
ATOM 6170 O O . GLU B 1 204 ? 0.083 -30.547 10.594 1 89 204 GLU B O 1
ATOM 6175 N N . PHE B 1 205 ? -0.199 -28.359 10.453 1 83.69 205 PHE B N 1
ATOM 6176 C CA . PHE B 1 205 ? -1.257 -28.531 9.461 1 83.69 205 PHE B CA 1
ATOM 6177 C C . PHE B 1 205 ? -0.684 -29 8.133 1 83.69 205 PHE B C 1
ATOM 6179 O O . PHE B 1 205 ? -1.201 -29.938 7.527 1 83.69 205 PHE B O 1
ATOM 6186 N N . VAL B 1 206 ? 0.326 -28.422 7.688 1 86.75 206 VAL B N 1
ATOM 6187 C CA . VAL B 1 206 ? 0.926 -28.688 6.383 1 86.75 206 VAL B CA 1
ATOM 6188 C C . VAL B 1 206 ? 1.496 -30.109 6.352 1 86.75 206 VAL B C 1
ATOM 6190 O O . VAL B 1 206 ? 1.435 -30.781 5.324 1 86.75 206 VAL B O 1
ATOM 6193 N N . PHE B 1 207 ? 2.021 -30.594 7.496 1 89 207 PHE B N 1
ATOM 6194 C CA . PHE B 1 207 ? 2.715 -31.875 7.531 1 89 207 PHE B CA 1
ATOM 6195 C C . PHE B 1 207 ? 1.824 -32.969 8.133 1 89 207 PHE B C 1
ATOM 6197 O O . PHE B 1 207 ? 2.303 -34.031 8.484 1 89 207 PHE B O 1
ATOM 6204 N N . ASP B 1 208 ? 0.599 -32.594 8.148 1 84.06 208 ASP B N 1
ATOM 6205 C CA . ASP B 1 208 ? -0.331 -33.594 8.664 1 84.06 208 ASP B CA 1
ATOM 6206 C C . ASP B 1 208 ? -0.327 -34.875 7.793 1 84.06 208 ASP B C 1
ATOM 6208 O O . ASP B 1 208 ? -0.4 -34.781 6.566 1 84.06 208 ASP B O 1
ATOM 6212 N N . ASN B 1 209 ? -0.197 -36.031 8.32 1 82.88 209 ASN B N 1
ATOM 6213 C CA . ASN B 1 209 ? -0.273 -37.344 7.703 1 82.88 209 ASN B CA 1
ATOM 6214 C C . ASN B 1 209 ? 0.858 -37.562 6.703 1 82.88 209 ASN B C 1
ATOM 6216 O O . ASN B 1 209 ? 0.732 -38.375 5.781 1 82.88 209 ASN B O 1
ATOM 6220 N N . VAL B 1 210 ? 1.872 -36.781 6.828 1 90.44 210 VAL B N 1
ATOM 6221 C CA . VAL B 1 210 ? 3.053 -37.031 6.012 1 90.44 210 VAL B CA 1
ATOM 6222 C C . VAL B 1 210 ? 3.887 -38.156 6.633 1 90.44 210 VAL B C 1
ATOM 6224 O O . VAL B 1 210 ? 4.211 -38.094 7.824 1 90.44 210 VAL B O 1
ATOM 6227 N N . PRO B 1 211 ? 4.195 -39.094 5.812 1 92.38 211 PRO B N 1
ATOM 6228 C CA . PRO B 1 211 ? 5.051 -40.156 6.352 1 92.38 211 PRO B CA 1
ATOM 6229 C C . PRO B 1 211 ? 6.371 -39.625 6.898 1 92.38 211 PRO B C 1
ATOM 6231 O O . PRO B 1 211 ? 6.945 -38.688 6.34 1 92.38 211 PRO B O 1
ATOM 6234 N N . GLU B 1 212 ? 6.852 -40.281 7.98 1 95.06 212 GLU B N 1
ATOM 6235 C CA . GLU B 1 212 ? 8.055 -39.844 8.68 1 95.06 212 GLU B CA 1
ATOM 6236 C C . GLU B 1 212 ? 9.242 -39.719 7.727 1 95.06 212 GLU B C 1
ATOM 6238 O O . GLU B 1 212 ? 10 -38.75 7.777 1 95.06 212 GLU B O 1
ATOM 6243 N N . GLU B 1 213 ? 9.383 -40.688 6.836 1 94.75 213 GLU B N 1
ATOM 6244 C CA . GLU B 1 213 ? 10.523 -40.719 5.93 1 94.75 213 GLU B CA 1
ATOM 6245 C C . GLU B 1 213 ? 10.531 -39.5 4.992 1 94.75 213 GLU B C 1
ATOM 6247 O O . GLU B 1 213 ? 11.594 -39.062 4.555 1 94.75 213 GLU B O 1
ATOM 6252 N N . ARG B 1 214 ? 9.375 -38.969 4.738 1 95.88 214 ARG B N 1
ATOM 6253 C CA . ARG B 1 214 ? 9.266 -37.75 3.904 1 95.88 214 ARG B CA 1
ATOM 6254 C C . ARG B 1 214 ? 9.375 -36.5 4.746 1 95.88 214 ARG B C 1
ATOM 6256 O O . ARG B 1 214 ? 10.031 -35.531 4.344 1 95.88 214 ARG B O 1
ATOM 6263 N N . LEU B 1 215 ? 8.805 -36.594 5.949 1 95.19 215 LEU B N 1
ATOM 6264 C CA . LEU B 1 215 ? 8.773 -35.469 6.863 1 95.19 215 LEU B CA 1
ATOM 6265 C C . LEU B 1 215 ? 10.18 -34.969 7.199 1 95.19 215 LEU B C 1
ATOM 6267 O O . LEU B 1 215 ? 10.461 -33.781 7.184 1 95.19 215 LEU B O 1
ATOM 6271 N N . LYS B 1 216 ? 11.07 -35.875 7.461 1 95.81 216 LYS B N 1
ATOM 6272 C CA . LYS B 1 216 ? 12.406 -35.531 7.945 1 95.81 216 LYS B CA 1
ATOM 6273 C C . LYS B 1 216 ? 13.258 -34.938 6.832 1 95.81 216 LYS B C 1
ATOM 6275 O O . LYS B 1 216 ? 14.312 -34.344 7.094 1 95.81 216 LYS B O 1
ATOM 6280 N N . ARG B 1 217 ? 12.734 -34.938 5.594 1 95.94 217 ARG B N 1
ATOM 6281 C CA . ARG B 1 217 ? 13.508 -34.438 4.457 1 95.94 217 ARG B CA 1
ATOM 6282 C C . ARG B 1 217 ? 12.844 -33.219 3.826 1 95.94 217 ARG B C 1
ATOM 6284 O O . ARG B 1 217 ? 13.055 -32.938 2.645 1 95.94 217 ARG B O 1
ATOM 6291 N N . MET B 1 218 ? 12.031 -32.531 4.594 1 96.25 218 MET B N 1
ATOM 6292 C CA . MET B 1 218 ? 11.43 -31.312 4.109 1 96.25 218 MET B CA 1
ATOM 6293 C C . MET B 1 218 ? 12.453 -30.172 4.074 1 96.25 218 MET B C 1
ATOM 6295 O O . MET B 1 218 ? 13.352 -30.125 4.914 1 96.25 218 MET B O 1
ATOM 6299 N N . PHE B 1 219 ? 12.344 -29.312 3.129 1 97.88 219 PHE B N 1
ATOM 6300 C CA . PHE B 1 219 ? 13.281 -28.203 2.965 1 97.88 219 PHE B CA 1
ATOM 6301 C C . PHE B 1 219 ? 12.812 -26.969 3.727 1 97.88 219 PHE B C 1
ATOM 6303 O O . PHE B 1 219 ? 11.609 -26.781 3.922 1 97.88 219 PHE B O 1
ATOM 6310 N N . ALA B 1 220 ? 13.75 -26.203 4.234 1 98 220 ALA B N 1
ATOM 6311 C CA . ALA B 1 220 ? 13.461 -24.859 4.742 1 98 220 ALA B CA 1
ATOM 6312 C C . ALA B 1 220 ? 13.219 -23.875 3.596 1 98 220 ALA B C 1
ATOM 6314 O O . ALA B 1 220 ? 14.109 -23.625 2.785 1 98 220 ALA B O 1
ATOM 6315 N N . THR B 1 221 ? 12.008 -23.406 3.52 1 97.12 221 THR B N 1
ATOM 6316 C CA . THR B 1 221 ? 11.625 -22.547 2.406 1 97.12 221 THR B CA 1
ATOM 6317 C C . THR B 1 221 ? 10.969 -21.266 2.914 1 97.12 221 THR B C 1
ATOM 6319 O O . THR B 1 221 ? 10.727 -21.125 4.113 1 97.12 221 THR B O 1
ATOM 6322 N N . GLY B 1 222 ? 10.766 -20.312 2.047 1 97.5 222 GLY B N 1
ATOM 6323 C CA . GLY B 1 222 ? 10.227 -19.016 2.416 1 97.5 222 GLY B CA 1
ATOM 6324 C C . GLY B 1 222 ? 8.773 -19.078 2.828 1 97.5 222 GLY B C 1
ATOM 6325 O O . GLY B 1 222 ? 8.312 -18.25 3.631 1 97.5 222 GLY B O 1
ATOM 6326 N N . LEU B 1 223 ? 8.047 -20.031 2.277 1 96.69 223 LEU B N 1
ATOM 6327 C CA . LEU B 1 223 ? 6.625 -20.188 2.58 1 96.69 223 LEU B CA 1
ATOM 6328 C C . LEU B 1 223 ? 6.355 -21.547 3.213 1 96.69 223 LEU B C 1
ATOM 6330 O O . LEU B 1 223 ? 7.062 -22.516 2.932 1 96.69 223 LEU B O 1
ATOM 6334 N N . GLU B 1 224 ? 5.355 -21.672 3.93 1 93.25 224 GLU B N 1
ATOM 6335 C CA . GLU B 1 224 ? 5.051 -22.859 4.73 1 93.25 224 GLU B CA 1
ATOM 6336 C C . GLU B 1 224 ? 4.703 -24.047 3.84 1 93.25 224 GLU B C 1
ATOM 6338 O O . GLU B 1 224 ? 4.93 -25.203 4.219 1 93.25 224 GLU B O 1
ATOM 6343 N N . HIS B 1 225 ? 4.262 -23.75 2.609 1 91.44 225 HIS B N 1
ATOM 6344 C CA . HIS B 1 225 ? 3.838 -24.812 1.714 1 91.44 225 HIS B CA 1
ATOM 6345 C C . HIS B 1 225 ? 4.926 -25.156 0.699 1 91.44 225 HIS B C 1
ATOM 6347 O O . HIS B 1 225 ? 4.652 -25.781 -0.328 1 91.44 225 HIS B O 1
ATOM 6353 N N . GLY B 1 226 ? 6.07 -24.766 0.999 1 93.25 226 GLY B N 1
ATOM 6354 C CA . GLY B 1 226 ? 7.168 -24.875 0.048 1 93.25 226 GLY B CA 1
ATOM 6355 C C . GLY B 1 226 ? 7.512 -26.312 -0.305 1 93.25 226 GLY B C 1
ATOM 6356 O O . GLY B 1 226 ? 8.219 -26.562 -1.284 1 93.25 226 GLY B O 1
ATOM 6357 N N . ASN B 1 227 ? 6.977 -27.328 0.433 1 92.94 227 ASN B N 1
ATOM 6358 C CA . ASN B 1 227 ? 7.25 -28.734 0.2 1 92.94 227 ASN B CA 1
ATOM 6359 C C . ASN B 1 227 ? 6 -29.484 -0.267 1 92.94 227 ASN B C 1
ATOM 6361 O O . ASN B 1 227 ? 5.98 -30.719 -0.289 1 92.94 227 ASN B O 1
ATOM 6365 N N . SER B 1 228 ? 5.023 -28.766 -0.681 1 90.62 228 SER B N 1
ATOM 6366 C CA . SER B 1 228 ? 3.701 -29.328 -0.894 1 90.62 228 SER B CA 1
ATOM 6367 C C . SER B 1 228 ? 3.686 -30.25 -2.115 1 90.62 228 SER B C 1
ATOM 6369 O O . SER B 1 228 ? 2.869 -31.172 -2.195 1 90.62 228 SER B O 1
ATOM 6371 N N . SER B 1 229 ? 4.539 -30 -3.094 1 93.25 229 SER B N 1
ATOM 6372 C CA . SER B 1 229 ? 4.609 -30.844 -4.293 1 93.25 229 SER B CA 1
ATOM 6373 C C . SER B 1 229 ? 6.023 -30.859 -4.867 1 93.25 229 SER B C 1
ATOM 6375 O O . SER B 1 229 ? 6.852 -30.016 -4.52 1 93.25 229 SER B O 1
ATOM 6377 N N . ILE B 1 230 ? 6.246 -31.812 -5.699 1 95.25 230 ILE B N 1
ATOM 6378 C CA . ILE B 1 230 ? 7.539 -31.922 -6.363 1 95.25 230 ILE B CA 1
ATOM 6379 C C . ILE B 1 230 ? 7.781 -30.688 -7.23 1 95.25 230 ILE B C 1
ATOM 6381 O O . ILE B 1 230 ? 8.906 -30.188 -7.32 1 95.25 230 ILE B O 1
ATOM 6385 N N . GLY B 1 231 ? 6.691 -30.203 -7.871 1 96.12 231 GLY B N 1
ATOM 6386 C CA . GLY B 1 231 ? 6.809 -28.984 -8.656 1 96.12 231 GLY B CA 1
ATOM 6387 C C . GLY B 1 231 ? 7.32 -27.797 -7.855 1 96.12 231 GLY B C 1
ATOM 6388 O O . GLY B 1 231 ? 8.164 -27.047 -8.328 1 96.12 231 GLY B O 1
ATOM 6389 N N . TYR B 1 232 ? 6.855 -27.703 -6.668 1 96.06 232 TYR B N 1
ATOM 6390 C CA . TYR B 1 232 ? 7.277 -26.641 -5.77 1 96.06 232 TYR B CA 1
ATOM 6391 C C . TYR B 1 232 ? 8.758 -26.766 -5.426 1 96.06 232 TYR B C 1
ATOM 6393 O O . TYR B 1 232 ? 9.5 -25.781 -5.457 1 96.06 232 TYR B O 1
ATOM 6401 N N . THR B 1 233 ? 9.141 -27.969 -5.133 1 96.81 233 THR B N 1
ATOM 6402 C CA . THR B 1 233 ? 10.523 -28.266 -4.781 1 96.81 233 THR B CA 1
ATOM 6403 C C . THR B 1 233 ? 11.461 -27.922 -5.938 1 96.81 233 THR B C 1
ATOM 6405 O O . THR B 1 233 ? 12.508 -27.312 -5.734 1 96.81 233 THR B O 1
ATOM 6408 N N . LEU B 1 234 ? 11.039 -28.312 -7.102 1 97.62 234 LEU B N 1
ATOM 6409 C CA . LEU B 1 234 ? 11.852 -28.047 -8.281 1 97.62 234 LEU B CA 1
ATOM 6410 C C . LEU B 1 234 ? 12.047 -26.547 -8.484 1 97.62 234 LEU B C 1
ATOM 6412 O O . LEU B 1 234 ? 13.18 -26.078 -8.648 1 97.62 234 LEU B O 1
ATOM 6416 N N . MET B 1 235 ? 10.984 -25.781 -8.398 1 98.12 235 MET B N 1
ATOM 6417 C CA . MET B 1 235 ? 11.047 -24.359 -8.664 1 98.12 235 MET B CA 1
ATOM 6418 C C . MET B 1 235 ? 11.836 -23.625 -7.578 1 98.12 235 MET B C 1
ATOM 6420 O O . MET B 1 235 ? 12.656 -22.766 -7.875 1 98.12 235 MET B O 1
ATOM 6424 N N . ASN B 1 236 ? 11.602 -23.969 -6.324 1 98.31 236 ASN B N 1
ATOM 6425 C CA . ASN B 1 236 ? 12.359 -23.359 -5.23 1 98.31 236 ASN B CA 1
ATOM 6426 C C . ASN B 1 236 ? 13.859 -23.578 -5.387 1 98.31 236 ASN B C 1
ATOM 6428 O O . ASN B 1 236 ? 14.656 -22.672 -5.18 1 98.31 236 ASN B O 1
ATOM 6432 N N . THR B 1 237 ? 14.164 -24.812 -5.742 1 98.38 237 THR B N 1
ATOM 6433 C CA . THR B 1 237 ? 15.57 -25.172 -5.848 1 98.38 237 THR B CA 1
ATOM 6434 C C . THR B 1 237 ? 16.234 -24.406 -6.988 1 98.38 237 THR B C 1
ATOM 6436 O O . THR B 1 237 ? 17.312 -23.844 -6.816 1 98.38 237 THR B O 1
ATOM 6439 N N . ILE B 1 238 ? 15.578 -24.359 -8.102 1 98.25 238 ILE B N 1
ATOM 6440 C CA . ILE B 1 238 ? 16.141 -23.688 -9.266 1 98.25 238 ILE B CA 1
ATOM 6441 C C . ILE B 1 238 ? 16.312 -22.203 -8.969 1 98.25 238 ILE B C 1
ATOM 6443 O O . ILE B 1 238 ? 17.344 -21.609 -9.328 1 98.25 238 ILE B O 1
ATOM 6447 N N . MET B 1 239 ? 15.414 -21.609 -8.328 1 98.81 239 MET B N 1
ATOM 6448 C CA . MET B 1 239 ? 15.484 -20.188 -8.047 1 98.81 239 MET B CA 1
ATOM 6449 C C . MET B 1 239 ? 16.531 -19.891 -6.98 1 98.81 239 MET B C 1
ATOM 6451 O O . MET B 1 239 ? 17.219 -18.875 -7.047 1 98.81 239 MET B O 1
ATOM 6455 N N . LEU B 1 240 ? 16.625 -20.781 -6.012 1 98.81 240 LEU B N 1
ATOM 6456 C CA . LEU B 1 240 ? 17.688 -20.641 -5.023 1 98.81 240 LEU B CA 1
ATOM 6457 C C . LEU B 1 240 ? 19.062 -20.688 -5.688 1 98.81 240 LEU B C 1
ATOM 6459 O O . LEU B 1 240 ? 19.922 -19.859 -5.406 1 98.81 240 LEU B O 1
ATOM 6463 N N . ARG B 1 241 ? 19.266 -21.672 -6.555 1 98.75 241 ARG B N 1
ATOM 6464 C CA . ARG B 1 241 ? 20.531 -21.812 -7.273 1 98.75 241 ARG B CA 1
ATOM 6465 C C . ARG B 1 241 ? 20.828 -20.562 -8.102 1 98.75 241 ARG B C 1
ATOM 6467 O O . ARG B 1 241 ? 21.953 -20.094 -8.125 1 98.75 241 ARG B O 1
ATOM 6474 N N . GLU B 1 242 ? 19.797 -20.062 -8.773 1 98.88 242 GLU B N 1
ATOM 6475 C CA . GLU B 1 242 ? 19.969 -18.875 -9.617 1 98.88 242 GLU B CA 1
ATOM 6476 C C . GLU B 1 242 ? 20.344 -17.656 -8.781 1 98.88 242 GLU B C 1
ATOM 6478 O O . GLU B 1 242 ? 21.219 -16.875 -9.172 1 98.88 242 GLU B O 1
ATOM 6483 N N . HIS B 1 243 ? 19.688 -17.453 -7.68 1 98.94 243 HIS B N 1
ATOM 6484 C CA . HIS B 1 243 ? 20.078 -16.375 -6.785 1 98.94 243 HIS B CA 1
ATOM 6485 C C . HIS B 1 243 ? 21.547 -16.453 -6.402 1 98.94 243 HIS B C 1
ATOM 6487 O O . HIS B 1 243 ? 22.281 -15.469 -6.488 1 98.94 243 HIS B O 1
ATOM 6493 N N . ASN B 1 244 ? 21.906 -17.641 -5.895 1 98.88 244 ASN B N 1
ATOM 6494 C CA . ASN B 1 244 ? 23.281 -17.812 -5.441 1 98.88 244 ASN B CA 1
ATOM 6495 C C . ASN B 1 244 ? 24.281 -17.625 -6.582 1 98.88 244 ASN B C 1
ATOM 6497 O O . ASN B 1 244 ? 25.359 -17.062 -6.383 1 98.88 244 ASN B O 1
ATOM 6501 N N . ARG B 1 245 ? 23.906 -18.094 -7.754 1 98.69 245 ARG B N 1
ATOM 6502 C CA . ARG B 1 245 ? 24.75 -17.891 -8.922 1 98.69 245 ARG B CA 1
ATOM 6503 C C . ARG B 1 245 ? 24.922 -16.391 -9.211 1 98.69 245 ARG B C 1
ATOM 6505 O O . ARG B 1 245 ? 26.047 -15.938 -9.477 1 98.69 245 ARG B O 1
ATOM 6512 N N . ILE B 1 246 ? 23.891 -15.656 -9.195 1 98.88 246 ILE B N 1
ATOM 6513 C CA . ILE B 1 246 ? 23.922 -14.219 -9.469 1 98.88 246 ILE B CA 1
ATOM 6514 C C . ILE B 1 246 ? 24.781 -13.516 -8.422 1 98.88 246 ILE B C 1
ATOM 6516 O O . ILE B 1 246 ? 25.531 -12.586 -8.742 1 98.88 246 ILE B O 1
ATOM 6520 N N . CYS B 1 247 ? 24.688 -13.953 -7.18 1 98.88 247 CYS B N 1
ATOM 6521 C CA . CYS B 1 247 ? 25.547 -13.406 -6.141 1 98.88 247 CYS B CA 1
ATOM 6522 C C . CYS B 1 247 ? 27.016 -13.562 -6.508 1 98.88 247 CYS B C 1
ATOM 6524 O O . CYS B 1 247 ? 27.812 -12.641 -6.32 1 98.88 247 CYS B O 1
ATOM 6526 N N . ASP B 1 248 ? 27.359 -14.773 -7.02 1 98.75 248 ASP B N 1
ATOM 6527 C CA . ASP B 1 248 ? 28.734 -15.008 -7.426 1 98.75 248 ASP B CA 1
ATOM 6528 C C . ASP B 1 248 ? 29.156 -14.062 -8.547 1 98.75 248 ASP B C 1
ATOM 6530 O O . ASP B 1 248 ? 30.25 -13.508 -8.531 1 98.75 248 ASP B O 1
ATOM 6534 N N . VAL B 1 249 ? 28.312 -13.867 -9.508 1 98.69 249 VAL B N 1
ATOM 6535 C CA . VAL B 1 249 ? 28.578 -12.977 -10.641 1 98.69 249 VAL B CA 1
ATOM 6536 C C . VAL B 1 249 ? 28.766 -11.547 -10.141 1 98.69 249 VAL B C 1
ATOM 6538 O O . VAL B 1 249 ? 29.703 -10.852 -10.555 1 98.69 249 VAL B O 1
ATOM 6541 N N . LEU B 1 250 ? 27.906 -11.07 -9.258 1 98.81 250 LEU B N 1
ATOM 6542 C CA . LEU B 1 250 ? 27.969 -9.719 -8.711 1 98.81 250 LEU B CA 1
ATOM 6543 C C . LEU B 1 250 ? 29.25 -9.523 -7.898 1 98.81 250 LEU B C 1
ATOM 6545 O O . LEU B 1 250 ? 29.891 -8.469 -7.988 1 98.81 250 LEU B O 1
ATOM 6549 N N . LYS B 1 251 ? 29.578 -10.547 -7.094 1 98.69 251 LYS B N 1
ATOM 6550 C CA . LYS B 1 251 ? 30.766 -10.461 -6.27 1 98.69 251 LYS B CA 1
ATOM 6551 C C . LYS B 1 251 ? 32.031 -10.328 -7.133 1 98.69 251 LYS B C 1
ATOM 6553 O O . LYS B 1 251 ? 32.938 -9.57 -6.797 1 98.69 251 LYS B O 1
ATOM 6558 N N . GLU B 1 252 ? 32.062 -11.055 -8.172 1 98.62 252 GLU B N 1
ATOM 6559 C CA . GLU B 1 252 ? 33.188 -10.977 -9.102 1 98.62 252 GLU B CA 1
ATOM 6560 C C . GLU B 1 252 ? 33.281 -9.586 -9.734 1 98.62 252 GLU B C 1
ATOM 6562 O O . GLU B 1 252 ? 34.344 -9.031 -9.859 1 98.62 252 GLU B O 1
ATOM 6567 N N . ALA B 1 253 ? 32.156 -9.008 -10.141 1 98.44 253 ALA B N 1
ATOM 6568 C CA . ALA B 1 253 ? 32.125 -7.711 -10.805 1 98.44 253 ALA B CA 1
ATOM 6569 C C . ALA B 1 253 ? 32.344 -6.574 -9.812 1 98.44 253 ALA B C 1
ATOM 6571 O O . ALA B 1 253 ? 32.844 -5.516 -10.172 1 98.44 253 ALA B O 1
ATOM 6572 N N . HIS B 1 254 ? 31.906 -6.777 -8.562 1 98.12 254 HIS B N 1
ATOM 6573 C CA . HIS B 1 254 ? 32 -5.766 -7.516 1 98.12 254 HIS B CA 1
ATOM 6574 C C . HIS B 1 254 ? 32.594 -6.336 -6.242 1 98.12 254 HIS B C 1
ATOM 6576 O O . HIS B 1 254 ? 31.922 -6.473 -5.227 1 98.12 254 HIS B O 1
ATOM 6582 N N . PRO B 1 255 ? 33.875 -6.473 -6.199 1 97.75 255 PRO B N 1
ATOM 6583 C CA . PRO B 1 255 ? 34.562 -7.16 -5.09 1 97.75 255 PRO B CA 1
ATOM 6584 C C . PRO B 1 255 ? 34.438 -6.395 -3.773 1 97.75 255 PRO B C 1
ATOM 6586 O O . PRO B 1 255 ? 34.656 -6.965 -2.703 1 97.75 255 PRO B O 1
ATOM 6589 N N . THR B 1 256 ? 34.062 -5.109 -3.801 1 97.31 256 THR B N 1
ATOM 6590 C CA . THR B 1 256 ? 34 -4.297 -2.59 1 97.31 256 THR B CA 1
ATOM 6591 C C . THR B 1 256 ? 32.625 -4.355 -1.946 1 97.31 256 THR B C 1
ATOM 6593 O O . THR B 1 256 ? 32.438 -3.869 -0.831 1 97.31 256 THR B O 1
ATOM 6596 N N . TRP B 1 257 ? 31.641 -4.961 -2.666 1 98 257 TRP B N 1
ATOM 6597 C CA . TRP B 1 257 ? 30.312 -5.047 -2.098 1 98 257 TRP B CA 1
ATOM 6598 C C . TRP B 1 257 ? 30.266 -6.016 -0.923 1 98 257 TRP B C 1
ATOM 6600 O O . TRP B 1 257 ? 30.891 -7.078 -0.97 1 98 257 TRP B O 1
ATOM 6610 N N . ASP B 1 258 ? 29.594 -5.59 0.104 1 97.94 258 ASP B N 1
ATOM 6611 C CA . ASP B 1 258 ? 29.453 -6.469 1.261 1 97.94 258 ASP B CA 1
ATOM 6612 C C . ASP B 1 258 ? 28.312 -7.453 1.072 1 97.94 258 ASP B C 1
ATOM 6614 O O . ASP B 1 258 ? 27.656 -7.473 0.021 1 97.94 258 ASP B O 1
ATOM 6618 N N . ASP B 1 259 ? 28.078 -8.336 1.997 1 98.56 259 ASP B N 1
ATOM 6619 C CA . ASP B 1 259 ? 27.078 -9.391 1.973 1 98.56 259 ASP B CA 1
ATOM 6620 C C . ASP B 1 259 ? 25.688 -8.82 1.708 1 98.56 259 ASP B C 1
ATOM 6622 O O . ASP B 1 259 ? 24.938 -9.336 0.873 1 98.56 259 ASP B O 1
ATOM 6626 N N . GLU B 1 260 ? 25.344 -7.719 2.393 1 98.19 260 GLU B N 1
ATOM 6627 C CA . GLU B 1 260 ? 24.016 -7.117 2.299 1 98.19 260 GLU B CA 1
ATOM 6628 C C . GLU B 1 260 ? 23.766 -6.559 0.902 1 98.19 260 GLU B C 1
ATOM 6630 O O . GLU B 1 260 ? 22.703 -6.785 0.323 1 98.19 260 GLU B O 1
ATOM 6635 N N . ARG B 1 261 ? 24.734 -5.91 0.363 1 98.06 261 ARG B N 1
ATOM 6636 C CA . ARG B 1 261 ? 24.578 -5.305 -0.958 1 98.06 261 ARG B CA 1
ATOM 6637 C C . ARG B 1 261 ? 24.453 -6.375 -2.037 1 98.06 261 ARG B C 1
ATOM 6639 O O . ARG B 1 261 ? 23.641 -6.258 -2.947 1 98.06 261 ARG B O 1
ATOM 6646 N N . LEU B 1 262 ? 25.281 -7.387 -1.928 1 98.88 262 LEU B N 1
ATOM 6647 C CA . LEU B 1 262 ? 25.203 -8.5 -2.869 1 98.88 262 LEU B CA 1
ATOM 6648 C C . LEU B 1 262 ? 23.828 -9.156 -2.83 1 98.88 262 LEU B C 1
ATOM 6650 O O . LEU B 1 262 ? 23.203 -9.367 -3.873 1 98.88 262 LEU B O 1
ATOM 6654 N N . PHE B 1 263 ? 23.312 -9.422 -1.619 1 98.81 263 PHE B N 1
ATOM 6655 C CA . PHE B 1 263 ? 22.031 -10.086 -1.443 1 98.81 263 PHE B CA 1
ATOM 6656 C C . PHE B 1 263 ? 20.906 -9.242 -2.035 1 98.81 263 PHE B C 1
ATOM 6658 O O . PHE B 1 263 ? 20.094 -9.75 -2.812 1 98.81 263 PHE B O 1
ATOM 6665 N N . GLN B 1 264 ? 20.875 -7.945 -1.709 1 98.62 264 GLN B N 1
ATOM 6666 C CA . GLN B 1 264 ? 19.766 -7.078 -2.102 1 98.62 264 GLN B CA 1
ATOM 6667 C C . GLN B 1 264 ? 19.734 -6.875 -3.613 1 98.62 264 GLN B C 1
ATOM 6669 O O . GLN B 1 264 ? 18.656 -6.879 -4.223 1 98.62 264 GLN B O 1
ATOM 6674 N N . THR B 1 265 ? 20.875 -6.684 -4.191 1 98.88 265 THR B N 1
ATOM 6675 C CA . THR B 1 265 ? 20.922 -6.496 -5.637 1 98.88 265 THR B CA 1
ATOM 6676 C C . THR B 1 265 ? 20.531 -7.777 -6.363 1 98.88 265 THR B C 1
ATOM 6678 O O . THR B 1 265 ? 19.75 -7.738 -7.324 1 98.88 265 THR B O 1
ATOM 6681 N N . ALA B 1 266 ? 20.984 -8.914 -5.855 1 98.94 266 ALA B N 1
ATOM 6682 C CA . ALA B 1 266 ? 20.609 -10.195 -6.441 1 98.94 266 ALA B CA 1
ATOM 6683 C C . ALA B 1 266 ? 19.094 -10.406 -6.344 1 98.94 266 ALA B C 1
ATOM 6685 O O . ALA B 1 266 ? 18.469 -10.852 -7.305 1 98.94 266 ALA B O 1
ATOM 6686 N N . ARG B 1 267 ? 18.578 -10.133 -5.211 1 98.88 267 ARG B N 1
ATOM 6687 C CA . ARG B 1 267 ? 17.141 -10.273 -5.004 1 98.88 267 ARG B CA 1
ATOM 6688 C C . ARG B 1 267 ? 16.359 -9.43 -6.008 1 98.88 267 ARG B C 1
ATOM 6690 O O . ARG B 1 267 ? 15.391 -9.914 -6.613 1 98.88 267 ARG B O 1
ATOM 6697 N N . ASN B 1 268 ? 16.766 -8.164 -6.195 1 98.81 268 ASN B N 1
ATOM 6698 C CA . ASN B 1 268 ? 16.094 -7.305 -7.168 1 98.81 268 ASN B CA 1
ATOM 6699 C C . ASN B 1 268 ? 16.156 -7.895 -8.57 1 98.81 268 ASN B C 1
ATOM 6701 O O . ASN B 1 268 ? 15.148 -7.906 -9.289 1 98.81 268 ASN B O 1
ATOM 6705 N N . ILE B 1 269 ? 17.312 -8.391 -8.922 1 98.88 269 ILE B N 1
ATOM 6706 C CA . ILE B 1 269 ? 17.484 -8.992 -10.234 1 98.88 269 ILE B CA 1
ATOM 6707 C C . ILE B 1 269 ? 16.562 -10.203 -10.375 1 98.88 269 ILE B C 1
ATOM 6709 O O . ILE B 1 269 ? 15.859 -10.344 -11.375 1 98.88 269 ILE B O 1
ATOM 6713 N N . MET B 1 270 ? 16.531 -11.016 -9.375 1 98.88 270 MET B N 1
ATOM 6714 C CA . MET B 1 270 ? 15.734 -12.242 -9.375 1 98.88 270 MET B CA 1
ATOM 6715 C C . MET B 1 270 ? 14.258 -11.93 -9.57 1 98.88 270 MET B C 1
ATOM 6717 O O . MET B 1 270 ? 13.562 -12.625 -10.312 1 98.88 270 MET B O 1
ATOM 6721 N N . ILE B 1 271 ? 13.781 -10.945 -8.906 1 98.62 271 ILE B N 1
ATOM 6722 C CA . ILE B 1 271 ? 12.367 -10.578 -8.992 1 98.62 271 ILE B CA 1
ATOM 6723 C C . ILE B 1 271 ? 12.031 -10.156 -10.422 1 98.62 271 ILE B C 1
ATOM 6725 O O . ILE B 1 271 ? 11.016 -10.57 -10.977 1 98.62 271 ILE B O 1
ATOM 6729 N N . VAL B 1 272 ? 12.891 -9.414 -11.031 1 98 272 VAL B N 1
ATOM 6730 C CA . VAL B 1 272 ? 12.664 -8.969 -12.406 1 98 272 VAL B CA 1
ATOM 6731 C C . VAL B 1 272 ? 12.734 -10.156 -13.352 1 98 272 VAL B C 1
ATOM 6733 O O . VAL B 1 272 ? 11.945 -10.258 -14.297 1 98 272 VAL B O 1
ATOM 6736 N N . LEU B 1 273 ? 13.648 -11.117 -13.094 1 98.38 273 LEU B N 1
ATOM 6737 C CA . LEU B 1 273 ? 13.719 -12.32 -13.906 1 98.38 273 LEU B CA 1
ATOM 6738 C C . LEU B 1 273 ? 12.406 -13.086 -13.859 1 98.38 273 LEU B C 1
ATOM 6740 O O . LEU B 1 273 ? 11.914 -13.555 -14.891 1 98.38 273 LEU B O 1
ATOM 6744 N N . LEU B 1 274 ? 11.883 -13.195 -12.695 1 98.06 274 LEU B N 1
ATOM 6745 C CA . LEU B 1 274 ? 10.617 -13.906 -12.562 1 98.06 274 LEU B CA 1
ATOM 6746 C C . LEU B 1 274 ? 9.516 -13.203 -13.352 1 98.06 274 LEU B C 1
ATOM 6748 O O . LEU B 1 274 ? 8.742 -13.852 -14.055 1 98.06 274 LEU B O 1
ATOM 6752 N N . ILE B 1 275 ? 9.422 -11.906 -13.219 1 96.12 275 ILE B N 1
ATOM 6753 C CA . ILE B 1 275 ? 8.398 -11.148 -13.922 1 96.12 275 ILE B CA 1
ATOM 6754 C C . ILE B 1 275 ? 8.555 -11.344 -15.43 1 96.12 275 ILE B C 1
ATOM 6756 O O . ILE B 1 275 ? 7.562 -11.516 -16.141 1 96.12 275 ILE B O 1
ATOM 6760 N N . LYS B 1 276 ? 9.727 -11.375 -15.906 1 94.81 276 LYS B N 1
ATOM 6761 C CA . LYS B 1 276 ? 9.984 -11.578 -17.328 1 94.81 276 LYS B CA 1
ATOM 6762 C C . LYS B 1 276 ? 9.531 -12.969 -17.766 1 94.81 276 LYS B C 1
ATOM 6764 O O . LYS B 1 276 ? 8.867 -13.117 -18.797 1 94.81 276 LYS B O 1
ATOM 6769 N N . VAL B 1 277 ? 9.891 -13.93 -16.984 1 95.62 277 VAL B N 1
ATOM 6770 C CA . VAL B 1 277 ? 9.492 -15.297 -17.297 1 95.62 277 VAL B CA 1
ATOM 6771 C C . VAL B 1 277 ? 7.969 -15.406 -17.297 1 95.62 277 VAL B C 1
ATOM 6773 O O . VAL B 1 277 ? 7.387 -16.047 -18.156 1 95.62 277 VAL B O 1
ATOM 6776 N N . VAL B 1 278 ? 7.312 -14.789 -16.375 1 94.69 278 VAL B N 1
ATOM 6777 C CA . VAL B 1 278 ? 5.859 -14.828 -16.266 1 94.69 278 VAL B CA 1
ATOM 6778 C C . VAL B 1 278 ? 5.23 -14.18 -17.5 1 94.69 278 VAL B C 1
ATOM 6780 O O . VAL B 1 278 ? 4.324 -14.742 -18.109 1 94.69 278 VAL B O 1
ATOM 6783 N N . LEU B 1 279 ? 5.758 -13.062 -17.906 1 90.62 279 LEU B N 1
ATOM 6784 C CA . LEU B 1 279 ? 5.156 -12.312 -19 1 90.62 279 LEU B CA 1
ATOM 6785 C C . LEU B 1 279 ? 5.48 -12.969 -20.344 1 90.62 279 LEU B C 1
ATOM 6787 O O . LEU B 1 279 ? 4.59 -13.164 -21.172 1 90.62 279 LEU B O 1
ATOM 6791 N N . GLN B 1 280 ? 6.691 -13.406 -20.516 1 89.56 280 GLN B N 1
ATOM 6792 C CA . GLN B 1 280 ? 7.16 -13.797 -21.844 1 89.56 280 GLN B CA 1
ATOM 6793 C C . GLN B 1 280 ? 7 -15.297 -22.062 1 89.56 280 GLN B C 1
ATOM 6795 O O . GLN B 1 280 ? 6.941 -15.758 -23.219 1 89.56 280 GLN B O 1
ATOM 6800 N N . ASP B 1 281 ? 6.965 -16.016 -21.031 1 91.44 281 ASP B N 1
ATOM 6801 C CA . ASP B 1 281 ? 6.918 -17.469 -21.156 1 91.44 281 ASP B CA 1
ATOM 6802 C C . ASP B 1 281 ? 5.586 -18.016 -20.641 1 91.44 281 ASP B C 1
ATOM 6804 O O . ASP B 1 281 ? 4.789 -18.547 -21.422 1 91.44 281 ASP B O 1
ATOM 6808 N N . TYR B 1 282 ? 5.254 -17.734 -19.438 1 91 282 TYR B N 1
ATOM 6809 C CA . TYR B 1 282 ? 4.121 -18.344 -18.75 1 91 282 TYR B CA 1
ATOM 6810 C C . TYR B 1 282 ? 2.801 -17.797 -19.297 1 91 282 TYR B C 1
ATOM 6812 O O . TYR B 1 282 ? 1.945 -18.578 -19.734 1 91 282 TYR B O 1
ATOM 6820 N N . VAL B 1 283 ? 2.641 -16.484 -19.312 1 85.19 283 VAL B N 1
ATOM 6821 C CA . VAL B 1 283 ? 1.39 -15.883 -19.75 1 85.19 283 VAL B CA 1
ATOM 6822 C C . VAL B 1 283 ? 1.247 -16.047 -21.266 1 85.19 283 VAL B C 1
ATOM 6824 O O . VAL B 1 283 ? 0.137 -16.219 -21.781 1 85.19 283 VAL B O 1
ATOM 6827 N N . SER B 1 284 ? 2.32 -16.016 -21.969 1 77.19 284 SER B N 1
ATOM 6828 C CA . SER B 1 284 ? 2.303 -16.156 -23.422 1 77.19 284 SER B CA 1
ATOM 6829 C C . SER B 1 284 ? 1.781 -17.531 -23.828 1 77.19 284 SER B C 1
ATOM 6831 O O . SER B 1 284 ? 1.271 -17.703 -24.938 1 77.19 284 SER B O 1
ATOM 6833 N N . HIS B 1 285 ? 1.897 -18.453 -22.938 1 81.44 285 HIS B N 1
ATOM 6834 C CA . HIS B 1 285 ? 1.411 -19.812 -23.219 1 81.44 285 HIS B CA 1
ATOM 6835 C C . HIS B 1 285 ? -0.105 -19.812 -23.391 1 81.44 285 HIS B C 1
ATOM 6837 O O . HIS B 1 285 ? -0.638 -20.594 -24.188 1 81.44 285 HIS B O 1
ATOM 6843 N N . PHE B 1 286 ? -0.869 -18.922 -22.672 1 73.12 286 PHE B N 1
ATOM 6844 C CA . PHE B 1 286 ? -2.324 -18.922 -22.75 1 73.12 286 PHE B CA 1
ATOM 6845 C C . PHE B 1 286 ? -2.787 -18.219 -24.016 1 73.12 286 PHE B C 1
ATOM 6847 O O . PHE B 1 286 ? -3.9 -18.438 -24.5 1 73.12 286 PHE B O 1
ATOM 6854 N N . THR B 1 287 ? -1.959 -17.188 -24.406 1 63.84 287 THR B N 1
ATOM 6855 C CA . THR B 1 287 ? -2.492 -16.312 -25.438 1 63.84 287 THR B CA 1
ATOM 6856 C C . THR B 1 287 ? -2.223 -16.875 -26.828 1 63.84 287 THR B C 1
ATOM 6858 O O . THR B 1 287 ? -2.805 -16.422 -27.828 1 63.84 287 THR B O 1
ATOM 6861 N N . GLN B 1 288 ? -2.094 -18.078 -26.984 1 57 288 GLN B N 1
ATOM 6862 C CA . GLN B 1 288 ? -1.817 -18.781 -28.219 1 57 288 GLN B CA 1
ATOM 6863 C C . GLN B 1 288 ? -1.464 -17.812 -29.344 1 57 288 GLN B C 1
ATOM 6865 O O . GLN B 1 288 ? -1.655 -18.109 -30.531 1 57 288 GLN B O 1
ATOM 6870 N N . PHE B 1 289 ? -1.202 -16.516 -28.922 1 54.5 289 PHE B N 1
ATOM 6871 C CA . PHE B 1 289 ? -0.894 -15.555 -29.984 1 54.5 289 PHE B CA 1
ATOM 6872 C C . PHE B 1 289 ? 0.456 -15.867 -30.609 1 54.5 289 PHE B C 1
ATOM 6874 O O . PHE B 1 289 ? 0.818 -15.273 -31.625 1 54.5 289 PHE B O 1
ATOM 6881 N N . GLY B 1 290 ? 0.94 -17 -30.25 1 58.44 290 GLY B N 1
ATOM 6882 C CA . GLY B 1 290 ? 2.238 -17.281 -30.828 1 58.44 290 GLY B CA 1
ATOM 6883 C C . GLY B 1 290 ? 3.199 -16.109 -30.75 1 58.44 290 GLY B C 1
ATOM 6884 O O . GLY B 1 290 ? 4.055 -15.938 -31.625 1 58.44 290 GLY B O 1
ATOM 6885 N N . PHE B 1 291 ? 2.863 -15.133 -29.938 1 63.97 291 PHE B N 1
ATOM 6886 C CA . PHE B 1 291 ? 3.67 -13.922 -29.844 1 63.97 291 PHE B CA 1
ATOM 6887 C C . PHE B 1 291 ? 4.262 -13.766 -28.453 1 63.97 291 PHE B C 1
ATOM 6889 O O . PHE B 1 291 ? 3.623 -14.117 -27.453 1 63.97 291 PHE B O 1
ATOM 6896 N N . THR B 1 292 ? 5.547 -13.398 -28.453 1 74.19 292 THR B N 1
ATOM 6897 C CA . THR B 1 292 ? 6.227 -13.109 -27.188 1 74.19 292 THR B CA 1
ATOM 6898 C C . THR B 1 292 ? 5.883 -11.703 -26.703 1 74.19 292 THR B C 1
ATOM 6900 O O . THR B 1 292 ? 6.098 -10.719 -27.422 1 74.19 292 THR B O 1
ATOM 6903 N N . LEU B 1 293 ? 5.309 -11.594 -25.531 1 84.44 293 LEU B N 1
ATOM 6904 C CA . LEU B 1 293 ? 4.977 -10.289 -24.969 1 84.44 293 LEU B CA 1
ATOM 6905 C C . LEU B 1 293 ? 6.242 -9.523 -24.609 1 84.44 293 LEU B C 1
ATOM 6907 O O . LEU B 1 293 ? 7.105 -10.039 -23.891 1 84.44 293 LEU B O 1
ATOM 6911 N N . ASP B 1 294 ? 6.41 -8.398 -25.141 1 85.31 294 ASP B N 1
ATOM 6912 C CA . ASP B 1 294 ? 7.52 -7.484 -24.906 1 85.31 294 ASP B CA 1
ATOM 6913 C C . ASP B 1 294 ? 7.027 -6.043 -24.797 1 85.31 294 ASP B C 1
ATOM 6915 O O . ASP B 1 294 ? 7.227 -5.242 -25.719 1 85.31 294 ASP B O 1
ATOM 6919 N N . PRO B 1 295 ? 6.445 -5.723 -23.672 1 87.75 295 PRO B N 1
ATOM 6920 C CA . PRO B 1 295 ? 5.902 -4.367 -23.547 1 87.75 295 PRO B CA 1
ATOM 6921 C C . PRO B 1 295 ? 6.988 -3.293 -23.547 1 87.75 295 PRO B C 1
ATOM 6923 O O . PRO B 1 295 ? 8.109 -3.543 -23.109 1 87.75 295 PRO B O 1
ATOM 6926 N N . THR B 1 296 ? 6.578 -2.113 -24.062 1 88.25 296 THR B N 1
ATOM 6927 C CA . THR B 1 296 ? 7.469 -0.958 -24.031 1 88.25 296 THR B CA 1
ATOM 6928 C C . THR B 1 296 ? 7.812 -0.572 -22.594 1 88.25 296 THR B C 1
ATOM 6930 O O . THR B 1 296 ? 6.93 -0.485 -21.75 1 88.25 296 THR B O 1
ATOM 6933 N N . PRO B 1 297 ? 9.125 -0.388 -22.453 1 84.5 297 PRO B N 1
ATOM 6934 C CA . PRO B 1 297 ? 9.5 0.063 -21.109 1 84.5 297 PRO B CA 1
ATOM 6935 C C . PRO B 1 297 ? 8.766 1.329 -20.672 1 84.5 297 PRO B C 1
ATOM 6937 O O . PRO B 1 297 ? 8.703 2.297 -21.438 1 84.5 297 PRO B O 1
ATOM 6940 N N . GLY B 1 298 ? 8.164 1.313 -19.531 1 87.25 298 GLY B N 1
ATOM 6941 C CA . GLY B 1 298 ? 7.523 2.492 -18.969 1 87.25 298 GLY B CA 1
ATOM 6942 C C . GLY B 1 298 ? 6.086 2.662 -19.422 1 87.25 298 GLY B C 1
ATOM 6943 O O . GLY B 1 298 ? 5.391 3.578 -18.984 1 87.25 298 GLY B O 1
ATOM 6944 N N . MET B 1 299 ? 5.613 1.801 -20.281 1 90.25 299 MET B N 1
ATOM 6945 C CA . MET B 1 299 ? 4.27 1.965 -20.828 1 90.25 299 MET B CA 1
ATOM 6946 C C . MET B 1 299 ? 3.219 1.862 -19.734 1 90.25 299 MET B C 1
ATOM 6948 O O . MET B 1 299 ? 2.238 2.607 -19.734 1 90.25 299 MET B O 1
ATOM 6952 N N . ALA B 1 300 ? 3.412 0.936 -18.812 1 93.94 300 ALA B N 1
ATOM 6953 C CA . ALA B 1 300 ? 2.428 0.691 -17.766 1 93.94 300 ALA B CA 1
ATOM 6954 C C . ALA B 1 300 ? 2.223 1.936 -16.906 1 93.94 300 ALA B C 1
ATOM 6956 O O . ALA B 1 300 ? 1.092 2.268 -16.547 1 93.94 300 ALA B O 1
ATOM 6957 N N . GLU B 1 301 ? 3.242 2.709 -16.609 1 92.75 301 GLU B N 1
ATOM 6958 C CA . GLU B 1 301 ? 3.191 3.873 -15.734 1 92.75 301 GLU B CA 1
ATOM 6959 C C . GLU B 1 301 ? 2.346 4.988 -16.344 1 92.75 301 GLU B C 1
ATOM 6961 O O . GLU B 1 301 ? 1.935 5.914 -15.641 1 92.75 301 GLU B O 1
ATOM 6966 N N . ARG B 1 302 ? 2.123 4.879 -17.594 1 92 302 ARG B N 1
ATOM 6967 C CA . ARG B 1 302 ? 1.35 5.902 -18.281 1 92 302 ARG B CA 1
ATOM 6968 C C . ARG B 1 302 ? -0.123 5.52 -18.359 1 92 302 ARG B C 1
ATOM 6970 O O . ARG B 1 302 ? -0.937 6.262 -18.906 1 92 302 ARG B O 1
ATOM 6977 N N . GLN B 1 303 ? -0.426 4.367 -17.812 1 94.69 303 GLN B N 1
ATOM 6978 C CA . GLN B 1 303 ? -1.792 3.865 -17.906 1 94.69 303 GLN B CA 1
ATOM 6979 C C . GLN B 1 303 ? -2.557 4.094 -16.609 1 94.69 303 GLN B C 1
ATOM 6981 O O . GLN B 1 303 ? -1.963 4.125 -15.531 1 94.69 303 GLN B O 1
ATOM 6986 N N . ARG B 1 304 ? -3.871 4.18 -16.734 1 93.56 304 ARG B N 1
ATOM 6987 C CA . ARG B 1 304 ? -4.738 4.379 -15.578 1 93.56 304 ARG B CA 1
ATOM 6988 C C . ARG B 1 304 ? -4.758 3.139 -14.695 1 93.56 304 ARG B C 1
ATOM 6990 O O . ARG B 1 304 ? -5.09 3.225 -13.508 1 93.56 304 ARG B O 1
ATOM 6997 N N . TRP B 1 305 ? -4.434 2.002 -15.273 1 95.81 305 TRP B N 1
ATOM 6998 C CA . TRP B 1 305 ? -4.539 0.762 -14.516 1 95.81 305 TRP B CA 1
ATOM 6999 C C . TRP B 1 305 ? -3.27 0.511 -13.703 1 95.81 305 TRP B C 1
ATOM 7001 O O . TRP B 1 305 ? -3.186 -0.468 -12.961 1 95.81 305 TRP B O 1
ATOM 7011 N N . TYR B 1 306 ? -2.219 1.403 -13.859 1 95.75 306 TYR B N 1
ATOM 7012 C CA . TYR B 1 306 ? -1 1.28 -13.07 1 95.75 306 TYR B CA 1
ATOM 7013 C C . TYR B 1 306 ? -1.258 1.634 -11.609 1 95.75 306 TYR B C 1
ATOM 7015 O O . TYR B 1 306 ? -1.03 2.771 -11.195 1 95.75 306 TYR B O 1
ATOM 7023 N N . ARG B 1 307 ? -1.743 0.602 -10.844 1 94.81 307 ARG B N 1
ATOM 7024 C CA . ARG B 1 307 ? -2.182 0.794 -9.469 1 94.81 307 ARG B CA 1
ATOM 7025 C C . ARG B 1 307 ? -1.576 -0.261 -8.547 1 94.81 307 ARG B C 1
ATOM 7027 O O . ARG B 1 307 ? -1.128 -1.312 -9.008 1 94.81 307 ARG B O 1
ATOM 7034 N N . THR B 1 308 ? -1.551 0.067 -7.266 1 91.94 308 THR B N 1
ATOM 7035 C CA . THR B 1 308 ? -1.065 -0.871 -6.262 1 91.94 308 THR B CA 1
ATOM 7036 C C . THR B 1 308 ? -1.828 -2.191 -6.34 1 91.94 308 THR B C 1
ATOM 7038 O O . THR B 1 308 ? -3.053 -2.199 -6.48 1 91.94 308 THR B O 1
ATOM 7041 N N . ASN B 1 309 ? -1.006 -3.238 -6.203 1 94.44 309 ASN B N 1
ATOM 7042 C CA . ASN B 1 309 ? -1.572 -4.578 -6.316 1 94.44 309 ASN B CA 1
ATOM 7043 C C . ASN B 1 309 ? -2.49 -4.898 -5.141 1 94.44 309 ASN B C 1
ATOM 7045 O O . ASN B 1 309 ? -2.174 -4.578 -3.992 1 94.44 309 ASN B O 1
ATOM 7049 N N . TRP B 1 310 ? -3.602 -5.477 -5.414 1 96 310 TRP B N 1
ATOM 7050 C CA . TRP B 1 310 ? -4.57 -5.977 -4.445 1 96 310 TRP B CA 1
ATOM 7051 C C . TRP B 1 310 ? -5.344 -7.16 -5.012 1 96 310 TRP B C 1
ATOM 7053 O O . TRP B 1 310 ? -6.273 -6.98 -5.801 1 96 310 TRP B O 1
ATOM 7063 N N . ILE B 1 311 ? -5.031 -8.352 -4.605 1 95.56 311 ILE B N 1
ATOM 7064 C CA . ILE B 1 311 ? -5.555 -9.586 -5.168 1 95.56 311 ILE B CA 1
ATOM 7065 C C . ILE B 1 311 ? -7.043 -9.711 -4.852 1 95.56 311 ILE B C 1
ATOM 7067 O O . ILE B 1 311 ? -7.48 -9.383 -3.746 1 95.56 311 ILE B O 1
ATOM 7071 N N . SER B 1 312 ? -7.816 -10.164 -5.762 1 96.5 312 SER B N 1
ATOM 7072 C CA . SER B 1 312 ? -9.25 -10.359 -5.566 1 96.5 312 SER B CA 1
ATOM 7073 C C . SER B 1 312 ? -9.57 -11.828 -5.27 1 96.5 312 SER B C 1
ATOM 7075 O O . SER B 1 312 ? -8.781 -12.719 -5.598 1 96.5 312 SER B O 1
ATOM 7077 N N . LEU B 1 313 ? -10.672 -12.055 -4.672 1 96.94 313 LEU B N 1
ATOM 7078 C CA . LEU B 1 313 ? -11.133 -13.414 -4.406 1 96.94 313 LEU B CA 1
ATOM 7079 C C . LEU B 1 313 ? -11.328 -14.18 -5.707 1 96.94 313 LEU B C 1
ATOM 7081 O O . LEU B 1 313 ? -11.016 -15.375 -5.781 1 96.94 313 LEU B O 1
ATOM 7085 N N . GLU B 1 314 ? -11.828 -13.492 -6.727 1 97.5 314 GLU B N 1
ATOM 7086 C CA . GLU B 1 314 ? -12.07 -14.117 -8.023 1 97.5 314 GLU B CA 1
ATOM 7087 C C . GLU B 1 314 ? -10.773 -14.641 -8.633 1 97.5 314 GLU B C 1
ATOM 7089 O O . GLU B 1 314 ? -10.727 -15.75 -9.164 1 97.5 314 GLU B O 1
ATOM 7094 N N . PHE B 1 315 ? -9.758 -13.828 -8.508 1 96.56 315 PHE B N 1
ATOM 7095 C CA . PHE B 1 315 ? -8.461 -14.25 -9.031 1 96.56 315 PHE B CA 1
ATOM 7096 C C . PHE B 1 315 ? -7.945 -15.469 -8.266 1 96.56 315 PHE B C 1
ATOM 7098 O O . PHE B 1 315 ? -7.375 -16.375 -8.859 1 96.56 315 PHE B O 1
ATOM 7105 N N . ASN B 1 316 ? -8.141 -15.453 -7.012 1 96.25 316 ASN B N 1
ATOM 7106 C CA . ASN B 1 316 ? -7.762 -16.578 -6.16 1 96.25 316 ASN B CA 1
ATOM 7107 C C . ASN B 1 316 ? -8.492 -17.859 -6.562 1 96.25 316 ASN B C 1
ATOM 7109 O O . ASN B 1 316 ? -7.871 -18.906 -6.727 1 96.25 316 ASN B O 1
ATOM 7113 N N . LEU B 1 317 ? -9.766 -17.75 -6.801 1 96.38 317 LEU B N 1
ATOM 7114 C CA . LEU B 1 317 ? -10.602 -18.922 -7.066 1 96.38 317 LEU B CA 1
ATOM 7115 C C . LEU B 1 317 ? -10.43 -19.391 -8.508 1 96.38 317 LEU B C 1
ATOM 7117 O O . LEU B 1 317 ? -10.477 -20.594 -8.773 1 96.38 317 LEU B O 1
ATOM 7121 N N . LEU B 1 318 ? -10.219 -18.469 -9.359 1 95.94 318 LEU B N 1
ATOM 7122 C CA . LEU B 1 318 ? -10.141 -18.859 -10.766 1 95.94 318 LEU B CA 1
ATOM 7123 C C . LEU B 1 318 ? -8.891 -19.688 -11.031 1 95.94 318 LEU B C 1
ATOM 7125 O O . LEU B 1 318 ? -8.852 -20.469 -11.984 1 95.94 318 LEU B O 1
ATOM 7129 N N . TYR B 1 319 ? -7.844 -19.625 -10.227 1 93.62 319 TYR B N 1
ATOM 7130 C CA . TYR B 1 319 ? -6.586 -20.328 -10.438 1 93.62 319 TYR B CA 1
ATOM 7131 C C . TYR B 1 319 ? -6.656 -21.75 -9.891 1 93.62 319 TYR B C 1
ATOM 7133 O O . TYR B 1 319 ? -5.672 -22.5 -9.945 1 93.62 319 TYR B O 1
ATOM 7141 N N . ARG B 1 320 ? -7.742 -22.156 -9.422 1 94.12 320 ARG B N 1
ATOM 7142 C CA . ARG B 1 320 ? -7.855 -23.516 -8.914 1 94.12 320 ARG B CA 1
ATOM 7143 C C . ARG B 1 320 ? -7.992 -24.516 -10.047 1 94.12 320 ARG B C 1
ATOM 7145 O O . ARG B 1 320 ? -9 -25.219 -10.148 1 94.12 320 ARG B O 1
ATOM 7152 N N . TRP B 1 321 ? -6.918 -24.641 -10.773 1 95.88 321 TRP B N 1
ATOM 7153 C CA . TRP B 1 321 ? -6.816 -25.5 -11.945 1 95.88 321 TRP B CA 1
ATOM 7154 C C . TRP B 1 321 ? -6.484 -26.922 -11.539 1 95.88 321 TRP B C 1
ATOM 7156 O O . TRP B 1 321 ? -5.559 -27.531 -12.086 1 95.88 321 TRP B O 1
ATOM 7166 N N . HIS B 1 322 ? -7.312 -27.484 -10.703 1 95.38 322 HIS B N 1
ATOM 7167 C CA . HIS B 1 322 ? -7.094 -28.828 -10.195 1 95.38 322 HIS B CA 1
ATOM 7168 C C . HIS B 1 322 ? -7.207 -29.875 -11.305 1 95.38 322 HIS B C 1
ATOM 7170 O O . HIS B 1 322 ? -6.574 -30.922 -11.25 1 95.38 322 HIS B O 1
ATOM 7176 N N . SER B 1 323 ? -7.926 -29.5 -12.344 1 96.38 323 SER B N 1
ATOM 7177 C CA . SER B 1 323 ? -8.109 -30.406 -13.477 1 96.38 323 SER B CA 1
ATOM 7178 C C . SER B 1 323 ? -6.797 -30.656 -14.203 1 96.38 323 SER B C 1
ATOM 7180 O O . SER B 1 323 ? -6.68 -31.609 -14.969 1 96.38 323 SER B O 1
ATOM 7182 N N . MET B 1 324 ? -5.781 -29.828 -13.992 1 96.12 324 MET B N 1
ATOM 7183 C CA . MET B 1 324 ? -4.5 -29.984 -14.672 1 96.12 324 MET B CA 1
ATOM 7184 C C . MET B 1 324 ? -3.715 -31.156 -14.062 1 96.12 324 MET B C 1
ATOM 7186 O O . MET B 1 324 ? -2.787 -31.672 -14.688 1 96.12 324 MET B O 1
ATOM 7190 N N . VAL B 1 325 ? -4.074 -31.547 -12.883 1 95.5 325 VAL B N 1
ATOM 7191 C CA . VAL B 1 325 ? -3.381 -32.656 -12.203 1 95.5 325 VAL B CA 1
ATOM 7192 C C . VAL B 1 325 ? -3.738 -33.969 -12.867 1 95.5 325 VAL B C 1
ATOM 7194 O O . VAL B 1 325 ? -4.914 -34.344 -12.961 1 95.5 325 VAL B O 1
ATOM 7197 N N . PRO B 1 326 ? -2.754 -34.656 -13.281 1 94.56 326 PRO B N 1
ATOM 7198 C CA . PRO B 1 326 ? -3.027 -35.969 -13.906 1 94.56 326 PRO B CA 1
ATOM 7199 C C . PRO B 1 326 ? -3.305 -37.062 -12.891 1 94.56 326 PRO B C 1
ATOM 7201 O O . PRO B 1 326 ? -3.088 -36.875 -11.688 1 94.56 326 PRO B O 1
ATOM 7204 N N . GLU B 1 327 ? -3.883 -38.125 -13.43 1 92.44 327 GLU B N 1
ATOM 7205 C CA . GLU B 1 327 ? -4.09 -39.281 -12.562 1 92.44 327 GLU B CA 1
ATOM 7206 C C . GLU B 1 327 ? -2.76 -39.875 -12.078 1 92.44 327 GLU B C 1
ATOM 7208 O O . GLU B 1 327 ? -2.658 -40.344 -10.953 1 92.44 327 GLU B O 1
ATOM 7213 N N . TYR B 1 328 ? -1.803 -39.812 -13.031 1 94.5 328 TYR B N 1
ATOM 7214 C CA . TYR B 1 328 ? -0.464 -40.312 -12.727 1 94.5 328 TYR B CA 1
ATOM 7215 C C . TYR B 1 328 ? 0.601 -39.375 -13.305 1 94.5 328 TYR B C 1
ATOM 7217 O O . TYR B 1 328 ? 0.421 -38.812 -14.391 1 94.5 328 TYR B O 1
ATOM 7225 N N . TYR B 1 329 ? 1.685 -39.281 -12.562 1 96.06 329 TYR B N 1
ATOM 7226 C CA . TYR B 1 329 ? 2.896 -38.656 -13.062 1 96.06 329 TYR B CA 1
ATOM 7227 C C . TYR B 1 329 ? 3.885 -39.688 -13.578 1 96.06 329 TYR B C 1
ATOM 7229 O O . TYR B 1 329 ? 4.008 -40.781 -13 1 96.06 329 TYR B O 1
ATOM 7237 N N . PHE B 1 330 ? 4.539 -39.312 -14.617 1 96.12 330 PHE B N 1
ATOM 7238 C CA . PHE B 1 330 ? 5.5 -40.25 -15.188 1 96.12 330 PHE B CA 1
ATOM 7239 C C . PHE B 1 330 ? 6.906 -39.656 -15.18 1 96.12 330 PHE B C 1
ATOM 7241 O O . PHE B 1 330 ? 7.102 -38.5 -15.539 1 96.12 330 PHE B O 1
ATOM 7248 N N . VAL B 1 331 ? 7.848 -40.406 -14.75 1 95.88 331 VAL B N 1
ATOM 7249 C CA . VAL B 1 331 ? 9.281 -40.156 -14.906 1 95.88 331 VAL B CA 1
ATOM 7250 C C . VAL B 1 331 ? 9.938 -41.375 -15.578 1 95.88 331 VAL B C 1
ATOM 7252 O O . VAL B 1 331 ? 10.172 -42.375 -14.93 1 95.88 331 VAL B O 1
ATOM 7255 N N . GLY B 1 332 ? 10.211 -41.188 -16.828 1 91.69 332 GLY B N 1
ATOM 7256 C CA . GLY B 1 332 ? 10.555 -42.375 -17.594 1 91.69 332 GLY B CA 1
ATOM 7257 C C . GLY B 1 332 ? 9.43 -43.406 -17.641 1 91.69 332 GLY B C 1
ATOM 7258 O O . GLY B 1 332 ? 8.297 -43.062 -18 1 91.69 332 GLY B O 1
ATOM 7259 N N . ASP B 1 333 ? 9.75 -44.594 -17.203 1 92.56 333 ASP B N 1
ATOM 7260 C CA . ASP B 1 333 ? 8.758 -45.656 -17.25 1 92.56 333 ASP B CA 1
ATOM 7261 C C . ASP B 1 333 ? 8.062 -45.844 -15.898 1 92.56 333 ASP B C 1
ATOM 7263 O O . ASP B 1 333 ? 7.141 -46.656 -15.773 1 92.56 333 ASP B O 1
ATOM 7267 N N . GLN B 1 334 ? 8.414 -45 -15.008 1 95.38 334 GLN B N 1
ATOM 7268 C CA . GLN B 1 334 ? 7.832 -45.125 -13.68 1 95.38 334 GLN B CA 1
ATOM 7269 C C . GLN B 1 334 ? 6.605 -44.219 -13.531 1 95.38 334 GLN B C 1
ATOM 7271 O O . GLN B 1 334 ? 6.617 -43.094 -13.977 1 95.38 334 GLN B O 1
ATOM 7276 N N . ARG B 1 335 ? 5.594 -44.812 -12.914 1 95.19 335 ARG B N 1
ATOM 7277 C CA . ARG B 1 335 ? 4.348 -44.094 -12.664 1 95.19 335 ARG B CA 1
ATOM 7278 C C . ARG B 1 335 ? 4.199 -43.75 -11.188 1 95.19 335 ARG B C 1
ATOM 7280 O O . ARG B 1 335 ? 4.48 -44.562 -10.32 1 95.19 335 ARG B O 1
ATOM 7287 N N . TYR B 1 336 ? 3.824 -42.531 -10.898 1 95.56 336 TYR B N 1
ATOM 7288 C CA . TYR B 1 336 ? 3.602 -42.031 -9.539 1 95.56 336 TYR B CA 1
ATOM 7289 C C . TYR B 1 336 ? 2.191 -41.5 -9.375 1 95.56 336 TYR B C 1
ATOM 7291 O O . TYR B 1 336 ? 1.681 -40.812 -10.266 1 95.56 336 TYR B O 1
ATOM 7299 N N . THR B 1 337 ? 1.554 -41.844 -8.281 1 93.81 337 THR B N 1
ATOM 7300 C CA . THR B 1 337 ? 0.284 -41.219 -7.922 1 93.81 337 THR B CA 1
ATOM 7301 C C . THR B 1 337 ? 0.504 -39.781 -7.406 1 93.81 337 THR B C 1
ATOM 7303 O O . THR B 1 337 ? 1.639 -39.406 -7.137 1 93.81 337 THR B O 1
ATOM 7306 N N . LEU B 1 338 ? -0.565 -39.094 -7.344 1 91.81 338 LEU B N 1
ATOM 7307 C CA . LEU B 1 338 ? -0.493 -37.75 -6.793 1 91.81 338 LEU B CA 1
ATOM 7308 C C . LEU B 1 338 ? 0.084 -37.781 -5.383 1 91.81 338 LEU B C 1
ATOM 7310 O O . LEU B 1 338 ? 0.907 -36.938 -5.031 1 91.81 338 LEU B O 1
ATOM 7314 N N . ASP B 1 339 ? -0.321 -38.688 -4.605 1 88.94 339 ASP B N 1
ATOM 7315 C CA . ASP B 1 339 ? 0.132 -38.812 -3.221 1 88.94 339 ASP B CA 1
ATOM 7316 C C . ASP B 1 339 ? 1.64 -39.031 -3.152 1 88.94 339 ASP B C 1
ATOM 7318 O O . ASP B 1 339 ? 2.311 -38.531 -2.25 1 88.94 339 ASP B O 1
ATOM 7322 N N . GLU B 1 340 ? 2.113 -39.75 -4.094 1 92.44 340 GLU B N 1
ATOM 7323 C CA . GLU B 1 340 ? 3.541 -40.062 -4.125 1 92.44 340 GLU B CA 1
ATOM 7324 C C . GLU B 1 340 ? 4.348 -38.844 -4.566 1 92.44 340 GLU B C 1
ATOM 7326 O O . GLU B 1 340 ? 5.551 -38.75 -4.32 1 92.44 340 GLU B O 1
ATOM 7331 N N . PHE B 1 341 ? 3.672 -37.875 -5.184 1 92.06 341 PHE B N 1
ATOM 7332 C CA . PHE B 1 341 ? 4.332 -36.688 -5.715 1 92.06 341 PHE B CA 1
ATOM 7333 C C . PHE B 1 341 ? 4.191 -35.531 -4.75 1 92.06 341 PHE B C 1
ATOM 7335 O O . PHE B 1 341 ? 4.617 -34.406 -5.055 1 92.06 341 PHE B O 1
ATOM 7342 N N . ARG B 1 342 ? 3.639 -35.75 -3.598 1 90.88 342 ARG B N 1
ATOM 7343 C CA . ARG B 1 342 ? 3.465 -34.719 -2.588 1 90.88 342 ARG B CA 1
ATOM 7344 C C . ARG B 1 342 ? 4.434 -34.906 -1.428 1 90.88 342 ARG B C 1
ATOM 7346 O O . ARG B 1 342 ? 4.668 -36.031 -0.99 1 90.88 342 ARG B O 1
ATOM 7353 N N . ASN B 1 343 ? 5.02 -33.875 -0.973 1 92.44 343 ASN B N 1
ATOM 7354 C CA . ASN B 1 343 ? 5.891 -33.875 0.198 1 92.44 343 ASN B CA 1
ATOM 7355 C C . ASN B 1 343 ? 6.984 -34.906 0.093 1 92.44 343 ASN B C 1
ATOM 7357 O O . ASN B 1 343 ? 7.309 -35.594 1.08 1 92.44 343 ASN B O 1
ATOM 7361 N N . ASN B 1 344 ? 7.426 -35.156 -1.129 1 94.44 344 ASN B N 1
ATOM 7362 C CA . ASN B 1 344 ? 8.383 -36.25 -1.358 1 94.44 344 ASN B CA 1
ATOM 7363 C C . ASN B 1 344 ? 9.656 -35.719 -2.023 1 94.44 344 ASN B C 1
ATOM 7365 O O . ASN B 1 344 ? 9.992 -36.156 -3.133 1 94.44 344 ASN B O 1
ATOM 7369 N N . THR B 1 345 ? 10.414 -35 -1.271 1 94.69 345 THR B N 1
ATOM 7370 C CA . THR B 1 345 ? 11.609 -34.344 -1.782 1 94.69 345 THR B CA 1
ATOM 7371 C C . THR B 1 345 ? 12.656 -35.375 -2.205 1 94.69 345 THR B C 1
ATOM 7373 O O . THR B 1 345 ? 13.516 -35.062 -3.043 1 94.69 345 THR B O 1
ATOM 7376 N N . ALA B 1 346 ? 12.586 -36.562 -1.678 1 94.12 346 ALA B N 1
ATOM 7377 C CA . ALA B 1 346 ? 13.57 -37.594 -1.978 1 94.12 346 ALA B CA 1
ATOM 7378 C C . ALA B 1 346 ? 13.523 -38 -3.453 1 94.12 346 ALA B C 1
ATOM 7380 O O . ALA B 1 346 ? 14.547 -38.375 -4.035 1 94.12 346 ALA B O 1
ATOM 7381 N N . LEU B 1 347 ? 12.336 -37.844 -4.043 1 94.56 347 LEU B N 1
ATOM 7382 C CA . LEU B 1 347 ? 12.219 -38.125 -5.473 1 94.56 347 LEU B CA 1
ATOM 7383 C C . LEU B 1 347 ? 13.148 -37.188 -6.273 1 94.56 347 LEU B C 1
ATOM 7385 O O . LEU B 1 347 ? 13.711 -37.625 -7.289 1 94.56 347 LEU B O 1
ATOM 7389 N N . VAL B 1 348 ? 13.336 -36 -5.785 1 95.12 348 VAL B N 1
ATOM 7390 C CA . VAL B 1 348 ? 14.148 -35.031 -6.477 1 95.12 348 VAL B CA 1
ATOM 7391 C C . VAL B 1 348 ? 15.609 -35.188 -6.082 1 95.12 348 VAL B C 1
ATOM 7393 O O . VAL B 1 348 ? 16.5 -35.188 -6.941 1 95.12 348 VAL B O 1
ATOM 7396 N N . THR B 1 349 ? 15.945 -35.406 -4.824 1 95.38 349 THR B N 1
ATOM 7397 C CA . THR B 1 349 ? 17.297 -35.312 -4.301 1 95.38 349 THR B CA 1
ATOM 7398 C C . THR B 1 349 ? 18.047 -36.625 -4.527 1 95.38 349 THR B C 1
ATOM 7400 O O . THR B 1 349 ? 19.281 -36.625 -4.691 1 95.38 349 THR B O 1
ATOM 7403 N N . HIS B 1 350 ? 17.359 -37.719 -4.465 1 92.88 350 HIS B N 1
ATOM 7404 C CA . HIS B 1 350 ? 18.062 -38.969 -4.422 1 92.88 350 HIS B CA 1
ATOM 7405 C C . HIS B 1 350 ? 17.703 -39.844 -5.625 1 92.88 350 HIS B C 1
ATOM 7407 O O . HIS B 1 350 ? 18.531 -40.656 -6.082 1 92.88 350 HIS B O 1
ATOM 7413 N N . GLN B 1 351 ? 16.531 -39.656 -6.152 1 93.25 351 GLN B N 1
ATOM 7414 C CA . GLN B 1 351 ? 16.094 -40.625 -7.152 1 93.25 351 GLN B CA 1
ATOM 7415 C C . GLN B 1 351 ? 16.359 -40.094 -8.562 1 93.25 351 GLN B C 1
ATOM 7417 O O . GLN B 1 351 ? 16.891 -40.844 -9.406 1 93.25 351 GLN B O 1
ATOM 7422 N N . TYR B 1 352 ? 15.938 -38.875 -8.906 1 93.62 352 TYR B N 1
ATOM 7423 C CA . TYR B 1 352 ? 15.938 -38.531 -10.32 1 93.62 352 TYR B CA 1
ATOM 7424 C C . TYR B 1 352 ? 16.75 -37.25 -10.57 1 93.62 352 TYR B C 1
ATOM 7426 O O . TYR B 1 352 ? 17.312 -37.094 -11.664 1 93.62 352 TYR B O 1
ATOM 7434 N N . GLY B 1 353 ? 16.781 -36.344 -9.547 1 93.25 353 GLY B N 1
ATOM 7435 C CA . GLY B 1 353 ? 17.422 -35.031 -9.75 1 93.25 353 GLY B CA 1
ATOM 7436 C C . GLY B 1 353 ? 16.516 -34.031 -10.414 1 93.25 353 GLY B C 1
ATOM 7437 O O . GLY B 1 353 ? 15.445 -34.375 -10.922 1 93.25 353 GLY B O 1
ATOM 7438 N N . ILE B 1 354 ? 16.922 -32.781 -10.531 1 95.5 354 ILE B N 1
ATOM 7439 C CA . ILE B 1 354 ? 16.109 -31.656 -10.961 1 95.5 354 ILE B CA 1
ATOM 7440 C C . ILE B 1 354 ? 15.914 -31.703 -12.477 1 95.5 354 ILE B C 1
ATOM 7442 O O . ILE B 1 354 ? 14.789 -31.578 -12.969 1 95.5 354 ILE B O 1
ATOM 7446 N N . GLY B 1 355 ? 16.969 -31.859 -13.242 1 95 355 GLY B N 1
ATOM 7447 C CA . GLY B 1 355 ? 16.891 -31.844 -14.695 1 95 355 GLY B CA 1
ATOM 7448 C C . GLY B 1 355 ? 15.961 -32.906 -15.25 1 95 355 GLY B C 1
ATOM 7449 O O . GLY B 1 355 ? 15.141 -32.625 -16.125 1 95 355 GLY B O 1
ATOM 7450 N N . THR B 1 356 ? 16.078 -34.125 -14.742 1 95.19 356 THR B N 1
ATOM 7451 C CA . THR B 1 356 ? 15.273 -35.25 -15.188 1 95.19 356 THR B CA 1
ATOM 7452 C C . THR B 1 356 ? 13.797 -35 -14.891 1 95.19 356 THR B C 1
ATOM 7454 O O . THR B 1 356 ? 12.938 -35.281 -15.734 1 95.19 356 THR B O 1
ATOM 7457 N N . MET B 1 357 ? 13.562 -34.531 -13.766 1 96.06 357 MET B N 1
ATOM 7458 C CA . MET B 1 357 ? 12.18 -34.312 -13.359 1 96.06 357 MET B CA 1
ATOM 7459 C C . MET B 1 357 ? 11.539 -33.188 -14.156 1 96.06 357 MET B C 1
ATOM 7461 O O . MET B 1 357 ? 10.367 -33.281 -14.539 1 96.06 357 MET B O 1
ATOM 7465 N N . ILE B 1 358 ? 12.281 -32.094 -14.375 1 97.25 358 ILE B N 1
ATOM 7466 C CA . ILE B 1 358 ? 11.766 -31 -15.164 1 97.25 358 ILE B CA 1
ATOM 7467 C C . ILE B 1 358 ? 11.516 -31.469 -16.594 1 97.25 358 ILE B C 1
ATOM 7469 O O . ILE B 1 358 ? 10.5 -31.125 -17.203 1 97.25 358 ILE B O 1
ATOM 7473 N N . SER B 1 359 ? 12.422 -32.312 -17.141 1 96.75 359 SER B N 1
ATOM 7474 C CA . SER B 1 359 ? 12.234 -32.844 -18.469 1 96.75 359 SER B CA 1
ATOM 7475 C C . SER B 1 359 ? 10.984 -33.719 -18.547 1 96.75 359 SER B C 1
ATOM 7477 O O . SER B 1 359 ? 10.203 -33.625 -19.5 1 96.75 359 SER B O 1
ATOM 7479 N N . ALA B 1 360 ? 10.828 -34.562 -17.547 1 96.75 360 ALA B N 1
ATOM 7480 C CA . ALA B 1 360 ? 9.656 -35.406 -17.5 1 96.75 360 ALA B CA 1
ATOM 7481 C C . ALA B 1 360 ? 8.367 -34.594 -17.453 1 96.75 360 ALA B C 1
ATOM 7483 O O . ALA B 1 360 ? 7.41 -34.906 -18.172 1 96.75 360 ALA B O 1
ATOM 7484 N N . ALA B 1 361 ? 8.367 -33.594 -16.609 1 97.25 361 ALA B N 1
ATOM 7485 C CA . ALA B 1 361 ? 7.191 -32.75 -16.469 1 97.25 361 ALA B CA 1
ATOM 7486 C C . ALA B 1 361 ? 6.918 -31.984 -17.766 1 97.25 361 ALA B C 1
ATOM 7488 O O . ALA B 1 361 ? 5.762 -31.688 -18.078 1 97.25 361 ALA B O 1
ATOM 7489 N N . SER B 1 362 ? 7.98 -31.641 -18.516 1 97.19 362 SER B N 1
ATOM 7490 C CA . SER B 1 362 ? 7.871 -30.891 -19.766 1 97.19 362 SER B CA 1
ATOM 7491 C C . SER B 1 362 ? 7.305 -31.75 -20.891 1 97.19 362 SER B C 1
ATOM 7493 O O . SER B 1 362 ? 6.754 -31.234 -21.859 1 97.19 362 SER B O 1
ATOM 7495 N N . GLN B 1 363 ? 7.406 -33.094 -20.703 1 96.38 363 GLN B N 1
ATOM 7496 C CA . GLN B 1 363 ? 7.055 -34 -21.781 1 96.38 363 GLN B CA 1
ATOM 7497 C C . GLN B 1 363 ? 5.66 -34.594 -21.578 1 96.38 363 GLN B C 1
ATOM 7499 O O . GLN B 1 363 ? 5.059 -35.125 -22.516 1 96.38 363 GLN B O 1
ATOM 7504 N N . GLN B 1 364 ? 5.191 -34.531 -20.391 1 96.69 364 GLN B N 1
ATOM 7505 C CA . GLN B 1 364 ? 3.871 -35.062 -20.094 1 96.69 364 GLN B CA 1
ATOM 7506 C C . GLN B 1 364 ? 2.801 -33.969 -20.172 1 96.69 364 GLN B C 1
ATOM 7508 O O . GLN B 1 364 ? 2.986 -32.875 -19.641 1 96.69 364 GLN B O 1
ATOM 7513 N N . LYS B 1 365 ? 1.675 -34.312 -20.844 1 95.62 365 LYS B N 1
ATOM 7514 C CA . LYS B 1 365 ? 0.566 -33.344 -20.922 1 95.62 365 LYS B CA 1
ATOM 7515 C C . LYS B 1 365 ? -0.157 -33.25 -19.594 1 95.62 365 LYS B C 1
ATOM 7517 O O . LYS B 1 365 ? -0.367 -34.25 -18.906 1 95.62 365 LYS B O 1
ATOM 7522 N N . ALA B 1 366 ? -0.485 -32.031 -19.203 1 96.19 366 ALA B N 1
ATOM 7523 C CA . ALA B 1 366 ? -1.402 -31.812 -18.094 1 96.19 366 ALA B CA 1
ATOM 7524 C C . ALA B 1 366 ? -2.846 -32.094 -18.5 1 96.19 366 ALA B C 1
ATOM 7526 O O . ALA B 1 366 ? -3.117 -32.375 -19.672 1 96.19 366 ALA B O 1
ATOM 7527 N N . GLY B 1 367 ? -3.695 -32.094 -17.531 1 95.62 367 GLY B N 1
ATOM 7528 C CA . GLY B 1 367 ? -5.113 -32.188 -17.859 1 95.62 367 GLY B CA 1
ATOM 7529 C C . GLY B 1 367 ? -5.676 -30.891 -18.422 1 95.62 367 GLY B C 1
ATOM 7530 O O . GLY B 1 367 ? -5.16 -29.812 -18.125 1 95.62 367 GLY B O 1
ATOM 7531 N N . ARG B 1 368 ? -6.68 -31.078 -19.203 1 94.56 368 ARG B N 1
ATOM 7532 C CA . ARG B 1 368 ? -7.379 -29.906 -19.703 1 94.56 368 ARG B CA 1
ATOM 7533 C C . ARG B 1 368 ? -8.094 -29.172 -18.594 1 94.56 368 ARG B C 1
ATOM 7535 O O . ARG B 1 368 ? -8.75 -29.781 -17.75 1 94.56 368 ARG B O 1
ATOM 7542 N N . VAL B 1 369 ? -7.992 -27.844 -18.562 1 95.12 369 VAL B N 1
ATOM 7543 C CA . VAL B 1 369 ? -8.719 -27.047 -17.578 1 95.12 369 VAL B CA 1
ATOM 7544 C C . VAL B 1 369 ? -10.211 -27.062 -17.891 1 95.12 369 VAL B C 1
ATOM 7546 O O . VAL B 1 369 ? -10.609 -26.75 -19.016 1 95.12 369 VAL B O 1
ATOM 7549 N N . GLY B 1 370 ? -11.008 -27.453 -16.922 1 95.62 370 GLY B N 1
ATOM 7550 C CA . GLY B 1 370 ? -12.445 -27.422 -17.141 1 95.62 370 GLY B CA 1
ATOM 7551 C C . GLY B 1 370 ? -13.195 -28.438 -16.297 1 95.62 370 GLY B C 1
ATOM 7552 O O . GLY B 1 370 ? -12.617 -29.062 -15.406 1 95.62 370 GLY B O 1
ATOM 7553 N N . LEU B 1 371 ? -14.5 -28.5 -16.578 1 97.25 371 LEU B N 1
ATOM 7554 C CA . LEU B 1 371 ? -15.352 -29.453 -15.867 1 97.25 371 LEU B CA 1
ATOM 7555 C C . LEU B 1 371 ? -15.078 -30.875 -16.344 1 97.25 371 LEU B C 1
ATOM 7557 O O . LEU B 1 371 ? -14.414 -31.078 -17.359 1 97.25 371 LEU B O 1
ATOM 7561 N N . TYR B 1 372 ? -15.422 -31.828 -15.523 1 97.5 372 TYR B N 1
ATOM 7562 C CA . TYR B 1 372 ? -15.367 -33.25 -15.82 1 97.5 372 TYR B CA 1
ATOM 7563 C C . TYR B 1 372 ? -13.93 -33.719 -15.961 1 97.5 372 TYR B C 1
ATOM 7565 O O . TYR B 1 372 ? -13.633 -34.625 -16.781 1 97.5 372 TYR B O 1
ATOM 7573 N N . ASN B 1 373 ? -13.031 -33.094 -15.227 1 97.56 373 ASN B N 1
ATOM 7574 C CA . ASN B 1 373 ? -11.656 -33.5 -15.469 1 97.56 373 ASN B CA 1
ATOM 7575 C C . ASN B 1 373 ? -10.797 -33.375 -14.211 1 97.56 373 ASN B C 1
ATOM 7577 O O . ASN B 1 373 ? -9.57 -33.281 -14.297 1 97.56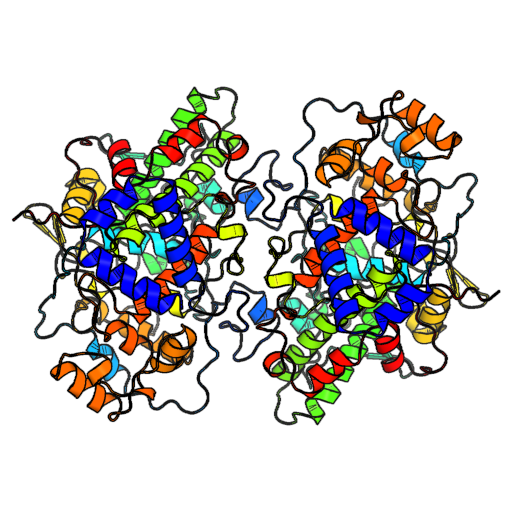 373 ASN B O 1
ATOM 7581 N N . THR B 1 374 ? -11.414 -33.312 -13.023 1 97.31 374 THR B N 1
ATOM 7582 C CA . THR B 1 374 ? -10.672 -33.219 -11.766 1 97.31 374 THR B CA 1
ATOM 7583 C C . THR B 1 374 ? -10.516 -34.625 -11.148 1 97.31 374 THR B C 1
ATOM 7585 O O . THR B 1 374 ? -11.492 -35.375 -11.055 1 97.31 374 THR B O 1
ATOM 7588 N N . PRO B 1 375 ? -9.305 -34.938 -10.75 1 95 375 PRO B N 1
ATOM 7589 C CA . PRO B 1 375 ? -9.086 -36.281 -10.195 1 95 375 PRO B CA 1
ATOM 7590 C C . PRO B 1 375 ? -9.828 -36.5 -8.875 1 95 375 PRO B C 1
ATOM 7592 O O . PRO B 1 375 ? -10.094 -35.531 -8.141 1 95 375 PRO B O 1
ATOM 7595 N N . GLN B 1 376 ? -10.062 -37.75 -8.578 1 92.5 376 GLN B N 1
ATOM 7596 C CA . GLN B 1 376 ? -10.836 -38.156 -7.414 1 92.5 376 GLN B CA 1
ATOM 7597 C C . GLN B 1 376 ? -10.219 -37.656 -6.121 1 92.5 376 GLN B C 1
ATOM 7599 O O . GLN B 1 376 ? -10.93 -37.344 -5.168 1 92.5 376 GLN B O 1
ATOM 7604 N N . PHE B 1 377 ? -8.992 -37.438 -6.121 1 89.31 377 PHE B N 1
ATOM 7605 C CA . PHE B 1 377 ? -8.242 -37 -4.945 1 89.31 377 PHE B CA 1
ATOM 7606 C C . PHE B 1 377 ? -8.844 -35.719 -4.375 1 89.31 377 PHE B C 1
ATOM 7608 O O . PHE B 1 377 ? -8.922 -35.531 -3.156 1 89.31 377 PHE B O 1
ATOM 7615 N N . PHE B 1 378 ? -9.32 -34.844 -5.129 1 93.19 378 PHE B N 1
ATOM 7616 C CA . PHE B 1 378 ? -9.758 -33.5 -4.719 1 93.19 378 PHE B CA 1
ATOM 7617 C C . PHE B 1 378 ? -11.18 -33.531 -4.18 1 93.19 378 PHE B C 1
ATOM 7619 O O . PHE B 1 378 ? -11.695 -32.531 -3.707 1 93.19 378 PHE B O 1
ATOM 7626 N N . PHE B 1 379 ? -11.805 -34.75 -4.199 1 93.88 379 PHE B N 1
ATOM 7627 C CA . PHE B 1 379 ? -13.164 -34.906 -3.703 1 93.88 379 PHE B CA 1
ATOM 7628 C C . PHE B 1 379 ? -13.172 -35.656 -2.371 1 93.88 379 PHE B C 1
ATOM 7630 O O . PHE B 1 379 ? -14.227 -35.781 -1.739 1 93.88 379 PHE B O 1
ATOM 7637 N N . ASP B 1 380 ? -12 -36.062 -1.986 1 89.25 380 ASP B N 1
ATOM 7638 C CA . ASP B 1 380 ? -11.898 -36.719 -0.698 1 89.25 380 ASP B CA 1
ATOM 7639 C C . ASP B 1 380 ? -11.867 -35.719 0.452 1 89.25 380 ASP B C 1
ATOM 7641 O O . ASP B 1 380 ? -11.305 -34.625 0.318 1 89.25 380 ASP B O 1
ATOM 7645 N N . PRO B 1 381 ? -12.422 -36.156 1.57 1 83.81 381 PRO B N 1
ATOM 7646 C CA . PRO B 1 381 ? -12.43 -35.25 2.719 1 83.81 381 PRO B CA 1
ATOM 7647 C C . PRO B 1 381 ? -11.023 -34.969 3.24 1 83.81 381 PRO B C 1
ATOM 7649 O O . PRO B 1 381 ? -10.156 -35.844 3.225 1 83.81 381 PRO B O 1
ATOM 7652 N N . LEU B 1 382 ? -10.797 -33.719 3.578 1 74 382 LEU B N 1
ATOM 7653 C CA . LEU B 1 382 ? -9.539 -33.281 4.184 1 74 382 LEU B CA 1
ATOM 7654 C C . LEU B 1 382 ? -9.648 -33.25 5.703 1 74 382 LEU B C 1
ATOM 7656 O O . LEU B 1 382 ? -10.695 -32.875 6.242 1 74 382 LEU B O 1
ATOM 7660 N N . PRO B 1 383 ? -8.664 -33.75 6.336 1 63.91 383 PRO B N 1
ATOM 7661 C CA . PRO B 1 383 ? -8.68 -33.719 7.801 1 63.91 383 PRO B CA 1
ATOM 7662 C C . PRO B 1 383 ? -8.445 -32.312 8.359 1 63.91 383 PRO B C 1
ATOM 7664 O O . PRO B 1 383 ? -7.41 -32.062 8.977 1 63.91 383 PRO B O 1
ATOM 7667 N N . VAL B 1 384 ? -9.008 -31.406 7.844 1 60 384 VAL B N 1
ATOM 7668 C CA . VAL B 1 384 ? -8.828 -30.047 8.344 1 60 384 VAL B CA 1
ATOM 7669 C C . VAL B 1 384 ? -9.914 -29.734 9.375 1 60 384 VAL B C 1
ATOM 7671 O O . VAL B 1 384 ? -11.055 -29.438 9.008 1 60 384 VAL B O 1
ATOM 7674 N N . GLY B 1 385 ? -9.586 -29.734 10.633 1 56.16 385 GLY B N 1
ATOM 7675 C CA . GLY B 1 385 ? -10.531 -29.5 11.711 1 56.16 385 GLY B CA 1
ATOM 7676 C C . GLY B 1 385 ? -11.703 -30.453 11.703 1 56.16 385 GLY B C 1
ATOM 7677 O O . GLY B 1 385 ? -11.531 -31.641 11.438 1 56.16 385 GLY B O 1
ATOM 7678 N N . ALA B 1 386 ? -12.781 -29.938 12.188 1 58.06 386 ALA B N 1
ATOM 7679 C CA . ALA B 1 386 ? -14.023 -30.703 12.234 1 58.06 386 ALA B CA 1
ATOM 7680 C C . ALA B 1 386 ? -14.766 -30.625 10.906 1 58.06 386 ALA B C 1
ATOM 7682 O O . ALA B 1 386 ? -15.781 -31.312 10.719 1 58.06 386 ALA B O 1
ATOM 7683 N N . ASP B 1 387 ? -14.031 -29.922 9.953 1 67.5 387 ASP B N 1
ATOM 7684 C CA . ASP B 1 387 ? -14.672 -29.719 8.656 1 67.5 387 ASP B CA 1
ATOM 7685 C C . ASP B 1 387 ? -14.312 -30.844 7.684 1 67.5 387 ASP B C 1
ATOM 7687 O O . ASP B 1 387 ? -13.141 -31.031 7.348 1 67.5 387 ASP B O 1
ATOM 7691 N N . ASN B 1 388 ? -15.07 -31.859 7.523 1 75.5 388 ASN B N 1
ATOM 7692 C CA . ASN B 1 388 ? -14.844 -33.031 6.695 1 75.5 388 ASN B CA 1
ATOM 7693 C C . ASN B 1 388 ? -15.141 -32.75 5.223 1 75.5 388 ASN B C 1
ATOM 7695 O O . ASN B 1 388 ? -15.406 -33.688 4.449 1 75.5 388 ASN B O 1
ATOM 7699 N N . ARG B 1 389 ? -15.07 -31.531 4.84 1 86 389 ARG B N 1
ATOM 7700 C CA . ARG B 1 389 ? -15.344 -31.203 3.441 1 86 389 ARG B CA 1
ATOM 7701 C C . ARG B 1 389 ? -14.086 -31.391 2.588 1 86 389 ARG B C 1
ATOM 7703 O O . ARG B 1 389 ? -12.969 -31.25 3.086 1 86 389 ARG B O 1
ATOM 7710 N N . SER B 1 390 ? -14.25 -31.688 1.258 1 92 390 SER B N 1
ATOM 7711 C CA . SER B 1 390 ? -13.18 -31.828 0.276 1 92 390 SER B CA 1
ATOM 7712 C C . SER B 1 390 ? -12.68 -30.469 -0.202 1 92 390 SER B C 1
ATOM 7714 O O . SER B 1 390 ? -13.289 -29.438 0.105 1 92 390 SER B O 1
ATOM 7716 N N . VAL B 1 391 ? -11.516 -30.516 -0.904 1 91.19 391 VAL B N 1
ATOM 7717 C CA . VAL B 1 391 ? -10.953 -29.312 -1.499 1 91.19 391 VAL B CA 1
ATOM 7718 C C . VAL B 1 391 ? -11.969 -28.672 -2.449 1 91.19 391 VAL B C 1
ATOM 7720 O O . VAL B 1 391 ? -12.156 -27.453 -2.447 1 91.19 391 VAL B O 1
ATOM 7723 N N . MET B 1 392 ? -12.648 -29.484 -3.215 1 94.81 392 MET B N 1
ATOM 7724 C CA . MET B 1 392 ? -13.602 -28.969 -4.191 1 94.81 392 MET B CA 1
ATOM 7725 C C . MET B 1 392 ? -14.812 -28.344 -3.5 1 94.81 392 MET B C 1
ATOM 7727 O O . MET B 1 392 ? -15.281 -27.281 -3.902 1 94.81 392 MET B O 1
ATOM 7731 N N . GLU B 1 393 ? -15.305 -29.031 -2.527 1 95 393 GLU B N 1
ATOM 7732 C CA . GLU B 1 393 ? -16.438 -28.484 -1.777 1 95 393 GLU B CA 1
ATOM 7733 C C . GLU B 1 393 ? -16.078 -27.156 -1.117 1 95 393 GLU B C 1
ATOM 7735 O O . GLU B 1 393 ? -16.859 -26.203 -1.17 1 95 393 GLU B O 1
ATOM 7740 N N . ARG B 1 394 ? -14.914 -27.141 -0.563 1 91.56 394 ARG B N 1
ATOM 7741 C CA . ARG B 1 394 ? -14.461 -25.922 0.11 1 91.56 394 ARG B CA 1
ATOM 7742 C C . ARG B 1 394 ? -14.32 -24.766 -0.877 1 91.56 394 ARG B C 1
ATOM 7744 O O . ARG B 1 394 ? -14.625 -23.625 -0.549 1 91.56 394 ARG B O 1
ATOM 7751 N N . SER B 1 395 ? -13.82 -25.078 -1.98 1 93.56 395 SER B N 1
ATOM 7752 C CA . SER B 1 395 ? -13.625 -24.062 -3 1 93.56 395 SER B CA 1
ATOM 7753 C C . SER B 1 395 ? -14.953 -23.438 -3.424 1 93.56 395 SER B C 1
ATOM 7755 O O . SER B 1 395 ? -15.086 -22.219 -3.469 1 93.56 395 SER B O 1
ATOM 7757 N N . VAL B 1 396 ? -15.938 -24.281 -3.711 1 95.88 396 VAL B N 1
ATOM 7758 C CA . VAL B 1 396 ? -17.25 -23.781 -4.137 1 95.88 396 VAL B CA 1
ATOM 7759 C C . VAL B 1 396 ? -17.922 -23.031 -2.986 1 95.88 396 VAL B C 1
ATOM 7761 O O . VAL B 1 396 ? -18.516 -21.984 -3.189 1 95.88 396 VAL B O 1
ATOM 7764 N N . GLU B 1 397 ? -17.766 -23.562 -1.861 1 94.5 397 GLU B N 1
ATOM 7765 C CA . GLU B 1 397 ? -18.375 -22.953 -0.685 1 94.5 397 GLU B CA 1
ATOM 7766 C C . GLU B 1 397 ? -17.797 -21.562 -0.429 1 94.5 397 GLU B C 1
ATOM 7768 O O . GLU B 1 397 ? -18.5 -20.672 0.07 1 94.5 397 GLU B O 1
ATOM 7773 N N . MET B 1 398 ? -16.547 -21.438 -0.659 1 94.38 398 MET B N 1
ATOM 7774 C CA . MET B 1 398 ? -15.914 -20.141 -0.464 1 94.38 398 MET B CA 1
ATOM 7775 C C . MET B 1 398 ? -16.578 -19.078 -1.335 1 94.38 398 MET B C 1
ATOM 7777 O O . MET B 1 398 ? -16.797 -17.953 -0.885 1 94.38 398 MET B O 1
ATOM 7781 N N . GLY B 1 399 ? -16.812 -19.422 -2.562 1 96.25 399 GLY B N 1
ATOM 7782 C CA . GLY B 1 399 ? -17.5 -18.484 -3.439 1 96.25 399 GLY B CA 1
ATOM 7783 C C . GLY B 1 399 ? -18.906 -18.156 -2.961 1 96.25 399 GLY B C 1
ATOM 7784 O O . GLY B 1 399 ? -19.344 -17 -3.047 1 96.25 399 GLY B O 1
ATOM 7785 N N . ARG B 1 400 ? -19.609 -19.172 -2.43 1 96.38 400 ARG B N 1
ATOM 7786 C CA . ARG B 1 400 ? -20.984 -18.984 -1.954 1 96.38 400 ARG B CA 1
ATOM 7787 C C . ARG B 1 400 ? -21 -18.156 -0.674 1 96.38 400 ARG B C 1
ATOM 7789 O O . ARG B 1 400 ? -21.859 -17.281 -0.509 1 96.38 400 ARG B O 1
ATOM 7796 N N . GLN B 1 401 ? -20.016 -18.453 0.165 1 93.62 401 GLN B N 1
ATOM 7797 C CA . GLN B 1 401 ? -19.906 -17.672 1.4 1 93.62 401 GLN B CA 1
ATOM 7798 C C . GLN B 1 401 ? -19.609 -16.203 1.111 1 93.62 401 GLN B C 1
ATOM 7800 O O . GLN B 1 401 ? -20.094 -15.32 1.822 1 93.62 401 GLN B O 1
ATOM 7805 N N . ALA B 1 402 ? -18.891 -15.953 0.098 1 96.25 402 ALA B N 1
ATOM 7806 C CA . ALA B 1 402 ? -18.562 -14.586 -0.32 1 96.25 402 ALA B CA 1
ATOM 7807 C C . ALA B 1 402 ? -19.719 -13.969 -1.107 1 96.25 402 ALA B C 1
ATOM 7809 O O . ALA B 1 402 ? -19.656 -12.789 -1.478 1 96.25 402 ALA B O 1
ATOM 7810 N N . LYS B 1 403 ? -20.719 -14.75 -1.413 1 96.75 403 LYS B N 1
ATOM 7811 C CA . LYS B 1 403 ? -21.875 -14.305 -2.193 1 96.75 403 LYS B CA 1
ATOM 7812 C C . LYS B 1 403 ? -21.438 -13.719 -3.531 1 96.75 403 LYS B C 1
ATOM 7814 O O . LYS B 1 403 ? -21.828 -12.602 -3.883 1 96.75 403 LYS B O 1
ATOM 7819 N N . LEU B 1 404 ? -20.609 -14.43 -4.234 1 97.5 404 LEU B N 1
ATOM 7820 C CA . LEU B 1 404 ? -20.188 -13.992 -5.559 1 97.5 404 LEU B CA 1
ATOM 7821 C C . LEU B 1 404 ? -21.375 -13.82 -6.488 1 97.5 404 LEU B C 1
ATOM 7823 O O . LEU B 1 404 ? -22.375 -14.539 -6.359 1 97.5 404 LEU B O 1
ATOM 7827 N N . ARG B 1 405 ? -21.25 -12.891 -7.387 1 97.19 405 ARG B N 1
ATOM 7828 C CA . ARG B 1 405 ? -22.328 -12.656 -8.359 1 97.19 405 ARG B CA 1
ATOM 7829 C C . ARG B 1 405 ? -22.297 -13.703 -9.461 1 97.19 405 ARG B C 1
ATOM 7831 O O . ARG B 1 405 ? -21.422 -14.578 -9.477 1 97.19 405 ARG B O 1
ATOM 7838 N N . SER B 1 406 ? -23.328 -13.695 -10.336 1 97.5 406 SER B N 1
ATOM 7839 C CA . SER B 1 406 ? -23.484 -14.703 -11.375 1 97.5 406 SER B CA 1
ATOM 7840 C C . SER B 1 406 ? -22.406 -14.578 -12.438 1 97.5 406 SER B C 1
ATOM 7842 O O . SER B 1 406 ? -21.75 -13.539 -12.555 1 97.5 406 SER B O 1
ATOM 7844 N N . PHE B 1 407 ? -22.266 -15.672 -13.203 1 98.19 407 PHE B N 1
ATOM 7845 C CA . PHE B 1 407 ? -21.328 -15.711 -14.32 1 98.19 407 PHE B CA 1
ATOM 7846 C C . PHE B 1 407 ? -21.578 -14.547 -15.281 1 98.19 407 PHE B C 1
ATOM 7848 O O . PHE B 1 407 ? -20.656 -13.859 -15.688 1 98.19 407 PHE B O 1
ATOM 7855 N N . ASN B 1 408 ? -22.766 -14.25 -15.594 1 98.25 408 ASN B N 1
ATOM 7856 C CA . ASN B 1 408 ? -23.125 -13.18 -16.516 1 98.25 408 ASN B CA 1
ATOM 7857 C C . ASN B 1 408 ? -22.797 -11.805 -15.945 1 98.25 408 ASN B C 1
ATOM 7859 O O . ASN B 1 408 ? -22.438 -10.891 -16.688 1 98.25 408 ASN B O 1
ATOM 7863 N N . ASP B 1 409 ? -22.969 -11.656 -14.609 1 97.81 409 ASP B N 1
ATOM 7864 C CA . ASP B 1 409 ? -22.594 -10.391 -13.992 1 97.81 409 ASP B CA 1
ATOM 7865 C C . ASP B 1 409 ? -21.109 -10.086 -14.195 1 97.81 409 ASP B C 1
ATOM 7867 O O . ASP B 1 409 ? -20.734 -8.945 -14.445 1 97.81 409 ASP B O 1
ATOM 7871 N N . TYR B 1 410 ? -20.344 -11.062 -14.102 1 98.38 410 TYR B N 1
ATOM 7872 C CA . TYR B 1 410 ? -18.906 -10.875 -14.289 1 98.38 410 TYR B CA 1
ATOM 7873 C C . TYR B 1 410 ? -18.562 -10.664 -15.766 1 98.38 410 TYR B C 1
ATOM 7875 O O . TYR B 1 410 ? -17.672 -9.891 -16.094 1 98.38 410 TYR B O 1
ATOM 7883 N N . ARG B 1 411 ? -19.234 -11.445 -16.656 1 98.25 411 ARG B N 1
ATOM 7884 C CA . ARG B 1 411 ? -19.047 -11.156 -18.078 1 98.25 411 ARG B CA 1
ATOM 7885 C C . ARG B 1 411 ? -19.266 -9.68 -18.375 1 98.25 411 ARG B C 1
ATOM 7887 O O . ARG B 1 411 ? -18.422 -9.031 -18.984 1 98.25 411 ARG B O 1
ATOM 7894 N N . GLN B 1 412 ? -20.344 -9.18 -17.859 1 97.75 412 GLN B N 1
ATOM 7895 C CA . GLN B 1 412 ? -20.672 -7.77 -18.062 1 97.75 412 GLN B CA 1
ATOM 7896 C C . GLN B 1 412 ? -19.625 -6.859 -17.438 1 97.75 412 GLN B C 1
ATOM 7898 O O . GLN B 1 412 ? -19.203 -5.875 -18.047 1 97.75 412 GLN B O 1
ATOM 7903 N N . ALA B 1 413 ? -19.203 -7.168 -16.219 1 96.69 413 ALA B N 1
ATOM 7904 C CA . ALA B 1 413 ? -18.234 -6.363 -15.5 1 96.69 413 ALA B CA 1
ATOM 7905 C C . ALA B 1 413 ? -16.891 -6.336 -16.234 1 96.69 413 ALA B C 1
ATOM 7907 O O . ALA B 1 413 ? -16.125 -5.375 -16.109 1 96.69 413 ALA B O 1
ATOM 7908 N N . PHE B 1 414 ? -16.609 -7.359 -17 1 97.38 414 PHE B N 1
ATOM 7909 C CA . PHE B 1 414 ? -15.352 -7.445 -17.719 1 97.38 414 PHE B CA 1
ATOM 7910 C C . PHE B 1 414 ? -15.555 -7.133 -19.203 1 97.38 414 PHE B C 1
ATOM 7912 O O . PHE B 1 414 ? -14.82 -7.637 -20.047 1 97.38 414 PHE B O 1
ATOM 7919 N N . SER B 1 415 ? -16.578 -6.422 -19.484 1 95 415 SER B N 1
ATOM 7920 C CA . SER B 1 415 ? -16.859 -5.809 -20.781 1 95 415 SER B CA 1
ATOM 7921 C C . SER B 1 415 ? -17.156 -6.867 -21.844 1 95 415 SER B C 1
ATOM 7923 O O . SER B 1 415 ? -16.75 -6.73 -23 1 95 415 SER B O 1
ATOM 7925 N N . MET B 1 416 ? -17.75 -7.949 -21.438 1 96.12 416 MET B N 1
ATOM 7926 C CA . MET B 1 416 ? -18.234 -8.984 -22.328 1 96.12 416 MET B CA 1
ATOM 7927 C C . MET B 1 416 ? -19.766 -9.031 -22.344 1 96.12 416 MET B C 1
ATOM 7929 O O . MET B 1 416 ? -20.406 -8.68 -21.344 1 96.12 416 MET B O 1
ATOM 7933 N N . PRO B 1 417 ? -20.328 -9.406 -23.469 1 96.38 417 PRO B N 1
ATOM 7934 C CA . PRO B 1 417 ? -21.797 -9.5 -23.484 1 96.38 417 PRO B CA 1
ATOM 7935 C C . PRO B 1 417 ? -22.328 -10.617 -22.609 1 96.38 417 PRO B C 1
ATOM 7937 O O . PRO B 1 417 ? -21.703 -11.664 -22.469 1 96.38 417 PRO B O 1
ATOM 7940 N N . ARG B 1 418 ? -23.469 -10.367 -22.047 1 97.94 418 ARG B N 1
ATOM 7941 C CA . ARG B 1 418 ? -24.156 -11.414 -21.297 1 97.94 418 ARG B CA 1
ATOM 7942 C C . ARG B 1 418 ? -24.594 -12.555 -22.203 1 97.94 418 ARG B C 1
ATOM 7944 O O . ARG B 1 418 ? -24.938 -12.328 -23.359 1 97.94 418 ARG B O 1
ATOM 7951 N N . LEU B 1 419 ? -24.5 -13.711 -21.641 1 98.31 419 LEU B N 1
ATOM 7952 C CA . LEU B 1 419 ? -25.047 -14.852 -22.359 1 98.31 419 LEU B CA 1
ATOM 7953 C C . LEU B 1 419 ? -26.562 -14.93 -22.203 1 98.31 419 LEU B C 1
ATOM 7955 O O . LEU B 1 419 ? -27.094 -14.547 -21.156 1 98.31 419 LEU B O 1
ATOM 7959 N N . ARG B 1 420 ? -27.328 -15.547 -23.266 1 97.31 420 ARG B N 1
ATOM 7960 C CA . ARG B 1 420 ? -28.781 -15.625 -23.25 1 97.31 420 ARG B CA 1
ATOM 7961 C C . ARG B 1 420 ? -29.25 -17.047 -22.953 1 97.31 420 ARG B C 1
ATOM 7963 O O . ARG B 1 420 ? -30.406 -17.25 -22.594 1 97.31 420 ARG B O 1
ATOM 7970 N N . SER B 1 421 ? -28.219 -17.906 -23.078 1 98.06 421 SER B N 1
ATOM 7971 C CA . SER B 1 421 ? -28.578 -19.312 -22.875 1 98.06 421 SER B CA 1
ATOM 7972 C C . SER B 1 421 ? -27.328 -20.156 -22.594 1 98.06 421 SER B C 1
ATOM 7974 O O . SER B 1 421 ? -26.203 -19.688 -22.781 1 98.06 421 SER B O 1
ATOM 7976 N N . PHE B 1 422 ? -27.609 -21.406 -22.141 1 98.56 422 PHE B N 1
ATOM 7977 C CA . PHE B 1 422 ? -26.516 -22.328 -21.875 1 98.56 422 PHE B CA 1
ATOM 7978 C C . PHE B 1 422 ? -25.875 -22.797 -23.188 1 98.56 422 PHE B C 1
ATOM 7980 O O . PHE B 1 422 ? -24.703 -23.172 -23.203 1 98.56 422 PHE B O 1
ATOM 7987 N N . GLU B 1 423 ? -26.562 -22.734 -24.312 1 97.94 423 GLU B N 1
ATOM 7988 C CA . GLU B 1 423 ? -26.047 -23.078 -25.641 1 97.94 423 GLU B CA 1
ATOM 7989 C C . GLU B 1 423 ? -24.938 -22.125 -26.062 1 97.94 423 GLU B C 1
ATOM 7991 O O . GLU B 1 423 ? -24.031 -22.5 -26.812 1 97.94 423 GLU B O 1
ATOM 7996 N N . GLU B 1 424 ? -25 -20.906 -25.578 1 97.56 424 GLU B N 1
ATOM 7997 C CA . GLU B 1 424 ? -23.969 -19.922 -25.875 1 97.56 424 GLU B CA 1
ATOM 7998 C C . GLU B 1 424 ? -22.734 -20.141 -25.016 1 97.56 424 GLU B C 1
ATOM 8000 O O . GLU B 1 424 ? -21.641 -19.688 -25.344 1 97.56 424 GLU B O 1
ATOM 8005 N N . LEU B 1 425 ? -22.969 -20.812 -23.906 1 98.25 425 LEU B N 1
ATOM 8006 C CA . LEU B 1 425 ? -21.875 -21.094 -22.984 1 98.25 425 LEU B CA 1
ATOM 8007 C C . LEU B 1 425 ? -20.984 -22.219 -23.5 1 98.25 425 LEU B C 1
ATOM 8009 O O . LEU B 1 425 ? -19.766 -22.125 -23.438 1 98.25 425 LEU B O 1
ATOM 8013 N N . THR B 1 426 ? -21.641 -23.297 -23.938 1 97.88 426 THR B N 1
ATOM 8014 C CA . THR B 1 426 ? -20.922 -24.484 -24.375 1 97.88 426 THR B CA 1
ATOM 8015 C C . THR B 1 426 ? -21.672 -25.188 -25.5 1 97.88 426 THR B C 1
ATOM 8017 O O . THR B 1 426 ? -22.906 -25.141 -25.562 1 97.88 426 THR B O 1
ATOM 8020 N N . ALA B 1 427 ? -20.891 -25.844 -26.375 1 96.44 427 ALA B N 1
ATOM 8021 C CA . ALA B 1 427 ? -21.484 -26.609 -27.469 1 96.44 427 ALA B CA 1
ATOM 8022 C C . ALA B 1 427 ? -21.75 -28.047 -27.031 1 96.44 427 ALA B C 1
ATOM 8024 O O . ALA B 1 427 ? -22.391 -28.812 -27.766 1 96.44 427 ALA B O 1
ATOM 8025 N N . ASP B 1 428 ? -21.344 -28.438 -25.875 1 96 428 ASP B N 1
ATOM 8026 C CA . ASP B 1 428 ? -21.531 -29.797 -25.375 1 96 428 ASP B CA 1
ATOM 8027 C C . ASP B 1 428 ? -22.969 -30 -24.906 1 96 428 ASP B C 1
ATOM 8029 O O . ASP B 1 428 ? -23.375 -29.531 -23.844 1 96 428 ASP B O 1
ATOM 8033 N N . PRO B 1 429 ? -23.734 -30.828 -25.625 1 97.25 429 PRO B N 1
ATOM 8034 C CA . PRO B 1 429 ? -25.156 -30.984 -25.281 1 97.25 429 PRO B CA 1
ATOM 8035 C C . PRO B 1 429 ? -25.359 -31.641 -23.906 1 97.25 429 PRO B C 1
ATOM 8037 O O . PRO B 1 429 ? -26.344 -31.344 -23.219 1 97.25 429 PRO B O 1
ATOM 8040 N N . ALA B 1 430 ? -24.531 -32.5 -23.578 1 95.94 430 ALA B N 1
ATOM 8041 C CA . ALA B 1 430 ? -24.656 -33.156 -22.281 1 95.94 430 ALA B CA 1
ATOM 8042 C C . ALA B 1 430 ? -24.484 -32.156 -21.141 1 95.94 430 ALA B C 1
ATOM 8044 O O . ALA B 1 430 ? -25.234 -32.188 -20.156 1 95.94 430 ALA B O 1
ATOM 8045 N N . LEU B 1 431 ? -23.469 -31.359 -21.266 1 97.5 431 LEU B N 1
ATOM 8046 C CA . LEU B 1 431 ? -23.234 -30.344 -20.25 1 97.5 431 LEU B CA 1
ATOM 8047 C C . LEU B 1 431 ? -24.375 -29.328 -20.219 1 97.5 431 LEU B C 1
ATOM 8049 O O . LEU B 1 431 ? -24.781 -28.875 -19.156 1 97.5 431 LEU B O 1
ATOM 8053 N N . GLN B 1 432 ? -24.859 -28.969 -21.422 1 98.38 432 GLN B N 1
ATOM 8054 C CA . GLN B 1 432 ? -26.016 -28.078 -21.484 1 98.38 432 GLN B CA 1
ATOM 8055 C C . GLN B 1 432 ? -27.188 -28.609 -20.656 1 98.38 432 GLN B C 1
ATOM 8057 O O . GLN B 1 432 ? -27.766 -27.891 -19.844 1 98.38 432 GLN B O 1
ATOM 8062 N N . ARG B 1 433 ? -27.5 -29.828 -20.875 1 98.12 433 ARG B N 1
ATOM 8063 C CA . ARG B 1 433 ? -28.625 -30.469 -20.203 1 98.12 433 ARG B CA 1
ATOM 8064 C C . ARG B 1 433 ? -28.406 -30.484 -18.688 1 98.12 433 ARG B C 1
ATOM 8066 O O . ARG B 1 433 ? -29.328 -30.172 -17.922 1 98.12 433 ARG B O 1
ATOM 8073 N N . GLU B 1 434 ? -27.266 -30.859 -18.297 1 97.81 434 GLU B N 1
ATOM 8074 C CA . GLU B 1 434 ? -26.953 -30.938 -16.859 1 97.81 434 GLU B CA 1
ATOM 8075 C C . GLU B 1 434 ? -27.062 -29.562 -16.203 1 97.81 434 GLU B C 1
ATOM 8077 O O . GLU B 1 434 ? -27.609 -29.438 -15.109 1 97.81 434 GLU B O 1
ATOM 8082 N N . LEU B 1 435 ? -26.531 -28.516 -16.812 1 98.44 435 LEU B N 1
ATOM 8083 C CA . LEU B 1 435 ? -26.578 -27.172 -16.25 1 98.44 435 LEU B CA 1
ATOM 8084 C C . LEU B 1 435 ? -28 -26.641 -16.219 1 98.44 435 LEU B C 1
ATOM 8086 O O . LEU B 1 435 ? -28.406 -25.953 -15.281 1 98.44 435 LEU B O 1
ATOM 8090 N N . LYS B 1 436 ? -28.766 -26.969 -17.297 1 98.31 436 LYS B N 1
ATOM 8091 C CA . LYS B 1 436 ? -30.156 -26.578 -17.328 1 98.31 436 LYS B CA 1
ATOM 8092 C C . LYS B 1 436 ? -30.938 -27.203 -16.172 1 98.31 436 LYS B C 1
ATOM 8094 O O . LYS B 1 436 ? -31.781 -26.562 -15.555 1 98.31 436 LYS B O 1
ATOM 8099 N N . GLU B 1 437 ? -30.656 -28.406 -15.953 1 97.88 437 GLU B N 1
ATOM 8100 C CA . GLU B 1 437 ? -31.297 -29.094 -14.844 1 97.88 437 GLU B CA 1
ATOM 8101 C C . GLU B 1 437 ? -30.922 -28.469 -13.508 1 97.88 437 GLU B C 1
ATOM 8103 O O . GLU B 1 437 ? -31.781 -28.234 -12.648 1 97.88 437 GLU B O 1
ATOM 8108 N N . LEU B 1 438 ? -29.672 -28.172 -13.273 1 98 438 LEU B N 1
ATOM 8109 C CA . LEU B 1 438 ? -29.172 -27.656 -12.008 1 98 438 LEU B CA 1
ATOM 8110 C C . LEU B 1 438 ? -29.672 -26.234 -11.766 1 98 438 LEU B C 1
ATOM 8112 O O . LEU B 1 438 ? -29.984 -25.859 -10.633 1 98 438 LEU B O 1
ATOM 8116 N N . TYR B 1 439 ? -29.703 -25.453 -12.836 1 98 439 TYR B N 1
ATOM 8117 C CA . TYR B 1 439 ? -29.969 -24.031 -12.656 1 98 439 TYR B CA 1
ATOM 8118 C C . TYR B 1 439 ? -31.312 -23.641 -13.258 1 98 439 TYR B C 1
ATOM 8120 O O . TYR B 1 439 ? -31.547 -22.469 -13.594 1 98 439 TYR B O 1
ATOM 8128 N N . ASN B 1 440 ? -32.188 -24.594 -13.531 1 97.12 440 ASN B N 1
ATOM 8129 C CA . ASN B 1 440 ? -33.562 -24.406 -13.992 1 97.12 440 ASN B CA 1
ATOM 8130 C C . ASN B 1 440 ? -33.594 -23.641 -15.312 1 97.12 440 ASN B C 1
ATOM 8132 O O . ASN B 1 440 ? -34.438 -22.734 -15.469 1 97.12 440 ASN B O 1
ATOM 8136 N N . ASP B 1 441 ? -32.656 -23.859 -16.109 1 97.38 441 ASP B N 1
ATOM 8137 C CA . ASP B 1 441 ? -32.531 -23.281 -17.438 1 97.38 441 ASP B CA 1
ATOM 8138 C C . ASP B 1 441 ? -32.469 -21.766 -17.391 1 97.38 441 ASP B C 1
ATOM 8140 O O . ASP B 1 441 ? -33.031 -21.078 -18.25 1 97.38 441 ASP B O 1
ATOM 8144 N N . ARG B 1 442 ? -31.875 -21.25 -16.328 1 97.31 442 ARG B N 1
ATOM 8145 C CA . ARG B 1 442 ? -31.672 -19.812 -16.172 1 97.31 442 ARG B CA 1
ATOM 8146 C C . ARG B 1 442 ? -30.188 -19.484 -16.172 1 97.31 442 ARG B C 1
ATOM 8148 O O . ARG B 1 442 ? -29.516 -19.578 -15.133 1 97.31 442 ARG B O 1
ATOM 8155 N N . ILE B 1 443 ? -29.703 -19 -17.266 1 97.81 443 ILE B N 1
ATOM 8156 C CA . ILE B 1 443 ? -28.297 -18.703 -17.453 1 97.81 443 ILE B CA 1
ATOM 8157 C C . ILE B 1 443 ? -27.859 -17.594 -16.484 1 97.81 443 ILE B C 1
ATOM 8159 O O . ILE B 1 443 ? -26.719 -17.562 -16.047 1 97.81 443 ILE B O 1
ATOM 8163 N N . ASP B 1 444 ? -28.766 -16.719 -16.031 1 96.44 444 ASP B N 1
ATOM 8164 C CA . ASP B 1 444 ? -28.453 -15.609 -15.141 1 96.44 444 ASP B CA 1
ATOM 8165 C C . ASP B 1 444 ? -28.25 -16.094 -13.711 1 96.44 444 ASP B C 1
ATOM 8167 O O . ASP B 1 444 ? -27.75 -15.352 -12.859 1 96.44 444 ASP B O 1
ATOM 8171 N N . ASP B 1 445 ? -28.547 -17.359 -13.445 1 96.88 445 ASP B N 1
ATOM 8172 C CA . ASP B 1 445 ? -28.359 -17.922 -12.117 1 96.88 445 ASP B CA 1
ATOM 8173 C C . ASP B 1 445 ? -27.062 -18.719 -12.047 1 96.88 445 ASP B C 1
ATOM 8175 O O . ASP B 1 445 ? -26.656 -19.156 -10.961 1 96.88 445 ASP B O 1
ATOM 8179 N N . LEU B 1 446 ? -26.438 -18.875 -13.164 1 98.19 446 LEU B N 1
ATOM 8180 C CA . LEU B 1 446 ? -25.219 -19.688 -13.203 1 98.19 446 LEU B CA 1
ATOM 8181 C C . LEU B 1 446 ? -24.156 -19.094 -12.289 1 98.19 446 LEU B C 1
ATOM 8183 O O . LEU B 1 446 ? -23.766 -17.922 -12.453 1 98.19 446 LEU B O 1
ATOM 8187 N N . GLU B 1 447 ? -23.703 -19.922 -11.352 1 98.12 447 GLU B N 1
ATOM 8188 C CA . GLU B 1 447 ? -22.625 -19.5 -10.477 1 98.12 447 GLU B CA 1
ATOM 8189 C C . GLU B 1 447 ? -21.359 -19.172 -11.273 1 98.12 447 GLU B C 1
ATOM 8191 O O . GLU B 1 447 ? -21.031 -19.875 -12.234 1 98.12 447 GLU B O 1
ATOM 8196 N N . TRP B 1 448 ? -20.719 -18.109 -10.852 1 98.12 448 TRP B N 1
ATOM 8197 C CA . TRP B 1 448 ? -19.5 -17.672 -11.531 1 98.12 448 TRP B CA 1
ATOM 8198 C C . TRP B 1 448 ? -18.484 -18.797 -11.609 1 98.12 448 TRP B C 1
ATOM 8200 O O . TRP B 1 448 ? -17.906 -19.047 -12.672 1 98.12 448 TRP B O 1
ATOM 8210 N N . GLN B 1 449 ? -18.234 -19.531 -10.562 1 97.38 449 GLN B N 1
ATOM 8211 C CA . GLN B 1 449 ? -17.203 -20.562 -10.5 1 97.38 449 GLN B CA 1
ATOM 8212 C C . GLN B 1 449 ? -17.516 -21.719 -11.461 1 97.38 449 GLN B C 1
ATOM 8214 O O . GLN B 1 449 ? -16.609 -22.312 -12.031 1 97.38 449 GLN B O 1
ATOM 8219 N N . VAL B 1 450 ? -18.766 -22.016 -11.555 1 98.19 450 VAL B N 1
ATOM 8220 C CA . VAL B 1 450 ? -19.156 -23.078 -12.484 1 98.19 450 VAL B CA 1
ATOM 8221 C C . VAL B 1 450 ? -18.984 -22.578 -13.922 1 98.19 450 VAL B C 1
ATOM 8223 O O . VAL B 1 450 ? -18.391 -23.281 -14.75 1 98.19 450 VAL B O 1
ATOM 8226 N N . GLY B 1 451 ? -19.438 -21.391 -14.164 1 98.5 451 GLY B N 1
ATOM 8227 C CA . GLY B 1 451 ? -19.406 -20.828 -15.508 1 98.5 451 GLY B CA 1
ATOM 8228 C C . GLY B 1 451 ? -18.016 -20.703 -16.078 1 98.5 451 GLY B C 1
ATOM 8229 O O . GLY B 1 451 ? -17.781 -21 -17.25 1 98.5 451 GLY B O 1
ATOM 8230 N N . ILE B 1 452 ? -17.094 -20.281 -15.273 1 97.5 452 ILE B N 1
ATOM 8231 C CA . ILE B 1 452 ? -15.75 -20 -15.766 1 97.5 452 ILE B CA 1
ATOM 8232 C C . ILE B 1 452 ? -15.055 -21.297 -16.172 1 97.5 452 ILE B C 1
ATOM 8234 O O . ILE B 1 452 ? -14.211 -21.297 -17.078 1 97.5 452 ILE B O 1
ATOM 8238 N N . PHE B 1 453 ? -15.453 -22.406 -15.625 1 97.62 453 PHE B N 1
ATOM 8239 C CA . PHE B 1 453 ? -14.859 -23.688 -15.984 1 97.62 453 PHE B CA 1
ATOM 8240 C C . PHE B 1 453 ? -15.703 -24.391 -17.031 1 97.62 453 PHE B C 1
ATOM 8242 O O . PHE B 1 453 ? -15.242 -25.344 -17.656 1 97.62 453 PHE B O 1
ATOM 8249 N N . ALA B 1 454 ? -16.953 -23.969 -17.219 1 98.06 454 ALA B N 1
ATOM 8250 C CA . ALA B 1 454 ? -17.859 -24.594 -18.172 1 98.06 454 ALA B CA 1
ATOM 8251 C C . ALA B 1 454 ? -17.703 -24 -19.578 1 98.06 454 ALA B C 1
ATOM 8253 O O . ALA B 1 454 ? -17.984 -24.656 -20.578 1 98.06 454 ALA B O 1
ATOM 8254 N N . GLU B 1 455 ? -17.266 -22.766 -19.625 1 97.31 455 GLU B N 1
ATOM 8255 C CA . GLU B 1 455 ? -17.203 -22.031 -20.891 1 97.31 455 GLU B CA 1
ATOM 8256 C C . GLU B 1 455 ? -16.234 -22.703 -21.859 1 97.31 455 GLU B C 1
ATOM 8258 O O . GLU B 1 455 ? -15.133 -23.094 -21.469 1 97.31 455 GLU B O 1
ATOM 8263 N N . ASP B 1 456 ? -16.688 -22.844 -23.078 1 94.56 456 ASP B N 1
ATOM 8264 C CA . ASP B 1 456 ? -15.852 -23.453 -24.109 1 94.56 456 ASP B CA 1
ATOM 8265 C C . ASP B 1 456 ? -14.594 -22.625 -24.359 1 94.56 456 ASP B C 1
ATOM 8267 O O . ASP B 1 456 ? -14.617 -21.391 -24.203 1 94.56 456 ASP B O 1
ATOM 8271 N N . HIS B 1 457 ? -13.57 -23.438 -24.734 1 88.12 457 HIS B N 1
ATOM 8272 C CA . HIS B 1 457 ? -12.328 -22.781 -25.141 1 88.12 457 HIS B CA 1
ATOM 8273 C C . HIS B 1 457 ? -12.336 -22.453 -26.625 1 88.12 457 HIS B C 1
ATOM 8275 O O . HIS B 1 457 ? -12.789 -23.25 -27.438 1 88.12 457 HIS B O 1
ATOM 8281 N N . ASP B 1 458 ? -11.961 -21.266 -26.875 1 80.69 458 ASP B N 1
ATOM 8282 C CA . ASP B 1 458 ? -11.719 -20.984 -28.281 1 80.69 458 ASP B CA 1
ATOM 8283 C C . ASP B 1 458 ? -10.562 -21.828 -28.812 1 80.69 458 ASP B C 1
ATOM 8285 O O . ASP B 1 458 ? -9.742 -22.328 -28.047 1 80.69 458 ASP B O 1
ATOM 8289 N N . GLU B 1 459 ? -10.609 -22 -30.094 1 73.19 459 GLU B N 1
ATOM 8290 C CA . GLU B 1 459 ? -9.547 -22.797 -30.703 1 73.19 459 GLU B CA 1
ATOM 8291 C C . GLU B 1 459 ? -8.164 -22.266 -30.312 1 73.19 459 GLU B C 1
ATOM 8293 O O . GLU B 1 459 ? -7.918 -21.062 -30.406 1 73.19 459 GLU B O 1
ATOM 8298 N N . GLY B 1 460 ? -7.438 -23.156 -29.812 1 67.44 460 GLY B N 1
ATOM 8299 C CA . GLY B 1 460 ? -6.066 -22.797 -29.484 1 67.44 460 GLY B CA 1
ATOM 8300 C C . GLY B 1 460 ? -5.906 -22.297 -28.047 1 67.44 460 GLY B C 1
ATOM 8301 O O . GLY B 1 460 ? -4.785 -22.203 -27.547 1 67.44 460 GLY B O 1
ATOM 8302 N N . PHE B 1 461 ? -7.074 -22 -27.422 1 76.75 461 PHE B N 1
ATOM 8303 C CA . PHE B 1 461 ? -6.977 -21.5 -26.062 1 76.75 461 PHE B CA 1
ATOM 8304 C C . PHE B 1 461 ? -7.141 -22.625 -25.062 1 76.75 461 PHE B C 1
ATOM 8306 O O . 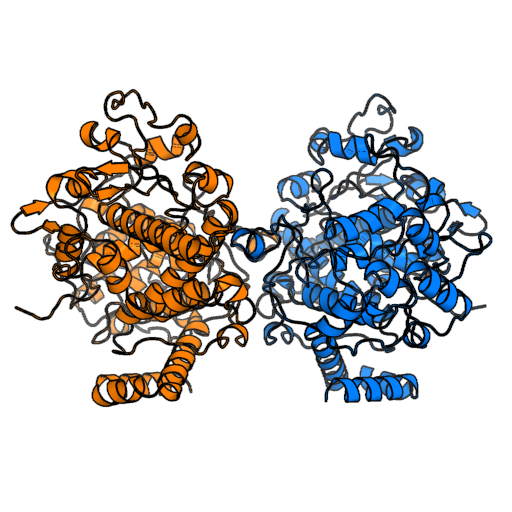PHE B 1 461 ? -7.863 -23.594 -25.312 1 76.75 461 PHE B O 1
ATOM 8313 N N . SER B 1 462 ? -6.426 -22.422 -24.031 1 82.38 462 SER B N 1
ATOM 8314 C CA . SER B 1 462 ? -6.492 -23.422 -22.969 1 82.38 462 SER B CA 1
ATOM 8315 C C . SER B 1 462 ? -7.535 -23.047 -21.922 1 82.38 462 SER B C 1
ATOM 8317 O O . SER B 1 462 ? -7.844 -23.844 -21.031 1 82.38 462 SER B O 1
ATOM 8319 N N . LEU B 1 463 ? -8.102 -21.844 -22.031 1 89.31 463 LEU B N 1
ATOM 8320 C CA . LEU B 1 463 ? -9.078 -21.344 -21.078 1 89.31 463 LEU B CA 1
ATOM 8321 C C . LEU B 1 463 ? -10.281 -20.734 -21.781 1 89.31 463 LEU B C 1
ATOM 8323 O O . LEU B 1 463 ? -10.188 -20.359 -22.953 1 89.31 463 LEU B O 1
ATOM 8327 N N . GLY B 1 464 ? -11.367 -20.734 -21.062 1 90.56 464 GLY B N 1
ATOM 8328 C CA . GLY B 1 464 ? -12.531 -20.031 -21.594 1 90.56 464 GLY B CA 1
ATOM 8329 C C . GLY B 1 464 ? -12.336 -18.547 -21.734 1 90.56 464 GLY B C 1
ATOM 8330 O O . GLY B 1 464 ? -11.383 -17.984 -21.172 1 90.56 464 GLY B O 1
ATOM 8331 N N . ARG B 1 465 ? -13.203 -17.906 -22.422 1 91.5 465 ARG B N 1
ATOM 8332 C CA . ARG B 1 465 ? -13.055 -16.5 -22.781 1 91.5 465 ARG B CA 1
ATOM 8333 C C . ARG B 1 465 ? -13.031 -15.609 -21.547 1 91.5 465 ARG B C 1
ATOM 8335 O O . ARG B 1 465 ? -12.172 -14.727 -21.422 1 91.5 465 ARG B O 1
ATOM 8342 N N . LEU B 1 466 ? -13.969 -15.773 -20.672 1 96 466 LEU B N 1
ATOM 8343 C CA . LEU B 1 466 ? -13.992 -14.922 -19.484 1 96 466 LEU B CA 1
ATOM 8344 C C . LEU B 1 466 ? -12.766 -15.164 -18.609 1 96 466 LEU B C 1
ATOM 8346 O O . LEU B 1 466 ? -12.188 -14.227 -18.062 1 96 466 LEU B O 1
ATOM 8350 N N . MET B 1 467 ? -12.406 -16.453 -18.5 1 94.62 467 MET B N 1
ATOM 8351 C CA . MET B 1 467 ? -11.227 -16.766 -17.688 1 94.62 467 MET B CA 1
ATOM 8352 C C . MET B 1 467 ? -9.984 -16.094 -18.266 1 94.62 467 MET B C 1
ATOM 8354 O O . MET B 1 467 ? -9.172 -15.539 -17.516 1 94.62 467 MET B O 1
ATOM 8358 N N . VAL B 1 468 ? -9.836 -16.172 -19.562 1 89.81 468 VAL B N 1
ATOM 8359 C CA . VAL B 1 468 ? -8.695 -15.547 -20.219 1 89.81 468 VAL B CA 1
ATOM 8360 C C . VAL B 1 468 ? -8.695 -14.047 -19.922 1 89.81 468 VAL B C 1
ATOM 8362 O O . VAL B 1 468 ? -7.648 -13.469 -19.625 1 89.81 468 VAL B O 1
ATOM 8365 N N . ARG B 1 469 ? -9.852 -13.492 -20 1 92.12 469 ARG B N 1
ATOM 8366 C CA . ARG B 1 469 ? -10 -12.062 -19.766 1 92.12 469 ARG B CA 1
ATOM 8367 C C . ARG B 1 469 ? -9.656 -11.688 -18.328 1 92.12 469 ARG B C 1
ATOM 8369 O O . ARG B 1 469 ? -8.969 -10.695 -18.094 1 92.12 469 ARG B O 1
ATOM 8376 N N . MET B 1 470 ? -10.125 -12.438 -17.422 1 95.19 470 MET B N 1
ATOM 8377 C CA . MET B 1 470 ? -9.906 -12.156 -16.016 1 95.19 470 MET B CA 1
ATOM 8378 C C . MET B 1 470 ? -8.445 -12.406 -15.625 1 95.19 470 MET B C 1
ATOM 8380 O O . MET B 1 470 ? -7.852 -11.602 -14.898 1 95.19 470 MET B O 1
ATOM 8384 N N . VAL B 1 471 ? -7.867 -13.492 -16.141 1 92.31 471 VAL B N 1
ATOM 8385 C CA . VAL B 1 471 ? -6.453 -13.766 -15.898 1 92.31 471 VAL B CA 1
ATOM 8386 C C . VAL B 1 471 ? -5.602 -12.648 -16.484 1 92.31 471 VAL B C 1
ATOM 8388 O O . VAL B 1 471 ? -4.664 -12.172 -15.844 1 92.31 471 VAL B O 1
ATOM 8391 N N . GLY B 1 472 ? -5.961 -12.305 -17.719 1 90.25 472 GLY B N 1
ATOM 8392 C CA . GLY B 1 472 ? -5.223 -11.242 -18.375 1 90.25 472 GLY B CA 1
ATOM 8393 C C . GLY B 1 472 ? -5.215 -9.945 -17.578 1 90.25 472 GLY B C 1
ATOM 8394 O O . GLY B 1 472 ? -4.16 -9.344 -17.375 1 90.25 472 GLY B O 1
ATOM 8395 N N . TYR B 1 473 ? -6.344 -9.531 -17.125 1 93.75 473 TYR B N 1
ATOM 8396 C CA . TYR B 1 473 ? -6.445 -8.312 -16.344 1 93.75 473 TYR B CA 1
ATOM 8397 C C . TYR B 1 473 ? -5.543 -8.383 -15.109 1 93.75 473 TYR B C 1
ATOM 8399 O O . TYR B 1 473 ? -4.711 -7.496 -14.891 1 93.75 473 TYR B O 1
ATOM 8407 N N . ASP B 1 474 ? -5.719 -9.422 -14.344 1 92.19 474 ASP B N 1
ATOM 8408 C CA . ASP B 1 474 ? -5.043 -9.492 -13.047 1 92.19 474 ASP B CA 1
ATOM 8409 C C . ASP B 1 474 ? -3.549 -9.758 -13.227 1 92.19 474 ASP B C 1
ATOM 8411 O O . ASP B 1 474 ? -2.725 -9.141 -12.539 1 92.19 474 ASP B O 1
ATOM 8415 N N . ALA B 1 475 ? -3.201 -10.586 -14.156 1 90.69 475 ALA B N 1
ATOM 8416 C CA . ALA B 1 475 ? -1.799 -10.961 -14.32 1 90.69 475 ALA B CA 1
ATOM 8417 C C . ALA B 1 475 ? -0.97 -9.773 -14.812 1 90.69 475 ALA B C 1
ATOM 8419 O O . ALA B 1 475 ? 0.105 -9.5 -14.273 1 90.69 475 ALA B O 1
ATOM 8420 N N . PHE B 1 476 ? -1.466 -9.062 -15.82 1 93.25 476 PHE B N 1
ATOM 8421 C CA . PHE B 1 476 ? -0.699 -7.957 -16.391 1 93.25 476 PHE B CA 1
ATOM 8422 C C . PHE B 1 476 ? -0.621 -6.793 -15.398 1 93.25 476 PHE B C 1
ATOM 8424 O O . PHE B 1 476 ? 0.449 -6.215 -15.203 1 93.25 476 PHE B O 1
ATOM 8431 N N . THR B 1 477 ? -1.746 -6.52 -14.781 1 95.5 477 THR B N 1
ATOM 8432 C CA . THR B 1 477 ? -1.756 -5.383 -13.867 1 95.5 477 THR B CA 1
ATOM 8433 C C . THR B 1 477 ? -0.953 -5.695 -12.609 1 95.5 477 THR B C 1
ATOM 8435 O O . THR B 1 477 ? -0.401 -4.789 -11.977 1 95.5 477 THR B O 1
ATOM 8438 N N . HIS B 1 478 ? -0.843 -6.949 -12.305 1 93.94 478 HIS B N 1
ATOM 8439 C CA . HIS B 1 478 ? -0.038 -7.324 -11.141 1 93.94 478 HIS B CA 1
ATOM 8440 C C . HIS B 1 478 ? 1.448 -7.324 -11.484 1 93.94 478 HIS B C 1
ATOM 8442 O O . HIS B 1 478 ? 2.264 -6.805 -10.719 1 93.94 478 HIS B O 1
ATOM 8448 N N . ALA B 1 479 ? 1.767 -7.855 -12.578 1 95.19 479 ALA B N 1
ATOM 8449 C CA . ALA B 1 479 ? 3.17 -7.988 -12.953 1 95.19 479 ALA B CA 1
ATOM 8450 C C . ALA B 1 479 ? 3.781 -6.629 -13.281 1 95.19 479 ALA B C 1
ATOM 8452 O O . ALA B 1 479 ? 4.871 -6.301 -12.805 1 95.19 479 ALA B O 1
ATOM 8453 N N . LEU B 1 480 ? 3.045 -5.812 -14 1 96.25 480 LEU B N 1
ATOM 8454 C CA . LEU B 1 480 ? 3.643 -4.621 -14.594 1 96.25 480 LEU B CA 1
ATOM 8455 C C . LEU B 1 480 ? 3.6 -3.449 -13.617 1 96.25 480 LEU B C 1
ATOM 8457 O O . LEU B 1 480 ? 4.203 -2.404 -13.867 1 96.25 480 LEU B O 1
ATOM 8461 N N . THR B 1 481 ? 2.92 -3.625 -12.492 1 96.12 481 THR B N 1
ATOM 8462 C CA . THR B 1 481 ? 2.895 -2.551 -11.5 1 96.12 481 THR B CA 1
ATOM 8463 C C . THR B 1 481 ? 3.945 -2.783 -10.422 1 96.12 481 THR B C 1
ATOM 8465 O O . THR B 1 481 ? 4.043 -2.01 -9.469 1 96.12 481 THR B O 1
ATOM 8468 N N . ASN B 1 482 ? 4.742 -3.889 -10.562 1 96.69 482 ASN B N 1
ATOM 8469 C CA . ASN B 1 482 ? 5.879 -4.09 -9.672 1 96.69 482 ASN B CA 1
ATOM 8470 C C . ASN B 1 482 ? 6.848 -2.914 -9.727 1 96.69 482 ASN B C 1
ATOM 8472 O O . ASN B 1 482 ? 7.219 -2.459 -10.812 1 96.69 482 ASN B O 1
ATOM 8476 N N . PRO B 1 483 ? 7.223 -2.416 -8.539 1 96.31 483 PRO B N 1
ATOM 8477 C CA . PRO B 1 483 ? 8.055 -1.208 -8.547 1 96.31 483 PRO B CA 1
ATOM 8478 C C . PRO B 1 483 ? 9.391 -1.416 -9.25 1 96.31 483 PRO B C 1
ATOM 8480 O O . PRO B 1 483 ? 9.969 -0.466 -9.789 1 96.31 483 PRO B O 1
ATOM 8483 N N . LEU B 1 484 ? 9.914 -2.605 -9.367 1 97.19 484 LEU B N 1
ATOM 8484 C CA . LEU B 1 484 ? 11.219 -2.871 -9.961 1 97.19 484 LEU B CA 1
ATOM 8485 C C . LEU B 1 484 ? 11.156 -2.756 -11.477 1 97.19 484 LEU B C 1
ATOM 8487 O O . LEU B 1 484 ? 12.195 -2.695 -12.141 1 97.19 484 LEU B O 1
ATOM 8491 N N . VAL B 1 485 ? 9.953 -2.707 -11.984 1 94.94 485 VAL B N 1
ATOM 8492 C CA . VAL B 1 485 ? 9.844 -2.615 -13.438 1 94.94 485 VAL B CA 1
ATOM 8493 C C . VAL B 1 485 ? 9.516 -1.18 -13.844 1 94.94 485 VAL B C 1
ATOM 8495 O O . VAL B 1 485 ? 9.422 -0.87 -15.031 1 94.94 485 VAL B O 1
ATOM 8498 N N . SER B 1 486 ? 9.359 -0.279 -12.852 1 94.19 486 SER B N 1
ATOM 8499 C CA . SER B 1 486 ? 9.109 1.134 -13.117 1 94.19 486 SER B CA 1
ATOM 8500 C C . SER B 1 486 ? 10.305 1.785 -13.812 1 94.19 486 SER B C 1
ATOM 8502 O O . SER B 1 486 ? 11.453 1.436 -13.547 1 94.19 486 SER B O 1
ATOM 8504 N N . GLY B 1 487 ? 10.008 2.74 -14.633 1 91.12 487 GLY B N 1
ATOM 8505 C CA . GLY B 1 487 ? 11.039 3.398 -15.414 1 91.12 487 GLY B CA 1
ATOM 8506 C C . GLY B 1 487 ? 12.086 4.09 -14.562 1 91.12 487 GLY B C 1
ATOM 8507 O O . GLY B 1 487 ? 13.25 4.18 -14.953 1 91.12 487 GLY B O 1
ATOM 8508 N N . TYR B 1 488 ? 11.742 4.547 -13.398 1 90 488 TYR B N 1
ATOM 8509 C CA . TYR B 1 488 ? 12.648 5.305 -12.547 1 90 488 TYR B CA 1
ATOM 8510 C C . TYR B 1 488 ? 13.453 4.379 -11.648 1 90 488 TYR B C 1
ATOM 8512 O O . TYR B 1 488 ? 14.438 4.801 -11.031 1 90 488 TYR B O 1
ATOM 8520 N N . VAL B 1 489 ? 13.117 3.104 -11.641 1 95.88 489 VAL B N 1
ATOM 8521 C CA . VAL B 1 489 ? 13.781 2.145 -10.758 1 95.88 489 VAL B CA 1
ATOM 8522 C C . VAL B 1 489 ? 14.562 1.137 -11.594 1 95.88 489 VAL B C 1
ATOM 8524 O O . VAL B 1 489 ? 15.688 0.764 -11.234 1 95.88 489 VAL B O 1
ATOM 8527 N N . HIS B 1 490 ? 14.039 0.778 -12.727 1 96.44 490 HIS B N 1
ATOM 8528 C CA . HIS B 1 490 ? 14.602 -0.263 -13.578 1 96.44 490 HIS B CA 1
ATOM 8529 C C . HIS B 1 490 ? 15.797 0.258 -14.367 1 96.44 490 HIS B C 1
ATOM 8531 O O . HIS B 1 490 ? 15.664 0.594 -15.547 1 96.44 490 HIS B O 1
ATOM 8537 N N . ASN B 1 491 ? 16.922 0.25 -13.758 1 95.75 491 ASN B N 1
ATOM 8538 C CA . ASN B 1 491 ? 18.141 0.726 -14.398 1 95.75 491 ASN B CA 1
ATOM 8539 C C . ASN B 1 491 ? 19.375 0.147 -13.727 1 95.75 491 ASN B C 1
ATOM 8541 O O . ASN B 1 491 ? 19.281 -0.625 -12.773 1 95.75 491 ASN B O 1
ATOM 8545 N N . GLU B 1 492 ? 20.547 0.538 -14.164 1 96.44 492 GLU B N 1
ATOM 8546 C CA . GLU B 1 492 ? 21.812 -0.035 -13.711 1 96.44 492 GLU B CA 1
ATOM 8547 C C . GLU B 1 492 ? 22.125 0.391 -12.273 1 96.44 492 GLU B C 1
ATOM 8549 O O . GLU B 1 492 ? 22.844 -0.313 -11.555 1 96.44 492 GLU B O 1
ATOM 8554 N N . LYS B 1 493 ? 21.625 1.525 -11.844 1 95.12 493 LYS B N 1
ATOM 8555 C CA . LYS B 1 493 ? 21.859 1.936 -10.461 1 95.12 493 LYS B CA 1
ATOM 8556 C C . LYS B 1 493 ? 21.219 0.952 -9.484 1 95.12 493 LYS B C 1
ATOM 8558 O O . LYS B 1 493 ? 21.734 0.739 -8.383 1 95.12 493 LYS B O 1
ATOM 8563 N N . THR B 1 494 ? 20.125 0.369 -9.969 1 97.56 494 THR B N 1
ATOM 8564 C CA . THR B 1 494 ? 19.406 -0.595 -9.148 1 97.56 494 THR B CA 1
ATOM 8565 C C . THR B 1 494 ? 20.031 -1.982 -9.266 1 97.56 494 THR B C 1
ATOM 8567 O O . THR B 1 494 ? 20.203 -2.674 -8.258 1 97.56 494 THR B O 1
ATOM 8570 N N . PHE B 1 495 ? 20.5 -2.379 -10.516 1 98.38 495 PHE B N 1
ATOM 8571 C CA . PHE B 1 495 ? 20.812 -3.783 -10.766 1 98.38 495 PHE B CA 1
ATOM 8572 C C . PHE B 1 495 ? 22.312 -3.977 -11.008 1 98.38 495 PHE B C 1
ATOM 8574 O O . PHE B 1 495 ? 22.781 -5.109 -11.07 1 98.38 495 PHE B O 1
ATOM 8581 N N . SER B 1 496 ? 23.094 -2.953 -11.156 1 97.62 496 SER B N 1
ATOM 8582 C CA . SER B 1 496 ? 24.453 -2.975 -11.703 1 97.62 496 SER B CA 1
ATOM 8583 C C . SER B 1 496 ? 24.438 -3.311 -13.188 1 97.62 496 SER B C 1
ATOM 8585 O O . SER B 1 496 ? 23.406 -3.729 -13.734 1 97.62 496 SER B O 1
ATOM 8587 N N . SER B 1 497 ? 25.531 -3.1 -13.805 1 98 497 SER B N 1
ATOM 8588 C CA . SER B 1 497 ? 25.656 -3.375 -15.234 1 98 497 SER B CA 1
ATOM 8589 C C . SER B 1 497 ? 25.516 -4.867 -15.523 1 98 497 SER B C 1
ATOM 8591 O O . SER B 1 497 ? 24.828 -5.262 -16.469 1 98 497 SER B O 1
ATOM 8593 N N . VAL B 1 498 ? 26.125 -5.664 -14.711 1 98.19 498 VAL B N 1
ATOM 8594 C CA . VAL B 1 498 ? 26.109 -7.105 -14.938 1 98.19 498 VAL B CA 1
ATOM 8595 C C . VAL B 1 498 ? 24.703 -7.641 -14.664 1 98.19 498 VAL B C 1
ATOM 8597 O O . VAL B 1 498 ? 24.234 -8.547 -15.359 1 98.19 498 VAL B O 1
ATOM 8600 N N . GLY B 1 499 ? 24.062 -7.105 -13.602 1 98.44 499 GLY B N 1
ATOM 8601 C CA . GLY B 1 499 ? 22.688 -7.496 -13.328 1 98.44 499 GLY B CA 1
ATOM 8602 C C . GLY B 1 499 ? 21.734 -7.164 -14.469 1 98.44 499 GLY B C 1
ATOM 8603 O O . GLY B 1 499 ? 20.859 -7.965 -14.812 1 98.44 499 GLY B O 1
ATOM 8604 N N . GLN B 1 500 ? 21.969 -6.004 -15.055 1 97.75 500 GLN B N 1
ATOM 8605 C CA . GLN B 1 500 ? 21.156 -5.594 -16.203 1 97.75 500 GLN B CA 1
ATOM 8606 C C . GLN B 1 500 ? 21.344 -6.543 -17.375 1 97.75 500 GLN B C 1
ATOM 8608 O O . GLN B 1 500 ? 20.391 -6.871 -18.078 1 97.75 500 GLN B O 1
ATOM 8613 N N . SER B 1 501 ? 22.516 -6.969 -17.594 1 98 501 SER B N 1
ATOM 8614 C CA . SER B 1 501 ? 22.812 -7.91 -18.656 1 98 501 SER B CA 1
ATOM 8615 C C . SER B 1 501 ? 22.125 -9.25 -18.438 1 98 501 SER B C 1
ATOM 8617 O O . SER B 1 501 ? 21.578 -9.836 -19.375 1 98 501 SER B O 1
ATOM 8619 N N . ILE B 1 502 ? 22.156 -9.711 -17.219 1 98.25 502 ILE B N 1
ATOM 8620 C CA . ILE B 1 502 ? 21.484 -10.969 -16.875 1 98.25 502 ILE B CA 1
ATOM 8621 C C . ILE B 1 502 ? 20 -10.859 -17.172 1 98.25 502 ILE B C 1
ATOM 8623 O O . ILE B 1 502 ? 19.406 -11.773 -17.75 1 98.25 502 ILE B O 1
ATOM 8627 N N . ILE B 1 503 ? 19.391 -9.742 -16.828 1 97.44 503 ILE B N 1
ATOM 8628 C CA . ILE B 1 503 ? 17.969 -9.5 -17.062 1 97.44 503 ILE B CA 1
ATOM 8629 C C . ILE B 1 503 ? 17.672 -9.516 -18.562 1 97.44 503 ILE B C 1
ATOM 8631 O O . ILE B 1 503 ? 16.734 -10.164 -19.016 1 97.44 503 ILE B O 1
ATOM 8635 N N . GLU B 1 504 ? 18.516 -8.906 -19.328 1 94.75 504 GLU B N 1
ATOM 8636 C CA . GLU B 1 504 ? 18.297 -8.781 -20.766 1 94.75 504 GLU B CA 1
ATOM 8637 C C . GLU B 1 504 ? 18.469 -10.125 -21.469 1 94.75 504 GLU B C 1
ATOM 8639 O O . GLU B 1 504 ? 17.797 -10.398 -22.469 1 94.75 504 GLU B O 1
ATOM 8644 N N . GLU B 1 505 ? 19.203 -11.008 -20.859 1 95.69 505 GLU B N 1
ATOM 8645 C CA . GLU B 1 505 ? 19.531 -12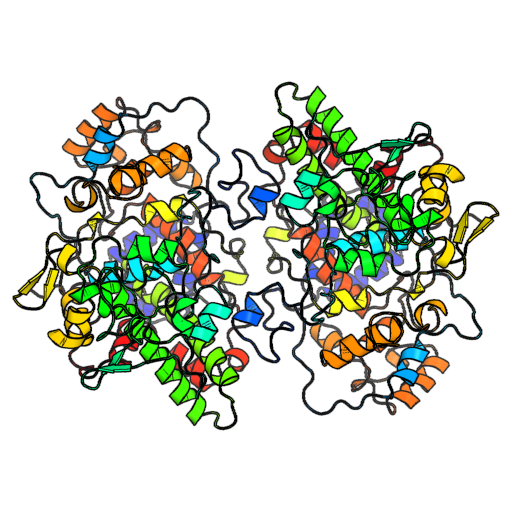.273 -21.5 1 95.69 505 GLU B CA 1
ATOM 8646 C C . GLU B 1 505 ? 18.562 -13.375 -21.094 1 95.69 505 GLU B C 1
ATOM 8648 O O . GLU B 1 505 ? 18.625 -14.492 -21.609 1 95.69 505 GLU B O 1
ATOM 8653 N N . THR B 1 506 ? 17.703 -13.07 -20.234 1 95.5 506 THR B N 1
ATOM 8654 C CA . THR B 1 506 ? 16.766 -14.07 -19.719 1 95.5 506 THR B CA 1
ATOM 8655 C C . THR B 1 506 ? 15.352 -13.781 -20.219 1 95.5 506 THR B C 1
ATOM 8657 O O . THR B 1 506 ? 14.859 -12.656 -20.094 1 95.5 506 THR B O 1
ATOM 8660 N N . SER B 1 507 ? 14.641 -14.773 -20.797 1 90 507 SER B N 1
ATOM 8661 C CA . SER B 1 507 ? 13.273 -14.57 -21.281 1 90 507 SER B CA 1
ATOM 8662 C C . SER B 1 507 ? 12.391 -15.773 -20.969 1 90 507 SER B C 1
ATOM 8664 O O . SER B 1 507 ? 11.172 -15.641 -20.828 1 90 507 SER B O 1
ATOM 8666 N N . LEU B 1 508 ? 13.039 -16.938 -20.828 1 94.38 508 LEU B N 1
ATOM 8667 C CA . LEU B 1 508 ? 12.305 -18.188 -20.641 1 94.38 508 LEU B CA 1
ATOM 8668 C C . LEU B 1 508 ? 12.719 -18.875 -19.344 1 94.38 508 LEU B C 1
ATOM 8670 O O . LEU B 1 508 ? 13.844 -18.672 -18.875 1 94.38 508 LEU B O 1
ATOM 8674 N N . LEU B 1 509 ? 11.758 -19.672 -18.844 1 97.31 509 LEU B N 1
ATOM 8675 C CA . LEU B 1 509 ? 12.125 -20.516 -17.703 1 97.31 509 LEU B CA 1
ATOM 8676 C C . LEU B 1 509 ? 13.312 -21.406 -18.047 1 97.31 509 LEU B C 1
ATOM 8678 O O . LEU B 1 509 ? 14.172 -21.656 -17.203 1 97.31 509 LEU B O 1
ATOM 8682 N N . ALA B 1 510 ? 13.391 -21.844 -19.312 1 96.75 510 ALA B N 1
ATOM 8683 C CA . ALA B 1 510 ? 14.461 -22.719 -19.781 1 96.75 510 ALA B CA 1
ATOM 8684 C C . ALA B 1 510 ? 15.828 -22.078 -19.594 1 96.75 510 ALA B C 1
ATOM 8686 O O . ALA B 1 510 ? 16.812 -22.766 -19.312 1 96.75 510 ALA B O 1
ATOM 8687 N N . ASP B 1 511 ? 15.914 -20.75 -19.766 1 97.31 511 ASP B N 1
ATOM 8688 C CA . ASP B 1 511 ? 17.172 -20.047 -19.578 1 97.31 511 ASP B CA 1
ATOM 8689 C C . ASP B 1 511 ? 17.703 -20.219 -18.156 1 97.31 511 ASP B C 1
ATOM 8691 O O . ASP B 1 511 ? 18.891 -20.5 -17.953 1 97.31 511 ASP B O 1
ATOM 8695 N N . ILE B 1 512 ? 16.844 -20.094 -17.203 1 98.25 512 ILE B N 1
ATOM 8696 C CA . ILE B 1 512 ? 17.219 -20.203 -15.789 1 98.25 512 ILE B CA 1
ATOM 8697 C C . ILE B 1 512 ? 17.547 -21.656 -15.461 1 98.25 512 ILE B C 1
ATOM 8699 O O . ILE B 1 512 ? 18.531 -21.953 -14.781 1 98.25 512 ILE B O 1
ATOM 8703 N N . VAL B 1 513 ? 16.734 -22.594 -16 1 98.12 513 VAL B N 1
ATOM 8704 C CA . VAL B 1 513 ? 16.938 -24.016 -15.742 1 98.12 513 VAL B CA 1
ATOM 8705 C C . VAL B 1 513 ? 18.281 -24.453 -16.297 1 98.12 513 VAL B C 1
ATOM 8707 O O . VAL B 1 513 ? 19.062 -25.109 -15.594 1 98.12 513 VAL B O 1
ATOM 8710 N N . LYS B 1 514 ? 18.594 -24.078 -17.453 1 96.5 514 LYS B N 1
ATOM 8711 C CA . LYS B 1 514 ? 19.828 -24.5 -18.094 1 96.5 514 LYS B CA 1
ATOM 8712 C C . LYS B 1 514 ? 21.062 -24.016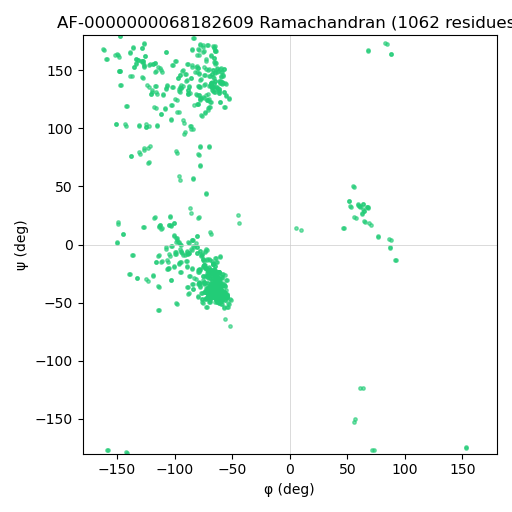 -17.328 1 96.5 514 LYS B C 1
ATOM 8714 O O . LYS B 1 514 ? 22.078 -24.703 -17.266 1 96.5 514 LYS B O 1
ATOM 8719 N N . ARG B 1 515 ? 20.953 -22.875 -16.719 1 96.69 515 ARG B N 1
ATOM 8720 C CA . ARG B 1 515 ? 22.062 -22.312 -15.969 1 96.69 515 ARG B CA 1
ATOM 8721 C C . ARG B 1 515 ? 22.266 -23.047 -14.641 1 96.69 515 ARG B C 1
ATOM 8723 O O . ARG B 1 515 ? 23.297 -22.906 -13.992 1 96.69 515 ARG B O 1
ATOM 8730 N N . ASN B 1 516 ? 21.25 -23.859 -14.25 1 97.06 516 ASN B N 1
ATOM 8731 C CA . ASN B 1 516 ? 21.25 -24.344 -12.867 1 97.06 516 ASN B CA 1
ATOM 8732 C C . ASN B 1 516 ? 21.125 -25.859 -12.797 1 97.06 516 ASN B C 1
ATOM 8734 O O . ASN B 1 516 ? 20.734 -26.406 -11.758 1 97.06 516 ASN B O 1
ATOM 8738 N N . VAL B 1 517 ? 21.344 -26.516 -13.945 1 95.38 517 VAL B N 1
ATOM 8739 C CA . VAL B 1 517 ? 21.344 -27.984 -13.945 1 95.38 517 VAL B CA 1
ATOM 8740 C C . VAL B 1 517 ? 22.641 -28.484 -14.586 1 95.38 517 VAL B C 1
ATOM 8742 O O . VAL B 1 517 ? 23.281 -27.766 -15.352 1 95.38 517 VAL B O 1
ATOM 8745 N N . ARG B 1 518 ? 23.078 -29.719 -14.273 1 88.31 518 ARG B N 1
ATOM 8746 C CA . ARG B 1 518 ? 24.312 -30.312 -14.797 1 88.31 518 ARG B CA 1
ATOM 8747 C C . ARG B 1 518 ? 24.141 -30.703 -16.266 1 88.31 518 ARG B C 1
ATOM 8749 O O . ARG B 1 518 ? 25.031 -30.469 -17.078 1 88.31 518 ARG B O 1
ATOM 8756 N N . ASP B 1 519 ? 23.047 -31.234 -16.625 1 85.88 519 ASP B N 1
ATOM 8757 C CA . ASP B 1 519 ? 22.797 -31.719 -17.969 1 85.88 519 ASP B CA 1
ATOM 8758 C C . ASP B 1 519 ? 22.078 -30.656 -18.797 1 85.88 519 ASP B C 1
ATOM 8760 O O . ASP B 1 519 ? 21.031 -30.938 -19.406 1 85.88 519 ASP B O 1
ATOM 8764 N N . SER B 1 520 ? 22.641 -29.5 -18.891 1 87.12 520 SER B N 1
ATOM 8765 C CA . SER B 1 520 ? 21.984 -28.328 -19.484 1 87.12 520 SER B CA 1
ATOM 8766 C C . SER B 1 520 ? 21.641 -28.562 -20.938 1 87.12 520 SER B C 1
ATOM 8768 O O . SER B 1 520 ? 20.641 -28.031 -21.438 1 87.12 520 SER B O 1
ATOM 8770 N N . ASP B 1 521 ? 22.359 -29.328 -21.609 1 89.25 521 ASP B N 1
ATOM 8771 C CA . ASP B 1 521 ? 22.188 -29.5 -23.047 1 89.25 521 ASP B CA 1
ATOM 8772 C C . ASP B 1 521 ? 21.016 -30.438 -23.344 1 89.25 521 ASP B C 1
ATOM 8774 O O . ASP B 1 521 ? 20.422 -30.375 -24.422 1 89.25 521 ASP B O 1
ATOM 8778 N N . THR B 1 522 ? 20.672 -31.25 -22.375 1 91.25 522 THR B N 1
ATOM 8779 C CA . THR B 1 522 ? 19.672 -32.281 -22.672 1 91.25 522 THR B CA 1
ATOM 8780 C C . THR B 1 522 ? 18.375 -32 -21.922 1 91.25 522 THR B C 1
ATOM 8782 O O . THR B 1 522 ? 17.328 -32.562 -22.25 1 91.25 522 THR B O 1
ATOM 8785 N N . VAL B 1 523 ? 18.438 -31.141 -20.969 1 94.56 523 VAL B N 1
ATOM 8786 C CA . VAL B 1 523 ? 17.25 -30.859 -20.156 1 94.56 523 VAL B CA 1
ATOM 8787 C C . VAL B 1 523 ? 16.234 -30.094 -20.984 1 94.56 523 VAL B C 1
ATOM 8789 O O . VAL B 1 523 ? 16.578 -29.156 -21.703 1 94.56 523 VAL B O 1
ATOM 8792 N N . ILE B 1 524 ? 15.023 -30.562 -20.984 1 95.19 524 ILE B N 1
ATOM 8793 C CA . ILE B 1 524 ? 13.914 -29.875 -21.625 1 95.19 524 ILE B CA 1
ATOM 8794 C C . ILE B 1 524 ? 13.047 -29.188 -20.562 1 95.19 524 ILE B C 1
ATOM 8796 O O . ILE B 1 524 ? 12.555 -29.844 -19.641 1 95.19 524 ILE B O 1
ATOM 8800 N N . ALA B 1 525 ? 12.945 -27.906 -20.672 1 96.5 525 ALA B N 1
ATOM 8801 C CA . ALA B 1 525 ? 12.062 -27.125 -19.828 1 96.5 525 ALA B CA 1
ATOM 8802 C C . ALA B 1 525 ? 11.094 -26.281 -20.656 1 96.5 525 ALA B C 1
ATOM 8804 O O . ALA B 1 525 ? 11.461 -25.219 -21.156 1 96.5 525 ALA B O 1
ATOM 8805 N N . SER B 1 526 ? 9.891 -26.797 -20.734 1 95.56 526 SER B N 1
ATOM 8806 C CA . SER B 1 526 ? 8.914 -26.141 -21.609 1 95.56 526 SER B CA 1
ATOM 8807 C C . SER B 1 526 ? 7.504 -26.266 -21.047 1 95.56 526 SER B C 1
ATOM 8809 O O . SER B 1 526 ? 7.129 -27.328 -20.547 1 95.56 526 SER B O 1
ATOM 8811 N N . PHE B 1 527 ? 6.777 -25.188 -21.109 1 94.62 527 PHE B N 1
ATOM 8812 C CA . PHE B 1 527 ? 5.375 -25.219 -20.719 1 94.62 527 PHE B CA 1
ATOM 8813 C C . PHE B 1 527 ? 4.52 -25.859 -21.797 1 94.62 527 PHE B C 1
ATOM 8815 O O . PHE B 1 527 ? 3.34 -26.141 -21.578 1 94.62 527 PHE B O 1
ATOM 8822 N N . ARG B 1 528 ? 5.066 -26.125 -22.953 1 92 528 ARG B N 1
ATOM 8823 C CA . ARG B 1 528 ? 4.391 -26.734 -24.094 1 92 528 ARG B CA 1
ATOM 8824 C C . ARG B 1 528 ? 5.004 -28.094 -24.422 1 92 528 ARG B C 1
ATOM 8826 O O . ARG B 1 528 ? 6.227 -28.219 -24.5 1 92 528 ARG B O 1
ATOM 8833 N N . THR B 1 529 ? 4.129 -29.094 -24.578 1 91.12 529 THR B N 1
ATOM 8834 C CA . THR B 1 529 ? 4.625 -30.406 -24.938 1 91.12 529 THR B CA 1
ATOM 8835 C C . THR B 1 529 ? 4.949 -30.469 -26.422 1 91.12 529 THR B C 1
ATOM 8837 O O . THR B 1 529 ? 4.285 -29.828 -27.234 1 91.12 529 THR B O 1
ATOM 8840 N N . SER B 1 530 ? 6.266 -30.875 -26.781 1 74.62 530 SER B N 1
ATOM 8841 C CA . SER B 1 530 ? 6.641 -31.016 -28.172 1 74.62 530 SER B CA 1
ATOM 8842 C C . SER B 1 530 ? 5.719 -31.984 -28.906 1 74.62 530 SER B C 1
ATOM 8844 O O . SER B 1 530 ? 5.238 -32.938 -28.312 1 74.62 530 SER B O 1
ATOM 8846 N N . ALA B 1 531 ? 4.973 -31.438 -29.984 1 53.78 531 ALA B N 1
ATOM 8847 C CA . ALA B 1 531 ? 4.23 -32.312 -30.875 1 53.78 531 ALA B CA 1
ATOM 8848 C C . ALA B 1 531 ? 5.07 -33.531 -31.25 1 53.78 531 ALA B C 1
ATOM 8850 O O . ALA B 1 531 ? 5.164 -33.906 -32.438 1 53.78 531 ALA B O 1
ATOM 8851 N N . VAL B 1 532 ? 6.043 -33.938 -30.656 1 42.06 532 VAL B N 1
ATOM 8852 C CA . VAL B 1 532 ? 6.762 -34.969 -31.391 1 42.06 532 VAL B CA 1
ATOM 8853 C C . VAL B 1 532 ? 5.816 -36.125 -31.719 1 42.06 532 VAL B C 1
ATOM 8855 O O . VAL B 1 532 ? 5.812 -36.656 -32.844 1 42.06 532 VAL B O 1
ATOM 8858 N N . ALA B 1 533 ? 5.156 -37 -30.938 1 35.56 533 ALA B N 1
ATOM 8859 C CA . ALA B 1 533 ? 5.121 -38.375 -31.422 1 35.56 533 ALA B CA 1
ATOM 8860 C C . ALA B 1 533 ? 4.141 -38.531 -32.594 1 35.56 533 ALA B C 1
ATOM 8862 O O . ALA B 1 533 ? 3.105 -37.844 -32.625 1 35.56 533 ALA B O 1
#

Solvent-accessible surface area (backbone atoms only — not comparable to full-atom values): 55739 Å² total; per-residue (Å²): 110,67,62,62,48,46,51,47,49,47,52,45,34,69,72,36,55,65,56,34,55,54,37,60,70,34,63,72,54,28,19,50,52,25,42,50,51,50,48,54,25,39,59,29,37,85,47,62,72,49,49,30,20,54,66,41,84,58,48,30,63,58,27,65,66,47,70,49,31,30,26,30,94,64,62,52,50,75,78,86,77,80,71,60,61,66,68,68,58,50,52,50,32,40,33,61,91,76,41,82,47,65,30,92,42,39,6,33,37,38,57,26,48,49,52,49,58,42,58,44,39,55,35,66,30,92,86,44,75,46,26,33,76,37,86,40,50,84,64,56,26,51,67,37,19,90,44,69,72,40,28,58,71,41,40,54,79,51,63,25,19,59,47,60,37,74,52,95,86,38,77,36,54,32,49,35,27,24,61,87,70,29,44,82,90,41,84,34,54,52,42,80,67,53,66,70,59,52,60,65,72,57,50,54,59,70,53,55,90,50,55,46,84,31,52,23,51,31,55,53,52,30,36,88,64,42,43,57,27,50,44,30,42,49,51,47,32,47,50,50,46,47,43,36,49,45,12,53,56,48,41,71,77,38,74,82,58,50,36,66,55,33,27,36,30,30,50,50,42,51,34,53,46,50,49,37,22,41,47,33,35,57,52,27,62,54,55,56,59,75,47,68,51,43,59,50,88,45,52,50,56,68,37,57,46,44,31,83,58,69,53,30,49,60,61,51,59,69,65,66,56,56,11,28,48,51,78,57,46,53,57,84,90,44,76,34,46,60,74,65,42,33,44,34,50,56,55,39,68,74,68,57,31,62,48,53,49,43,26,28,27,11,63,34,67,12,23,29,62,33,54,36,20,27,50,71,73,46,66,41,63,38,90,52,80,91,48,65,52,15,61,48,52,48,54,55,45,50,44,58,73,58,28,59,46,27,31,35,56,49,30,45,56,44,72,35,78,63,68,88,37,53,69,76,41,29,87,50,64,68,58,37,50,52,50,28,66,58,40,70,67,36,49,76,55,33,46,33,76,57,39,49,36,55,30,47,51,50,90,75,35,66,46,10,64,66,42,47,46,52,48,38,23,53,50,50,36,44,57,59,45,36,62,69,63,33,65,79,33,51,46,46,88,40,36,36,68,67,40,45,50,54,49,72,72,45,48,41,62,40,56,59,48,39,74,61,38,91,60,39,90,74,46,43,58,35,54,51,30,76,85,64,133,111,66,61,64,47,46,52,47,49,46,52,45,35,71,71,36,54,66,55,34,54,54,36,61,69,33,64,71,54,27,19,50,51,25,42,51,51,50,50,55,26,38,58,29,38,84,46,62,71,49,50,29,20,54,68,44,85,55,48,32,64,58,27,63,65,47,70,50,30,29,26,31,94,62,61,51,50,77,78,85,77,79,69,59,60,65,67,68,58,50,52,48,32,39,32,61,91,77,40,82,47,64,30,92,41,39,6,33,37,38,56,25,48,48,52,50,58,43,57,45,38,54,34,67,30,91,88,44,74,46,26,33,76,37,86,40,48,84,64,56,25,51,66,38,18,90,44,70,73,39,27,58,70,42,39,53,80,52,62,26,21,58,47,62,37,74,51,96,88,38,77,36,52,32,48,36,26,24,60,86,69,29,46,81,90,40,84,34,54,51,40,80,69,54,65,69,59,52,60,64,72,57,50,54,60,68,52,55,92,49,55,46,84,31,52,24,51,32,54,53,52,30,37,88,64,40,43,57,29,50,44,30,42,49,52,49,32,47,50,50,48,47,44,37,48,46,12,52,55,48,41,70,77,37,74,83,58,50,35,67,55,33,27,36,30,29,50,50,41,50,33,52,44,51,48,37,20,42,47,33,37,58,52,27,62,54,56,56,60,76,46,69,51,44,58,49,88,44,51,49,56,70,37,59,45,43,32,84,58,70,54,32,50,62,62,49,58,69,64,66,55,56,12,30,48,53,78,57,46,55,55,83,92,44,78,34,47,60,74,65,43,32,43,34,50,57,54,40,69,72,69,56,33,62,48,54,48,43,26,27,27,11,64,35,64,11,24,28,61,34,54,36,20,25,49,70,74,45,66,42,62,38,90,52,78,93,47,65,51,16,61,50,51,48,53,55,45,49,43,58,74,58,28,60,45,29,31,35,57,50,31,43,57,46,73,35,79,63,66,90,37,53,69,75,42,29,86,50,64,68,59,36,53,52,50,28,66,58,41,71,67,36,47,75,54,32,47,33,76,57,40,49,36,54,31,48,51,50,90,77,34,65,45,11,64,66,44,48,45,53,48,39,22,53,52,50,36,42,58,60,45,35,63,69,62,32,66,81,32,51,46,46,87,40,34,35,67,67,41,46,50,54,49,74,73,45,48,40,64,39,55,58,49,38,75,61,38,89,58,39,89,74,46,43,58,35,51,51,32,76,82,66,131

InterPro domains:
  IPR010255 Haem peroxidase superfamily [SSF48113] (5-519)
  IPR019791 Haem peroxidase, animal-type [PF03098] (132-519)
  IPR019791 Haem peroxidase, animal-type [PR00457] (109-124)
  IPR019791 Haem peroxidase, animal-type [PR00457] (219-237)
  IPR019791 Haem peroxidase, animal-type [PR00457] (237-257)
  IPR019791 Haem peroxidase, animal-type [PR00457] (262-288)
  IPR019791 Haem peroxidase, animal-type [PR00457] (315-325)
  IPR019791 Haem peroxidase, animal-type [PS50292] (34-533)
  IPR037120 Haem peroxidase domain superfamily, animal type [G3DSA:1.10.640.10] (5-528)
  IPR050783 Oxylipin biosynthesis and metabolism [PTHR11903] (44-518)